Protein AF-0000000068422888 (afdb_homodimer)

Radius of gyration: 30.09 Å; Cα contacts (8 Å, |Δi|>4): 2539; chains: 2; bounding box: 64×89×67 Å

Organism: Pseudonaja textilis (NCBI:txid8673)

Foldseek 3Di:
DAEDAWFAQNDGDADPAKDFFFFQQFRVHTPYIYGADFLVVLVSLQVLQLVCQVVLQPPDLLVLLQLLLLLLVCCQPDCVVVLLVLLCRLFVAFSVRSCVFRRAQLSLLSNVLSVLSVVVQVDADDDDPQKDKGKDWTFFQGAEEQEAEQNGLSRQLNSQSLLSSSRHAYERAYDPSNSRSSSVSVVSSVVSPPRSSRYTDGHHDLVRNLLSLLQDQRAAEYREEEALVSLVVSVVSNVVNVVSHPDNHYYWYFHADAEEEEEAPQFDLLLVQVQLQCQQQAQFLQDSQRHAEYEAAPVCCVVNVVSNVVVLVLAAEHRSVVDVSHRGYAGRDDVLLVLLLVVLVVQVPDPQKDWPDFQDADPPRRGDGRQTEMEGQDCQPVSNEDGSSGRYHYYYYDHNVCSLVVLLCLQPRYQWAFWYEYGHPDPVVVVSSCVSCVQNHLYYYYSHHRDDDHQPGFFGFHDGSRIDSQRSSDSSNSSSRTDMDMDMDGDDDDDDPDDPVND/DAEDAWFAQNDGDADPAKDFFFFQQFRVHTPYIYGADFLVVLVSLQVLQLVCQVVLQPPDLLVLLQLLLLLLVCCQPDCVVVLLVLLCRLFVAFSVRSCVFRRAQLSLLSNVLSVLSVVVQVDADDDDPQKDKGKDWTFFQGAEEQEAEQNGLSRQLNSQSLLSSSRHAYERAYDPSNSRSSSVSVVSSVVSPPRSSRYTDGHHDLVRNLLSLLQDQRAAEYREEEALVSLVVSVVSNVVNVVSHPDNHYYWYFHADAEEEEEAPQFDLVLVQVQLQCQQQAQFLLDSQRHAEYEAAPVCCVVNVVSNVVVLVLAAEHRSVVDSSHRGYAGRDDVLLVLLLVVLVVQVPDPQKDWPDFQDADPPRRGDGRQTEMEGQDCQPVSNADGSSGRYHYYYYDHNVCSLVVLLCLQPRYQWAFWYEYGHPDPVVVVSSCVSCVQNHLYYYYSHHRDDDHQPRFFGFHDGSSIDSQRSSDSSNSSSRTDMDMDMDGDDDDDDPDDPVND

Structure (mmCIF, N/CA/C/O backbone):
data_AF-0000000068422888-model_v1
#
loop_
_entity.id
_entity.type
_entity.pdbx_description
1 polymer 'Multifunctional fusion protein'
#
loop_
_atom_site.group_PDB
_atom_site.id
_atom_site.type_symbol
_atom_site.label_atom_id
_atom_site.label_alt_id
_atom_site.label_comp_id
_atom_site.label_asym_id
_atom_site.label_entity_id
_atom_site.label_seq_id
_atom_site.pdbx_PDB_ins_code
_atom_site.Cartn_x
_atom_site.Cartn_y
_atom_site.Cartn_z
_atom_site.occupancy
_atom_site.B_iso_or_equiv
_atom_site.auth_seq_id
_atom_site.auth_comp_id
_atom_site.auth_asym_id
_atom_site.auth_atom_id
_atom_site.pdbx_PDB_model_num
ATOM 1 N N . THR A 1 1 ? -30.484 -25.766 -12.133 1 96.38 1 THR A N 1
ATOM 2 C CA . THR A 1 1 ? -30.031 -24.406 -12.406 1 96.38 1 THR A CA 1
ATOM 3 C C . THR A 1 1 ? -30.453 -23.453 -11.289 1 96.38 1 THR A C 1
ATOM 5 O O . THR A 1 1 ? -31.641 -23.312 -11.008 1 96.38 1 THR A O 1
ATOM 8 N N . GLU A 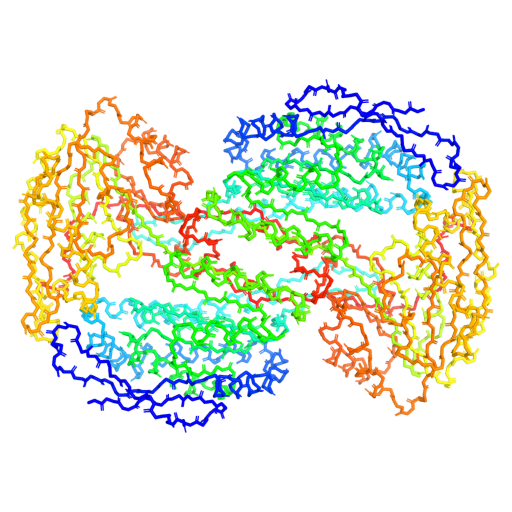1 2 ? -29.484 -22.891 -10.625 1 97.94 2 GLU A N 1
ATOM 9 C CA . GLU A 1 2 ? -29.781 -21.953 -9.539 1 97.94 2 GLU A CA 1
ATOM 10 C C . GLU A 1 2 ? -29.938 -20.531 -10.07 1 97.94 2 GLU A C 1
ATOM 12 O O . GLU A 1 2 ? -29.188 -20.109 -10.945 1 97.94 2 GLU A O 1
ATOM 17 N N . GLU A 1 3 ? -30.938 -19.812 -9.586 1 98.62 3 GLU A N 1
ATOM 18 C CA . GLU A 1 3 ? -31.156 -18.422 -9.969 1 98.62 3 GLU A CA 1
ATOM 19 C C . GLU A 1 3 ? -30.359 -17.469 -9.062 1 98.62 3 GLU A C 1
ATOM 21 O O . GLU A 1 3 ? -30.5 -17.5 -7.844 1 98.62 3 GLU A O 1
ATOM 26 N N . ILE A 1 4 ? -29.578 -16.625 -9.68 1 98.81 4 ILE A N 1
ATOM 27 C CA . ILE A 1 4 ? -28.688 -15.734 -8.938 1 98.81 4 ILE A CA 1
ATOM 28 C C . ILE A 1 4 ? -28.906 -14.289 -9.391 1 98.81 4 ILE A C 1
ATOM 30 O O . ILE A 1 4 ? -28.344 -13.867 -10.406 1 98.81 4 ILE A O 1
ATOM 34 N N . PRO A 1 5 ? -29.641 -13.516 -8.688 1 98.75 5 PRO A N 1
ATOM 35 C CA . PRO A 1 5 ? -29.844 -12.094 -9.008 1 98.75 5 PRO A CA 1
ATOM 36 C C . PRO A 1 5 ? -28.656 -11.227 -8.555 1 98.75 5 PRO A C 1
ATOM 38 O O . PRO A 1 5 ? -27.797 -11.695 -7.809 1 98.75 5 PRO A O 1
ATOM 41 N N . CYS A 1 6 ? -28.625 -10 -9.102 1 98.88 6 CYS A N 1
ATOM 42 C CA . CYS A 1 6 ? -27.859 -8.992 -8.375 1 98.88 6 CYS A CA 1
ATOM 43 C C . CYS A 1 6 ? -28.469 -8.719 -7.004 1 98.88 6 CYS A C 1
ATOM 45 O O . CYS A 1 6 ? -29.672 -8.891 -6.812 1 98.88 6 CYS A O 1
ATOM 47 N N . VAL A 1 7 ? -27.641 -8.398 -6.039 1 98.88 7 VAL A N 1
ATOM 48 C CA . VAL A 1 7 ? -28.156 -8.008 -4.73 1 98.88 7 VAL A CA 1
ATOM 49 C C . VAL A 1 7 ? -27.625 -6.633 -4.352 1 98.88 7 VAL A C 1
ATOM 51 O O . VAL A 1 7 ? -26.422 -6.457 -4.16 1 98.88 7 VAL A O 1
ATOM 54 N N . VAL A 1 8 ? -28.469 -5.641 -4.281 1 98.62 8 VAL A N 1
ATOM 55 C CA . VAL A 1 8 ? -28.156 -4.25 -3.967 1 98.62 8 VAL A CA 1
ATOM 56 C C . VAL A 1 8 ? -28.969 -3.797 -2.76 1 98.62 8 VAL A C 1
ATOM 58 O O . VAL A 1 8 ? -30.203 -3.826 -2.789 1 98.62 8 VAL A O 1
ATOM 61 N N . GLY A 1 9 ? -28.281 -3.449 -1.661 1 96.44 9 GLY A N 1
ATOM 62 C CA . GLY A 1 9 ? -28.953 -3.057 -0.435 1 96.44 9 GLY A CA 1
ATOM 63 C C . GLY A 1 9 ? -29.75 -4.184 0.192 1 96.44 9 GLY A C 1
ATOM 64 O O . GLY A 1 9 ? -30.797 -3.947 0.806 1 96.44 9 GLY A O 1
ATOM 65 N N . GLY A 1 10 ? -29.328 -5.391 -0.122 1 96.56 10 GLY A N 1
ATOM 66 C CA . GLY A 1 10 ? -30.031 -6.547 0.398 1 96.56 10 GLY A CA 1
ATOM 67 C C . GLY A 1 10 ? -31.219 -6.961 -0.463 1 96.56 10 GLY A C 1
ATOM 68 O O . GLY A 1 10 ? -31.844 -7.988 -0.213 1 96.56 10 GLY A O 1
ATOM 69 N N . GLU A 1 11 ? -31.453 -6.211 -1.465 1 98.25 11 GLU A N 1
ATOM 70 C CA . GLU A 1 11 ? -32.594 -6.512 -2.338 1 98.25 11 GLU A CA 1
ATOM 71 C C . GLU A 1 11 ? -32.125 -7.266 -3.586 1 98.25 11 GLU A C 1
ATOM 73 O O . GLU A 1 11 ? -31.172 -6.863 -4.246 1 98.25 11 GLU A O 1
ATOM 78 N N . LYS A 1 12 ? -32.812 -8.344 -3.906 1 98.56 12 LYS A N 1
ATOM 79 C CA . LYS A 1 12 ? -32.594 -9.086 -5.137 1 98.56 12 LYS A CA 1
ATOM 80 C C . LYS A 1 12 ? -33.125 -8.336 -6.352 1 98.56 12 LYS A C 1
ATOM 82 O O . LYS A 1 12 ? -34.25 -7.879 -6.352 1 98.56 12 LYS A O 1
ATOM 87 N N . VAL A 1 13 ? -32.312 -8.117 -7.355 1 98.75 13 VAL A N 1
ATOM 88 C CA . VAL A 1 13 ? -32.688 -7.355 -8.539 1 98.75 13 VAL A CA 1
ATOM 89 C C . VAL A 1 13 ? -32.344 -8.156 -9.797 1 98.75 13 VAL A C 1
ATOM 91 O O . VAL A 1 13 ? -31.188 -8.586 -9.969 1 98.75 13 VAL A O 1
ATOM 94 N N . TRP A 1 14 ? -33.312 -8.398 -10.656 1 98.44 14 TRP A N 1
ATOM 95 C CA . TRP A 1 14 ? -33.062 -9 -11.969 1 98.44 14 TRP A CA 1
ATOM 96 C C . TRP A 1 14 ? -33.062 -7.93 -13.055 1 98.44 14 TRP A C 1
ATOM 98 O O . TRP A 1 14 ? -33.875 -7.008 -13.055 1 98.44 14 TRP A O 1
ATOM 108 N N . THR A 1 15 ? -32.094 -7.902 -13.828 1 98.38 15 THR A N 1
ATOM 109 C CA . THR A 1 15 ? -32.031 -7.066 -15.023 1 98.38 15 THR A CA 1
ATOM 110 C C . THR A 1 15 ? -32.344 -7.887 -16.266 1 98.38 15 THR A C 1
ATOM 112 O O . THR A 1 15 ? -32.531 -9.102 -16.188 1 98.38 15 THR A O 1
ATOM 115 N N . ALA A 1 16 ? -32.406 -7.176 -17.422 1 97.62 16 ALA A N 1
ATOM 116 C CA . ALA A 1 16 ? -32.812 -7.832 -18.672 1 97.62 16 ALA A CA 1
ATOM 117 C C . ALA A 1 16 ? -31.641 -8.641 -19.25 1 97.62 16 ALA A C 1
ATOM 119 O O . ALA A 1 16 ? -31.844 -9.523 -20.078 1 97.62 16 ALA A O 1
ATOM 120 N N . ASP A 1 17 ? -30.438 -8.359 -18.844 1 98.38 17 ASP A N 1
ATOM 121 C CA . ASP A 1 17 ? -29.266 -9.039 -19.375 1 98.38 17 ASP A CA 1
ATOM 122 C C . ASP A 1 17 ? -28.969 -10.328 -18.609 1 98.38 17 ASP A C 1
ATOM 124 O O . ASP A 1 17 ? -28.047 -10.383 -17.797 1 98.38 17 ASP A O 1
ATOM 128 N N . VAL A 1 18 ? -29.656 -11.359 -18.953 1 98.38 18 VAL A N 1
ATOM 129 C CA . VAL A 1 18 ? -29.578 -12.656 -18.297 1 98.38 18 VAL A CA 1
ATOM 130 C C . VAL A 1 18 ? -28.5 -13.508 -18.953 1 98.38 18 VAL A C 1
ATOM 132 O O . VAL A 1 18 ? -28.406 -13.547 -20.188 1 98.38 18 VAL A O 1
ATOM 135 N N . ARG A 1 19 ? -27.688 -14.086 -18.125 1 98.25 19 ARG A N 1
ATOM 136 C CA . ARG A 1 19 ? -26.594 -14.969 -18.547 1 98.25 19 ARG A CA 1
ATOM 137 C C . ARG A 1 19 ? -26.656 -16.297 -17.828 1 98.25 19 ARG A C 1
ATOM 139 O O . ARG A 1 19 ? -27.453 -16.469 -16.891 1 98.25 19 ARG A O 1
ATOM 146 N N . TYR A 1 20 ? -25.859 -17.234 -18.312 1 98.44 20 TYR A N 1
ATOM 147 C CA . TYR A 1 20 ? -25.844 -18.562 -17.688 1 98.44 20 TYR A CA 1
ATOM 148 C C . TYR A 1 20 ? -24.406 -19.016 -17.438 1 98.44 20 TYR A C 1
ATOM 150 O O . TYR A 1 20 ? -23.516 -18.75 -18.234 1 98.44 20 TYR A O 1
ATOM 158 N N . GLN A 1 21 ? -24.188 -19.641 -16.312 1 98.69 21 GLN A N 1
ATOM 159 C CA . GLN A 1 21 ? -22.984 -20.406 -16.078 1 98.69 21 GLN A CA 1
ATOM 160 C C . GLN A 1 21 ? -23.203 -21.891 -16.391 1 98.69 21 GLN A C 1
ATOM 162 O O . GLN A 1 21 ? -24.234 -22.469 -16.031 1 98.69 21 GLN A O 1
ATOM 167 N N . VAL A 1 22 ? -22.281 -22.438 -17.078 1 98.44 22 VAL A N 1
ATOM 168 C CA . VAL A 1 22 ? -22.391 -23.859 -17.391 1 98.44 22 VAL A CA 1
ATOM 169 C C . VAL A 1 22 ? -21.328 -24.641 -16.609 1 98.44 22 VAL A C 1
ATOM 171 O O . VAL A 1 22 ? -20.391 -24.062 -16.078 1 98.44 22 VAL A O 1
ATOM 174 N N . SER A 1 23 ? -21.625 -25.922 -16.453 1 98.62 23 SER A N 1
ATOM 175 C CA . SER A 1 23 ? -20.578 -26.797 -15.906 1 98.62 23 SER A CA 1
ATOM 176 C C . SER A 1 23 ? -19.484 -27.047 -16.938 1 98.62 23 SER A C 1
ATOM 178 O O . SER A 1 23 ? -19.75 -27.531 -18.031 1 98.62 23 SER A O 1
ATOM 180 N N . PRO A 1 24 ? -18.203 -26.797 -16.609 1 98.75 24 PRO A N 1
ATOM 181 C CA . PRO A 1 24 ? -17.141 -26.922 -17.609 1 98.75 24 PRO A CA 1
ATOM 182 C C . PRO A 1 24 ? -16.984 -28.344 -18.141 1 98.75 24 PRO A C 1
ATOM 184 O O . PRO A 1 24 ? -16.562 -28.531 -19.281 1 98.75 24 PRO A O 1
ATOM 187 N N . PHE A 1 25 ? -17.328 -29.406 -17.359 1 98.69 25 PHE A N 1
ATOM 188 C CA . PHE A 1 25 ? -17.125 -30.797 -17.781 1 98.69 25 PHE A CA 1
ATOM 189 C C . PHE A 1 25 ? -18.391 -31.359 -18.391 1 98.69 25 PHE A C 1
ATOM 191 O O . PHE A 1 25 ? -18.406 -32.5 -18.875 1 98.69 25 PHE A O 1
ATOM 198 N N . LYS A 1 26 ? -19.438 -30.609 -18.359 1 98.12 26 LYS A N 1
ATOM 199 C CA . LYS A 1 26 ? -20.719 -30.859 -19.016 1 98.12 26 LYS A CA 1
ATOM 200 C C . LYS A 1 26 ? -21.344 -29.547 -19.5 1 98.12 26 LYS A C 1
ATOM 202 O O . LYS A 1 26 ? -22.359 -29.109 -18.953 1 98.12 26 LYS A O 1
ATOM 207 N N . HIS A 1 27 ? -20.828 -29.031 -20.641 1 96.81 27 HIS A N 1
ATOM 208 C CA . HIS A 1 27 ? -21.047 -27.625 -20.953 1 96.81 27 HIS A CA 1
ATOM 209 C C . HIS A 1 27 ? -22.469 -27.375 -21.422 1 96.81 27 HIS A C 1
ATOM 211 O O . HIS A 1 27 ? -22.906 -26.219 -21.5 1 96.81 27 HIS A O 1
ATOM 217 N N . LEU A 1 28 ? -23.312 -28.359 -21.609 1 97.56 28 LEU A N 1
ATOM 218 C CA . LEU A 1 28 ? -24.734 -28.188 -21.922 1 97.56 28 LEU A CA 1
ATOM 219 C C . LEU A 1 28 ? -25.547 -28.031 -20.641 1 97.56 28 LEU A C 1
ATOM 221 O O . LEU A 1 28 ? -26.719 -27.641 -20.688 1 97.56 28 LEU A O 1
ATOM 225 N N . HIS A 1 29 ? -24.938 -28.328 -19.516 1 97.75 29 HIS A N 1
ATOM 226 C CA . HIS A 1 29 ? -25.609 -28.219 -18.234 1 97.75 29 HIS A CA 1
ATOM 227 C C . HIS A 1 29 ? -25.469 -26.812 -17.656 1 97.75 29 HIS A C 1
ATOM 229 O O . HIS A 1 29 ? -24.391 -26.438 -17.188 1 97.75 29 HIS A O 1
ATOM 235 N N . GLN A 1 30 ? -26.547 -26.047 -17.734 1 98.31 30 GLN A N 1
ATOM 236 C CA . GLN A 1 30 ? -26.594 -24.734 -17.094 1 98.31 30 GLN A CA 1
ATOM 237 C C . GLN A 1 30 ? -26.781 -24.859 -15.578 1 98.31 30 GLN A C 1
ATOM 239 O O . GLN A 1 30 ? -27.812 -25.344 -15.109 1 98.31 30 GLN A O 1
ATOM 244 N N . VAL A 1 31 ? -25.812 -24.406 -14.828 1 98.31 31 VAL A N 1
ATOM 245 C CA . VAL A 1 31 ? -25.844 -24.641 -13.383 1 98.31 31 VAL A CA 1
ATOM 246 C C . VAL A 1 31 ? -26.359 -23.391 -12.672 1 98.31 31 VAL A C 1
ATOM 248 O O . VAL A 1 31 ? -26.906 -23.469 -11.562 1 98.31 31 VAL A O 1
ATOM 251 N N . ALA A 1 32 ? -26.188 -22.219 -13.273 1 98.62 32 ALA A N 1
ATOM 252 C CA . ALA A 1 32 ? -26.703 -20.969 -12.688 1 98.62 32 ALA A CA 1
ATOM 253 C C . ALA A 1 32 ? -27.281 -20.047 -13.758 1 98.62 32 ALA A C 1
ATOM 255 O O . ALA A 1 32 ? -26.766 -19.984 -14.875 1 98.62 32 ALA A O 1
ATOM 256 N N . LYS A 1 33 ? -28.328 -19.5 -13.492 1 98.81 33 LYS A N 1
ATOM 257 C CA . LYS A 1 33 ? -28.922 -18.375 -14.219 1 98.81 33 LYS A CA 1
ATOM 258 C C . LYS A 1 33 ? -28.734 -17.062 -13.461 1 98.81 33 LYS A C 1
ATOM 260 O O . LYS A 1 33 ? -29.141 -16.938 -12.305 1 98.81 33 LYS A O 1
ATOM 265 N N . TYR A 1 34 ? -28.062 -16.094 -14.047 1 98.81 34 TYR A N 1
ATOM 266 C CA . TYR A 1 34 ? -27.781 -14.836 -13.359 1 98.81 34 TYR A CA 1
ATOM 267 C C . TYR A 1 34 ? -28 -13.648 -14.297 1 98.81 34 TYR A C 1
ATOM 269 O O . TYR A 1 34 ? -28.344 -13.828 -15.469 1 98.81 34 TYR A O 1
ATOM 277 N N . CYS A 1 35 ? -27.906 -12.406 -13.82 1 98.75 35 CYS A N 1
ATOM 278 C CA . CYS A 1 35 ? -28.062 -11.227 -14.656 1 98.75 35 CYS A CA 1
ATOM 279 C C . CYS A 1 35 ? -26.922 -10.234 -14.398 1 98.75 35 CYS A C 1
ATOM 281 O O . CYS A 1 35 ? -26.297 -10.266 -13.344 1 98.75 35 CYS A O 1
ATOM 283 N N . TYR A 1 36 ? -26.625 -9.398 -15.391 1 98.81 36 TYR A N 1
ATOM 284 C CA . TYR A 1 36 ? -25.609 -8.359 -15.281 1 98.81 36 TYR A CA 1
ATOM 285 C C . TYR A 1 36 ? -26.203 -7.066 -14.734 1 98.81 36 TYR A C 1
ATOM 287 O O . TYR A 1 36 ? -27.297 -6.66 -15.148 1 98.81 36 TYR A O 1
ATOM 295 N N . ALA A 1 37 ? -25.516 -6.531 -13.766 1 98.88 37 ALA A N 1
ATOM 296 C CA . ALA A 1 37 ? -25.812 -5.152 -13.398 1 98.88 37 ALA A CA 1
ATOM 297 C C . ALA A 1 37 ? -25.406 -4.184 -14.5 1 98.88 37 ALA A C 1
ATOM 299 O O . ALA A 1 37 ? -24.328 -4.332 -15.094 1 98.88 37 ALA A O 1
ATOM 300 N N . ASP A 1 38 ? -26.219 -3.254 -14.852 1 98.5 38 ASP A N 1
ATOM 301 C CA . ASP A 1 38 ? -25.859 -2.156 -15.742 1 98.5 38 ASP A CA 1
ATOM 302 C C . ASP A 1 38 ? -25.328 -0.963 -14.953 1 98.5 38 ASP A C 1
ATOM 304 O O . ASP A 1 38 ? -25.188 -1.036 -13.727 1 98.5 38 ASP A O 1
ATOM 308 N N . LYS A 1 39 ? -24.984 0.105 -15.656 1 98.56 39 LYS A N 1
ATOM 309 C CA . LYS A 1 39 ? -24.375 1.286 -15.039 1 98.56 39 LYS A CA 1
ATOM 310 C C . LYS A 1 39 ? -25.297 1.858 -13.953 1 98.56 39 LYS A C 1
ATOM 312 O O . LYS A 1 39 ? -24.828 2.221 -12.875 1 98.56 39 LYS A O 1
ATOM 317 N N . ASP A 1 40 ? -26.578 1.954 -14.188 1 98.69 40 ASP A N 1
ATOM 318 C CA . ASP A 1 40 ? -27.531 2.523 -13.242 1 98.69 40 ASP A CA 1
ATOM 319 C C . ASP A 1 40 ? -27.594 1.696 -11.961 1 98.69 40 ASP A C 1
ATOM 321 O O . ASP A 1 40 ? -27.578 2.248 -10.852 1 98.69 40 ASP A O 1
ATOM 325 N N . LEU A 1 41 ? -27.703 0.395 -12.133 1 98.88 41 LEU A N 1
ATOM 326 C CA . LEU A 1 41 ? -27.766 -0.478 -10.961 1 98.88 41 LEU A CA 1
ATOM 327 C C . LEU A 1 41 ? -26.469 -0.426 -10.172 1 98.88 41 LEU A C 1
ATOM 329 O O . LEU A 1 41 ? -26.484 -0.49 -8.938 1 98.88 41 LEU A O 1
ATOM 333 N N . LEU A 1 42 ? -25.344 -0.35 -10.852 1 98.94 42 LEU A N 1
ATOM 334 C CA . LEU A 1 42 ? -24.062 -0.215 -10.172 1 98.94 42 LEU A CA 1
ATOM 335 C C . LEU A 1 42 ? -24 1.075 -9.359 1 98.94 42 LEU A C 1
ATOM 337 O O . LEU A 1 42 ? -23.484 1.088 -8.234 1 98.94 42 LEU A O 1
ATOM 341 N N . ASN A 1 43 ? -24.484 2.15 -9.898 1 98.88 43 ASN A N 1
ATOM 342 C CA . ASN A 1 43 ? -24.516 3.404 -9.156 1 98.88 43 ASN A CA 1
ATOM 343 C C . ASN A 1 43 ? -25.422 3.295 -7.93 1 98.88 43 ASN A C 1
ATOM 345 O O . ASN A 1 43 ? -25.109 3.85 -6.871 1 98.88 43 ASN A O 1
ATOM 349 N N . LYS A 1 44 ? -26.547 2.604 -8.094 1 98.88 44 LYS A N 1
ATOM 350 C CA . LYS A 1 44 ? -27.406 2.357 -6.941 1 98.88 44 LYS A CA 1
ATOM 351 C C . LYS A 1 44 ? -26.688 1.543 -5.875 1 98.88 44 LYS A C 1
ATOM 353 O O . LYS A 1 44 ? -26.859 1.775 -4.676 1 98.88 44 LYS A O 1
ATOM 358 N N . ALA A 1 45 ? -25.906 0.541 -6.344 1 98.94 45 ALA A N 1
ATOM 359 C CA . ALA A 1 45 ? -25.109 -0.27 -5.426 1 98.94 45 ALA A CA 1
ATOM 360 C C . ALA A 1 45 ? -24.109 0.59 -4.664 1 98.94 45 ALA A C 1
ATOM 362 O O . ALA A 1 45 ? -23.906 0.401 -3.463 1 98.94 45 ALA A O 1
ATOM 363 N N . ILE A 1 46 ? -23.438 1.541 -5.359 1 98.94 46 ILE A N 1
ATOM 364 C CA . ILE A 1 46 ? -22.484 2.453 -4.73 1 98.94 46 ILE A CA 1
ATOM 365 C C . ILE A 1 46 ? -23.188 3.273 -3.654 1 98.94 46 ILE A C 1
ATOM 367 O O . ILE A 1 46 ? -22.703 3.367 -2.523 1 98.94 46 ILE A O 1
ATOM 371 N N . VAL A 1 47 ? -24.344 3.811 -3.959 1 98.81 47 VAL A N 1
ATOM 372 C CA . VAL A 1 47 ? -25.094 4.645 -3.025 1 98.81 47 VAL A CA 1
ATOM 373 C C . VAL A 1 47 ? -25.5 3.816 -1.808 1 98.81 47 VAL A C 1
ATOM 375 O O . VAL A 1 47 ? -25.391 4.277 -0.67 1 98.81 47 VAL A O 1
ATOM 378 N N . SER A 1 48 ? -25.984 2.619 -2.061 1 98.75 48 SER A N 1
ATOM 379 C CA . SER A 1 48 ? -26.406 1.736 -0.978 1 98.75 48 SER A CA 1
ATOM 380 C C . SER A 1 48 ? -25.234 1.382 -0.068 1 98.75 48 SER A C 1
ATOM 382 O O . SER A 1 48 ? -25.359 1.396 1.157 1 98.75 48 SER A O 1
ATOM 384 N N . ALA A 1 49 ? -24.141 1.013 -0.69 1 98.81 49 ALA A N 1
ATOM 385 C CA . ALA A 1 49 ? -22.922 0.695 0.071 1 98.81 49 ALA A CA 1
ATOM 386 C C . ALA A 1 49 ? -22.5 1.875 0.941 1 98.81 49 ALA A C 1
ATOM 388 O O . ALA A 1 49 ? -22.25 1.713 2.139 1 98.81 49 ALA A O 1
ATOM 389 N N . LEU A 1 50 ? -22.453 3.066 0.383 1 98.75 50 LEU A N 1
ATOM 390 C CA . LEU A 1 50 ? -22.016 4.262 1.102 1 98.75 50 LEU A CA 1
ATOM 391 C C . LEU A 1 50 ? -22.969 4.574 2.252 1 98.75 50 LEU A C 1
ATOM 393 O O . LEU A 1 50 ? -22.547 5.07 3.297 1 98.75 50 LEU A O 1
ATOM 397 N N . GLY A 1 51 ? -24.25 4.266 2.027 1 98.38 51 GLY A N 1
ATOM 398 C CA . GLY A 1 51 ? -25.25 4.484 3.068 1 98.38 51 GLY A CA 1
ATOM 399 C C . GLY A 1 51 ? -25.016 3.641 4.309 1 98.38 51 GLY A C 1
ATOM 400 O O . GLY A 1 51 ? -25.391 4.027 5.41 1 98.38 51 GLY A O 1
ATOM 401 N N . ALA A 1 52 ? -24.297 2.521 4.109 1 98.5 52 ALA A N 1
ATOM 402 C CA . ALA A 1 52 ? -24.062 1.595 5.215 1 98.5 52 ALA A CA 1
ATOM 403 C C . ALA A 1 52 ? -22.688 1.812 5.832 1 98.5 52 ALA A C 1
ATOM 405 O O . ALA A 1 52 ? -22.391 1.312 6.922 1 98.5 52 ALA A O 1
ATOM 406 N N . ARG A 1 53 ? -21.859 2.57 5.23 1 98.31 53 ARG A N 1
ATOM 407 C CA . ARG A 1 53 ? -20.438 2.627 5.527 1 98.31 53 ARG A CA 1
ATOM 408 C C . ARG A 1 53 ? -20.188 3.148 6.941 1 98.31 53 ARG A C 1
ATOM 410 O O . ARG A 1 53 ? -19.453 2.535 7.711 1 98.31 53 ARG A O 1
ATOM 417 N N . LYS A 1 54 ? -20.797 4.281 7.27 1 97.44 54 LYS A N 1
ATOM 418 C CA . LYS A 1 54 ? -20.531 4.93 8.555 1 97.44 54 LYS A CA 1
ATOM 419 C C . LYS A 1 54 ? -20.828 3.986 9.711 1 97.44 54 LYS A C 1
ATOM 421 O O . LYS A 1 54 ? -20 3.793 10.594 1 97.44 54 LYS A O 1
ATOM 426 N N . GLU A 1 55 ? -22 3.404 9.688 1 97.69 55 GLU A N 1
ATOM 427 C CA . GLU A 1 55 ? -22.406 2.506 10.773 1 97.69 55 GLU A CA 1
ATOM 428 C C . GLU A 1 55 ? -21.484 1.281 10.836 1 97.69 55 GLU A C 1
ATOM 430 O O . GLU A 1 55 ? -21.094 0.856 11.914 1 97.69 55 GLU A O 1
ATOM 435 N N . TRP A 1 56 ? -21.188 0.738 9.734 1 98.62 56 TRP A N 1
ATOM 436 C CA . TRP A 1 56 ? -20.359 -0.459 9.688 1 98.62 56 TRP A CA 1
ATOM 437 C C . TRP A 1 56 ? -18.953 -0.163 10.195 1 98.62 56 TRP A C 1
ATOM 439 O O . TRP A 1 56 ? -18.391 -0.934 10.977 1 98.62 56 TRP A O 1
ATOM 449 N N . ASP A 1 57 ? -18.375 0.92 9.781 1 98.19 57 ASP A N 1
ATOM 450 C CA . ASP A 1 57 ? -17.031 1.302 10.172 1 98.19 57 ASP A CA 1
ATOM 451 C C . ASP A 1 57 ? -16.953 1.589 11.672 1 98.19 57 ASP A C 1
ATOM 453 O O . ASP A 1 57 ? -15.922 1.347 12.305 1 98.19 57 ASP A O 1
ATOM 457 N N . LEU A 1 58 ? -18.016 2.098 12.234 1 97.75 58 LEU A N 1
ATOM 458 C CA . LEU A 1 58 ? -18.031 2.457 13.648 1 97.75 58 LEU A CA 1
ATOM 459 C C . LEU A 1 58 ? -18.25 1.222 14.523 1 97.75 58 LEU A C 1
ATOM 461 O O . LEU A 1 58 ? -18.016 1.265 15.734 1 97.75 58 LEU A O 1
ATOM 465 N N . ARG A 1 59 ? -18.781 0.135 13.93 1 97.5 59 ARG A N 1
ATOM 466 C CA . ARG A 1 59 ? -18.922 -1.098 14.695 1 97.5 59 ARG A CA 1
ATOM 467 C C . ARG A 1 59 ? -17.594 -1.581 15.234 1 97.5 59 ARG A C 1
ATOM 469 O O . ARG A 1 59 ? -16.594 -1.633 14.5 1 97.5 59 ARG A O 1
ATOM 476 N N . PRO A 1 60 ? -17.5 -1.963 16.5 1 97.56 60 PRO A N 1
ATOM 477 C CA . PRO A 1 60 ? -16.234 -2.461 17.047 1 97.56 60 PRO A CA 1
ATOM 478 C C . PRO A 1 60 ? -15.656 -3.611 16.219 1 97.56 60 PRO A C 1
ATOM 480 O O . PRO A 1 60 ? -16.406 -4.465 15.734 1 97.56 60 PRO A O 1
ATOM 483 N N . ILE A 1 61 ? -14.391 -3.65 16.094 1 97.94 61 ILE A N 1
ATOM 484 C CA . ILE A 1 61 ? -13.703 -4.66 15.305 1 97.94 61 ILE A CA 1
ATOM 485 C C . ILE A 1 61 ? -14.094 -6.055 15.789 1 97.94 61 ILE A C 1
ATOM 487 O O . ILE A 1 61 ? -14.227 -6.984 14.992 1 97.94 61 ILE A O 1
ATOM 491 N N . GLN A 1 62 ? -14.297 -6.191 17.047 1 98.31 62 GLN A N 1
ATOM 492 C CA . GLN A 1 62 ? -14.695 -7.473 17.625 1 98.31 62 GLN A CA 1
ATOM 493 C C . GLN A 1 62 ? -16.016 -7.953 17.031 1 98.31 62 GLN A C 1
ATOM 495 O O . GLN A 1 62 ? -16.172 -9.141 16.734 1 98.31 62 GLN A O 1
ATOM 500 N N . ASP A 1 63 ? -16.938 -7.047 16.875 1 98.62 63 ASP A N 1
ATOM 501 C CA . ASP A 1 63 ? -18.25 -7.395 16.328 1 98.62 63 ASP A CA 1
ATOM 502 C C . ASP A 1 63 ? -18.156 -7.754 14.852 1 98.62 63 ASP A C 1
ATOM 504 O O . ASP A 1 63 ? -18.812 -8.688 14.383 1 98.62 63 ASP A O 1
ATOM 508 N N . ARG A 1 64 ? -17.359 -7.035 14.133 1 98.69 64 ARG A N 1
ATOM 509 C CA . ARG A 1 64 ? -17.156 -7.363 12.727 1 98.69 64 ARG A CA 1
ATOM 510 C C . ARG A 1 64 ? -16.453 -8.703 12.57 1 98.69 64 ARG A C 1
ATOM 512 O O . ARG A 1 64 ? -16.828 -9.516 11.727 1 98.69 64 ARG A O 1
ATOM 519 N N . ALA A 1 65 ? -15.422 -8.93 13.438 1 98.88 65 ALA A N 1
ATOM 520 C CA . ALA A 1 65 ? -14.68 -10.188 13.422 1 98.88 65 ALA A CA 1
ATOM 521 C C . ALA A 1 65 ? -15.602 -11.375 13.672 1 98.88 65 ALA A C 1
ATOM 523 O O . ALA A 1 65 ? -15.438 -12.438 13.062 1 98.88 65 ALA A O 1
ATOM 524 N N . GLU A 1 66 ? -16.578 -11.188 14.547 1 98.81 66 GLU A N 1
ATOM 525 C CA . GLU A 1 66 ? -17.5 -12.273 14.891 1 98.81 66 GLU A CA 1
ATOM 526 C C . GLU A 1 66 ? -18.297 -12.727 13.672 1 98.81 66 GLU A C 1
ATOM 528 O O . GLU A 1 66 ? -18.609 -13.914 13.531 1 98.81 66 GLU A O 1
ATOM 533 N N . VAL A 1 67 ? -18.672 -11.836 12.797 1 98.88 67 VAL A N 1
ATOM 534 C CA . VAL A 1 67 ? -19.359 -12.18 11.555 1 98.88 67 VAL A CA 1
ATOM 535 C C . VAL A 1 67 ? -18.516 -13.156 10.75 1 98.88 67 VAL A C 1
ATOM 537 O O . VAL A 1 67 ? -19.031 -14.156 10.242 1 98.88 67 VAL A O 1
ATOM 540 N N . PHE A 1 68 ? -17.266 -12.953 10.695 1 98.94 68 PHE A N 1
ATOM 541 C CA . PHE A 1 68 ? -16.391 -13.75 9.844 1 98.94 68 PHE A CA 1
ATOM 542 C C . PHE A 1 68 ? -16 -15.047 10.523 1 98.94 68 PHE A C 1
ATOM 544 O O . PHE A 1 68 ? -15.82 -16.078 9.867 1 98.94 68 PHE A O 1
ATOM 551 N N . PHE A 1 69 ? -15.852 -15.047 11.891 1 98.94 69 PHE A N 1
ATOM 552 C CA . PHE A 1 69 ? -15.695 -16.312 12.609 1 98.94 69 PHE A CA 1
ATOM 553 C C . PHE A 1 69 ? -16.906 -17.203 12.375 1 98.94 69 PHE A C 1
ATOM 555 O O . PHE A 1 69 ? -16.75 -18.406 12.117 1 98.94 69 PHE A O 1
ATOM 562 N N . LYS A 1 70 ? -18.078 -16.625 12.445 1 98.94 70 LYS A N 1
ATOM 563 C CA . LYS A 1 70 ? -19.297 -17.391 12.227 1 98.94 70 LYS A CA 1
ATOM 564 C C . LYS A 1 70 ? -19.375 -17.891 10.789 1 98.94 70 LYS A C 1
ATOM 566 O O . LYS A 1 70 ? -19.797 -19.031 10.539 1 98.94 70 LYS A O 1
ATOM 571 N N . ALA A 1 71 ? -19.031 -17.031 9.852 1 98.94 71 ALA A N 1
ATOM 572 C CA . ALA A 1 71 ? -19.016 -17.453 8.453 1 98.94 71 ALA A CA 1
ATOM 573 C C . ALA A 1 71 ? -18.094 -18.641 8.242 1 98.94 71 ALA A C 1
ATOM 575 O O . ALA A 1 71 ? -18.422 -19.578 7.516 1 98.94 71 ALA A O 1
ATOM 576 N N . ALA A 1 72 ? -16.922 -18.578 8.852 1 98.94 72 ALA A N 1
ATOM 577 C CA . ALA A 1 72 ? -15.977 -19.688 8.773 1 98.94 72 ALA A CA 1
ATOM 578 C C . ALA A 1 72 ? -16.578 -20.953 9.344 1 98.94 72 ALA A C 1
ATOM 580 O O . ALA A 1 72 ? -16.391 -22.047 8.789 1 98.94 72 ALA A O 1
ATOM 581 N N . ASP A 1 73 ? -17.312 -20.828 10.414 1 98.81 73 ASP A N 1
ATOM 582 C CA . ASP A 1 73 ? -17.953 -21.984 11.039 1 98.81 73 ASP A CA 1
ATOM 583 C C . ASP A 1 73 ? -19.031 -22.562 10.133 1 98.81 73 ASP A C 1
ATOM 585 O O . ASP A 1 73 ? -19.172 -23.781 10.016 1 98.81 73 ASP A O 1
ATOM 589 N N . ILE A 1 74 ? -19.797 -21.734 9.516 1 98.81 74 ILE A N 1
ATOM 590 C CA . ILE A 1 74 ? -20.859 -22.172 8.617 1 98.81 74 ILE A CA 1
ATOM 591 C C . ILE A 1 74 ? -20.25 -22.891 7.406 1 98.81 74 ILE A C 1
ATOM 593 O O . ILE A 1 74 ? -20.734 -23.938 6.992 1 98.81 74 ILE A O 1
ATOM 597 N N . LEU A 1 75 ? -19.188 -22.297 6.926 1 98.12 75 LEU A N 1
ATOM 598 C CA . LEU A 1 75 ? -18.516 -22.797 5.742 1 98.12 75 LEU A CA 1
ATOM 599 C C . LEU A 1 75 ? -17.891 -24.172 6.016 1 98.12 75 LEU A C 1
ATOM 601 O O . LEU A 1 75 ? -17.859 -25.031 5.129 1 98.12 75 LEU A O 1
ATOM 605 N N . SER A 1 76 ? -17.375 -24.406 7.195 1 97.44 76 SER A N 1
ATOM 606 C CA . SER A 1 76 ? -16.672 -25.641 7.535 1 97.44 76 SER A CA 1
ATOM 607 C C . SER A 1 76 ? -17.609 -26.625 8.227 1 97.44 76 SER A C 1
ATOM 609 O O . SER A 1 76 ? -17.172 -27.703 8.656 1 97.44 76 SER A O 1
ATOM 611 N N . GLY A 1 77 ? -18.844 -26.312 8.344 1 97.69 77 GLY A N 1
ATOM 612 C CA . GLY A 1 77 ? -19.812 -27.141 9.039 1 97.69 77 GLY A CA 1
ATOM 613 C C . GLY A 1 77 ? -21.094 -27.359 8.25 1 97.69 77 GLY A C 1
ATOM 614 O O . GLY A 1 77 ? -21.109 -28.125 7.281 1 97.69 77 GLY A O 1
ATOM 615 N N . PRO A 1 78 ? -22.156 -26.609 8.586 1 98 78 PRO A N 1
ATOM 616 C CA . PRO A 1 78 ? -23.469 -26.953 8.055 1 98 78 PRO A CA 1
ATOM 617 C C . PRO A 1 78 ? -23.578 -26.75 6.543 1 98 78 PRO A C 1
ATOM 619 O O . PRO A 1 78 ? -24.359 -27.438 5.875 1 98 78 PRO A O 1
ATOM 622 N N . ARG A 1 79 ? -22.797 -25.875 5.961 1 97.69 79 ARG A N 1
ATOM 623 C CA . ARG A 1 79 ? -22.938 -25.609 4.535 1 97.69 79 ARG A CA 1
ATOM 624 C C . ARG A 1 79 ? -21.719 -26.094 3.76 1 97.69 79 ARG A C 1
ATOM 626 O O . ARG A 1 79 ? -21.562 -25.797 2.576 1 97.69 79 ARG A O 1
ATOM 633 N N . ARG A 1 80 ? -20.859 -26.828 4.379 1 98.19 80 ARG A N 1
ATOM 634 C CA . ARG A 1 80 ? -19.625 -27.312 3.779 1 98.19 80 ARG A CA 1
ATOM 635 C C . ARG A 1 80 ? -19.922 -28.125 2.521 1 98.19 80 ARG A C 1
ATOM 637 O O . ARG A 1 80 ? -19.344 -27.875 1.464 1 98.19 80 ARG A O 1
ATOM 644 N N . ALA A 1 81 ? -20.828 -29.094 2.604 1 98 81 ALA A N 1
ATOM 645 C CA . ALA A 1 81 ? -21.156 -29.953 1.467 1 98 81 ALA A CA 1
ATOM 646 C C . ALA A 1 81 ? -21.703 -29.141 0.301 1 98 81 ALA A C 1
ATOM 648 O O . ALA A 1 81 ? -21.406 -29.422 -0.86 1 98 81 ALA A O 1
ATOM 649 N N . GLU A 1 82 ? -22.5 -28.156 0.599 1 98.25 82 GLU A N 1
ATOM 650 C CA . GLU A 1 82 ? -23.109 -27.312 -0.427 1 98.25 82 GLU A CA 1
ATOM 651 C C . GLU A 1 82 ? -22.047 -26.531 -1.189 1 98.25 82 GLU A C 1
ATOM 653 O O . GLU A 1 82 ? -22.047 -26.5 -2.422 1 98.25 82 GLU A O 1
ATOM 658 N N . ILE A 1 83 ? -21.188 -25.875 -0.448 1 98.38 83 ILE A N 1
ATOM 659 C CA . ILE A 1 83 ? -20.203 -25.031 -1.097 1 98.38 83 ILE A CA 1
ATOM 660 C C . ILE A 1 83 ? -19.234 -25.875 -1.912 1 98.38 83 ILE A C 1
ATOM 662 O O . ILE A 1 83 ? -18.75 -25.453 -2.969 1 98.38 83 ILE A O 1
ATOM 666 N N . LEU A 1 84 ? -18.891 -27.094 -1.438 1 98.12 84 LEU A N 1
ATOM 667 C CA . LEU A 1 84 ? -18.047 -28.016 -2.203 1 98.12 84 LEU A CA 1
ATOM 668 C C . LEU A 1 84 ? -18.734 -28.406 -3.51 1 98.12 84 LEU A C 1
ATOM 670 O O . LEU A 1 84 ? -18.109 -28.344 -4.578 1 98.12 84 LEU A O 1
ATOM 674 N N . ALA A 1 85 ? -20 -28.797 -3.379 1 98.25 85 ALA A N 1
ATOM 675 C CA . ALA A 1 85 ? -20.75 -29.25 -4.551 1 98.25 85 ALA A CA 1
ATOM 676 C C . ALA A 1 85 ? -20.844 -28.141 -5.598 1 98.25 85 ALA A C 1
ATOM 678 O O . ALA A 1 85 ? -20.656 -28.391 -6.789 1 98.25 85 ALA A O 1
ATOM 679 N N . LYS A 1 86 ? -21.125 -26.969 -5.145 1 98.62 86 LYS A N 1
ATOM 680 C CA . LYS A 1 86 ? -21.281 -25.828 -6.055 1 98.62 86 LYS A CA 1
ATOM 681 C C . LYS A 1 86 ? -19.953 -25.469 -6.715 1 98.62 86 LYS A C 1
ATOM 683 O O . LYS A 1 86 ? -19.922 -25.078 -7.883 1 98.62 86 LYS A O 1
ATOM 688 N N . THR A 1 87 ? -18.891 -25.578 -5.977 1 98.62 87 THR A N 1
ATOM 689 C CA . THR A 1 87 ? -17.562 -25.328 -6.531 1 98.62 87 THR A CA 1
ATOM 690 C C . THR A 1 87 ? -17.172 -26.422 -7.52 1 98.62 87 THR A C 1
ATOM 692 O O . THR A 1 87 ? -16.594 -26.125 -8.57 1 98.62 87 THR A O 1
ATOM 695 N N . MET A 1 88 ? -17.469 -27.688 -7.188 1 98.19 88 MET A N 1
ATOM 696 C CA . MET A 1 88 ? -17.156 -28.797 -8.086 1 98.19 88 MET A CA 1
ATOM 697 C C . MET A 1 88 ? -17.906 -28.641 -9.414 1 98.19 88 MET A C 1
ATOM 699 O O . MET A 1 88 ? -17.281 -28.656 -10.477 1 98.19 88 MET A O 1
ATOM 703 N N . VAL A 1 89 ? -19.188 -28.375 -9.336 1 98 89 VAL A N 1
ATOM 704 C CA . VAL A 1 89 ? -20.016 -28.375 -10.539 1 98 89 VAL A CA 1
ATOM 705 C C . VAL A 1 89 ? -19.766 -27.094 -11.336 1 98 89 VAL A C 1
ATOM 707 O O . VAL A 1 89 ? -19.766 -27.109 -12.57 1 98 89 VAL A O 1
ATOM 710 N N . GLY A 1 90 ? -19.516 -26.016 -10.617 1 98.31 90 GLY A N 1
ATOM 711 C CA . GLY A 1 90 ? -19.375 -24.734 -11.281 1 98.31 90 GLY A CA 1
ATOM 712 C C . GLY A 1 90 ? -17.969 -24.5 -11.836 1 98.31 90 GLY A C 1
ATOM 713 O O . GLY A 1 90 ? -17.797 -23.781 -12.82 1 98.31 90 GLY A O 1
ATOM 714 N N . GLN A 1 91 ? -16.969 -25.109 -11.219 1 98.62 91 GLN A N 1
ATOM 715 C CA . GLN A 1 91 ? -15.602 -24.781 -11.594 1 98.62 91 GLN A CA 1
ATOM 716 C C . GLN A 1 91 ? -14.828 -26.031 -12.008 1 98.62 91 GLN A C 1
ATOM 718 O O . GLN A 1 91 ? -13.625 -25.953 -12.281 1 98.62 91 GLN A O 1
ATOM 723 N N . ALA A 1 92 ? -15.492 -27.172 -12.047 1 98.44 92 ALA A N 1
ATOM 724 C CA . ALA A 1 92 ? -14.898 -28.422 -12.492 1 98.44 92 ALA A CA 1
ATOM 725 C C . ALA A 1 92 ? -13.766 -28.859 -11.57 1 98.44 92 ALA A C 1
ATOM 727 O O . ALA A 1 92 ? -12.734 -29.359 -12.031 1 98.44 92 ALA A O 1
ATOM 728 N N . LYS A 1 93 ? -13.922 -28.656 -10.281 1 97.81 93 LYS A N 1
ATOM 729 C CA . LYS A 1 93 ? -12.938 -29.109 -9.312 1 97.81 93 LYS A CA 1
ATOM 730 C C . LYS A 1 93 ? -13.273 -30.516 -8.805 1 97.81 93 LYS A C 1
ATOM 732 O O . LYS A 1 93 ? -14.445 -30.875 -8.711 1 97.81 93 LYS A O 1
ATOM 737 N N . THR A 1 94 ? -12.258 -31.25 -8.523 1 96.5 94 THR A N 1
ATOM 738 C CA . THR A 1 94 ? -12.477 -32.5 -7.809 1 96.5 94 THR A CA 1
ATOM 739 C C . THR A 1 94 ? -12.891 -32.25 -6.363 1 96.5 94 THR A C 1
ATOM 741 O O . THR A 1 94 ? -12.805 -31.109 -5.883 1 96.5 94 THR A O 1
ATOM 744 N N . VAL A 1 95 ? -13.328 -33.25 -5.707 1 95 95 VAL A N 1
ATOM 745 C CA . VAL A 1 95 ? -13.836 -33.094 -4.348 1 95 95 VAL A CA 1
ATOM 746 C C . VAL A 1 95 ? -12.719 -32.594 -3.434 1 95 95 VAL A C 1
ATOM 748 O O . VAL A 1 95 ? -12.961 -31.734 -2.568 1 95 95 VAL A O 1
ATOM 751 N N . ILE A 1 96 ? -11.484 -33.062 -3.596 1 94.31 96 ILE A N 1
ATOM 752 C CA . ILE A 1 96 ? -10.383 -32.656 -2.732 1 94.31 96 ILE A CA 1
ATOM 753 C C . ILE A 1 96 ? -9.984 -31.219 -3.043 1 94.31 96 ILE A C 1
ATOM 755 O O . ILE A 1 96 ? -9.656 -30.453 -2.137 1 94.31 96 ILE A O 1
ATOM 759 N N . GLN A 1 97 ? -9.961 -30.891 -4.332 1 95.81 97 GLN A N 1
ATOM 760 C CA . GLN A 1 97 ? -9.641 -29.516 -4.711 1 95.81 97 GLN A CA 1
ATOM 761 C C . GLN A 1 97 ? -10.695 -28.547 -4.191 1 95.81 97 GLN A C 1
ATOM 763 O O . GLN A 1 97 ? -10.367 -27.438 -3.752 1 95.81 97 GLN A O 1
ATOM 768 N N . ALA A 1 98 ? -11.969 -28.906 -4.281 1 97.31 98 ALA A N 1
ATOM 769 C CA . ALA A 1 98 ? -13.047 -28.078 -3.73 1 97.31 98 ALA A CA 1
ATOM 770 C C . ALA A 1 98 ? -12.922 -27.953 -2.215 1 97.31 98 ALA A C 1
ATOM 772 O O . ALA A 1 98 ? -13.148 -26.875 -1.654 1 97.31 98 ALA A O 1
ATOM 773 N N . GLU A 1 99 ? -12.578 -29.109 -1.534 1 96.56 99 GLU A N 1
ATOM 774 C CA . GLU A 1 99 ? -12.383 -29.109 -0.088 1 96.56 99 GLU A CA 1
ATOM 775 C C . GLU A 1 99 ? -11.289 -28.125 0.321 1 96.56 99 GLU A C 1
ATOM 777 O O . GLU A 1 99 ? -11.477 -27.328 1.242 1 96.56 99 GLU A O 1
ATOM 782 N N . ILE A 1 100 ? -10.148 -28.141 -0.354 1 96.12 100 ILE A N 1
ATOM 783 C CA . ILE A 1 100 ? -9.008 -27.281 -0.047 1 96.12 100 ILE A CA 1
ATOM 784 C C . ILE A 1 100 ? -9.375 -25.828 -0.309 1 96.12 100 ILE A C 1
ATOM 786 O O . ILE A 1 100 ? -9.117 -24.953 0.526 1 96.12 100 ILE A O 1
ATOM 790 N N . ASP A 1 101 ? -10.031 -25.562 -1.364 1 97.81 101 ASP A N 1
ATOM 791 C CA . ASP A 1 101 ? -10.352 -24.234 -1.866 1 97.81 101 ASP A CA 1
ATOM 792 C C . ASP A 1 101 ? -11.523 -23.625 -1.101 1 97.81 101 ASP A C 1
ATOM 794 O O . ASP A 1 101 ? -11.336 -22.766 -0.239 1 97.81 101 ASP A O 1
ATOM 798 N N . ALA A 1 102 ? -12.688 -24.188 -1.182 1 98.44 102 ALA A N 1
ATOM 799 C CA . ALA A 1 102 ? -13.953 -23.547 -0.816 1 98.44 102 ALA A CA 1
ATOM 800 C C . ALA A 1 102 ? -14.227 -23.688 0.678 1 98.44 102 ALA A C 1
ATOM 802 O O . ALA A 1 102 ? -14.883 -22.844 1.277 1 98.44 102 ALA A O 1
ATOM 803 N N . ALA A 1 103 ? -13.711 -24.75 1.284 1 97.88 103 ALA A N 1
ATOM 804 C CA . ALA A 1 103 ? -13.969 -24.938 2.711 1 97.88 103 ALA A CA 1
ATOM 805 C C . ALA A 1 103 ? -12.742 -24.547 3.539 1 97.88 103 ALA A C 1
ATOM 807 O O . ALA A 1 103 ? -12.773 -23.562 4.27 1 97.88 103 ALA A O 1
ATOM 808 N N . ALA A 1 104 ? -11.617 -25.25 3.328 1 97.5 104 ALA A N 1
ATOM 809 C CA . ALA A 1 104 ? -10.461 -25.094 4.207 1 97.5 104 ALA A CA 1
ATOM 810 C C . ALA A 1 104 ? -9.836 -23.719 4.043 1 97.5 104 ALA A C 1
ATOM 812 O O . ALA A 1 104 ? -9.711 -22.969 5.012 1 97.5 104 ALA A O 1
ATOM 813 N N . GLU A 1 105 ? -9.461 -23.375 2.838 1 98.19 105 GLU A N 1
ATOM 814 C CA . GLU A 1 105 ? -8.75 -22.125 2.596 1 98.19 105 GLU A CA 1
ATOM 815 C C . GLU A 1 105 ? -9.633 -20.922 2.912 1 98.19 105 GLU A C 1
ATOM 817 O O . GLU A 1 105 ? -9.188 -19.969 3.543 1 98.19 105 GLU A O 1
ATOM 822 N N . LEU A 1 106 ? -10.898 -20.938 2.498 1 98.81 106 LEU A N 1
ATOM 823 C CA . LEU A 1 106 ? -11.773 -19.797 2.736 1 98.81 106 LEU A CA 1
ATOM 824 C C . LEU A 1 106 ? -12.055 -19.625 4.227 1 98.81 106 LEU A C 1
ATOM 826 O O . LEU A 1 106 ? -12.047 -18.5 4.742 1 98.81 106 LEU A O 1
ATOM 830 N N . ALA A 1 107 ? -12.328 -20.734 4.902 1 98.88 107 ALA A N 1
ATOM 831 C CA . ALA A 1 107 ? -12.516 -20.656 6.348 1 98.88 107 ALA A CA 1
ATOM 832 C C . ALA A 1 107 ? -11.281 -20.078 7.031 1 98.88 107 ALA A C 1
ATOM 834 O O . ALA A 1 107 ? -11.391 -19.266 7.953 1 98.88 107 ALA A O 1
ATOM 835 N N . ASP A 1 108 ? -10.133 -20.531 6.594 1 98.69 108 ASP A N 1
ATOM 836 C CA . ASP A 1 108 ? -8.891 -20.031 7.172 1 98.69 108 ASP A CA 1
ATOM 837 C C . ASP A 1 108 ? -8.727 -18.531 6.898 1 98.69 108 ASP A C 1
ATOM 839 O O . ASP A 1 108 ? -8.297 -17.781 7.781 1 98.69 108 ASP A O 1
ATOM 843 N N . PHE A 1 109 ? -9.016 -18.062 5.668 1 98.81 109 PHE A N 1
ATOM 844 C CA . PHE A 1 109 ? -8.969 -16.625 5.395 1 98.81 109 PHE A CA 1
ATOM 845 C C . PHE A 1 109 ? -9.844 -15.859 6.383 1 98.81 109 PHE A C 1
ATOM 847 O O . PHE A 1 109 ? -9.398 -14.883 6.984 1 98.81 109 PHE A O 1
ATOM 854 N N . PHE A 1 110 ? -11.086 -16.328 6.527 1 98.94 110 PHE A N 1
ATOM 855 C CA . PHE A 1 110 ? -12.016 -15.625 7.398 1 98.94 110 PHE A CA 1
ATOM 856 C C . PHE A 1 110 ? -11.523 -15.641 8.844 1 98.94 110 PHE A C 1
ATOM 858 O O . PHE A 1 110 ? -11.531 -14.602 9.508 1 98.94 110 PHE A O 1
ATOM 865 N N . ARG A 1 111 ? -11.023 -16.781 9.32 1 98.81 111 ARG A N 1
ATOM 866 C CA . ARG A 1 111 ? -10.594 -16.922 10.711 1 98.81 111 ARG A CA 1
ATOM 867 C C . ARG A 1 111 ? -9.32 -16.125 10.969 1 98.81 111 ARG A C 1
ATOM 869 O O . ARG A 1 111 ? -9.227 -15.383 11.945 1 98.81 111 ARG A O 1
ATOM 876 N N . PHE A 1 112 ? -8.359 -16.281 10.125 1 98.81 112 PHE A N 1
ATOM 877 C CA . PHE A 1 112 ? -7.066 -15.648 10.367 1 98.81 112 PHE A CA 1
ATOM 878 C C . PHE A 1 112 ? -7.156 -14.148 10.141 1 98.81 112 PHE A C 1
ATOM 880 O O . PHE A 1 112 ? -6.547 -13.367 10.883 1 98.81 112 PHE A O 1
ATOM 887 N N . ASN A 1 113 ? -7.828 -13.703 9.078 1 98.81 113 ASN A N 1
ATOM 888 C CA . ASN A 1 113 ? -8.016 -12.266 8.922 1 98.81 113 ASN A CA 1
ATOM 889 C C . ASN A 1 113 ? -8.664 -11.648 10.164 1 98.81 113 ASN A C 1
ATOM 891 O O . ASN A 1 113 ? -8.242 -10.594 10.633 1 98.81 113 ASN A O 1
ATOM 895 N N . ALA A 1 114 ? -9.734 -12.32 10.633 1 98.88 114 ALA A N 1
ATOM 896 C CA . ALA A 1 114 ? -10.406 -11.836 11.836 1 98.88 114 ALA A CA 1
ATOM 897 C C . ALA A 1 114 ? -9.453 -11.812 13.031 1 98.88 114 ALA A C 1
ATOM 899 O O . ALA A 1 114 ? -9.414 -10.844 13.789 1 98.88 114 ALA A O 1
ATOM 900 N N . LYS A 1 115 ? -8.719 -12.883 13.195 1 98.75 115 LYS A N 1
ATOM 901 C CA . LYS A 1 115 ? -7.73 -12.953 14.266 1 98.75 115 LYS A CA 1
ATOM 902 C C . LYS A 1 115 ? -6.715 -11.812 14.148 1 98.75 115 LYS A C 1
ATOM 904 O O . LYS A 1 115 ? -6.398 -11.156 15.141 1 98.75 115 LYS A O 1
ATOM 909 N N . TYR A 1 116 ? -6.184 -11.617 12.969 1 98.31 116 TYR A N 1
ATOM 910 C CA . TYR A 1 116 ? -5.195 -10.57 12.727 1 98.31 116 TYR A CA 1
ATOM 911 C C . TYR A 1 116 ? -5.785 -9.195 13.008 1 98.31 116 TYR A C 1
ATOM 913 O O . TYR A 1 116 ? -5.086 -8.305 13.5 1 98.31 116 TYR A O 1
ATOM 921 N N . ALA A 1 117 ? -7.031 -8.969 12.656 1 98.44 117 ALA A N 1
ATOM 922 C CA . ALA A 1 117 ? -7.691 -7.695 12.93 1 98.44 117 ALA A CA 1
ATOM 923 C C . ALA A 1 117 ? -7.746 -7.422 14.43 1 98.44 117 ALA A C 1
ATOM 925 O O . ALA A 1 117 ? -7.48 -6.301 14.875 1 98.44 117 ALA A O 1
ATOM 926 N N . LEU A 1 118 ? -8.102 -8.43 15.195 1 98.5 118 LEU A N 1
ATOM 927 C CA . LEU A 1 118 ? -8.172 -8.289 16.641 1 98.5 118 LEU A CA 1
ATOM 928 C C . LEU A 1 118 ? -6.789 -8.039 17.234 1 98.5 118 LEU A C 1
ATOM 930 O O . LEU A 1 118 ? -6.633 -7.219 18.141 1 98.5 118 LEU A O 1
ATOM 934 N N . GLU A 1 119 ? -5.797 -8.742 16.703 1 97.38 119 GLU A N 1
ATOM 935 C CA . GLU A 1 119 ? -4.426 -8.547 17.172 1 97.38 119 GLU A CA 1
ATOM 936 C C . GLU A 1 119 ? -3.928 -7.141 16.828 1 97.38 119 GLU A C 1
ATOM 938 O O . GLU A 1 119 ? -3.217 -6.523 17.625 1 97.38 119 GLU A O 1
ATOM 943 N N . LEU A 1 120 ? -4.238 -6.672 15.688 1 96.12 120 LEU A N 1
ATOM 944 C CA . LEU A 1 120 ? -3.852 -5.336 15.25 1 96.12 120 LEU A CA 1
ATOM 945 C C . LEU A 1 120 ? -4.359 -4.273 16.219 1 96.12 120 LEU A C 1
ATOM 947 O O . LEU A 1 120 ? -3.656 -3.301 16.5 1 96.12 120 LEU A O 1
ATOM 951 N N . GLU A 1 121 ? -5.539 -4.391 16.688 1 94.75 121 GLU A N 1
ATOM 952 C CA . GLU A 1 121 ? -6.133 -3.436 17.609 1 94.75 121 GLU A CA 1
ATOM 953 C C . GLU A 1 121 ? -5.32 -3.336 18.906 1 94.75 121 GLU A C 1
ATOM 955 O O . GLU A 1 121 ? -5.328 -2.299 19.562 1 94.75 121 GLU A O 1
ATOM 960 N N . GLU A 1 122 ? -4.625 -4.387 19.203 1 94.88 122 GLU A N 1
ATOM 961 C CA . GLU A 1 122 ? -3.84 -4.418 20.438 1 94.88 122 GLU A CA 1
ATOM 962 C C . GLU A 1 122 ? -2.508 -3.697 20.266 1 94.88 122 GLU A C 1
ATOM 964 O O . GLU A 1 122 ? -1.845 -3.355 21.25 1 94.88 122 GLU A O 1
ATOM 969 N N . GLU A 1 123 ? -2.09 -3.492 19.062 1 92.62 123 GLU A N 1
ATOM 970 C CA . GLU A 1 123 ? -0.869 -2.744 18.781 1 92.62 123 GLU A CA 1
ATOM 971 C C . GLU A 1 123 ? -1.094 -1.242 18.922 1 92.62 123 GLU A C 1
ATOM 973 O O . GLU A 1 123 ? -1.657 -0.603 18.031 1 92.62 123 GLU A O 1
ATOM 978 N N . GLN A 1 124 ? -0.577 -0.683 20 1 96.38 124 GLN A N 1
ATOM 979 C CA . GLN A 1 124 ? -0.815 0.719 20.328 1 96.38 124 GLN A CA 1
ATOM 980 C C . GLN A 1 124 ? 0.5 1.475 20.5 1 96.38 124 GLN A C 1
ATOM 982 O O . GLN A 1 124 ? 1.524 0.88 20.828 1 96.38 124 GLN A O 1
ATOM 987 N N . PRO A 1 125 ? 0.539 2.76 20.203 1 96.75 125 PRO A N 1
ATOM 988 C CA . PRO A 1 125 ? 1.751 3.568 20.344 1 96.75 125 PRO A CA 1
ATOM 989 C C . PRO A 1 125 ? 2.107 3.834 21.812 1 96.75 125 PRO A C 1
ATOM 991 O O . PRO A 1 125 ? 1.324 3.516 22.703 1 96.75 125 PRO A O 1
ATOM 994 N N . ILE A 1 126 ? 3.305 4.406 22 1 96.62 126 ILE A N 1
ATOM 995 C CA . ILE A 1 126 ? 3.779 4.805 23.328 1 96.62 126 ILE A CA 1
ATOM 996 C C . ILE A 1 126 ? 2.945 5.977 23.844 1 96.62 126 ILE A C 1
ATOM 998 O O . ILE A 1 126 ? 2.629 6.898 23.094 1 96.62 126 ILE A O 1
ATOM 1002 N N . SER A 1 127 ? 2.492 5.871 25.062 1 96.94 127 SER A N 1
ATOM 1003 C CA . SER A 1 127 ? 1.875 6.988 25.781 1 96.94 127 SER A CA 1
ATOM 1004 C C . SER A 1 127 ? 2.805 7.539 26.859 1 96.94 127 SER A C 1
ATOM 1006 O O . SER A 1 127 ? 3.51 6.781 27.516 1 96.94 127 SER A O 1
ATOM 1008 N N . ALA A 1 128 ? 2.863 8.844 26.906 1 94.19 128 ALA A N 1
ATOM 1009 C CA . ALA A 1 128 ? 3.604 9.516 27.969 1 94.19 128 ALA A CA 1
ATOM 1010 C C . ALA A 1 128 ? 2.783 10.656 28.562 1 94.19 128 ALA A C 1
ATOM 1012 O O . ALA A 1 128 ? 2.076 11.367 27.859 1 94.19 128 ALA A O 1
ATOM 1013 N N . PRO A 1 129 ? 2.936 10.781 29.984 1 93.62 129 PRO A N 1
ATOM 1014 C CA . PRO A 1 129 ? 2.25 11.938 30.578 1 93.62 129 PRO A CA 1
ATOM 1015 C C . PRO A 1 129 ? 2.676 13.258 29.938 1 93.62 129 PRO A C 1
ATOM 1017 O O . PRO A 1 129 ? 3.844 13.43 29.578 1 93.62 129 PRO A O 1
ATOM 1020 N N . PRO A 1 130 ? 1.698 14.078 29.766 1 94.56 130 PRO A N 1
ATOM 1021 C CA . PRO A 1 130 ? 0.31 14.07 30.219 1 94.56 130 PRO A CA 1
ATOM 1022 C C . PRO A 1 130 ? -0.667 13.578 29.156 1 94.56 130 PRO A C 1
ATOM 1024 O O . PRO A 1 130 ? -1.855 13.906 29.203 1 94.56 130 PRO A O 1
ATOM 1027 N N . SER A 1 131 ? -0.237 12.82 28.219 1 96.19 131 SER A N 1
ATOM 1028 C CA . SER A 1 131 ? -1.104 12.469 27.094 1 96.19 131 SER A CA 1
ATOM 1029 C C . SER A 1 131 ? -1.222 10.953 26.953 1 96.19 131 SER A C 1
ATOM 1031 O O . SER A 1 131 ? -0.337 10.211 27.375 1 96.19 131 SER A O 1
ATOM 1033 N N . THR A 1 132 ? -2.336 10.531 26.516 1 98.06 132 THR A N 1
ATOM 1034 C CA . THR A 1 132 ? -2.537 9.172 26.016 1 98.06 132 THR A CA 1
ATOM 1035 C C . THR A 1 132 ? -2.621 9.148 24.5 1 98.06 132 THR A C 1
ATOM 1037 O O . THR A 1 132 ? -3.238 10.023 23.891 1 98.06 132 THR A O 1
ATOM 1040 N N . ASN A 1 133 ? -1.93 8.203 23.875 1 98.19 133 ASN A N 1
ATOM 1041 C CA . ASN A 1 133 ? -1.933 8.008 22.422 1 98.19 133 ASN A CA 1
ATOM 1042 C C . ASN A 1 133 ? -2.578 6.68 22.031 1 98.19 133 ASN A C 1
ATOM 1044 O O . ASN A 1 133 ? -2.396 5.672 22.719 1 98.19 133 ASN A O 1
ATOM 1048 N N . SER A 1 134 ? -3.352 6.684 21 1 97.94 134 SER A N 1
ATOM 1049 C CA . SER A 1 134 ? -3.963 5.461 20.484 1 97.94 134 SER A CA 1
ATOM 1050 C C . SER A 1 134 ? -4.035 5.473 18.953 1 97.94 134 SER A C 1
ATOM 1052 O O . SER A 1 134 ? -3.996 6.539 18.344 1 97.94 134 SER A O 1
ATOM 1054 N N . LEU A 1 135 ? -4.062 4.305 18.391 1 97.44 135 LEU A N 1
ATOM 1055 C CA . LEU A 1 135 ? -4.332 4.117 16.969 1 97.44 135 LEU A CA 1
ATOM 1056 C C . LEU A 1 135 ? -5.699 3.471 16.766 1 97.44 135 LEU A C 1
ATOM 1058 O O . LEU A 1 135 ? -6.008 2.447 17.375 1 97.44 135 LEU A O 1
ATOM 1062 N N . VAL A 1 136 ? -6.492 4.121 15.953 1 97.38 136 VAL A N 1
ATOM 1063 C CA . VAL A 1 136 ? -7.785 3.594 15.539 1 97.38 136 VAL A CA 1
ATOM 1064 C C . VAL A 1 136 ? -7.695 3.074 14.102 1 97.38 136 VAL A C 1
ATOM 1066 O O . VAL A 1 136 ? -7.289 3.805 13.195 1 97.38 136 VAL A O 1
ATOM 1069 N N . TYR A 1 137 ? -8.086 1.862 13.891 1 96.81 137 TYR A N 1
ATOM 1070 C CA . TYR A 1 137 ? -7.996 1.251 12.57 1 96.81 137 TYR A CA 1
ATOM 1071 C C . TYR A 1 137 ? -9.344 1.286 11.859 1 96.81 137 TYR A C 1
ATOM 1073 O O . TYR A 1 137 ? -10.18 0.401 12.055 1 96.81 137 TYR A O 1
ATOM 1081 N N . ARG A 1 138 ? -9.516 2.283 11.078 1 97.12 138 ARG A N 1
ATOM 1082 C CA . ARG A 1 138 ? -10.781 2.496 10.383 1 97.12 138 ARG A CA 1
ATOM 1083 C C . ARG A 1 138 ? -10.695 2.041 8.93 1 97.12 138 ARG A C 1
ATOM 1085 O O . ARG A 1 138 ? -9.602 1.807 8.414 1 97.12 138 ARG A O 1
ATOM 1092 N N . GLY A 1 139 ? -11.828 1.785 8.312 1 98 139 GLY A N 1
ATOM 1093 C CA . GLY A 1 139 ? -11.867 1.507 6.883 1 98 139 GLY A CA 1
ATOM 1094 C C . GLY A 1 139 ? -11.516 2.711 6.031 1 98 139 GLY A C 1
ATOM 1095 O O . GLY A 1 139 ? -11.375 3.822 6.547 1 98 139 GLY A O 1
ATOM 1096 N N . LEU A 1 140 ? -11.32 2.504 4.797 1 98.38 140 LEU A N 1
ATOM 1097 C CA . LEU A 1 140 ? -11.086 3.588 3.848 1 98.38 140 LEU A CA 1
ATOM 1098 C C . LEU A 1 140 ? -12.344 4.441 3.684 1 98.38 140 LEU A C 1
ATOM 1100 O O . LEU A 1 140 ? -13.453 3.988 3.975 1 98.38 140 LEU A O 1
ATOM 1104 N N . GLU A 1 141 ? -12.219 5.66 3.346 1 98.19 141 GLU A N 1
ATOM 1105 C CA . GLU A 1 141 ? -13.367 6.543 3.145 1 98.19 141 GLU A CA 1
ATOM 1106 C C . GLU A 1 141 ? -13.93 6.406 1.732 1 98.19 141 GLU A C 1
ATOM 1108 O O . GLU A 1 141 ? -13.453 7.059 0.801 1 98.19 141 GLU A O 1
ATOM 1113 N N . GLY A 1 142 ? -14.922 5.672 1.508 1 98.69 142 GLY A N 1
ATOM 1114 C CA . GLY A 1 142 ? -15.531 5.289 0.245 1 98.69 142 GLY A CA 1
ATOM 1115 C C . GLY A 1 142 ? -15.82 3.801 0.147 1 98.69 142 GLY A C 1
ATOM 1116 O O . GLY A 1 142 ? -16.203 3.17 1.136 1 98.69 142 GLY A O 1
ATOM 1117 N N . PHE A 1 143 ? -15.789 3.27 -1.077 1 98.94 143 PHE A N 1
ATOM 1118 C CA . PHE A 1 143 ? -16.047 1.846 -1.25 1 98.94 143 PHE A CA 1
ATOM 1119 C C . PHE A 1 143 ? -14.867 1.154 -1.914 1 98.94 143 PHE A C 1
ATOM 1121 O O . PHE A 1 143 ? -14.031 1.808 -2.543 1 98.94 143 PHE A O 1
ATOM 1128 N N . VAL A 1 144 ? -14.766 -0.173 -1.695 1 98.94 144 VAL A N 1
ATOM 1129 C CA . VAL A 1 144 ? -13.773 -1.027 -2.332 1 98.94 144 VAL A CA 1
ATOM 1130 C C . VAL A 1 144 ? -14.43 -1.859 -3.432 1 98.94 144 VAL A C 1
ATOM 1132 O O . VAL A 1 144 ? -15.492 -2.453 -3.217 1 98.94 144 VAL A O 1
ATOM 1135 N N . ALA A 1 145 ? -13.883 -1.81 -4.613 1 99 145 ALA A N 1
ATOM 1136 C CA . ALA A 1 145 ? -14.297 -2.713 -5.684 1 99 145 ALA A CA 1
ATOM 1137 C C . ALA A 1 145 ? -13.531 -4.031 -5.613 1 99 145 ALA A C 1
ATOM 1139 O O . ALA A 1 145 ? -12.305 -4.051 -5.742 1 99 145 ALA A O 1
ATOM 1140 N N . ALA A 1 146 ? -14.211 -5.102 -5.355 1 98.94 146 ALA A N 1
ATOM 1141 C CA . ALA A 1 146 ? -13.633 -6.441 -5.355 1 98.94 146 ALA A CA 1
ATOM 1142 C C . ALA A 1 146 ? -13.922 -7.172 -6.66 1 98.94 146 ALA A C 1
ATOM 1144 O O . ALA A 1 146 ? -15.086 -7.434 -6.98 1 98.94 146 ALA A O 1
ATOM 1145 N N . ILE A 1 147 ? -12.922 -7.441 -7.414 1 98.94 147 ILE A N 1
ATOM 1146 C CA . ILE A 1 147 ? -13.023 -8.164 -8.68 1 98.94 147 ILE A CA 1
ATOM 1147 C C . ILE A 1 147 ? -12.32 -9.516 -8.555 1 98.94 147 ILE A C 1
ATOM 1149 O O . ILE A 1 147 ? -11.094 -9.586 -8.516 1 98.94 147 ILE A O 1
ATOM 1153 N N . SER A 1 148 ? -13.102 -10.555 -8.469 1 98.69 148 SER A N 1
ATOM 1154 C CA . SER A 1 148 ? -12.555 -11.852 -8.062 1 98.69 148 SER A CA 1
ATOM 1155 C C . SER A 1 148 ? -12.422 -12.789 -9.258 1 98.69 148 SER A C 1
ATOM 1157 O O . SER A 1 148 ? -13.18 -12.68 -10.227 1 98.69 148 SER A O 1
ATOM 1159 N N . PRO A 1 149 ? -11.516 -13.695 -9.25 1 98.25 149 PRO A N 1
ATOM 1160 C CA . PRO A 1 149 ? -11.25 -14.641 -10.344 1 98.25 149 PRO A CA 1
ATOM 1161 C C . PRO A 1 149 ? -12.18 -15.852 -10.312 1 98.25 149 PRO A C 1
ATOM 1163 O O . PRO A 1 149 ? -12.984 -16 -9.391 1 98.25 149 PRO A O 1
ATOM 1166 N N . PHE A 1 150 ? -12 -16.734 -11.266 1 98.38 150 PHE A N 1
ATOM 1167 C CA . PHE A 1 150 ? -12.875 -17.891 -11.359 1 98.38 150 PHE A CA 1
ATOM 1168 C C . PHE A 1 150 ? -12.305 -19.078 -10.578 1 98.38 150 PHE A C 1
ATOM 1170 O O . PHE A 1 150 ? -13.039 -19.969 -10.156 1 98.38 150 PHE A O 1
ATOM 1177 N N . ASN A 1 151 ? -11 -19.047 -10.406 1 97.62 151 ASN A N 1
ATOM 1178 C CA . ASN A 1 151 ? -10.391 -20.344 -10.164 1 97.62 151 ASN A CA 1
ATOM 1179 C C . ASN A 1 151 ? -10.344 -20.688 -8.68 1 97.62 151 ASN A C 1
ATOM 1181 O O . ASN A 1 151 ? -10.117 -21.828 -8.305 1 97.62 151 ASN A O 1
ATOM 1185 N N . PHE A 1 152 ? -10.672 -19.688 -7.805 1 98.06 152 PHE A N 1
ATOM 1186 C CA . PHE A 1 152 ? -10.734 -20.031 -6.391 1 98.06 152 PHE A CA 1
ATOM 1187 C C . PHE A 1 152 ? -11.914 -19.344 -5.715 1 98.06 152 PHE A C 1
ATOM 1189 O O . PHE A 1 152 ? -11.961 -18.109 -5.641 1 98.06 152 PHE A O 1
ATOM 1196 N N . THR A 1 153 ? -12.805 -20.141 -5.184 1 98.75 153 THR A N 1
ATOM 1197 C CA . THR A 1 153 ? -13.906 -19.656 -4.355 1 98.75 153 THR A CA 1
ATOM 1198 C C . THR A 1 153 ? -13.375 -18.906 -3.139 1 98.75 153 THR A C 1
ATOM 1200 O O . THR A 1 153 ? -13.914 -17.859 -2.768 1 98.75 153 THR A O 1
ATOM 1203 N N . ALA A 1 154 ? -12.289 -19.406 -2.594 1 98.69 154 ALA A N 1
ATOM 1204 C CA . ALA A 1 154 ? -11.688 -18.828 -1.402 1 98.69 154 ALA A CA 1
ATOM 1205 C C . ALA A 1 154 ? -11.203 -17.406 -1.674 1 98.69 154 ALA A C 1
ATOM 1207 O O . ALA A 1 154 ? -11.375 -16.516 -0.84 1 98.69 154 ALA A O 1
ATOM 1208 N N . ILE A 1 155 ? -10.555 -17.203 -2.844 1 98.5 155 ILE A N 1
ATOM 1209 C CA . ILE A 1 155 ? -10.023 -15.891 -3.191 1 98.5 155 ILE A CA 1
ATOM 1210 C C . ILE A 1 155 ? -11.18 -14.914 -3.396 1 98.5 155 ILE A C 1
ATOM 1212 O O . ILE A 1 155 ? -11.102 -13.758 -2.975 1 98.5 155 ILE A O 1
ATOM 1216 N N . GLY A 1 156 ? -12.258 -15.383 -4.012 1 98.62 156 GLY A N 1
ATOM 1217 C CA . GLY A 1 156 ? -13.43 -14.531 -4.152 1 98.62 156 GLY A CA 1
ATOM 1218 C C . GLY A 1 156 ? -13.969 -14.031 -2.824 1 98.62 156 GLY A C 1
ATOM 1219 O O . GLY A 1 156 ? -14.133 -12.82 -2.635 1 98.62 156 GLY A O 1
ATOM 1220 N N . GLY A 1 157 ? -14.203 -14.969 -1.899 1 98.81 157 GLY A N 1
ATOM 1221 C CA . GLY A 1 157 ? -14.664 -14.594 -0.574 1 98.81 157 GLY A CA 1
ATOM 1222 C C . GLY A 1 157 ? -13.719 -13.656 0.151 1 98.81 157 GLY A C 1
ATOM 1223 O O . GLY A 1 157 ? -14.148 -12.719 0.822 1 98.81 157 GLY A O 1
ATOM 1224 N N . ASN A 1 158 ? -12.445 -13.914 -0.001 1 98.88 158 ASN A N 1
ATOM 1225 C CA . ASN A 1 158 ? -11.438 -13.133 0.708 1 98.88 158 ASN A CA 1
ATOM 1226 C C . ASN A 1 158 ? -11.344 -11.711 0.155 1 98.88 158 ASN A C 1
ATOM 1228 O O . ASN A 1 158 ? -11.141 -10.758 0.91 1 98.88 158 ASN A O 1
ATOM 1232 N N . LEU A 1 159 ? -11.438 -11.547 -1.221 1 98.88 159 LEU A N 1
ATOM 1233 C CA . LEU A 1 159 ? -11.328 -10.227 -1.836 1 98.88 159 LEU A CA 1
ATOM 1234 C C . LEU A 1 159 ? -12.453 -9.312 -1.356 1 98.88 159 LEU A C 1
ATOM 1236 O O . LEU A 1 159 ? -12.242 -8.109 -1.184 1 98.88 159 LEU A O 1
ATOM 1240 N N . ALA A 1 160 ? -13.625 -9.875 -1.121 1 98.88 160 ALA A N 1
ATOM 1241 C CA . ALA A 1 160 ? -14.75 -9.094 -0.615 1 98.88 160 ALA A CA 1
ATOM 1242 C C . ALA A 1 160 ? -14.727 -9.023 0.909 1 98.88 160 ALA A C 1
ATOM 1244 O O . ALA A 1 160 ? -14.984 -7.965 1.49 1 98.88 160 ALA A O 1
ATOM 1245 N N . GLY A 1 161 ? -14.375 -10.102 1.542 1 98.88 161 GLY A N 1
ATOM 1246 C CA . GLY A 1 161 ? -14.516 -10.242 2.982 1 98.88 161 GLY A CA 1
ATOM 1247 C C . GLY A 1 161 ? -13.477 -9.453 3.764 1 98.88 161 GLY A C 1
ATOM 1248 O O . GLY A 1 161 ? -13.797 -8.852 4.789 1 98.88 161 GLY A O 1
ATOM 1249 N N . ALA A 1 162 ? -12.211 -9.469 3.287 1 98.88 162 ALA A N 1
ATOM 1250 C CA . ALA A 1 162 ? -11.141 -8.844 4.051 1 98.88 162 ALA A CA 1
ATOM 1251 C C . ALA A 1 162 ? -11.367 -7.34 4.184 1 98.88 162 ALA A C 1
ATOM 1253 O O . ALA A 1 162 ? -11.312 -6.793 5.289 1 98.88 162 ALA A O 1
ATOM 1254 N N . PRO A 1 163 ? -11.688 -6.621 3.055 1 98.88 163 PRO A N 1
ATOM 1255 C CA . PRO A 1 163 ? -12 -5.199 3.223 1 98.88 163 PRO A CA 1
ATOM 1256 C C . PRO A 1 163 ? -13.219 -4.969 4.113 1 98.88 163 PRO A C 1
ATOM 1258 O O . PRO A 1 163 ? -13.234 -4.035 4.918 1 98.88 163 PRO A O 1
ATOM 1261 N N . ALA A 1 164 ? -14.227 -5.809 3.955 1 98.94 164 ALA A N 1
ATOM 1262 C CA . ALA A 1 164 ? -15.422 -5.66 4.781 1 98.94 164 ALA A CA 1
ATOM 1263 C C . ALA A 1 164 ? -15.094 -5.816 6.262 1 98.94 164 ALA A C 1
ATOM 1265 O O . ALA A 1 164 ? -15.562 -5.035 7.094 1 98.94 164 ALA A O 1
ATOM 1266 N N . LEU A 1 165 ? -14.266 -6.77 6.582 1 98.94 165 LEU A N 1
ATOM 1267 C CA . LEU A 1 165 ? -13.836 -7.008 7.957 1 98.94 165 LEU A CA 1
ATOM 1268 C C . LEU A 1 165 ? -13.219 -5.746 8.562 1 98.94 165 LEU A C 1
ATOM 1270 O O . LEU A 1 165 ? -13.438 -5.445 9.734 1 98.94 165 LEU A O 1
ATOM 1274 N N . MET A 1 166 ? -12.5 -4.984 7.738 1 98.75 166 MET A N 1
ATOM 1275 C CA . MET A 1 166 ? -11.758 -3.836 8.258 1 98.75 166 MET A CA 1
ATOM 1276 C C . MET A 1 166 ? -12.586 -2.561 8.148 1 98.75 166 MET A C 1
ATOM 1278 O O . MET A 1 166 ? -12.047 -1.456 8.172 1 98.75 166 MET A O 1
ATOM 1282 N N . GLY A 1 167 ? -13.898 -2.686 7.969 1 98.69 167 GLY A N 1
ATOM 1283 C CA . GLY A 1 167 ? -14.805 -1.559 8.102 1 98.69 167 GLY A CA 1
ATOM 1284 C C . GLY A 1 167 ? -15.172 -0.93 6.77 1 98.69 167 GLY A C 1
ATOM 1285 O O . GLY A 1 167 ? -15.812 0.122 6.73 1 98.69 167 GLY A O 1
ATOM 1286 N N . ASN A 1 168 ? -14.781 -1.544 5.668 1 98.94 168 ASN A N 1
ATOM 1287 C CA . ASN A 1 168 ? -15.117 -1.041 4.34 1 98.94 168 ASN A CA 1
ATOM 1288 C C . ASN A 1 168 ? -16.453 -1.593 3.85 1 98.94 168 ASN A C 1
ATOM 1290 O O . ASN A 1 168 ? -16.938 -2.609 4.359 1 98.94 168 ASN A O 1
ATOM 1294 N N . VAL A 1 169 ? -17.031 -0.871 2.908 1 98.94 169 VAL A N 1
ATOM 1295 C CA . VAL A 1 169 ? -18.125 -1.411 2.117 1 98.94 169 VAL A CA 1
ATOM 1296 C C . VAL A 1 169 ? -17.625 -1.788 0.725 1 98.94 169 VAL A C 1
ATOM 1298 O O . VAL A 1 169 ? -16.641 -1.226 0.24 1 98.94 169 VAL A O 1
ATOM 1301 N N . VAL A 1 170 ? -18.328 -2.814 0.125 1 98.94 170 VAL A N 1
ATOM 1302 C CA . VAL A 1 170 ? -17.688 -3.473 -1.008 1 98.94 170 VAL A CA 1
ATOM 1303 C C . VAL A 1 170 ? -18.703 -3.676 -2.133 1 98.94 170 VAL A C 1
ATOM 1305 O O . VAL A 1 170 ? -19.859 -4.008 -1.879 1 98.94 170 VAL A O 1
ATOM 1308 N N . LEU A 1 171 ? -18.281 -3.391 -3.332 1 99 171 LEU A N 1
ATOM 1309 C CA . LEU A 1 171 ? -18.938 -3.928 -4.52 1 99 171 LEU A CA 1
ATOM 1310 C C . LEU A 1 171 ? -18.188 -5.148 -5.047 1 99 171 LEU A C 1
ATOM 1312 O O . LEU A 1 171 ? -17.047 -5.039 -5.492 1 99 171 LEU A O 1
ATOM 1316 N N . TRP A 1 172 ? -18.828 -6.281 -4.973 1 98.94 172 TRP A N 1
ATOM 1317 C CA . TRP A 1 172 ? -18.203 -7.535 -5.371 1 98.94 172 TRP A CA 1
ATOM 1318 C C . TRP A 1 172 ? -18.656 -7.953 -6.766 1 98.94 172 TRP A C 1
ATOM 1320 O O . TRP A 1 172 ? -19.828 -8.273 -6.973 1 98.94 172 TRP A O 1
ATOM 1330 N N . LYS A 1 173 ? -17.828 -7.855 -7.738 1 98.94 173 LYS A N 1
ATOM 1331 C CA . LYS A 1 173 ? -18.031 -8.406 -9.07 1 98.94 173 LYS A CA 1
ATOM 1332 C C . LYS A 1 173 ? -17.359 -9.773 -9.211 1 98.94 173 LYS A C 1
ATOM 1334 O O . LYS A 1 173 ? -16.156 -9.859 -9.469 1 98.94 173 LYS A O 1
ATOM 1339 N N . PRO A 1 174 ? -18.062 -10.875 -9.156 1 98.75 174 PRO A N 1
ATOM 1340 C CA . PRO A 1 174 ? -17.484 -12.211 -9.328 1 98.75 174 PRO A CA 1
ATOM 1341 C C . PRO A 1 174 ? -17.203 -12.539 -10.797 1 98.75 174 PRO A C 1
ATOM 1343 O O . PRO A 1 174 ? -17.703 -11.859 -11.695 1 98.75 174 PRO A O 1
ATOM 1346 N N . SER A 1 175 ? -16.344 -13.484 -11 1 98.56 175 SER A N 1
ATOM 1347 C CA . SER A 1 175 ? -16.188 -14.023 -12.352 1 98.56 175 SER A CA 1
ATOM 1348 C C . SER A 1 175 ? -17.453 -14.711 -12.82 1 98.56 175 SER A C 1
ATOM 1350 O O . SER A 1 175 ? -18.125 -15.391 -12.047 1 98.56 175 SER A O 1
ATOM 1352 N N . ASP A 1 176 ? -17.719 -14.648 -14.117 1 98.12 176 ASP A N 1
ATOM 1353 C CA . ASP A 1 176 ? -18.875 -15.281 -14.719 1 98.12 176 ASP A CA 1
ATOM 1354 C C . ASP A 1 176 ? -18.812 -16.797 -14.547 1 98.12 176 ASP A C 1
ATOM 1356 O O . ASP A 1 176 ? -19.859 -17.469 -14.461 1 98.12 176 ASP A O 1
ATOM 1360 N N . SER A 1 177 ? -17.641 -17.297 -14.438 1 98.25 177 SER A N 1
ATOM 1361 C CA . SER A 1 177 ? -17.469 -18.75 -14.422 1 98.25 177 SER A CA 1
ATOM 1362 C C . SER A 1 177 ? -17.359 -19.281 -13 1 98.25 177 SER A C 1
ATOM 1364 O O . SER A 1 177 ? -17.078 -20.469 -12.789 1 98.25 177 SER A O 1
ATOM 1366 N N . ALA A 1 178 ? -17.547 -18.422 -12.008 1 98.62 178 ALA A N 1
ATOM 1367 C CA . ALA A 1 178 ? -17.594 -18.812 -10.609 1 98.62 178 ALA A CA 1
ATOM 1368 C C . ALA A 1 178 ? -18.781 -18.172 -9.898 1 98.62 178 ALA A C 1
ATOM 1370 O O . ALA A 1 178 ? -18.703 -17.844 -8.711 1 98.62 178 ALA A O 1
ATOM 1371 N N . MET A 1 179 ? -19.875 -17.953 -10.648 1 98.75 179 MET A N 1
ATOM 1372 C CA . MET A 1 179 ? -21.062 -17.266 -10.125 1 98.75 179 MET A CA 1
ATOM 1373 C C . MET A 1 179 ? -21.734 -18.094 -9.039 1 98.75 179 MET A C 1
ATOM 1375 O O . MET A 1 179 ? -22.078 -17.578 -7.977 1 98.75 179 MET A O 1
ATOM 1379 N N . LEU A 1 180 ? -21.859 -19.359 -9.289 1 98.81 180 LEU A N 1
ATOM 1380 C CA . LEU A 1 180 ? -22.594 -20.281 -8.406 1 98.81 180 LEU A CA 1
ATOM 1381 C C . LEU A 1 180 ? -21.953 -20.312 -7.023 1 98.81 180 LEU A C 1
ATOM 1383 O O . LEU A 1 180 ? -22.625 -20.125 -6.016 1 98.81 180 LEU A O 1
ATOM 1387 N N . SER A 1 181 ? -20.672 -20.547 -6.949 1 98.81 181 SER A N 1
ATOM 1388 C CA . SER A 1 181 ? -19.969 -20.625 -5.672 1 98.81 181 SER A CA 1
ATOM 1389 C C . SER A 1 181 ? -19.859 -19.266 -5.008 1 98.81 181 SER A C 1
ATOM 1391 O O . SER A 1 181 ? -20 -19.141 -3.789 1 98.81 181 SER A O 1
ATOM 1393 N N . SER A 1 182 ? -19.609 -18.172 -5.773 1 98.88 182 SER A N 1
ATOM 1394 C CA . SER A 1 182 ? -19.484 -16.828 -5.219 1 98.88 182 SER A CA 1
ATOM 1395 C C . SER A 1 182 ? -20.781 -16.375 -4.543 1 98.88 182 SER A C 1
ATOM 1397 O O . SER A 1 182 ? -20.734 -15.773 -3.471 1 98.88 182 SER A O 1
ATOM 1399 N N . TYR A 1 183 ? -21.875 -16.688 -5.172 1 98.88 183 TYR A N 1
ATOM 1400 C CA . TYR A 1 183 ? -23.156 -16.328 -4.59 1 98.88 183 TYR A CA 1
ATOM 1401 C C . TYR A 1 183 ? -23.422 -17.109 -3.309 1 98.88 183 TYR A C 1
ATOM 1403 O O . TYR A 1 183 ? -23.969 -16.562 -2.344 1 98.88 183 TYR A O 1
ATOM 1411 N N . ALA A 1 184 ? -23.062 -18.359 -3.322 1 98.81 184 ALA A N 1
ATOM 1412 C CA . ALA A 1 184 ? -23.203 -19.172 -2.107 1 98.81 184 ALA A CA 1
ATOM 1413 C C . ALA A 1 184 ? -22.406 -18.562 -0.958 1 98.81 184 ALA A C 1
ATOM 1415 O O . ALA A 1 184 ? -22.875 -18.5 0.178 1 98.81 184 ALA A O 1
ATOM 1416 N N . VAL A 1 185 ? -21.172 -18.125 -1.233 1 98.88 185 VAL A N 1
ATOM 1417 C CA . VAL A 1 185 ? -20.328 -17.484 -0.223 1 98.88 185 VAL A CA 1
ATOM 1418 C C . VAL A 1 185 ? -21 -16.203 0.264 1 98.88 185 VAL A C 1
ATOM 1420 O O . VAL A 1 185 ? -21.031 -15.93 1.467 1 98.88 185 VAL A O 1
ATOM 1423 N N . TYR A 1 186 ? -21.516 -15.422 -0.645 1 98.81 186 TYR A N 1
ATOM 1424 C CA . TYR A 1 186 ? -22.203 -14.188 -0.295 1 98.81 186 TYR A CA 1
ATOM 1425 C C . TYR A 1 186 ? -23.375 -14.469 0.644 1 98.81 186 TYR A C 1
ATOM 1427 O O . TYR A 1 186 ? -23.547 -13.789 1.656 1 98.81 186 TYR A O 1
ATOM 1435 N N . GLN A 1 187 ? -24.141 -15.523 0.334 1 98.56 187 GLN A N 1
ATOM 1436 C CA . GLN A 1 187 ? -25.266 -15.906 1.169 1 98.56 187 GLN A CA 1
ATOM 1437 C C . GLN A 1 187 ? -24.812 -16.328 2.562 1 98.56 187 GLN A C 1
ATOM 1439 O O . GLN A 1 187 ? -25.484 -16.031 3.557 1 98.56 187 GLN A O 1
ATOM 1444 N N . ILE A 1 188 ? -23.75 -17.016 2.617 1 98.75 188 ILE A N 1
ATOM 1445 C CA . ILE A 1 188 ? -23.203 -17.453 3.893 1 98.75 188 ILE A CA 1
ATOM 1446 C C . ILE A 1 188 ? -22.797 -16.25 4.734 1 98.75 188 ILE A C 1
ATOM 1448 O O . ILE A 1 188 ? -23 -16.234 5.949 1 98.75 188 ILE A O 1
ATOM 1452 N N . LEU A 1 189 ? -22.188 -15.234 4.094 1 98.81 189 LEU A N 1
ATOM 1453 C CA . LEU A 1 189 ? -21.828 -14.016 4.805 1 98.81 189 LEU A CA 1
ATOM 1454 C C . LEU A 1 189 ? -23.062 -13.336 5.383 1 98.81 189 LEU A C 1
ATOM 1456 O O . LEU A 1 189 ? -23.047 -12.875 6.523 1 98.81 189 LEU A O 1
ATOM 1460 N N . LEU A 1 190 ? -24.125 -13.305 4.617 1 98.56 190 LEU A N 1
ATOM 1461 C CA . LEU A 1 190 ? -25.375 -12.75 5.117 1 98.56 190 LEU A CA 1
ATOM 1462 C C . LEU A 1 190 ? -25.906 -13.57 6.289 1 98.56 190 LEU A C 1
ATOM 1464 O O . LEU A 1 190 ? -26.344 -13.008 7.305 1 98.56 190 LEU A O 1
ATOM 1468 N N . GLU A 1 191 ? -25.859 -14.867 6.105 1 98.5 191 GLU A N 1
ATOM 1469 C CA . GLU A 1 191 ? -26.328 -15.773 7.148 1 98.5 191 GLU A CA 1
ATOM 1470 C C . GLU A 1 191 ? -25.531 -15.609 8.43 1 98.5 191 GLU A C 1
ATOM 1472 O O . GLU A 1 191 ? -26.062 -15.758 9.531 1 98.5 191 GLU A O 1
ATOM 1477 N N . ALA A 1 192 ? -24.281 -15.266 8.273 1 98.81 192 ALA A N 1
ATOM 1478 C CA . ALA A 1 192 ? -23.375 -15.109 9.406 1 98.81 192 ALA A CA 1
ATOM 1479 C C . ALA A 1 192 ? -23.594 -13.773 10.109 1 98.81 192 ALA A C 1
ATOM 1481 O O . ALA A 1 192 ? -23.031 -13.523 11.18 1 98.81 192 ALA A O 1
ATOM 1482 N N . GLY A 1 193 ? -24.375 -12.875 9.531 1 98.56 193 GLY A N 1
ATOM 1483 C CA . GLY A 1 193 ? -24.734 -11.641 10.211 1 98.56 193 GLY A CA 1
ATOM 1484 C C . GLY A 1 193 ? -24.172 -10.406 9.539 1 98.56 193 GLY A C 1
ATOM 1485 O O . GLY A 1 193 ? -24.281 -9.297 10.07 1 98.56 193 GLY A O 1
ATOM 1486 N N . LEU A 1 194 ? -23.547 -10.523 8.359 1 98.75 194 LEU A N 1
ATOM 1487 C CA . LEU A 1 194 ? -23.125 -9.344 7.617 1 98.75 194 LEU A CA 1
ATOM 1488 C C . LEU A 1 194 ? -24.312 -8.484 7.227 1 98.75 194 LEU A C 1
ATOM 1490 O O . LEU A 1 194 ? -25.266 -8.969 6.613 1 98.75 194 LEU A O 1
ATOM 1494 N N . PRO A 1 195 ? -24.281 -7.18 7.547 1 98.62 195 PRO A N 1
ATOM 1495 C CA . PRO A 1 195 ? -25.391 -6.336 7.102 1 98.62 195 PRO A CA 1
ATOM 1496 C C . PRO A 1 195 ? -25.531 -6.301 5.578 1 98.62 195 PRO A C 1
ATOM 1498 O O . PRO A 1 195 ? -24.516 -6.262 4.863 1 98.62 195 PRO A O 1
ATOM 1501 N N . PRO A 1 196 ? -26.656 -6.395 5.043 1 97.12 196 PRO A N 1
ATOM 1502 C CA . PRO A 1 196 ? -26.906 -6.621 3.619 1 97.12 196 PRO A CA 1
ATOM 1503 C C . PRO A 1 196 ? -26.25 -5.559 2.732 1 97.12 196 PRO A C 1
ATOM 1505 O O . PRO A 1 196 ? -25.922 -5.832 1.574 1 97.12 196 PRO A O 1
ATOM 1508 N N . SER A 1 197 ? -26.031 -4.344 3.248 1 98.12 197 SER A N 1
ATOM 1509 C CA . SER A 1 197 ? -25.562 -3.279 2.375 1 98.12 197 SER A CA 1
ATOM 1510 C C . SER A 1 197 ? -24.031 -3.148 2.449 1 98.12 197 SER A C 1
ATOM 1512 O O . SER A 1 197 ? -23.453 -2.303 1.771 1 98.12 197 SER A O 1
ATOM 1514 N N . VAL A 1 198 ? -23.344 -3.984 3.24 1 98.88 198 VAL A N 1
ATOM 1515 C CA . VAL A 1 198 ? -21.891 -3.881 3.414 1 98.88 198 VAL A CA 1
ATOM 1516 C C . VAL A 1 198 ? -21.188 -4.445 2.188 1 98.88 198 VAL A C 1
ATOM 1518 O O . VAL A 1 198 ? -20.188 -3.875 1.719 1 98.88 198 VAL A O 1
ATOM 1521 N N . ILE A 1 199 ? -21.672 -5.555 1.653 1 98.94 199 ILE A N 1
ATOM 1522 C CA . ILE A 1 199 ? -21.203 -6.105 0.388 1 98.94 199 ILE A CA 1
ATOM 1523 C C . ILE A 1 199 ? -22.359 -6.172 -0.611 1 98.94 199 ILE A C 1
ATOM 1525 O O . ILE A 1 199 ? -23.375 -6.816 -0.349 1 98.94 199 ILE A O 1
ATOM 1529 N N . GLN A 1 200 ? -22.188 -5.438 -1.721 1 98.94 200 GLN A N 1
ATOM 1530 C CA . GLN A 1 200 ? -23.094 -5.543 -2.859 1 98.94 200 GLN A CA 1
ATOM 1531 C C . GLN A 1 200 ? -22.641 -6.629 -3.828 1 98.94 200 GLN A C 1
ATOM 1533 O O . GLN A 1 200 ? -21.484 -6.645 -4.254 1 98.94 200 GLN A O 1
ATOM 1538 N N . PHE A 1 201 ? -23.516 -7.594 -4.109 1 98.94 201 PHE A N 1
ATOM 1539 C CA . PHE A 1 201 ? -23.188 -8.641 -5.07 1 98.94 201 PHE A CA 1
ATOM 1540 C C . PHE A 1 201 ? -23.641 -8.25 -6.473 1 98.94 201 PHE A C 1
ATOM 1542 O O . PHE A 1 201 ? -24.828 -8.359 -6.793 1 98.94 201 PHE A O 1
ATOM 1549 N N . VAL A 1 202 ? -22.672 -7.883 -7.352 1 98.94 202 VAL A N 1
ATOM 1550 C CA . VAL A 1 202 ? -23.078 -7.219 -8.586 1 98.94 202 VAL A CA 1
ATOM 1551 C C . VAL A 1 202 ? -22.297 -7.793 -9.766 1 98.94 202 VAL A C 1
ATOM 1553 O O . VAL A 1 202 ? -21.438 -7.121 -10.336 1 98.94 202 VAL A O 1
ATOM 1556 N N . PRO A 1 203 ? -22.688 -9 -10.273 1 98.88 203 PRO A N 1
ATOM 1557 C CA . PRO A 1 203 ? -22.156 -9.43 -11.57 1 98.88 203 PRO A CA 1
ATOM 1558 C C . PRO A 1 203 ? -22.375 -8.398 -12.672 1 98.88 203 PRO A C 1
ATOM 1560 O O . PRO A 1 203 ? -23.438 -7.758 -12.719 1 98.88 203 PRO A O 1
ATOM 1563 N N . ALA A 1 204 ? -21.375 -8.188 -13.445 1 98.88 204 ALA A N 1
ATOM 1564 C CA . ALA A 1 204 ? -21.453 -7.18 -14.5 1 98.88 204 ALA A CA 1
ATOM 1565 C C . ALA A 1 204 ? -20.406 -7.445 -15.586 1 98.88 204 ALA A C 1
ATOM 1567 O O . ALA A 1 204 ? -19.453 -8.195 -15.375 1 98.88 204 ALA A O 1
ATOM 1568 N N . GLU A 1 205 ? -20.703 -6.898 -16.75 1 98.31 205 GLU A N 1
ATOM 1569 C CA . GLU A 1 205 ? -19.656 -6.867 -17.766 1 98.31 205 GLU A CA 1
ATOM 1570 C C . GLU A 1 205 ? -18.422 -6.121 -17.266 1 98.31 205 GLU A C 1
ATOM 1572 O O . GLU A 1 205 ? -18.547 -5.078 -16.609 1 98.31 205 GLU A O 1
ATOM 1577 N N . GLY A 1 206 ? -17.234 -6.676 -17.609 1 97.94 206 GLY A N 1
ATOM 1578 C CA . GLY A 1 206 ? -15.992 -6.137 -17.094 1 97.94 206 GLY A CA 1
ATOM 1579 C C . GLY A 1 206 ? -15.836 -4.648 -17.344 1 97.94 206 GLY A C 1
ATOM 1580 O O . GLY A 1 206 ? -15.531 -3.891 -16.422 1 97.94 206 GLY A O 1
ATOM 1581 N N . THR A 1 207 ? -16.031 -4.199 -18.516 1 97.94 207 THR A N 1
ATOM 1582 C CA . THR A 1 207 ? -15.836 -2.803 -18.891 1 97.94 207 THR A CA 1
ATOM 1583 C C . THR A 1 207 ? -16.875 -1.911 -18.203 1 97.94 207 THR A C 1
ATOM 1585 O O . THR A 1 207 ? -16.547 -0.819 -17.734 1 97.94 207 THR A O 1
ATOM 1588 N N . THR A 1 208 ? -18.156 -2.426 -18.172 1 98.62 208 THR A N 1
ATOM 1589 C CA . THR A 1 208 ? -19.219 -1.664 -17.516 1 98.62 208 THR A CA 1
ATOM 1590 C C . THR A 1 208 ? -18.891 -1.477 -16.031 1 98.62 208 THR A C 1
ATOM 1592 O O . THR A 1 208 ? -19.016 -0.372 -15.5 1 98.62 208 THR A O 1
ATOM 1595 N N . PHE A 1 209 ? -18.516 -2.508 -15.414 1 98.81 209 PHE A N 1
ATOM 1596 C CA . PHE A 1 209 ? -18.172 -2.451 -14 1 98.81 209 PHE A CA 1
ATOM 1597 C C . PHE A 1 209 ? -16.984 -1.526 -13.766 1 98.81 209 PHE A C 1
ATOM 1599 O O . PHE A 1 209 ? -17.062 -0.608 -12.945 1 98.81 209 PHE A O 1
ATOM 1606 N N . GLY A 1 210 ? -15.867 -1.793 -14.523 1 98.81 210 GLY A N 1
ATOM 1607 C CA . GLY A 1 210 ? -14.656 -1.003 -14.359 1 98.81 210 GLY A CA 1
ATOM 1608 C C . GLY A 1 210 ? -14.883 0.481 -14.586 1 98.81 210 GLY A C 1
ATOM 1609 O O . GLY A 1 210 ? -14.469 1.305 -13.766 1 98.81 210 GLY A O 1
ATOM 1610 N N . ASP A 1 211 ? -15.531 0.816 -15.648 1 98.75 211 ASP A N 1
ATOM 1611 C CA . ASP A 1 211 ? -15.797 2.213 -15.977 1 98.75 211 ASP A CA 1
ATOM 1612 C C . ASP A 1 211 ? -16.641 2.885 -14.891 1 98.75 211 ASP A C 1
ATOM 1614 O O . ASP A 1 211 ? -16.391 4.039 -14.531 1 98.75 211 ASP A O 1
ATOM 1618 N N . THR A 1 212 ? -17.641 2.135 -14.359 1 98.88 212 THR A N 1
ATOM 1619 C CA . THR A 1 212 ? -18.562 2.721 -13.391 1 98.88 212 THR A CA 1
ATOM 1620 C C . THR A 1 212 ? -17.859 2.961 -12.055 1 98.88 212 THR A C 1
ATOM 1622 O O . THR A 1 212 ? -17.938 4.055 -11.492 1 98.88 212 THR A O 1
ATOM 1625 N N . VAL A 1 213 ? -17.172 1.985 -11.562 1 98.88 213 VAL A N 1
ATOM 1626 C CA . VAL A 1 213 ? -16.578 2.115 -10.242 1 98.88 213 VAL A CA 1
ATOM 1627 C C . VAL A 1 213 ? -15.43 3.131 -10.281 1 98.88 213 VAL A C 1
ATOM 1629 O O . VAL A 1 213 ? -15.25 3.91 -9.344 1 98.88 213 VAL A O 1
ATOM 1632 N N . THR A 1 214 ? -14.594 3.164 -11.352 1 98.88 214 THR A N 1
ATOM 1633 C CA . THR A 1 214 ? -13.477 4.102 -11.414 1 98.88 214 THR A CA 1
ATOM 1634 C C . THR A 1 214 ? -13.977 5.516 -11.703 1 98.88 214 THR A C 1
ATOM 1636 O O . THR A 1 214 ? -13.258 6.492 -11.477 1 98.88 214 THR A O 1
ATOM 1639 N N . GLY A 1 215 ? -15.164 5.641 -12.203 1 98.75 215 GLY A N 1
ATOM 1640 C CA . GLY A 1 215 ? -15.742 6.949 -12.469 1 98.75 215 GLY A CA 1
ATOM 1641 C C . GLY A 1 215 ? -16.375 7.578 -11.25 1 98.75 215 GLY A C 1
ATOM 1642 O O . GLY A 1 215 ? -16.734 8.758 -11.266 1 98.75 215 GLY A O 1
ATOM 1643 N N . SER A 1 216 ? -16.516 6.82 -10.156 1 98.88 216 SER A N 1
ATOM 1644 C CA . SER A 1 216 ? -17.125 7.324 -8.93 1 98.88 216 SER A CA 1
ATOM 1645 C C . SER A 1 216 ? -16.109 8.07 -8.07 1 98.88 216 SER A C 1
ATOM 1647 O O . SER A 1 216 ? -15.016 7.578 -7.828 1 98.88 216 SER A O 1
ATOM 1649 N N . GLU A 1 217 ? -16.469 9.258 -7.535 1 98.5 217 GLU A N 1
ATOM 1650 C CA . GLU A 1 217 ? -15.586 10.055 -6.688 1 98.5 217 GLU A CA 1
ATOM 1651 C C . GLU A 1 217 ? -15.305 9.344 -5.363 1 98.5 217 GLU A C 1
ATOM 1653 O O . GLU A 1 217 ? -14.398 9.727 -4.625 1 98.5 217 GLU A O 1
ATOM 1658 N N . HIS A 1 218 ? -16.094 8.234 -5.074 1 98.75 218 HIS A N 1
ATOM 1659 C CA . HIS A 1 218 ? -16 7.578 -3.775 1 98.75 218 HIS A CA 1
ATOM 1660 C C . HIS A 1 218 ? -15.156 6.312 -3.852 1 98.75 218 HIS A C 1
ATOM 1662 O O . HIS A 1 218 ? -15.039 5.574 -2.869 1 98.75 218 HIS A O 1
ATOM 1668 N N . LEU A 1 219 ? -14.586 5.992 -5.055 1 98.94 219 LEU A N 1
ATOM 1669 C CA . LEU A 1 219 ? -13.711 4.828 -5.113 1 98.94 219 LEU A CA 1
ATOM 1670 C C . LEU A 1 219 ? -12.547 4.973 -4.137 1 98.94 219 LEU A C 1
ATOM 1672 O O . LEU A 1 219 ? -11.781 5.93 -4.223 1 98.94 219 LEU A O 1
ATOM 1676 N N . ALA A 1 220 ? -12.438 4.008 -3.221 1 98.75 220 ALA A N 1
ATOM 1677 C CA . ALA A 1 220 ? -11.383 4.062 -2.209 1 98.75 220 ALA A CA 1
ATOM 1678 C C . ALA A 1 220 ? -10.352 2.959 -2.43 1 98.75 220 ALA A C 1
ATOM 1680 O O . ALA A 1 220 ? -9.25 3.021 -1.891 1 98.75 220 ALA A O 1
ATOM 1681 N N . GLY A 1 221 ? -10.719 1.941 -3.168 1 98.75 221 GLY A N 1
ATOM 1682 C CA . GLY A 1 221 ? -9.758 0.879 -3.422 1 98.75 221 GLY A CA 1
ATOM 1683 C C . GLY A 1 221 ? -10.258 -0.144 -4.426 1 98.75 221 GLY A C 1
ATOM 1684 O O . GLY A 1 221 ? -11.461 -0.262 -4.66 1 98.75 221 GLY A O 1
ATOM 1685 N N . ILE A 1 222 ? -9.375 -0.805 -5.074 1 98.94 222 ILE A N 1
ATOM 1686 C CA . ILE A 1 222 ? -9.625 -1.948 -5.945 1 98.94 222 ILE A CA 1
ATOM 1687 C C . ILE A 1 222 ? -8.867 -3.166 -5.43 1 98.94 222 ILE A C 1
ATOM 1689 O O . ILE A 1 222 ? -7.652 -3.104 -5.219 1 98.94 222 ILE A O 1
ATOM 1693 N N . ASN A 1 223 ? -9.547 -4.188 -5.074 1 98.88 223 ASN A N 1
ATOM 1694 C CA . ASN A 1 223 ? -9.008 -5.496 -4.73 1 98.88 223 ASN A CA 1
ATOM 1695 C C . ASN A 1 223 ? -9.219 -6.504 -5.855 1 98.88 223 ASN A C 1
ATOM 1697 O O . ASN A 1 223 ? -10.336 -6.988 -6.059 1 98.88 223 ASN A O 1
ATOM 1701 N N . PHE A 1 224 ? -8.102 -6.781 -6.59 1 98.88 224 PHE A N 1
ATOM 1702 C CA . PHE A 1 224 ? -8.234 -7.434 -7.887 1 98.88 224 PHE A CA 1
ATOM 1703 C C . PHE A 1 224 ? -7.402 -8.711 -7.938 1 98.88 224 PHE A C 1
ATOM 1705 O O . PHE A 1 224 ? -6.254 -8.727 -7.488 1 98.88 224 PHE A O 1
ATOM 1712 N N . THR A 1 225 ? -7.953 -9.773 -8.367 1 98.75 225 THR A N 1
ATOM 1713 C CA . THR A 1 225 ? -7.219 -10.945 -8.844 1 98.75 225 THR A CA 1
ATOM 1714 C C . THR A 1 225 ? -7.66 -11.32 -10.25 1 98.75 225 THR A C 1
ATOM 1716 O O . THR A 1 225 ? -8.852 -11.508 -10.508 1 98.75 225 THR A O 1
ATOM 1719 N N . GLY A 1 226 ? -6.781 -11.344 -11.203 1 97.94 226 GLY A N 1
ATOM 1720 C CA . GLY A 1 226 ? -7.102 -11.648 -12.586 1 97.94 226 GLY A CA 1
ATOM 1721 C C . GLY A 1 226 ? -5.941 -11.398 -13.531 1 97.94 226 GLY A C 1
ATOM 1722 O O . GLY A 1 226 ? -4.781 -11.57 -13.156 1 97.94 226 GLY A O 1
ATOM 1723 N N . SER A 1 227 ? -6.23 -11.016 -14.789 1 97.12 227 SER A N 1
ATOM 1724 C CA . SER A 1 227 ? -5.195 -10.914 -15.805 1 97.12 227 SER A CA 1
ATOM 1725 C C . SER A 1 227 ? -4.426 -9.602 -15.68 1 97.12 227 SER A C 1
ATOM 1727 O O . SER A 1 227 ? -4.973 -8.594 -15.227 1 97.12 227 SER A O 1
ATOM 1729 N N . VAL A 1 228 ? -3.17 -9.594 -16.141 1 97.44 228 VAL A N 1
ATOM 1730 C CA . VAL A 1 228 ? -2.283 -8.438 -16.078 1 97.44 228 VAL A CA 1
ATOM 1731 C C . VAL A 1 228 ? -2.877 -7.289 -16.906 1 97.44 228 VAL A C 1
ATOM 1733 O O . VAL A 1 228 ? -2.969 -6.16 -16.422 1 97.44 228 VAL A O 1
ATOM 1736 N N . PRO A 1 229 ? -3.4 -7.52 -18.125 1 97.5 229 PRO A N 1
ATOM 1737 C CA . PRO A 1 229 ? -3.928 -6.41 -18.906 1 97.5 229 PRO A CA 1
ATOM 1738 C C . PRO A 1 229 ? -5.121 -5.723 -18.25 1 97.5 229 PRO A C 1
ATOM 1740 O O . PRO A 1 229 ? -5.242 -4.496 -18.297 1 97.5 229 PRO A O 1
ATOM 1743 N N . THR A 1 230 ? -5.988 -6.531 -17.609 1 98.25 230 THR A N 1
ATOM 1744 C CA . THR A 1 230 ? -7.148 -5.945 -16.953 1 98.25 230 THR A CA 1
ATOM 1745 C C . THR A 1 230 ? -6.719 -5.066 -15.781 1 98.25 230 THR A C 1
ATOM 1747 O O . THR A 1 230 ? -7.234 -3.961 -15.602 1 98.25 230 THR A O 1
ATOM 1750 N N . PHE A 1 231 ? -5.785 -5.543 -14.984 1 98.56 231 PHE A N 1
ATOM 1751 C CA . PHE A 1 231 ? -5.324 -4.758 -13.844 1 98.56 231 PHE A CA 1
ATOM 1752 C C . PHE A 1 231 ? -4.676 -3.457 -14.305 1 98.56 231 PHE A C 1
ATOM 1754 O O . PHE A 1 231 ? -4.914 -2.398 -13.719 1 98.56 231 PHE A O 1
ATOM 1761 N N . LYS A 1 232 ? -3.842 -3.547 -15.344 1 98.38 232 LYS A N 1
ATOM 1762 C CA . LYS A 1 232 ? -3.215 -2.352 -15.898 1 98.38 232 LYS A CA 1
ATOM 1763 C C . LYS A 1 232 ? -4.262 -1.367 -16.406 1 98.38 232 LYS A C 1
ATOM 1765 O O . LYS A 1 232 ? -4.117 -0.154 -16.234 1 98.38 232 LYS A O 1
ATOM 1770 N N . ARG A 1 233 ? -5.277 -1.889 -17.016 1 98.44 233 ARG A N 1
ATOM 1771 C CA . ARG A 1 233 ? -6.355 -1.027 -17.5 1 98.44 233 ARG A CA 1
ATOM 1772 C C . ARG A 1 233 ? -7.027 -0.295 -16.344 1 98.44 233 ARG A C 1
ATOM 1774 O O . ARG A 1 233 ? -7.277 0.91 -16.422 1 98.44 233 ARG A O 1
ATOM 1781 N N . LEU A 1 234 ? -7.367 -1.035 -15.281 1 98.81 234 LEU A N 1
ATOM 1782 C CA . LEU A 1 234 ? -7.984 -0.427 -14.109 1 98.81 234 LEU A CA 1
ATOM 1783 C C . LEU A 1 234 ? -7.074 0.639 -13.508 1 98.81 234 LEU A C 1
ATOM 1785 O O . LEU A 1 234 ? -7.539 1.721 -13.133 1 98.81 234 LEU A O 1
ATOM 1789 N N . TRP A 1 235 ? -5.805 0.307 -13.445 1 98.69 235 TRP A N 1
ATOM 1790 C CA . TRP A 1 235 ? -4.828 1.262 -12.938 1 98.69 235 TRP A CA 1
ATOM 1791 C C . TRP A 1 235 ? -4.836 2.545 -13.758 1 98.69 235 TRP A C 1
ATOM 1793 O O . TRP A 1 235 ? -4.84 3.646 -13.203 1 98.69 235 TRP A O 1
ATOM 1803 N N . LYS A 1 236 ? -4.82 2.445 -14.992 1 98.62 236 LYS A N 1
ATOM 1804 C CA . LYS A 1 236 ? -4.824 3.598 -15.891 1 98.62 236 LYS A CA 1
ATOM 1805 C C . LYS A 1 236 ? -6.125 4.387 -15.766 1 98.62 236 LYS A C 1
ATOM 1807 O O . LYS A 1 236 ? -6.113 5.621 -15.766 1 98.62 236 LYS A O 1
ATOM 1812 N N . GLN A 1 237 ? -7.25 3.701 -15.633 1 98.75 237 GLN A N 1
ATOM 1813 C CA . GLN A 1 237 ? -8.531 4.371 -15.453 1 98.75 237 GLN A CA 1
ATOM 1814 C C . GLN A 1 237 ? -8.555 5.168 -14.148 1 98.75 237 GLN A C 1
ATOM 1816 O O . GLN A 1 237 ? -9.055 6.297 -14.117 1 98.75 237 GLN A O 1
ATOM 1821 N N . VAL A 1 238 ? -8.031 4.574 -13.086 1 98.81 238 VAL A N 1
ATOM 1822 C CA . VAL A 1 238 ? -7.969 5.277 -11.812 1 98.81 238 VAL A CA 1
ATOM 1823 C C . VAL A 1 238 ? -7.148 6.555 -11.969 1 98.81 238 VAL A C 1
ATOM 1825 O O . VAL A 1 238 ? -7.543 7.617 -11.477 1 98.81 238 VAL A O 1
ATOM 1828 N N . SER A 1 239 ? -6.02 6.438 -12.633 1 98.5 239 SER A N 1
ATOM 1829 C CA . SER A 1 239 ? -5.168 7.602 -12.844 1 98.5 239 SER A CA 1
ATOM 1830 C C . SER A 1 239 ? -5.895 8.68 -13.633 1 98.5 239 SER A C 1
ATOM 1832 O O . SER A 1 239 ? -5.762 9.875 -13.344 1 98.5 239 SER A O 1
ATOM 1834 N N . GLU A 1 240 ? -6.641 8.281 -14.609 1 98.12 240 GLU A N 1
ATOM 1835 C CA . GLU A 1 240 ? -7.402 9.211 -15.43 1 98.12 240 GLU A CA 1
ATOM 1836 C C . GLU A 1 240 ? -8.445 9.961 -14.602 1 98.12 240 GLU A C 1
ATOM 1838 O O . GLU A 1 240 ? -8.773 11.109 -14.906 1 98.12 240 GLU A O 1
ATOM 1843 N N . ASN A 1 241 ? -8.938 9.297 -13.594 1 98.5 241 ASN A N 1
ATOM 1844 C CA . ASN A 1 241 ? -10 9.867 -12.766 1 98.5 241 ASN A CA 1
ATOM 1845 C C . ASN A 1 241 ? -9.461 10.406 -11.445 1 98.5 241 ASN A C 1
ATOM 1847 O O . ASN A 1 241 ? -10.227 10.734 -10.539 1 98.5 241 ASN A O 1
ATOM 1851 N N . LEU A 1 242 ? -8.227 10.602 -11.344 1 98.12 242 LEU A N 1
ATOM 1852 C CA . LEU A 1 242 ? -7.551 10.898 -10.086 1 98.12 242 LEU A CA 1
ATOM 1853 C C . LEU A 1 242 ? -8.07 12.203 -9.484 1 98.12 242 LEU A C 1
ATOM 1855 O O . LEU A 1 242 ? -8.219 12.312 -8.266 1 98.12 242 LEU A O 1
ATOM 1859 N N . ASP A 1 243 ? -8.398 13.195 -10.266 1 97.56 243 ASP A N 1
ATOM 1860 C CA . ASP A 1 243 ? -8.805 14.516 -9.797 1 97.56 243 ASP A CA 1
ATOM 1861 C C . ASP A 1 243 ? -10.234 14.492 -9.258 1 97.56 243 ASP A C 1
ATOM 1863 O O . ASP A 1 243 ? -10.664 15.438 -8.594 1 97.56 243 ASP A O 1
ATOM 1867 N N . ARG A 1 244 ? -10.922 13.359 -9.477 1 96.62 244 ARG A N 1
ATOM 1868 C CA . ARG A 1 244 ? -12.32 13.258 -9.07 1 96.62 244 ARG A CA 1
ATOM 1869 C C . ARG A 1 244 ? -12.445 12.672 -7.672 1 96.62 244 ARG A C 1
ATOM 1871 O O . ARG A 1 244 ? -13.445 12.891 -6.984 1 96.62 244 ARG A O 1
ATOM 1878 N N . TYR A 1 245 ? -11.523 12.031 -7.258 1 98.19 245 TYR A N 1
ATOM 1879 C CA . TYR A 1 245 ? -11.656 11.18 -6.078 1 98.19 245 TYR A CA 1
ATOM 1880 C C . TYR A 1 245 ? -11.539 12.008 -4.801 1 98.19 245 TYR A C 1
ATOM 1882 O O . TYR A 1 245 ? -10.82 13.008 -4.758 1 98.19 245 TYR A O 1
ATOM 1890 N N . ARG A 1 246 ? -12.148 11.531 -3.775 1 97.38 246 ARG A N 1
ATOM 1891 C CA . ARG A 1 246 ? -12.039 12.102 -2.436 1 97.38 246 ARG A CA 1
ATOM 1892 C C . ARG A 1 246 ? -10.75 11.664 -1.758 1 97.38 246 ARG A C 1
ATOM 1894 O O . ARG A 1 246 ? -10.188 12.398 -0.941 1 97.38 246 ARG A O 1
ATOM 1901 N N . THR A 1 247 ? -10.352 10.492 -2.047 1 98.06 247 THR A N 1
ATOM 1902 C CA . THR A 1 247 ? -9.125 9.914 -1.498 1 98.06 247 THR A CA 1
ATOM 1903 C C . THR A 1 247 ? -8.25 9.352 -2.611 1 98.06 247 THR A C 1
ATOM 1905 O O . THR A 1 247 ? -8.695 9.219 -3.752 1 98.06 247 THR A O 1
ATOM 1908 N N . PHE A 1 248 ? -6.977 9.094 -2.361 1 98.38 248 PHE A N 1
ATOM 1909 C CA . PHE A 1 248 ? -6.152 8.289 -3.252 1 98.38 248 PHE A CA 1
ATOM 1910 C C . PHE A 1 248 ? -6.48 6.805 -3.104 1 98.38 248 PHE A C 1
ATOM 1912 O O . PHE A 1 248 ? -6.273 6.223 -2.037 1 98.38 248 PHE A O 1
ATOM 1919 N N . PR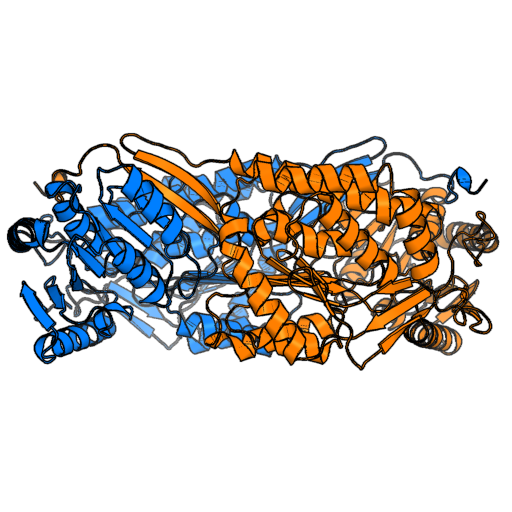O A 1 249 ? -6.992 6.18 -4.141 1 98.56 249 PRO A N 1
ATOM 1920 C CA . PRO A 1 249 ? -7.457 4.797 -4.004 1 98.56 249 PRO A CA 1
ATOM 1921 C C . PRO A 1 249 ? -6.309 3.807 -3.82 1 98.56 249 PRO A C 1
ATOM 1923 O O . PRO A 1 249 ? -5.238 3.977 -4.414 1 98.56 249 PRO A O 1
ATOM 1926 N N . ARG A 1 250 ? -6.562 2.721 -3.018 1 98.06 250 ARG A N 1
ATOM 1927 C CA . ARG A 1 250 ? -5.66 1.578 -2.93 1 98.06 250 ARG A CA 1
ATOM 1928 C C . ARG A 1 250 ? -5.824 0.658 -4.137 1 98.06 250 ARG A C 1
ATOM 1930 O O . ARG A 1 250 ? -6.945 0.345 -4.535 1 98.06 250 ARG A O 1
ATOM 1937 N N . LEU A 1 251 ? -4.715 0.321 -4.746 1 98.62 251 LEU A N 1
ATOM 1938 C CA . LEU A 1 251 ? -4.738 -0.635 -5.848 1 98.62 251 LEU A CA 1
ATOM 1939 C C . LEU A 1 251 ? -3.975 -1.903 -5.484 1 98.62 251 LEU A C 1
ATOM 1941 O O . LEU A 1 251 ? -2.75 -1.878 -5.348 1 98.62 251 LEU A O 1
ATOM 1945 N N . ALA A 1 252 ? -4.664 -2.982 -5.246 1 98.56 252 ALA A N 1
ATOM 1946 C CA . ALA A 1 252 ? -4.074 -4.285 -4.957 1 98.56 252 ALA A CA 1
ATOM 1947 C C . ALA A 1 252 ? -4.418 -5.297 -6.047 1 98.56 252 ALA A C 1
ATOM 1949 O O . ALA A 1 252 ? -5.59 -5.488 -6.383 1 98.56 252 ALA A O 1
ATOM 1950 N N . GLY A 1 253 ? -3.373 -5.855 -6.602 1 98.38 253 GLY A N 1
ATOM 1951 C CA . GLY A 1 253 ? -3.598 -6.805 -7.68 1 98.38 253 GLY A CA 1
ATOM 1952 C C . GLY A 1 253 ? -2.764 -8.062 -7.551 1 98.38 253 GLY A C 1
ATOM 1953 O O . GLY A 1 253 ? -1.568 -8 -7.258 1 98.38 253 GLY A O 1
ATOM 1954 N N . GLU A 1 254 ? -3.387 -9.203 -7.652 1 98 254 GLU A N 1
ATOM 1955 C CA . GLU A 1 254 ? -2.764 -10.5 -7.918 1 98 254 GLU A CA 1
ATOM 1956 C C . GLU A 1 254 ? -3.021 -10.953 -9.352 1 98 254 GLU A C 1
ATOM 1958 O O . GLU A 1 254 ? -4.172 -11.133 -9.75 1 98 254 GLU A O 1
ATOM 1963 N N . CYS A 1 255 ? -1.975 -11.141 -10.07 1 96.81 255 CYS A N 1
ATOM 1964 C CA . CYS A 1 255 ? -2.127 -11.359 -11.508 1 96.81 255 CYS A CA 1
ATOM 1965 C C . CYS A 1 255 ? -1.511 -12.695 -11.914 1 96.81 255 CYS A C 1
ATOM 1967 O O . CYS A 1 255 ? -1.741 -13.719 -11.273 1 96.81 255 CYS A O 1
ATOM 1969 N N . GLY A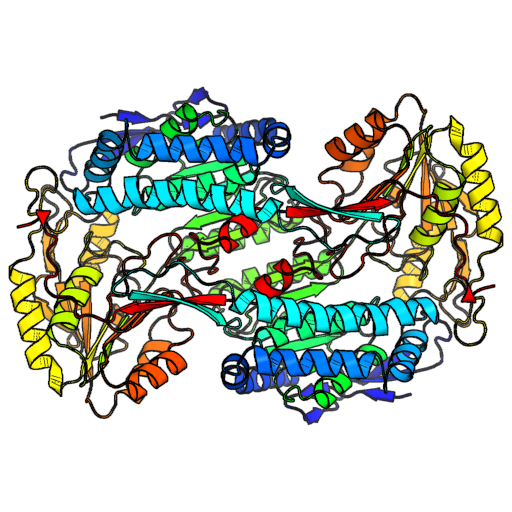 1 256 ? -0.8 -12.727 -13.008 1 93.81 256 GLY A N 1
ATOM 1970 C CA . GLY A 1 256 ? -0.415 -14 -13.602 1 93.81 256 GLY A CA 1
ATOM 1971 C C . GLY A 1 256 ? 0.913 -14.516 -13.086 1 93.81 256 GLY A C 1
ATOM 1972 O O . GLY A 1 256 ? 1.508 -13.93 -12.18 1 93.81 256 GLY A O 1
ATOM 1973 N N . GLY A 1 257 ? 1.265 -15.68 -13.539 1 96.69 257 GLY A N 1
ATOM 1974 C CA . GLY A 1 257 ? 2.518 -16.344 -13.227 1 96.69 257 GLY A CA 1
ATOM 1975 C C . GLY A 1 257 ? 2.998 -17.266 -14.336 1 96.69 257 GLY A C 1
ATOM 1976 O O . GLY A 1 257 ? 2.225 -17.641 -15.219 1 96.69 257 GLY A O 1
ATOM 1977 N N . LYS A 1 258 ? 4.23 -17.422 -14.406 1 98.31 258 LYS A N 1
ATOM 1978 C CA . LYS A 1 258 ? 4.914 -18.422 -15.211 1 98.31 258 LYS A CA 1
ATOM 1979 C C . LYS A 1 258 ? 5.941 -19.188 -14.383 1 98.31 258 LYS A C 1
ATOM 1981 O O . LYS A 1 258 ? 7.148 -19.047 -14.586 1 98.31 258 LYS A O 1
ATOM 1986 N N . ASN A 1 259 ? 5.449 -20.031 -13.555 1 98.69 259 ASN A N 1
ATOM 1987 C CA . ASN A 1 259 ? 6.16 -20.578 -12.398 1 98.69 259 ASN A CA 1
ATOM 1988 C C . ASN A 1 259 ? 7.125 -21.688 -12.805 1 98.69 259 ASN A C 1
ATOM 1990 O O . ASN A 1 259 ? 6.914 -22.359 -13.82 1 98.69 259 ASN A O 1
ATOM 1994 N N . PHE A 1 260 ? 8.211 -21.875 -11.961 1 98.88 260 PHE A N 1
ATOM 1995 C CA . PHE A 1 260 ? 9.281 -22.766 -12.391 1 98.88 260 PHE A CA 1
ATOM 1996 C C . PHE A 1 260 ? 9.617 -23.781 -11.305 1 98.88 260 PHE A C 1
ATOM 1998 O O . PHE A 1 260 ? 9.43 -23.5 -10.117 1 98.88 260 PHE A O 1
ATOM 2005 N N . HIS A 1 261 ? 10.016 -24.953 -11.734 1 98.88 261 HIS A N 1
ATOM 2006 C CA . HIS A 1 261 ? 10.812 -25.906 -10.961 1 98.88 261 HIS A CA 1
ATOM 2007 C C . HIS A 1 261 ? 12.242 -25.984 -11.5 1 98.88 261 HIS A C 1
ATOM 2009 O O . HIS A 1 261 ? 12.445 -26.312 -12.672 1 98.88 261 HIS A O 1
ATOM 2015 N N . PHE A 1 262 ? 13.203 -25.625 -10.695 1 98.94 262 PHE A N 1
ATOM 2016 C CA . PHE A 1 262 ? 14.609 -25.875 -10.977 1 98.94 262 PHE A CA 1
ATOM 2017 C C . PHE A 1 262 ? 15.078 -27.172 -10.297 1 98.94 262 PHE A C 1
ATOM 2019 O O . PHE A 1 262 ? 14.961 -27.312 -9.078 1 98.94 262 PHE A O 1
ATOM 2026 N N . VAL A 1 263 ? 15.617 -28.047 -11.07 1 98.94 263 VAL A N 1
ATOM 2027 C CA . VAL A 1 263 ? 16.078 -29.328 -10.555 1 98.94 263 VAL A CA 1
ATOM 2028 C C . VAL A 1 263 ? 17.594 -29.422 -10.688 1 98.94 263 VAL A C 1
ATOM 2030 O O . VAL A 1 263 ? 18.141 -29.297 -11.789 1 98.94 263 VAL A O 1
ATOM 2033 N N . HIS A 1 264 ? 18.266 -29.609 -9.586 1 98.81 264 HIS A N 1
ATOM 2034 C CA . HIS A 1 264 ? 19.703 -29.844 -9.562 1 98.81 264 HIS A CA 1
ATOM 2035 C C . HIS A 1 264 ? 20.031 -31.344 -9.602 1 98.81 264 HIS A C 1
ATOM 2037 O O . HIS A 1 264 ? 19.172 -32.156 -9.273 1 98.81 264 HIS A O 1
ATOM 2043 N N . ALA A 1 265 ? 21.25 -31.703 -9.945 1 98.5 265 ALA A N 1
ATOM 2044 C CA . ALA A 1 265 ? 21.672 -33.094 -10.07 1 98.5 265 ALA A CA 1
ATOM 2045 C C . ALA A 1 265 ? 21.547 -33.812 -8.734 1 98.5 265 ALA A C 1
ATOM 2047 O O . ALA A 1 265 ? 21.391 -35.031 -8.703 1 98.5 265 ALA A O 1
ATOM 2048 N N . SER A 1 266 ? 21.547 -33.125 -7.633 1 98.31 266 SER A N 1
ATOM 2049 C CA . SER A 1 266 ? 21.484 -33.719 -6.305 1 98.31 266 SER A CA 1
ATOM 2050 C C . SER A 1 266 ? 20.031 -33.969 -5.871 1 98.31 266 SER A C 1
ATOM 2052 O O . SER A 1 266 ? 19.781 -34.469 -4.777 1 98.31 266 SER A O 1
ATOM 2054 N N . ALA A 1 267 ? 19.047 -33.625 -6.699 1 98.25 267 ALA A N 1
ATOM 2055 C CA . ALA A 1 267 ? 17.625 -33.656 -6.324 1 98.25 267 ALA A CA 1
ATOM 2056 C C . ALA A 1 267 ? 17.172 -35.094 -6.117 1 98.25 267 ALA A C 1
ATOM 2058 O O . ALA A 1 267 ? 17.734 -36.031 -6.691 1 98.25 267 ALA A O 1
ATOM 2059 N N . ASP A 1 268 ? 16.219 -35.25 -5.266 1 97.69 268 ASP A N 1
ATOM 2060 C CA . ASP A 1 268 ? 15.5 -36.531 -5.125 1 97.69 268 ASP A CA 1
ATOM 2061 C C . ASP A 1 268 ? 14.492 -36.719 -6.262 1 97.69 268 ASP A C 1
ATOM 2063 O O . ASP A 1 268 ? 13.461 -36.031 -6.301 1 97.69 268 ASP A O 1
ATOM 2067 N N . VAL A 1 269 ? 14.695 -37.688 -7.133 1 97.44 269 VAL A N 1
ATOM 2068 C CA . VAL A 1 269 ? 13.977 -37.812 -8.391 1 97.44 269 VAL A CA 1
ATOM 2069 C C . VAL A 1 269 ? 12.5 -38.094 -8.117 1 97.44 269 VAL A C 1
ATOM 2071 O O . VAL A 1 269 ? 11.617 -37.469 -8.719 1 97.44 269 VAL A O 1
ATOM 2074 N N . PRO A 1 270 ? 12.164 -39 -7.164 1 96.5 270 PRO A N 1
ATOM 2075 C CA . PRO A 1 270 ? 10.75 -39.25 -6.891 1 96.5 270 PRO A CA 1
ATOM 2076 C C . PRO A 1 270 ? 10.008 -37.969 -6.453 1 96.5 270 PRO A C 1
ATOM 2078 O O . PRO A 1 270 ? 8.867 -37.75 -6.859 1 96.5 270 PRO A O 1
ATOM 2081 N N . SER A 1 271 ? 10.688 -37.125 -5.676 1 96.94 271 SER A N 1
ATOM 2082 C CA . SER A 1 271 ? 10.078 -35.875 -5.227 1 96.94 271 SER A CA 1
ATOM 2083 C C . SER A 1 271 ? 9.883 -34.906 -6.387 1 96.94 271 SER A C 1
ATOM 2085 O O . SER A 1 271 ? 8.875 -34.188 -6.441 1 96.94 271 SER A O 1
ATOM 2087 N N . VAL A 1 272 ? 10.844 -34.844 -7.258 1 98.31 272 VAL A N 1
ATOM 2088 C CA . VAL A 1 272 ? 10.734 -34 -8.445 1 98.31 272 VAL A CA 1
ATOM 2089 C C . VAL A 1 272 ? 9.523 -34.438 -9.273 1 98.31 272 VAL A C 1
ATOM 2091 O O . VAL A 1 272 ? 8.711 -33.594 -9.664 1 98.31 272 VAL A O 1
ATOM 2094 N N . VAL A 1 273 ? 9.414 -35.75 -9.516 1 98.31 273 VAL A N 1
ATOM 2095 C CA . VAL A 1 273 ? 8.359 -36.281 -10.375 1 98.31 273 VAL A CA 1
ATOM 2096 C C . VAL A 1 273 ? 6.992 -36.031 -9.758 1 98.31 273 VAL A C 1
ATOM 2098 O O . VAL A 1 273 ? 6.137 -35.375 -10.383 1 98.31 273 VAL A O 1
ATOM 2101 N N . SER A 1 274 ? 6.828 -36.438 -8.477 1 97.06 274 SER A N 1
ATOM 2102 C CA . SER A 1 274 ? 5.539 -36.25 -7.812 1 97.06 274 SER A CA 1
ATOM 2103 C C . SER A 1 274 ? 5.18 -34.781 -7.648 1 97.06 274 SER A C 1
ATOM 2105 O O . SER A 1 274 ? 4.031 -34.406 -7.867 1 97.06 274 SER A O 1
ATOM 2107 N N . GLY A 1 275 ? 6.168 -34 -7.246 1 97.38 275 GLY A N 1
ATOM 2108 C CA . GLY A 1 275 ? 5.934 -32.594 -7.066 1 97.38 275 GLY A CA 1
ATOM 2109 C C . GLY A 1 275 ? 5.559 -31.875 -8.352 1 97.38 275 GLY A C 1
ATOM 2110 O O . GLY A 1 275 ? 4.66 -31.031 -8.359 1 97.38 275 GLY A O 1
ATOM 2111 N N . THR A 1 276 ? 6.203 -32.156 -9.422 1 98.5 276 THR A N 1
ATOM 2112 C CA . THR A 1 276 ? 5.949 -31.516 -10.711 1 98.5 276 THR A CA 1
ATOM 2113 C C . THR A 1 276 ? 4.582 -31.922 -11.25 1 98.5 276 THR A C 1
ATOM 2115 O O . THR A 1 276 ? 3.84 -31.078 -11.758 1 98.5 276 THR A O 1
ATOM 2118 N N . VAL A 1 277 ? 4.246 -33.219 -11.133 1 98.06 277 VAL A N 1
ATOM 2119 C CA . VAL A 1 277 ? 2.951 -33.719 -11.594 1 98.06 277 VAL A CA 1
ATOM 2120 C C . VAL A 1 277 ? 1.832 -32.969 -10.867 1 98.06 277 VAL A C 1
ATOM 2122 O O . VAL A 1 277 ? 0.917 -32.438 -11.492 1 98.06 277 VAL A O 1
ATOM 2125 N N . ARG A 1 278 ? 1.912 -32.844 -9.594 1 96.81 278 ARG A N 1
ATOM 2126 C CA . ARG A 1 278 ? 0.885 -32.188 -8.805 1 96.81 278 ARG A CA 1
ATOM 2127 C C . ARG A 1 278 ? 0.84 -30.688 -9.117 1 96.81 278 ARG A C 1
ATOM 2129 O O . ARG A 1 278 ? -0.239 -30.125 -9.297 1 96.81 278 ARG A O 1
ATOM 2136 N N . SER A 1 279 ? 1.993 -30.125 -9.188 1 97.62 279 SER A N 1
ATOM 2137 C CA . SER A 1 279 ? 2.078 -28.672 -9.375 1 97.62 279 SER A CA 1
ATOM 2138 C C . SER A 1 279 ? 1.573 -28.266 -10.75 1 97.62 279 SER A C 1
ATOM 2140 O O . SER A 1 279 ? 0.912 -27.234 -10.891 1 97.62 279 SER A O 1
ATOM 2142 N N . ALA A 1 280 ? 1.815 -29.016 -11.742 1 98.5 280 ALA A N 1
ATOM 2143 C CA . ALA A 1 280 ? 1.523 -28.641 -13.125 1 98.5 280 ALA A CA 1
ATOM 2144 C C . ALA A 1 280 ? 0.08 -28.984 -13.484 1 98.5 280 ALA A C 1
ATOM 2146 O O . ALA A 1 280 ? -0.556 -28.266 -14.258 1 98.5 280 ALA A O 1
ATOM 2147 N N . PHE A 1 281 ? -0.433 -30.094 -12.883 1 98.25 281 PHE A N 1
ATOM 2148 C CA . PHE A 1 281 ? -1.626 -30.625 -13.531 1 98.25 281 PHE A CA 1
ATOM 2149 C C . PHE A 1 281 ? -2.812 -30.609 -12.578 1 98.25 281 PHE A C 1
ATOM 2151 O O . PHE A 1 281 ? -3.963 -30.75 -13.008 1 98.25 281 PHE A O 1
ATOM 2158 N N . GLU A 1 282 ? -2.584 -30.5 -11.242 1 96.19 282 GLU A N 1
ATOM 2159 C CA . GLU A 1 282 ? -3.74 -30.344 -10.367 1 96.19 282 GLU A CA 1
ATOM 2160 C C . GLU A 1 282 ? -4.629 -29.188 -10.812 1 96.19 282 GLU A C 1
ATOM 2162 O O . GLU A 1 282 ? -4.133 -28.141 -11.227 1 96.19 282 GLU A O 1
ATOM 2167 N N . TYR A 1 283 ? -5.961 -29.484 -10.797 1 97.25 283 TYR A N 1
ATOM 2168 C CA . TYR A 1 283 ? -6.973 -28.531 -11.227 1 97.25 283 TYR A CA 1
ATOM 2169 C C . TYR A 1 283 ? -6.746 -28.109 -12.68 1 97.25 283 TYR A C 1
ATOM 2171 O O . TYR A 1 283 ? -6.996 -26.969 -13.047 1 97.25 283 TYR A O 1
ATOM 2179 N N . GLY A 1 284 ? -6.039 -28.953 -13.43 1 97.75 284 GLY A N 1
ATOM 2180 C CA . GLY A 1 284 ? -5.797 -28.719 -14.844 1 97.75 284 GLY A CA 1
ATOM 2181 C C . GLY A 1 284 ? -4.852 -27.562 -15.102 1 97.75 284 GLY A C 1
ATOM 2182 O O . GLY A 1 284 ? -4.996 -26.844 -16.094 1 97.75 284 GLY A O 1
ATOM 2183 N N . GLY A 1 285 ? -3.986 -27.281 -14.172 1 98.12 285 GLY A N 1
ATOM 2184 C CA . GLY A 1 285 ? -3.041 -26.188 -14.328 1 98.12 285 GLY A CA 1
ATOM 2185 C C . GLY A 1 285 ? -3.688 -24.812 -14.242 1 98.12 285 GLY A C 1
ATOM 2186 O O . GLY A 1 285 ? -3.047 -23.797 -14.523 1 98.12 285 GLY A O 1
ATOM 2187 N N . GLN A 1 286 ? -4.973 -24.734 -13.828 1 98 286 GLN A N 1
ATOM 2188 C CA . GLN A 1 286 ? -5.691 -23.469 -13.742 1 98 286 GLN A CA 1
ATOM 2189 C C . GLN A 1 286 ? -5.48 -22.812 -12.383 1 98 286 GLN A C 1
ATOM 2191 O O . GLN A 1 286 ? -6.441 -22.391 -11.734 1 98 286 GLN A O 1
ATOM 2196 N N . LYS A 1 287 ? -4.262 -22.75 -11.922 1 97.12 287 LYS A N 1
ATOM 2197 C CA . LYS A 1 287 ? -3.773 -22.047 -10.734 1 97.12 287 LYS A CA 1
ATOM 2198 C C . LYS A 1 287 ? -2.709 -21.016 -11.094 1 97.12 287 LYS A C 1
ATOM 2200 O O . LYS A 1 287 ? -1.796 -21.312 -11.867 1 97.12 287 LYS A O 1
ATOM 2205 N N . CYS A 1 288 ? -2.855 -19.859 -10.57 1 96.69 288 CYS A N 1
ATOM 2206 C CA . CYS A 1 288 ? -1.843 -18.859 -10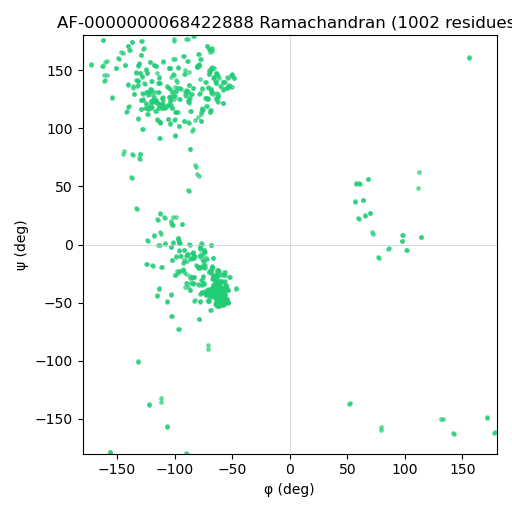.859 1 96.69 288 CYS A CA 1
ATOM 2207 C C . CYS A 1 288 ? -0.455 -19.344 -10.469 1 96.69 288 CYS A C 1
ATOM 2209 O O . CYS A 1 288 ? 0.545 -18.922 -11.047 1 96.69 288 CYS A O 1
ATOM 2211 N N . SER A 1 289 ? -0.409 -20.297 -9.523 1 97.38 289 SER A N 1
ATOM 2212 C CA . SER A 1 289 ? 0.838 -20.797 -8.945 1 97.38 289 SER A CA 1
ATOM 2213 C C . SER A 1 289 ? 1.3 -22.078 -9.641 1 97.38 289 SER A C 1
ATOM 2215 O O . SER A 1 289 ? 2.336 -22.641 -9.281 1 97.38 289 SER A O 1
ATOM 2217 N N . ALA A 1 290 ? 0.659 -22.562 -10.594 1 98.12 290 ALA A N 1
ATOM 2218 C CA . ALA A 1 290 ? 0.956 -23.859 -11.203 1 98.12 290 ALA A CA 1
ATOM 2219 C C . ALA A 1 290 ? 2.334 -23.859 -11.859 1 98.12 290 ALA A C 1
ATOM 2221 O O . ALA A 1 290 ? 2.73 -22.859 -12.477 1 98.12 290 ALA A O 1
ATOM 2222 N N . CYS A 1 291 ? 3.053 -24.953 -11.688 1 98.56 291 CYS A N 1
ATOM 2223 C CA . CYS A 1 291 ? 4.312 -25.125 -12.406 1 98.56 291 CYS A CA 1
ATOM 2224 C C . CYS A 1 291 ? 4.078 -25.203 -13.906 1 98.56 291 CYS A C 1
ATOM 2226 O O . CYS A 1 291 ? 3.256 -25.984 -14.375 1 98.56 291 CYS A O 1
ATOM 2228 N N . SER A 1 292 ? 4.758 -24.359 -14.609 1 98.19 292 SER A N 1
ATOM 2229 C CA . SER A 1 292 ? 4.605 -24.312 -16.062 1 98.19 292 SER A CA 1
ATOM 2230 C C . SER A 1 292 ? 5.949 -24.484 -16.766 1 98.19 292 SER A C 1
ATOM 2232 O O . SER A 1 292 ? 5.996 -24.766 -17.969 1 98.19 292 SER A O 1
ATOM 2234 N N . ARG A 1 293 ? 7.07 -24.297 -16 1 98.5 293 ARG A N 1
ATOM 2235 C CA . ARG A 1 293 ? 8.422 -24.484 -16.516 1 98.5 293 ARG A CA 1
ATOM 2236 C C . ARG A 1 293 ? 9.227 -25.422 -15.609 1 98.5 293 ARG A C 1
ATOM 2238 O O . ARG A 1 293 ? 9.266 -25.234 -14.391 1 98.5 293 ARG A O 1
ATOM 2245 N N . LEU A 1 294 ? 9.82 -26.375 -16.281 1 98.94 294 LEU A N 1
ATOM 2246 C CA . LEU A 1 294 ? 10.719 -27.281 -15.586 1 98.94 294 LEU A CA 1
ATOM 2247 C C . LEU A 1 294 ? 12.117 -27.25 -16.203 1 98.94 294 LEU A C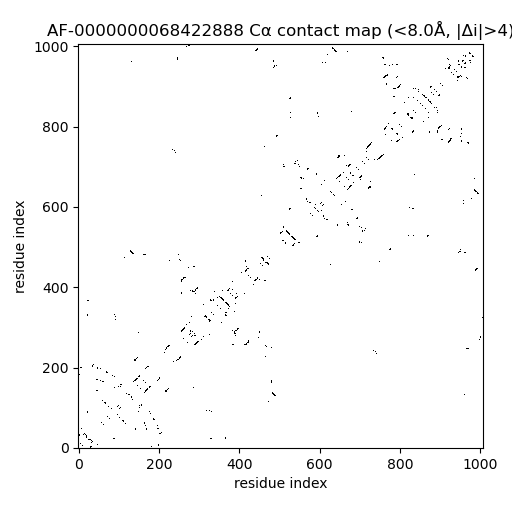 1
ATOM 2249 O O . LEU A 1 294 ? 12.273 -27.453 -17.406 1 98.94 294 LEU A O 1
ATOM 2253 N N . TYR A 1 295 ? 13.102 -26.859 -15.422 1 98.94 295 TYR A N 1
ATOM 2254 C CA . TYR A 1 295 ? 14.508 -26.953 -15.812 1 98.94 295 TYR A CA 1
ATOM 2255 C C . TYR A 1 295 ? 15.188 -28.141 -15.156 1 98.94 295 TYR A C 1
ATOM 2257 O O . TYR A 1 295 ? 15.273 -28.219 -13.93 1 98.94 295 TYR A O 1
ATOM 2265 N N . VAL A 1 296 ? 15.672 -29.094 -15.938 1 98.94 296 VAL A N 1
ATOM 2266 C CA . VAL A 1 296 ? 16.203 -30.344 -15.406 1 98.94 296 VAL A CA 1
ATOM 2267 C C . VAL A 1 296 ? 17.547 -30.641 -16.047 1 98.94 296 VAL A C 1
ATOM 2269 O O . VAL A 1 296 ? 17.734 -30.438 -17.25 1 98.94 296 VAL A O 1
ATOM 2272 N N . PRO A 1 297 ? 18.547 -31.094 -15.227 1 98.81 297 PRO A N 1
ATOM 2273 C CA . PRO A 1 297 ? 19.844 -31.406 -15.82 1 98.81 297 PRO A CA 1
ATOM 2274 C C . PRO A 1 297 ? 19.797 -32.656 -16.703 1 98.81 297 PRO A C 1
ATOM 2276 O O . PRO A 1 297 ? 19.047 -33.594 -16.406 1 98.81 297 PRO A O 1
ATOM 2279 N N . ASP A 1 298 ? 20.656 -32.688 -17.719 1 98.69 298 ASP A N 1
ATOM 2280 C CA . ASP A 1 298 ? 20.703 -33.812 -18.656 1 98.69 298 ASP A CA 1
ATOM 2281 C C . ASP A 1 298 ? 21.016 -35.094 -17.938 1 98.69 298 ASP A C 1
ATOM 2283 O O . ASP A 1 298 ? 20.531 -36.156 -18.328 1 98.69 298 ASP A O 1
ATOM 2287 N N . SER A 1 299 ? 21.766 -35.031 -16.891 1 98.25 299 SER A N 1
ATOM 2288 C CA . SER A 1 299 ? 22.172 -36.219 -16.141 1 98.25 299 SER A CA 1
ATOM 2289 C C . SER A 1 299 ? 20.984 -36.875 -15.461 1 98.25 299 SER A C 1
ATOM 2291 O O . SER A 1 299 ? 20.969 -38.094 -15.281 1 98.25 299 SER A O 1
ATOM 2293 N N . LEU A 1 300 ? 19.922 -36.125 -15.062 1 98.44 300 LEU A N 1
ATOM 2294 C CA . LEU A 1 300 ? 18.781 -36.688 -14.344 1 98.44 300 LEU A CA 1
ATOM 2295 C C . LEU A 1 300 ? 17.594 -36.875 -15.281 1 98.44 300 LEU A C 1
ATOM 2297 O O . LEU A 1 300 ? 16.625 -37.562 -14.938 1 98.44 300 LEU A O 1
ATOM 2301 N N . TRP A 1 301 ? 17.672 -36.281 -16.438 1 98.69 301 TRP A N 1
ATOM 2302 C CA . TRP A 1 301 ? 16.5 -36.188 -17.297 1 98.69 301 TRP A CA 1
ATOM 2303 C C . TRP A 1 301 ? 15.977 -37.562 -17.688 1 98.69 301 TRP A C 1
ATOM 2305 O O . TRP A 1 301 ? 14.766 -37.812 -17.656 1 98.69 301 TRP A O 1
ATOM 2315 N N . PRO A 1 302 ? 16.891 -38.562 -17.984 1 98.75 302 PRO A N 1
ATOM 2316 C CA . PRO A 1 302 ? 16.328 -39.844 -18.344 1 98.75 302 PRO A CA 1
ATOM 2317 C C . PRO A 1 302 ? 15.438 -40.438 -17.234 1 98.75 302 PRO A C 1
ATOM 2319 O O . PRO A 1 302 ? 14.359 -40.969 -17.516 1 98.75 302 PRO A O 1
ATOM 2322 N N . ARG A 1 303 ? 15.828 -40.25 -15.984 1 98.5 303 ARG A N 1
ATOM 2323 C CA . ARG A 1 303 ? 15.062 -40.812 -14.875 1 98.5 303 ARG A CA 1
ATOM 2324 C C . ARG A 1 303 ? 13.82 -39.969 -14.594 1 98.5 303 ARG A C 1
ATOM 2326 O O . ARG A 1 303 ? 12.75 -40.531 -14.32 1 98.5 303 ARG A O 1
ATOM 2333 N N . VAL A 1 304 ? 14.023 -38.688 -14.625 1 98.69 304 VAL A N 1
ATOM 2334 C CA . VAL A 1 304 ? 12.891 -37.812 -14.383 1 98.69 304 VAL A CA 1
ATOM 2335 C C . VAL A 1 304 ? 11.852 -37.969 -15.484 1 98.69 304 VAL A C 1
ATOM 2337 O O . VAL A 1 304 ? 10.648 -38.062 -15.203 1 98.69 304 VAL A O 1
ATOM 2340 N N . LYS A 1 305 ? 12.312 -38 -16.734 1 98.81 305 LYS A N 1
ATOM 2341 C CA . LYS A 1 305 ? 11.422 -38.188 -17.875 1 98.81 305 LYS A CA 1
ATOM 2342 C C . LYS A 1 305 ? 10.633 -39.469 -17.734 1 98.81 305 LYS A C 1
ATOM 2344 O O . LYS A 1 305 ? 9.414 -39.5 -17.922 1 98.81 305 LYS A O 1
ATOM 2349 N N . ALA A 1 306 ? 11.352 -40.594 -17.469 1 98.69 306 ALA A N 1
ATOM 2350 C CA . ALA A 1 306 ? 10.688 -41.875 -17.312 1 98.69 306 ALA A CA 1
ATOM 2351 C C . ALA A 1 306 ? 9.633 -41.812 -16.219 1 98.69 306 ALA A C 1
ATOM 2353 O O . ALA A 1 306 ? 8.523 -42.344 -16.375 1 98.69 306 ALA A O 1
ATOM 2354 N N . GLY A 1 307 ? 10 -41.219 -15.094 1 98.38 307 GLY A N 1
ATOM 2355 C CA . GLY A 1 307 ? 9.062 -41.062 -13.992 1 98.38 307 GLY A CA 1
ATOM 2356 C C . GLY A 1 307 ? 7.844 -40.25 -14.359 1 98.38 307 GLY A C 1
ATOM 2357 O O . GLY A 1 307 ? 6.711 -40.625 -14.047 1 98.38 307 GLY A O 1
ATOM 2358 N N . LEU A 1 308 ? 8.062 -39.062 -15.023 1 98.62 308 LEU A N 1
ATOM 2359 C CA . LEU A 1 308 ? 6.969 -38.188 -15.43 1 98.62 308 LEU A CA 1
ATOM 2360 C C . LEU A 1 308 ? 6.02 -38.906 -16.391 1 98.62 308 LEU A C 1
ATOM 2362 O O . LEU A 1 308 ? 4.801 -38.812 -16.25 1 98.62 308 LEU A O 1
ATOM 2366 N N . LEU A 1 309 ? 6.57 -39.656 -17.375 1 98.62 309 LEU A N 1
ATOM 2367 C CA . LEU A 1 309 ? 5.754 -40.344 -18.359 1 98.62 309 LEU A CA 1
ATOM 2368 C C . LEU A 1 309 ? 4.973 -41.5 -17.734 1 98.62 309 LEU A C 1
ATOM 2370 O O . LEU A 1 309 ? 3.816 -41.719 -18.078 1 98.62 309 LEU A O 1
ATOM 2374 N N . GLU A 1 310 ? 5.633 -42.188 -16.828 1 98.12 310 GLU A N 1
ATOM 2375 C CA . GLU A 1 310 ? 4.953 -43.25 -16.109 1 98.12 310 GLU A CA 1
ATOM 2376 C C . GLU A 1 310 ? 3.771 -42.719 -15.305 1 98.12 310 GLU A C 1
ATOM 2378 O O . GLU A 1 310 ? 2.664 -43.281 -15.398 1 98.12 310 GLU A O 1
ATOM 2383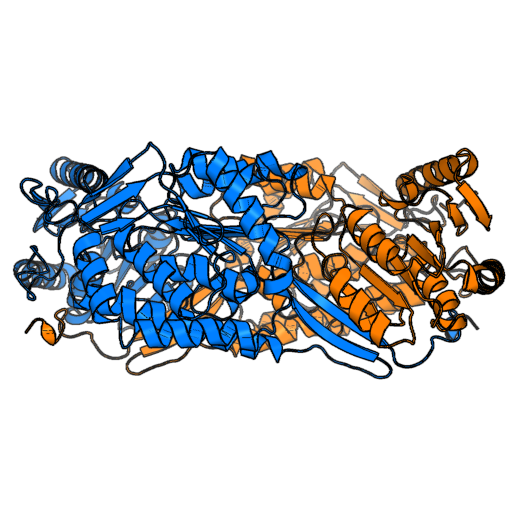 N N . GLU A 1 311 ? 4.008 -41.719 -14.492 1 97.38 311 GLU A N 1
ATOM 2384 C CA . GLU A 1 311 ? 2.943 -41.156 -13.672 1 97.38 311 GLU A CA 1
ATOM 2385 C C . GLU A 1 311 ? 1.866 -40.5 -14.539 1 97.38 311 GLU A C 1
ATOM 2387 O O . GLU A 1 311 ? 0.682 -40.531 -14.195 1 97.38 311 GLU A O 1
ATOM 2392 N N . HIS A 1 312 ? 2.279 -39.875 -15.633 1 97.69 312 HIS A N 1
ATOM 2393 C CA . HIS A 1 312 ? 1.359 -39.25 -16.578 1 97.69 312 HIS A CA 1
ATOM 2394 C C . HIS A 1 312 ? 0.299 -40.25 -17.047 1 97.69 312 HIS A C 1
ATOM 2396 O O . HIS A 1 312 ? -0.878 -39.875 -17.156 1 97.69 312 HIS A O 1
ATOM 2402 N N . GLN A 1 313 ? 0.646 -41.469 -17.266 1 97.44 313 GLN A N 1
ATOM 2403 C CA . GLN A 1 313 ? -0.251 -42.5 -17.781 1 97.44 313 GLN A CA 1
ATOM 2404 C C . GLN A 1 313 ? -1.338 -42.844 -16.766 1 97.44 313 GLN A C 1
ATOM 2406 O O . GLN A 1 313 ? -2.393 -43.344 -17.141 1 97.44 313 GLN A O 1
ATOM 2411 N N . LYS A 1 314 ? -1.059 -42.5 -15.578 1 96.06 314 LYS A N 1
ATOM 2412 C CA . LYS A 1 314 ? -1.979 -42.875 -14.508 1 96.06 314 LYS A CA 1
ATOM 2413 C C . LYS A 1 314 ? -3.006 -41.781 -14.258 1 96.06 314 LYS A C 1
ATOM 2415 O O . LYS A 1 314 ? -4 -42 -13.57 1 96.06 314 LYS A O 1
ATOM 2420 N N . ILE A 1 315 ? -2.777 -40.594 -14.812 1 96.69 315 ILE A N 1
ATOM 2421 C CA . ILE A 1 315 ? -3.629 -39.438 -14.547 1 96.69 315 ILE A CA 1
ATOM 2422 C C . ILE A 1 315 ? -4.988 -39.625 -15.219 1 96.69 315 ILE A C 1
ATOM 2424 O O . ILE A 1 315 ? -5.055 -39.938 -16.406 1 96.69 315 ILE A O 1
ATOM 2428 N N . LYS A 1 316 ? -5.988 -39.531 -14.469 1 96 316 LYS A N 1
ATOM 2429 C CA . LYS A 1 316 ? -7.348 -39.594 -14.992 1 96 316 LYS A CA 1
ATOM 2430 C C . LYS A 1 316 ? -7.973 -38.219 -15.125 1 96 316 LYS A C 1
ATOM 2432 O O . LYS A 1 316 ? -8 -37.438 -14.164 1 96 316 LYS A O 1
ATOM 2437 N N . VAL A 1 317 ? -8.445 -37.906 -16.328 1 97.19 317 VAL A N 1
ATOM 2438 C CA . VAL A 1 317 ? -9.18 -36.688 -16.641 1 97.19 317 VAL A CA 1
ATOM 2439 C C . VAL A 1 317 ? -10.633 -37.031 -16.953 1 97.19 317 VAL A C 1
ATOM 2441 O O . VAL A 1 317 ? -10.906 -37.875 -17.797 1 97.19 317 VAL A O 1
ATOM 2444 N N . GLY A 1 318 ? -11.508 -36.375 -16.25 1 96.75 318 GLY A N 1
ATOM 2445 C CA . GLY A 1 318 ? -12.898 -36.719 -16.5 1 96.75 318 GLY A CA 1
ATOM 2446 C C . GLY A 1 318 ? -13.867 -35.969 -15.602 1 96.75 318 GLY A C 1
ATOM 2447 O O . GLY A 1 318 ? -13.555 -34.875 -15.125 1 96.75 318 GLY A O 1
ATOM 2448 N N . ASP A 1 319 ? -15.039 -36.5 -15.539 1 96.69 319 ASP A N 1
ATOM 2449 C CA . ASP A 1 319 ? -16.094 -35.938 -14.703 1 96.69 319 ASP A CA 1
ATOM 2450 C C . ASP A 1 319 ? -15.773 -36.125 -13.219 1 96.69 319 ASP A C 1
ATOM 2452 O O . ASP A 1 319 ? -15.719 -37.25 -12.727 1 96.69 319 ASP A O 1
ATOM 2456 N N . PRO A 1 320 ? -15.586 -35.062 -12.523 1 95.56 320 PRO A N 1
ATOM 2457 C CA . PRO A 1 320 ? -15.141 -35.188 -11.133 1 95.56 320 PRO A CA 1
ATOM 2458 C C . PRO A 1 320 ? -16.25 -35.625 -10.188 1 95.56 320 PRO A C 1
ATOM 2460 O O . PRO A 1 320 ? -15.992 -36 -9.047 1 95.56 320 PRO A O 1
ATOM 2463 N N . VAL A 1 321 ? -17.469 -35.562 -10.609 1 93.44 321 VAL A N 1
ATOM 2464 C CA . VAL A 1 321 ? -18.625 -35.906 -9.766 1 93.44 321 VAL A CA 1
ATOM 2465 C C . VAL A 1 321 ? -18.938 -37.375 -9.867 1 93.44 321 VAL A C 1
ATOM 2467 O O . VAL A 1 321 ? -19.297 -38.031 -8.875 1 93.44 321 VAL A O 1
ATOM 2470 N N . GLU A 1 322 ? -18.766 -37.906 -11.031 1 93.25 322 GLU A N 1
ATOM 2471 C CA . GLU A 1 322 ? -19.125 -39.312 -11.266 1 93.25 322 GLU A CA 1
ATOM 2472 C C . GLU A 1 322 ? -17.984 -40.25 -10.898 1 93.25 322 GLU A C 1
ATOM 2474 O O . GLU A 1 322 ? -18.203 -41.406 -10.586 1 93.25 322 GLU A O 1
ATOM 2479 N N . ASP A 1 323 ? -16.812 -39.75 -11.008 1 92.44 323 ASP A N 1
ATOM 2480 C CA . ASP A 1 323 ? -15.641 -40.594 -10.742 1 92.44 323 ASP A CA 1
ATOM 2481 C C . ASP A 1 323 ? -14.672 -39.875 -9.805 1 92.44 323 ASP A C 1
ATOM 2483 O O . ASP A 1 323 ? -13.914 -39 -10.234 1 92.44 323 ASP A O 1
ATOM 2487 N N . PHE A 1 324 ? -14.547 -40.281 -8.602 1 91.5 324 PHE A N 1
ATOM 2488 C CA . PHE A 1 324 ? -13.695 -39.625 -7.602 1 91.5 324 PHE A CA 1
ATOM 2489 C C . PHE A 1 324 ? -12.234 -40 -7.828 1 91.5 324 PHE A C 1
ATOM 2491 O O . PHE A 1 324 ? -11.344 -39.469 -7.168 1 91.5 324 PHE A O 1
ATOM 2498 N N . GLY A 1 325 ? -11.945 -40.844 -8.812 1 91.81 325 GLY A N 1
ATOM 2499 C CA . GLY A 1 325 ? -10.578 -41.125 -9.211 1 91.81 325 GLY A CA 1
ATOM 2500 C C . GLY A 1 325 ? -10 -40.125 -10.18 1 91.81 325 GLY A C 1
ATOM 2501 O O . GLY A 1 325 ? -8.805 -40.156 -10.469 1 91.81 325 GLY A O 1
ATOM 2502 N N . THR A 1 326 ? -10.883 -39.25 -10.586 1 94.81 326 THR A N 1
ATOM 2503 C CA . THR A 1 326 ? -10.438 -38.188 -11.469 1 94.81 326 THR A CA 1
ATOM 2504 C C . THR A 1 326 ? -9.406 -37.312 -10.766 1 94.81 326 THR A C 1
ATOM 2506 O O . THR A 1 326 ? -9.633 -36.875 -9.641 1 94.81 326 THR A O 1
ATOM 2509 N N . PHE A 1 327 ? -8.289 -37.062 -11.391 1 96.25 327 PHE A N 1
ATOM 2510 C CA . PHE A 1 327 ? -7.238 -36.219 -10.828 1 96.25 327 PHE A CA 1
ATOM 2511 C C . PHE A 1 327 ? -7.543 -34.75 -11.078 1 96.25 327 PHE A C 1
ATOM 2513 O O . PHE A 1 327 ? -7.348 -33.906 -10.195 1 96.25 327 PHE A O 1
ATOM 2520 N N . PHE A 1 328 ? -7.867 -34.438 -12.289 1 95.31 328 PHE A N 1
ATOM 2521 C CA . PHE A 1 328 ? -8.461 -33.125 -12.594 1 95.31 328 PHE A CA 1
ATOM 2522 C C . PHE A 1 328 ? -9.484 -33.25 -13.711 1 95.31 328 PHE A C 1
ATOM 2524 O O . PHE A 1 328 ? -9.57 -34.281 -14.375 1 95.31 328 PHE A O 1
ATOM 2531 N N . SER A 1 329 ? -10.289 -32.188 -13.836 1 97.88 329 SER A N 1
ATOM 2532 C CA . SER A 1 329 ? -11.43 -32.281 -14.75 1 97.88 329 SER A CA 1
ATOM 2533 C C . SER A 1 329 ? -11.227 -31.344 -15.953 1 97.88 329 SER A C 1
ATOM 2535 O O . SER A 1 329 ? -10.156 -31.344 -16.562 1 97.88 329 SER A O 1
ATOM 2537 N N . ALA A 1 330 ? -12.18 -30.562 -16.312 1 98.69 330 ALA A N 1
ATOM 2538 C CA . ALA A 1 330 ? -12.188 -29.719 -17.5 1 98.69 330 ALA A CA 1
ATOM 2539 C C . ALA A 1 330 ? -11.617 -28.328 -17.203 1 98.69 330 ALA A C 1
ATOM 2541 O O . ALA A 1 330 ? -11.633 -27.875 -16.062 1 98.69 330 ALA A O 1
ATOM 2542 N N . VAL A 1 331 ? -11.023 -27.734 -18.219 1 98.75 331 VAL A N 1
ATOM 2543 C CA . VAL A 1 331 ? -10.688 -26.328 -18.047 1 98.75 331 VAL A CA 1
ATOM 2544 C C . VAL A 1 331 ? -11.969 -25.5 -18.016 1 98.75 331 VAL A C 1
ATOM 2546 O O . VAL A 1 331 ? -13.039 -25.969 -18.391 1 98.75 331 VAL A O 1
ATOM 2549 N N . ILE A 1 332 ? -11.977 -24.312 -17.625 1 98.75 332 ILE A N 1
ATOM 2550 C CA . ILE A 1 332 ? -13.078 -23.578 -17 1 98.75 332 ILE A CA 1
ATOM 2551 C C . ILE A 1 332 ? -14.141 -23.25 -18.031 1 98.75 332 ILE A C 1
ATOM 2553 O O . ILE A 1 332 ? -15.336 -23.25 -17.734 1 98.75 332 ILE A O 1
ATOM 2557 N N . ASP A 1 333 ? -13.688 -22.844 -19.25 1 98.44 333 ASP A N 1
ATOM 2558 C CA . ASP A 1 333 ? -14.664 -22.438 -20.25 1 98.44 333 ASP A CA 1
ATOM 2559 C C . ASP A 1 333 ? -14.094 -22.578 -21.672 1 98.44 333 ASP A C 1
ATOM 2561 O O . ASP A 1 333 ? -12.969 -23.047 -21.844 1 98.44 333 ASP A O 1
ATOM 2565 N N . SER A 1 334 ? -14.93 -22.188 -22.656 1 98.25 334 SER A N 1
ATOM 2566 C CA . SER A 1 334 ? -14.555 -22.344 -24.047 1 98.25 334 SER A CA 1
ATOM 2567 C C . SER A 1 334 ? -13.383 -21.438 -24.422 1 98.25 334 SER A C 1
ATOM 2569 O O . SER A 1 334 ? -12.539 -21.812 -25.25 1 98.25 334 SER A O 1
ATOM 2571 N N . LYS A 1 335 ? -13.312 -20.297 -23.859 1 97.19 335 LYS A N 1
ATOM 2572 C CA . LYS A 1 335 ? -12.211 -19.375 -24.141 1 97.19 335 LYS A CA 1
ATOM 2573 C C . LYS A 1 335 ? -10.875 -19.953 -23.688 1 97.19 335 LYS A C 1
ATOM 2575 O O . LYS A 1 335 ? -9.883 -19.891 -24.406 1 97.19 335 LYS A O 1
ATOM 2580 N N . ALA A 1 336 ? -10.859 -20.438 -22.438 1 98.5 336 ALA A N 1
ATOM 2581 C CA . ALA A 1 336 ? -9.664 -21.109 -21.922 1 98.5 336 ALA A CA 1
ATOM 2582 C C . ALA A 1 336 ? -9.289 -22.312 -22.797 1 98.5 336 ALA A C 1
ATOM 2584 O O . ALA A 1 336 ? -8.117 -22.516 -23.109 1 98.5 336 ALA A O 1
ATOM 2585 N N . PHE A 1 337 ? -10.297 -23.094 -23.203 1 98.75 337 PHE A N 1
ATOM 2586 C CA . PHE A 1 337 ? -10.086 -24.281 -24.031 1 98.75 337 PHE A CA 1
ATOM 2587 C C . PHE A 1 337 ? -9.398 -23.891 -25.344 1 98.75 337 PHE A C 1
ATOM 2589 O O . PHE A 1 337 ? -8.398 -24.5 -25.719 1 98.75 337 PHE A O 1
ATOM 2596 N N . MET A 1 338 ? -9.898 -22.859 -25.953 1 98.62 338 MET A N 1
ATOM 2597 C CA . MET A 1 338 ? -9.367 -22.438 -27.234 1 98.62 338 MET A CA 1
ATOM 2598 C C . MET A 1 338 ? -7.957 -21.859 -27.078 1 98.62 338 MET A C 1
ATOM 2600 O O . MET A 1 338 ? -7.09 -22.109 -27.922 1 98.62 338 MET A O 1
ATOM 2604 N N . ARG A 1 339 ? -7.711 -21.094 -26.062 1 98.19 339 ARG A N 1
ATOM 2605 C CA . ARG A 1 339 ? -6.395 -20.531 -25.797 1 98.19 339 ARG A CA 1
ATOM 2606 C C . ARG A 1 339 ? -5.352 -21.625 -25.609 1 98.19 339 ARG A C 1
ATOM 2608 O O . ARG A 1 339 ? -4.273 -21.578 -26.203 1 98.19 339 ARG A O 1
ATOM 2615 N N . ILE A 1 340 ? -5.664 -22.594 -24.781 1 98.75 340 ILE A N 1
ATOM 2616 C CA . ILE A 1 340 ? -4.719 -23.656 -24.484 1 98.75 340 ILE A CA 1
ATOM 2617 C C . ILE A 1 340 ? -4.508 -24.516 -25.719 1 98.75 340 ILE A C 1
ATOM 2619 O O . ILE A 1 340 ? -3.387 -24.953 -26 1 98.75 340 ILE A O 1
ATOM 2623 N N . LYS A 1 341 ? -5.609 -24.781 -26.438 1 98.62 341 LYS A N 1
ATOM 2624 C CA . LYS A 1 341 ? -5.504 -25.516 -27.688 1 98.62 341 LYS A CA 1
ATOM 2625 C C . LYS A 1 341 ? -4.531 -24.844 -28.656 1 98.62 341 LYS A C 1
ATOM 2627 O O . LYS A 1 341 ? -3.781 -25.531 -29.359 1 98.62 341 LYS A O 1
ATOM 2632 N N . LYS A 1 342 ? -4.566 -23.547 -28.688 1 98.44 342 LYS A N 1
ATOM 2633 C CA . LYS A 1 342 ? -3.631 -22.812 -29.531 1 98.44 342 LYS A CA 1
ATOM 2634 C C . LYS A 1 342 ? -2.188 -23.078 -29.109 1 98.44 342 LYS A C 1
ATOM 2636 O O . LYS A 1 342 ? -1.302 -23.203 -29.969 1 98.44 342 LYS A O 1
ATOM 2641 N N . TRP A 1 343 ? -1.906 -23.156 -27.875 1 98.44 343 TRP A N 1
ATOM 2642 C CA . TRP A 1 343 ? -0.568 -23.484 -27.375 1 98.44 343 TRP A CA 1
ATOM 2643 C C . TRP A 1 343 ? -0.164 -24.891 -27.781 1 98.44 343 TRP A C 1
ATOM 2645 O O . TRP A 1 343 ? 0.996 -25.141 -28.109 1 98.44 343 TRP A O 1
ATOM 2655 N N . LEU A 1 344 ? -1.097 -25.812 -27.672 1 98.56 344 LEU A N 1
ATOM 2656 C CA . LEU A 1 344 ? -0.808 -27.188 -28.047 1 98.56 344 LEU A CA 1
ATOM 2657 C C . LEU A 1 344 ? -0.526 -27.297 -29.531 1 98.56 344 LEU A C 1
ATOM 2659 O O . LEU A 1 344 ? 0.334 -28.078 -29.953 1 98.56 344 LEU A O 1
ATOM 2663 N N . LYS A 1 345 ? -1.253 -26.531 -30.312 1 98.38 345 LYS A N 1
ATOM 2664 C CA . LYS A 1 345 ? -0.954 -26.469 -31.75 1 98.38 345 LYS A CA 1
ATOM 2665 C C . LYS A 1 345 ? 0.447 -25.906 -31.984 1 98.38 345 LYS A C 1
ATOM 2667 O O . LYS A 1 345 ? 1.167 -26.406 -32.875 1 98.38 345 LYS A O 1
ATOM 2672 N N . HIS A 1 346 ? 0.783 -24.906 -31.25 1 98.31 346 HIS A N 1
ATOM 2673 C CA . HIS A 1 346 ? 2.141 -24.375 -31.312 1 98.31 346 HIS A CA 1
ATOM 2674 C C . HIS A 1 346 ? 3.17 -25.438 -30.984 1 98.31 346 HIS A C 1
ATOM 2676 O O . HIS A 1 346 ? 4.18 -25.578 -31.672 1 98.31 346 HIS A O 1
ATOM 2682 N N . ALA A 1 347 ? 2.945 -26.219 -29.969 1 98.19 347 ALA A N 1
ATOM 2683 C CA . ALA A 1 347 ? 3.854 -27.281 -29.547 1 98.19 347 ALA A CA 1
ATOM 2684 C C . ALA A 1 347 ? 3.996 -28.344 -30.641 1 98.19 347 ALA A C 1
ATOM 2686 O O . ALA A 1 347 ? 5.074 -28.906 -30.828 1 98.19 347 ALA A O 1
ATOM 2687 N N . GLU A 1 348 ? 2.949 -28.578 -31.344 1 97.75 348 GLU A N 1
ATOM 2688 C CA . GLU A 1 348 ? 2.939 -29.578 -32.406 1 97.75 348 GLU A CA 1
ATOM 2689 C C . GLU A 1 348 ? 3.695 -29.094 -33.656 1 97.75 348 GLU A C 1
ATOM 2691 O O . GLU A 1 348 ? 4.332 -29.875 -34.344 1 97.75 348 GLU A O 1
ATOM 2696 N N . SER A 1 349 ? 3.602 -27.812 -33.844 1 97.31 349 SER A N 1
ATOM 2697 C CA . SER A 1 349 ? 4.059 -27.297 -35.125 1 97.31 349 SER A CA 1
ATOM 2698 C C . SER A 1 349 ? 5.48 -26.766 -35.031 1 97.31 349 SER A C 1
ATOM 2700 O O . SER A 1 349 ? 6.191 -26.672 -36.031 1 97.31 349 SER A O 1
ATOM 2702 N N . SER A 1 350 ? 5.895 -26.391 -33.906 1 96.69 350 SER A N 1
ATOM 2703 C CA . SER A 1 350 ? 7.211 -25.781 -33.75 1 96.69 350 SER A CA 1
ATOM 2704 C C . SER A 1 350 ? 8.312 -26.828 -33.812 1 96.69 350 SER A C 1
ATOM 2706 O O . SER A 1 350 ? 8.25 -27.844 -33.094 1 96.69 350 SER A O 1
ATOM 2708 N N . PRO A 1 351 ? 9.414 -26.609 -34.562 1 96.88 351 PRO A N 1
ATOM 2709 C CA . PRO A 1 351 ? 10.523 -27.547 -34.625 1 96.88 351 PRO A CA 1
ATOM 2710 C C . PRO A 1 351 ? 11.344 -27.578 -33.344 1 96.88 351 PRO A C 1
ATOM 2712 O O . PRO A 1 351 ? 12.141 -28.484 -33.125 1 96.88 351 PRO A O 1
ATOM 2715 N N . ASN A 1 352 ? 11.117 -26.609 -32.469 1 97.19 352 ASN A N 1
ATOM 2716 C CA . ASN A 1 352 ? 11.852 -26.516 -31.219 1 97.19 352 ASN A CA 1
ATOM 2717 C C . ASN A 1 352 ? 11.156 -27.312 -30.109 1 97.19 352 ASN A C 1
ATOM 2719 O O . ASN A 1 352 ? 11.719 -27.516 -29.031 1 97.19 352 ASN A O 1
ATOM 2723 N N . LEU A 1 353 ? 9.984 -27.781 -30.406 1 98.62 353 LEU A N 1
ATOM 2724 C CA . LEU A 1 353 ? 9.164 -28.406 -29.359 1 98.62 353 LEU A CA 1
ATOM 2725 C C . LEU A 1 353 ? 8.844 -29.844 -29.719 1 98.62 353 LEU A C 1
ATOM 2727 O O . LEU A 1 353 ? 8.648 -30.172 -30.891 1 98.62 353 LEU A O 1
ATOM 2731 N N . THR A 1 354 ? 8.867 -30.703 -28.719 1 98.69 354 THR A N 1
ATOM 2732 C CA . THR A 1 354 ? 8.461 -32.094 -28.844 1 98.69 354 THR A CA 1
ATOM 2733 C C . THR A 1 354 ? 7.457 -32.469 -27.766 1 98.69 354 THR A C 1
ATOM 2735 O O . THR A 1 354 ? 7.762 -32.406 -26.562 1 98.69 354 THR A O 1
ATOM 2738 N N . ILE A 1 355 ? 6.289 -32.812 -28.172 1 98.75 355 ILE A N 1
ATOM 2739 C CA . ILE A 1 355 ? 5.309 -33.312 -27.219 1 98.75 355 ILE A CA 1
ATOM 2740 C C . ILE A 1 355 ? 5.699 -34.719 -26.766 1 98.75 355 ILE A C 1
ATOM 2742 O O . ILE A 1 355 ? 5.758 -35.656 -27.578 1 98.75 355 ILE A O 1
ATOM 2746 N N . LEU A 1 356 ? 5.938 -34.906 -25.516 1 98.75 356 LEU A N 1
ATOM 2747 C CA . LEU A 1 356 ? 6.344 -36.188 -24.953 1 98.75 356 LEU A CA 1
ATOM 2748 C C . LEU A 1 356 ? 5.129 -37 -24.547 1 98.75 356 LEU A C 1
ATOM 2750 O O . LEU A 1 356 ? 5.184 -38.25 -24.562 1 98.75 356 LEU A O 1
ATOM 2754 N N . ALA A 1 357 ? 4.109 -36.344 -24.125 1 98.62 357 ALA A N 1
ATOM 2755 C CA . ALA A 1 357 ? 2.891 -37.031 -23.688 1 98.62 357 ALA A CA 1
ATOM 2756 C C . ALA A 1 357 ? 1.701 -36.062 -23.688 1 98.62 357 ALA A C 1
ATOM 2758 O O . ALA A 1 357 ? 1.856 -34.875 -23.438 1 98.62 357 ALA A O 1
ATOM 2759 N N . GLY A 1 358 ? 0.542 -36.594 -24.016 1 98.31 358 GLY A N 1
ATOM 2760 C CA . GLY A 1 358 ? -0.719 -35.906 -23.828 1 98.31 358 GLY A CA 1
ATOM 2761 C C . GLY A 1 358 ? -0.986 -34.875 -24.922 1 98.31 358 GLY A C 1
ATOM 2762 O O . GLY A 1 358 ? -0.533 -35.031 -26.047 1 98.31 358 GLY A O 1
ATOM 2763 N N . GLY A 1 359 ? -1.903 -33.812 -24.594 1 97.25 359 GLY A N 1
ATOM 2764 C CA . GLY A 1 359 ? -2.193 -32.719 -25.5 1 97.25 359 GLY A CA 1
ATOM 2765 C C . GLY A 1 359 ? -3.512 -32.875 -26.234 1 97.25 359 GLY A C 1
ATOM 2766 O O . GLY A 1 359 ? -3.932 -32 -26.969 1 97.25 359 GLY A O 1
ATOM 2767 N N . GLY A 1 360 ? -4.141 -33.938 -26.047 1 98 360 GLY A N 1
ATOM 2768 C CA . GLY A 1 360 ? -5.441 -34.125 -26.672 1 98 360 GLY A CA 1
ATOM 2769 C C . GLY A 1 360 ? -6.488 -33.156 -26.172 1 98 360 GLY A C 1
ATOM 2770 O O . GLY A 1 360 ? -6.508 -32.844 -24.984 1 98 360 GLY A O 1
ATOM 2771 N N . CYS A 1 361 ? -7.312 -32.688 -27.062 1 98.31 361 CYS A N 1
ATOM 2772 C CA . CYS A 1 361 ? -8.391 -31.766 -26.734 1 98.31 361 CYS A CA 1
ATOM 2773 C C . CYS A 1 361 ? -9.742 -32.312 -27.188 1 98.31 361 CYS A C 1
ATOM 2775 O O . CYS A 1 361 ? -9.867 -32.812 -28.297 1 98.31 361 CYS A O 1
ATOM 2777 N N . ASP A 1 362 ? -10.672 -32.281 -26.312 1 98.56 362 ASP A N 1
ATOM 2778 C CA . ASP A 1 362 ? -12.023 -32.75 -26.625 1 98.56 362 ASP A CA 1
ATOM 2779 C C . ASP A 1 362 ? -13.078 -31.875 -25.953 1 98.56 362 ASP A C 1
ATOM 2781 O O . ASP A 1 362 ? -13.172 -31.844 -24.719 1 98.56 362 ASP A O 1
ATOM 2785 N N . ASP A 1 363 ? -13.883 -31.156 -26.703 1 98.31 363 ASP A N 1
ATOM 2786 C CA . ASP A 1 363 ? -14.898 -30.266 -26.141 1 98.31 363 ASP A CA 1
ATOM 2787 C C . ASP A 1 363 ? -16.297 -30.75 -26.484 1 98.31 363 ASP A C 1
ATOM 2789 O O . ASP A 1 363 ? -17.25 -29.953 -26.531 1 98.31 363 ASP A O 1
ATOM 2793 N N . ALA A 1 364 ? -16.406 -32.031 -26.812 1 98.38 364 ALA A N 1
ATOM 2794 C CA . ALA A 1 364 ? -17.703 -32.562 -27.203 1 98.38 364 ALA A CA 1
ATOM 2795 C C . ALA A 1 364 ? -18.703 -32.469 -26.062 1 98.38 364 ALA A C 1
ATOM 2797 O O . ALA A 1 364 ? -19.859 -32.094 -26.281 1 98.38 364 ALA A O 1
ATOM 2798 N N . VAL A 1 365 ? -18.297 -32.812 -24.875 1 98.06 365 VAL A N 1
ATOM 2799 C CA . VAL A 1 365 ? -19.172 -32.844 -23.703 1 98.06 365 VAL A CA 1
ATOM 2800 C C . VAL A 1 365 ? -18.703 -31.812 -22.688 1 98.06 365 VAL A C 1
ATOM 2802 O O . VAL A 1 365 ? -19.531 -31.125 -22.078 1 98.06 365 VAL A O 1
ATOM 2805 N N . GLY A 1 366 ? -17.484 -31.75 -22.484 1 98.38 366 GLY A N 1
ATOM 2806 C CA . GLY A 1 366 ? -16.797 -30.797 -21.609 1 98.38 366 GLY A CA 1
ATOM 2807 C C . GLY A 1 366 ? -15.5 -30.281 -22.188 1 98.38 366 GLY A C 1
ATOM 2808 O O . GLY A 1 366 ? -15.055 -30.75 -23.25 1 98.38 366 GLY A O 1
ATOM 2809 N N . TYR A 1 367 ? -14.953 -29.25 -21.609 1 98.81 367 TYR A N 1
ATOM 2810 C CA . TYR A 1 367 ? -13.727 -28.656 -22.109 1 98.81 367 TYR A CA 1
ATOM 2811 C C . TYR A 1 367 ? -12.5 -29.422 -21.625 1 98.81 367 TYR A C 1
ATOM 2813 O O . TYR A 1 367 ? -11.703 -28.891 -20.844 1 98.81 367 TYR A O 1
ATOM 2821 N N . PHE A 1 368 ? -12.328 -30.609 -22.094 1 98.81 368 PHE A N 1
ATOM 2822 C CA . PHE A 1 368 ? -11.297 -31.516 -21.594 1 98.81 368 PHE A CA 1
ATOM 2823 C C . PHE A 1 368 ? -10.008 -31.344 -22.391 1 98.81 368 PHE A C 1
ATOM 2825 O O . PHE A 1 368 ? -10.023 -31.328 -23.625 1 98.81 368 PHE A O 1
ATOM 2832 N N . ILE A 1 369 ? -8.93 -31.156 -21.688 1 98.81 369 ILE A N 1
ATOM 2833 C CA . ILE A 1 369 ? -7.586 -31.141 -22.25 1 98.81 369 ILE A CA 1
ATOM 2834 C C . ILE A 1 369 ? -6.691 -32.125 -21.484 1 98.81 369 ILE A C 1
ATOM 2836 O O . ILE A 1 369 ? -6.621 -32.062 -20.25 1 98.81 369 ILE A O 1
ATOM 2840 N N . GLN A 1 370 ? -6.078 -33.031 -22.188 1 98.56 370 GLN A N 1
ATOM 2841 C CA . GLN A 1 370 ? -5.16 -33.969 -21.562 1 98.56 370 GLN A CA 1
ATOM 2842 C C . GLN A 1 370 ? -3.873 -33.281 -21.125 1 98.56 370 GLN A C 1
ATOM 2844 O O . GLN A 1 370 ? -3.355 -32.406 -21.828 1 98.56 370 GLN A O 1
ATOM 2849 N N . PRO A 1 371 ? -3.424 -33.625 -19.875 1 98.69 371 PRO A N 1
ATOM 2850 C CA . PRO A 1 371 ? -2.143 -33.031 -19.453 1 98.69 371 PRO A CA 1
ATOM 2851 C C . PRO A 1 371 ? -1.043 -33.25 -20.5 1 98.69 371 PRO A C 1
ATOM 2853 O O . PRO A 1 371 ? -0.908 -34.344 -21.062 1 98.69 371 PRO A O 1
ATOM 2856 N N . CYS A 1 372 ? -0.313 -32.188 -20.719 1 98.88 372 CYS A N 1
ATOM 2857 C CA . CYS A 1 372 ? 0.67 -32.219 -21.797 1 98.88 372 CYS A CA 1
ATOM 2858 C C . CYS A 1 372 ? 2.066 -31.906 -21.281 1 98.88 372 CYS A C 1
ATOM 2860 O O . CYS A 1 372 ? 2.242 -30.969 -20.5 1 98.88 372 CYS A O 1
ATOM 2862 N N . ILE A 1 373 ? 3.029 -32.719 -21.578 1 98.94 373 ILE A N 1
ATOM 2863 C CA . ILE A 1 373 ? 4.438 -32.469 -21.297 1 98.94 373 ILE A CA 1
ATOM 2864 C C . ILE A 1 373 ? 5.184 -32.188 -22.594 1 98.94 373 ILE A C 1
ATOM 2866 O O . ILE A 1 373 ? 5.191 -33 -23.516 1 98.94 373 ILE A O 1
ATOM 2870 N N . VAL A 1 374 ? 5.758 -31.031 -22.688 1 98.88 374 VAL A N 1
ATOM 2871 C CA . VAL A 1 374 ? 6.449 -30.594 -23.891 1 98.88 374 VAL A CA 1
ATOM 2872 C C . VAL A 1 374 ? 7.926 -30.344 -23.578 1 98.88 374 VAL A C 1
ATOM 2874 O O . VAL A 1 374 ? 8.25 -29.625 -22.625 1 98.88 374 VAL A O 1
ATOM 2877 N N . GLU A 1 375 ? 8.805 -30.953 -24.266 1 98.81 375 GLU A N 1
ATOM 2878 C CA . GLU A 1 375 ? 10.234 -30.656 -24.188 1 98.81 375 GLU A CA 1
ATOM 2879 C C . GLU A 1 375 ? 10.633 -29.578 -25.188 1 98.81 375 GLU A C 1
ATOM 2881 O O . GLU A 1 375 ? 10.242 -29.641 -26.359 1 98.81 375 GLU A O 1
ATOM 2886 N N . THR A 1 376 ? 11.328 -28.609 -24.766 1 98.69 376 THR A N 1
ATOM 2887 C CA . THR A 1 376 ? 11.766 -27.531 -25.641 1 98.69 376 THR A CA 1
ATOM 2888 C C . THR A 1 376 ? 13.281 -27.531 -25.797 1 98.69 376 THR A C 1
ATOM 2890 O O . THR A 1 376 ? 14.008 -27.797 -24.828 1 98.69 376 THR A O 1
ATOM 2893 N N . LYS A 1 377 ? 13.789 -27.203 -26.969 1 97.94 377 LYS A N 1
ATOM 2894 C CA . LYS A 1 377 ? 15.211 -27 -27.219 1 97.94 377 LYS A CA 1
ATOM 2895 C C . LYS A 1 377 ? 15.594 -25.531 -27.047 1 97.94 377 LYS A C 1
ATOM 2897 O O . LYS A 1 377 ? 16.781 -25.203 -26.953 1 97.94 377 LYS A O 1
ATOM 2902 N N . ASP A 1 378 ? 14.602 -24.672 -27.031 1 97.81 378 ASP A N 1
ATOM 2903 C CA . ASP A 1 378 ? 14.789 -23.219 -26.875 1 97.81 378 ASP A CA 1
ATOM 2904 C C . ASP A 1 378 ? 14.227 -22.734 -25.547 1 97.81 378 ASP A C 1
ATOM 2906 O O . ASP A 1 378 ? 13.016 -22.594 -25.391 1 97.81 378 ASP A O 1
ATOM 2910 N N . PRO A 1 379 ? 15.062 -22.422 -24.594 1 96.88 379 PRO A N 1
ATOM 2911 C CA . PRO A 1 379 ? 14.586 -22.016 -23.281 1 96.88 379 PRO A CA 1
ATOM 2912 C C . PRO A 1 379 ? 13.883 -20.656 -23.297 1 96.88 379 PRO A C 1
ATOM 2914 O O . PRO A 1 379 ? 13.359 -20.219 -22.266 1 96.88 379 PRO A O 1
ATOM 2917 N N . LYS A 1 380 ? 13.773 -19.969 -24.438 1 95.44 380 LYS A N 1
ATOM 2918 C CA . LYS A 1 380 ? 13.125 -18.672 -24.547 1 95.44 380 LYS A CA 1
ATOM 2919 C C . LYS A 1 380 ? 11.922 -18.734 -25.484 1 95.44 380 LYS A C 1
ATOM 2921 O O . LYS A 1 380 ? 11.414 -17.688 -25.906 1 95.44 380 LYS A O 1
ATOM 2926 N N . ASP A 1 381 ? 11.609 -20 -25.875 1 97.94 381 ASP A N 1
ATOM 2927 C CA . ASP A 1 381 ? 10.383 -20.172 -26.641 1 97.94 381 ASP A CA 1
ATOM 2928 C C . ASP A 1 381 ? 9.203 -19.5 -25.953 1 97.94 381 ASP A C 1
ATOM 2930 O O . ASP A 1 381 ? 9.125 -19.484 -24.719 1 97.94 381 ASP A O 1
ATOM 2934 N N . PRO A 1 382 ? 8.211 -18.938 -26.688 1 97.81 382 PRO A N 1
ATOM 2935 C CA . PRO A 1 382 ? 7.059 -18.281 -26.062 1 97.81 382 PRO A CA 1
ATOM 2936 C C . PRO A 1 382 ? 6.371 -19.188 -25.031 1 97.81 382 PRO A C 1
ATOM 2938 O O . PRO A 1 382 ? 5.832 -18.703 -24.031 1 97.81 382 PRO A O 1
ATOM 2941 N N . ILE A 1 383 ? 6.445 -20.5 -25.203 1 98.31 383 ILE A N 1
ATOM 2942 C CA . ILE A 1 383 ? 5.809 -21.453 -24.297 1 98.31 383 ILE A CA 1
ATOM 2943 C C . ILE A 1 383 ? 6.496 -21.422 -22.938 1 98.31 383 ILE A C 1
ATOM 2945 O O . ILE A 1 383 ? 5.922 -21.844 -21.938 1 98.31 383 ILE A O 1
ATOM 2949 N N . MET A 1 384 ? 7.805 -20.844 -22.875 1 98.31 384 MET A N 1
ATOM 2950 C CA . MET A 1 384 ? 8.57 -20.734 -21.641 1 98.31 384 MET A CA 1
ATOM 2951 C C . MET A 1 384 ? 8.383 -19.359 -21.016 1 98.31 384 MET A C 1
ATOM 2953 O O . MET A 1 384 ? 8.766 -19.125 -19.859 1 98.31 384 MET A O 1
ATOM 2957 N N . GLN A 1 385 ? 7.758 -18.406 -21.703 1 98.06 385 GLN A N 1
ATOM 2958 C CA . GLN A 1 385 ? 7.746 -17.016 -21.281 1 98.06 385 GLN A CA 1
ATOM 2959 C C . GLN A 1 385 ? 6.34 -16.562 -20.891 1 98.06 385 GLN A C 1
ATOM 2961 O O . GLN A 1 385 ? 6.16 -15.82 -19.938 1 98.06 385 GLN A O 1
ATOM 2966 N N . GLU A 1 386 ? 5.352 -17.016 -21.594 1 97.81 386 GLU A N 1
ATOM 2967 C CA . GLU A 1 386 ? 4 -16.469 -21.5 1 97.81 386 GLU A CA 1
ATOM 2968 C C . GLU A 1 386 ? 3.105 -17.359 -20.641 1 97.81 386 GLU A C 1
ATOM 2970 O O . GLU A 1 386 ? 3.299 -18.578 -20.594 1 97.81 386 GLU A O 1
ATOM 2975 N N . GLU A 1 387 ? 2.205 -16.781 -19.953 1 97.69 387 GLU A N 1
ATOM 2976 C CA . GLU A 1 387 ? 1.255 -17.531 -19.125 1 97.69 387 GLU A CA 1
ATOM 2977 C C . GLU A 1 387 ? 0.292 -18.328 -20 1 97.69 387 GLU A C 1
ATOM 2979 O O . GLU A 1 387 ? -0.314 -17.797 -20.922 1 97.69 387 GLU A O 1
ATOM 2984 N N . ILE A 1 388 ? 0.146 -19.594 -19.703 1 97.81 388 ILE A N 1
ATOM 2985 C CA . ILE A 1 388 ? -0.739 -20.484 -20.438 1 97.81 388 ILE A CA 1
ATOM 2986 C C . ILE A 1 388 ? -2.016 -20.734 -19.641 1 97.81 388 ILE A C 1
ATOM 2988 O O . ILE A 1 388 ? -3.121 -20.656 -20.188 1 97.81 388 ILE A O 1
ATOM 2992 N N . PHE A 1 389 ? -1.885 -20.938 -18.359 1 98.06 389 PHE A N 1
ATOM 2993 C CA . PHE A 1 389 ? -2.986 -21.156 -17.438 1 98.06 389 PHE A CA 1
ATOM 2994 C C . PHE A 1 389 ? -3.781 -22.406 -17.828 1 98.06 389 PHE A C 1
ATOM 2996 O O . PHE A 1 389 ? -5.004 -22.344 -17.969 1 98.06 389 PHE A O 1
ATOM 3003 N N . GLY A 1 390 ? -3.143 -23.516 -18.016 1 98.5 390 GLY A N 1
ATOM 3004 C CA . GLY A 1 390 ? -3.662 -24.812 -18.406 1 98.5 390 GLY A CA 1
ATOM 3005 C C . GLY A 1 390 ? -2.705 -25.953 -18.109 1 98.5 390 GLY A C 1
ATOM 3006 O O . GLY A 1 390 ? -1.618 -25.734 -17.578 1 98.5 390 GLY A O 1
ATOM 3007 N N . PRO A 1 391 ? -3.125 -27.188 -18.359 1 98.75 391 PRO A N 1
ATOM 3008 C CA . PRO A 1 391 ? -2.322 -28.359 -18 1 98.75 391 PRO A CA 1
ATOM 3009 C C . PRO A 1 391 ? -1.194 -28.641 -18.984 1 98.75 391 PRO A C 1
ATOM 3011 O O . PRO A 1 391 ? -1.124 -29.734 -19.547 1 98.75 391 PRO A O 1
ATOM 3014 N N . VAL A 1 392 ? -0.304 -27.656 -19.141 1 98.88 392 VAL A N 1
ATOM 3015 C CA . VAL A 1 392 ? 0.829 -27.766 -20.062 1 98.88 392 VAL A CA 1
ATOM 3016 C C . VAL A 1 392 ? 2.129 -27.5 -19.297 1 98.88 392 VAL A C 1
ATOM 3018 O O . VAL A 1 392 ? 2.322 -26.422 -18.734 1 98.88 392 VAL A O 1
ATOM 3021 N N . LEU A 1 393 ? 2.996 -28.469 -19.234 1 98.81 393 LEU A N 1
ATOM 3022 C CA . LEU A 1 393 ? 4.328 -28.375 -18.641 1 98.81 393 LEU A CA 1
ATOM 3023 C C . LEU A 1 393 ? 5.398 -28.297 -19.719 1 98.81 393 LEU A C 1
ATOM 3025 O O . LEU A 1 393 ? 5.465 -29.172 -20.594 1 98.81 393 LEU A O 1
ATOM 3029 N N . SER A 1 394 ? 6.18 -27.297 -19.703 1 98.88 394 SER A N 1
ATOM 3030 C CA . SER A 1 394 ? 7.312 -27.156 -20.609 1 98.88 394 SER A CA 1
ATOM 3031 C C . SER A 1 394 ? 8.625 -27.484 -19.922 1 98.88 394 SER A C 1
ATOM 3033 O O . SER A 1 394 ? 8.898 -26.984 -18.828 1 98.88 394 SER A O 1
ATOM 3035 N N . VAL A 1 395 ? 9.422 -28.328 -20.547 1 98.88 395 VAL A N 1
ATOM 3036 C CA . VAL A 1 395 ? 10.648 -28.812 -19.922 1 98.88 395 VAL A CA 1
ATOM 3037 C C . VAL A 1 395 ? 11.852 -28.375 -20.75 1 98.88 395 VAL A C 1
ATOM 3039 O O . VAL A 1 395 ? 11.883 -28.578 -21.969 1 98.88 395 VAL A O 1
ATOM 3042 N N . TYR A 1 396 ? 12.766 -27.766 -20.188 1 98.88 396 TYR A N 1
ATOM 3043 C CA . TYR A 1 396 ? 14.07 -27.484 -20.781 1 98.88 396 TYR A CA 1
ATOM 3044 C C . TYR A 1 396 ? 15.172 -28.281 -20.094 1 98.88 396 TYR A C 1
ATOM 3046 O O . TYR A 1 396 ? 15.383 -28.172 -18.891 1 98.88 396 TYR A O 1
ATOM 3054 N N . VAL A 1 397 ? 15.836 -29.172 -20.859 1 98.88 397 VAL A N 1
ATOM 3055 C CA . VAL A 1 397 ? 16.953 -29.969 -20.375 1 98.88 397 VAL A CA 1
ATOM 3056 C C . VAL A 1 397 ? 18.266 -29.203 -20.562 1 98.88 397 VAL A C 1
ATOM 3058 O O . VAL A 1 397 ? 18.578 -28.781 -21.656 1 98.88 397 VAL A O 1
ATOM 3061 N N . TYR A 1 398 ? 19 -29.016 -19.469 1 98.75 398 TYR A N 1
ATOM 3062 C CA . TYR A 1 398 ? 20.219 -28.219 -19.547 1 98.75 398 TYR A CA 1
ATOM 3063 C C . TYR A 1 398 ? 21.438 -29.047 -19.188 1 98.75 398 TYR A C 1
ATOM 3065 O O . TYR A 1 398 ? 21.344 -30.047 -18.469 1 98.75 398 TYR A O 1
ATOM 3073 N N . PRO A 1 399 ? 22.703 -28.688 -19.688 1 98.31 399 PRO A N 1
ATOM 3074 C CA . PRO A 1 399 ? 23.922 -29.375 -19.234 1 98.31 399 PRO A CA 1
ATOM 3075 C C . PRO A 1 399 ? 24.172 -29.172 -17.734 1 98.31 399 PRO A C 1
ATOM 3077 O O . PRO A 1 399 ? 24.25 -28.031 -17.281 1 98.31 399 PRO A O 1
ATOM 3080 N N . GLU A 1 400 ? 24.281 -30.266 -17.016 1 97.19 400 GLU A N 1
ATOM 3081 C CA . GLU A 1 400 ? 24.406 -30.25 -15.562 1 97.19 400 GLU A CA 1
ATOM 3082 C C . GLU A 1 400 ? 25.438 -29.234 -15.094 1 97.19 400 GLU A C 1
ATOM 3084 O O . GLU A 1 400 ? 25.219 -28.531 -14.102 1 97.19 400 GLU A O 1
ATOM 3089 N N . LYS A 1 401 ? 26.5 -29.062 -15.75 1 96.94 401 LYS A N 1
ATOM 3090 C CA . LYS A 1 401 ? 27.609 -28.188 -15.336 1 96.94 401 LYS A CA 1
ATOM 3091 C C . LYS A 1 401 ? 27.25 -26.719 -15.508 1 96.94 401 LYS A C 1
ATOM 3093 O O . LYS A 1 401 ? 27.938 -25.844 -14.977 1 96.94 401 LYS A O 1
ATOM 3098 N N . GLN A 1 402 ? 26.125 -26.438 -16.094 1 97.94 402 GLN A N 1
ATOM 3099 C CA . GLN A 1 402 ? 25.734 -25.047 -16.375 1 97.94 402 GLN A CA 1
ATOM 3100 C C . GLN A 1 402 ? 24.609 -24.594 -15.469 1 97.94 402 GLN A C 1
ATOM 3102 O O . GLN A 1 402 ? 23.844 -23.688 -15.82 1 97.94 402 GLN A O 1
ATOM 3107 N N . TYR A 1 403 ? 24.438 -25.234 -14.305 1 98.12 403 TYR A N 1
ATOM 3108 C CA . TYR A 1 403 ? 23.266 -24.938 -13.484 1 98.12 403 TYR A CA 1
ATOM 3109 C C . TYR A 1 403 ? 23.25 -23.469 -13.062 1 98.12 403 TYR A C 1
ATOM 3111 O O . TYR A 1 403 ? 22.188 -22.875 -12.906 1 98.12 403 TYR A O 1
ATOM 3119 N N . LYS A 1 404 ? 24.375 -22.844 -12.844 1 97.56 404 LYS A N 1
ATOM 3120 C CA . LYS A 1 404 ? 24.422 -21.438 -12.43 1 97.56 404 LYS A CA 1
ATOM 3121 C C . LYS A 1 404 ? 23.859 -20.531 -13.523 1 97.56 404 LYS A C 1
ATOM 3123 O O . LYS A 1 404 ? 23.125 -19.578 -13.227 1 97.56 404 LYS A O 1
ATOM 3128 N N . ASP A 1 405 ? 24.219 -20.797 -14.766 1 98.31 405 ASP A N 1
ATOM 3129 C CA . ASP A 1 405 ? 23.688 -20.047 -15.898 1 98.31 405 ASP A CA 1
ATOM 3130 C C . ASP A 1 405 ? 22.172 -20.219 -15.992 1 98.31 405 ASP A C 1
ATOM 3132 O O . ASP A 1 405 ? 21.469 -19.281 -16.375 1 98.31 405 ASP A O 1
ATOM 3136 N N . ILE A 1 406 ? 21.719 -21.391 -15.672 1 98.62 406 ILE A N 1
ATOM 3137 C CA . ILE A 1 406 ? 20.297 -21.703 -15.734 1 98.62 406 ILE A CA 1
ATOM 3138 C C . ILE A 1 406 ? 19.547 -20.891 -14.68 1 98.62 406 ILE A C 1
ATOM 3140 O O . ILE A 1 406 ? 18.422 -20.422 -14.922 1 98.62 406 ILE A O 1
ATOM 3144 N N . LEU A 1 407 ? 20.125 -20.734 -13.484 1 98.69 407 LEU A N 1
ATOM 3145 C CA . LEU A 1 407 ? 19.516 -19.906 -12.461 1 98.69 407 LEU A CA 1
ATOM 3146 C C . LEU A 1 407 ? 19.297 -18.484 -12.977 1 98.69 407 LEU A C 1
ATOM 3148 O O . LEU A 1 407 ? 18.234 -17.891 -12.773 1 98.69 407 LEU A O 1
ATOM 3152 N N . HIS A 1 408 ? 20.281 -17.922 -13.695 1 98.31 408 HIS A N 1
ATOM 3153 C CA . HIS A 1 408 ? 20.141 -16.609 -14.297 1 98.31 408 HIS A CA 1
ATOM 3154 C C . HIS A 1 408 ? 19.078 -16.609 -15.398 1 98.31 408 HIS A C 1
ATOM 3156 O O . HIS A 1 408 ? 18.328 -15.641 -15.531 1 98.31 408 HIS A O 1
ATOM 3162 N N . LEU A 1 409 ? 19.078 -17.672 -16.172 1 98.62 409 LEU A N 1
ATOM 3163 C CA . LEU A 1 409 ? 18.094 -17.812 -17.234 1 98.62 409 LEU A CA 1
ATOM 3164 C C . LEU A 1 409 ? 16.672 -17.812 -16.672 1 98.62 409 LEU A C 1
ATOM 3166 O O . LEU A 1 409 ? 15.781 -17.156 -17.203 1 98.62 409 LEU A O 1
ATOM 3170 N N . ILE A 1 410 ? 16.453 -18.531 -15.586 1 98.69 410 ILE A N 1
ATOM 3171 C CA . ILE A 1 410 ? 15.148 -18.625 -14.945 1 98.69 410 ILE A CA 1
ATOM 3172 C C . ILE A 1 410 ? 14.672 -17.25 -14.523 1 98.69 410 ILE A C 1
ATOM 3174 O O . ILE A 1 410 ? 13.516 -16.875 -14.773 1 98.69 410 ILE A O 1
ATOM 3178 N N . ASP A 1 411 ? 15.508 -16.469 -13.977 1 98.06 411 ASP A N 1
ATOM 3179 C CA . ASP A 1 411 ? 15.172 -15.148 -13.453 1 98.06 411 ASP A CA 1
ATOM 3180 C C . ASP A 1 411 ? 14.781 -14.195 -14.586 1 98.06 411 ASP A C 1
ATOM 3182 O O . ASP A 1 411 ? 13.961 -13.297 -14.398 1 98.06 411 ASP A O 1
ATOM 3186 N N . SER A 1 412 ? 15.297 -14.383 -15.773 1 97.12 412 SER A N 1
ATOM 3187 C CA . SER A 1 412 ? 15.156 -13.391 -16.828 1 97.12 412 SER A CA 1
ATOM 3188 C C . SER A 1 412 ? 14.195 -13.867 -17.922 1 97.12 412 SER A C 1
ATOM 3190 O O . SER A 1 412 ? 13.945 -13.148 -18.891 1 97.12 412 SER A O 1
ATOM 3192 N N . THR A 1 413 ? 13.617 -15.07 -17.781 1 97.88 413 THR A N 1
ATOM 3193 C CA . THR A 1 413 ? 12.836 -15.664 -18.859 1 97.88 413 THR A CA 1
ATOM 3194 C C . THR A 1 413 ? 11.453 -15.031 -18.938 1 97.88 413 THR A C 1
ATOM 3196 O O . THR A 1 413 ? 11.023 -14.602 -20 1 97.88 413 THR A O 1
ATOM 3199 N N . SER A 1 414 ? 10.781 -14.914 -17.891 1 97.12 414 SER A N 1
ATOM 3200 C CA . SER A 1 414 ? 9.398 -14.438 -17.875 1 97.12 414 SER A CA 1
ATOM 3201 C C . SER A 1 414 ? 9.281 -13.133 -17.109 1 97.12 414 SER A C 1
ATOM 3203 O O . SER A 1 414 ? 10.102 -12.836 -16.234 1 97.12 414 SER A O 1
ATOM 3205 N N . PRO A 1 415 ? 8.273 -12.297 -17.438 1 97.5 415 PRO A N 1
ATOM 3206 C CA . PRO A 1 415 ? 8.094 -11.047 -16.703 1 97.5 415 PRO A CA 1
ATOM 3207 C C . PRO A 1 415 ? 7.461 -11.258 -15.328 1 97.5 415 PRO A C 1
ATOM 3209 O O . PRO A 1 415 ? 7.27 -10.305 -14.57 1 97.5 415 PRO A O 1
ATOM 3212 N N . TYR A 1 416 ? 7.168 -12.477 -14.961 1 98.12 416 TYR A N 1
ATOM 3213 C CA . TYR A 1 416 ? 6.43 -12.781 -13.742 1 98.12 416 TYR A CA 1
ATOM 3214 C C . TYR A 1 416 ? 7.379 -13.148 -12.609 1 98.12 416 TYR A C 1
ATOM 3216 O O . TYR A 1 416 ? 8.516 -13.555 -12.844 1 98.12 416 TYR A O 1
ATOM 3224 N N . GLY A 1 417 ? 7.031 -12.922 -11.375 1 98.31 417 GLY A N 1
ATOM 3225 C CA . GLY A 1 417 ? 7.727 -13.312 -10.156 1 98.31 417 GLY A CA 1
ATOM 3226 C C . GLY A 1 417 ? 6.797 -13.844 -9.086 1 98.31 417 GLY A C 1
ATOM 3227 O O . GLY A 1 417 ? 6.824 -13.375 -7.941 1 98.31 417 GLY A O 1
ATOM 3228 N N . LEU A 1 418 ? 6 -14.922 -9.398 1 98.5 418 LEU A N 1
ATOM 3229 C CA . LEU A 1 418 ? 4.957 -15.383 -8.492 1 98.5 418 LEU A CA 1
ATOM 3230 C C . LEU A 1 418 ? 5.461 -16.531 -7.629 1 98.5 418 LEU A C 1
ATOM 3232 O O . LEU A 1 418 ? 5.758 -16.344 -6.445 1 98.5 418 LEU A O 1
ATOM 3236 N N . THR A 1 419 ? 5.641 -17.797 -8.242 1 98.56 419 THR A N 1
ATOM 3237 C CA . THR A 1 419 ? 6.129 -18.922 -7.449 1 98.56 419 THR A CA 1
ATOM 3238 C C . THR A 1 419 ? 7.281 -19.625 -8.164 1 98.56 419 THR A C 1
ATOM 3240 O O . THR A 1 419 ? 7.457 -19.469 -9.367 1 98.56 419 THR A O 1
ATOM 3243 N N . GLY A 1 420 ? 8.078 -20.266 -7.43 1 98.69 420 GLY A N 1
ATOM 3244 C CA . GLY A 1 420 ? 9.188 -21.062 -7.938 1 98.69 420 GLY A CA 1
ATOM 3245 C C . GLY A 1 420 ? 9.719 -22.062 -6.922 1 98.69 420 GLY A C 1
ATOM 3246 O O . GLY A 1 420 ? 9.609 -21.844 -5.711 1 98.69 420 GLY A O 1
ATOM 3247 N N . ALA A 1 421 ? 10.289 -23.109 -7.418 1 98.75 421 ALA A N 1
ATOM 3248 C CA . ALA A 1 421 ? 10.797 -24.172 -6.543 1 98.75 421 ALA A CA 1
ATOM 3249 C C . ALA A 1 421 ? 12.203 -24.594 -6.961 1 98.75 421 ALA A C 1
ATOM 3251 O O . ALA A 1 421 ? 12.539 -24.547 -8.148 1 98.75 421 ALA A O 1
ATOM 3252 N N . VAL A 1 422 ? 12.93 -24.969 -5.98 1 98.81 422 VAL A N 1
ATOM 3253 C CA . VAL A 1 422 ? 14.258 -25.562 -6.148 1 98.81 422 VAL A CA 1
ATOM 3254 C C . VAL A 1 422 ? 14.273 -26.969 -5.559 1 98.81 422 VAL A C 1
ATOM 3256 O O . VAL A 1 422 ? 13.914 -27.172 -4.395 1 98.81 422 VAL A O 1
ATOM 3259 N N . PHE A 1 423 ? 14.609 -27.922 -6.367 1 98.75 423 PHE A N 1
ATOM 3260 C CA . PHE A 1 423 ? 14.852 -29.297 -5.91 1 98.75 423 PHE A CA 1
ATOM 3261 C C . PHE A 1 423 ? 16.344 -29.609 -5.898 1 98.75 423 PHE A C 1
ATOM 3263 O O . PHE A 1 423 ? 16.969 -29.703 -6.953 1 98.75 423 PHE A O 1
ATOM 3270 N N . ALA A 1 424 ? 16.906 -29.703 -4.758 1 98.62 424 ALA A N 1
ATOM 3271 C CA . ALA A 1 424 ? 18.328 -29.984 -4.559 1 98.62 424 ALA A CA 1
ATOM 3272 C C . ALA A 1 424 ? 18.594 -30.484 -3.145 1 98.62 424 ALA A C 1
ATOM 3274 O O . ALA A 1 424 ? 17.984 -30.016 -2.182 1 98.62 424 ALA A O 1
ATOM 3275 N N . GLN A 1 425 ? 19.5 -31.469 -3.025 1 97.56 425 GLN A N 1
ATOM 3276 C CA . GLN A 1 425 ? 19.953 -31.922 -1.716 1 97.56 425 GLN A CA 1
ATOM 3277 C C . GLN A 1 425 ? 21.25 -31.219 -1.304 1 97.56 425 GLN A C 1
ATOM 3279 O O . GLN A 1 425 ? 21.562 -31.156 -0.117 1 97.56 425 GLN A O 1
ATOM 3284 N N . ASP A 1 426 ? 22 -30.719 -2.264 1 98 426 ASP A N 1
ATOM 3285 C CA . ASP A 1 426 ? 23.234 -29.969 -2.012 1 98 426 ASP A CA 1
ATOM 3286 C C . ASP A 1 426 ? 22.922 -28.609 -1.385 1 98 426 ASP A C 1
ATOM 3288 O O . ASP A 1 426 ? 22.422 -27.703 -2.057 1 98 426 ASP A O 1
ATOM 3292 N N . LYS A 1 427 ? 23.344 -28.453 -0.178 1 97.88 427 LYS A N 1
ATOM 3293 C CA . LYS A 1 427 ? 23.016 -27.25 0.59 1 97.88 427 LYS A CA 1
ATOM 3294 C C . LYS A 1 427 ? 23.641 -26 -0.038 1 97.88 427 LYS A C 1
ATOM 3296 O O . LYS A 1 427 ? 23.062 -24.922 0.019 1 97.88 427 LYS A O 1
ATOM 3301 N N . ALA A 1 428 ? 24.812 -26.156 -0.565 1 98.25 428 ALA A N 1
ATOM 3302 C CA . ALA A 1 428 ? 25.469 -25.031 -1.202 1 98.25 428 ALA A CA 1
ATOM 3303 C C . ALA A 1 428 ? 24.672 -24.531 -2.408 1 98.25 428 ALA A C 1
ATOM 3305 O O . ALA A 1 428 ? 24.578 -23.328 -2.646 1 98.25 428 ALA A O 1
ATOM 3306 N N . VAL A 1 429 ? 24.109 -25.5 -3.182 1 98.38 429 VAL A N 1
ATOM 3307 C CA . VAL A 1 429 ? 23.328 -25.156 -4.355 1 98.38 429 VAL A CA 1
ATOM 3308 C C . VAL A 1 429 ? 22.016 -24.484 -3.922 1 98.38 429 VAL A C 1
ATOM 3310 O O . VAL A 1 429 ? 21.562 -23.531 -4.547 1 98.38 429 VAL A O 1
ATOM 3313 N N . ILE A 1 430 ? 21.391 -25 -2.887 1 98.56 430 ILE A N 1
ATOM 3314 C CA . ILE A 1 430 ? 20.156 -24.406 -2.359 1 98.56 430 ILE A CA 1
ATOM 3315 C C . ILE A 1 430 ? 20.422 -22.953 -1.966 1 98.56 430 ILE A C 1
ATOM 3317 O O . ILE A 1 430 ? 19.641 -22.078 -2.305 1 98.56 430 ILE A O 1
ATOM 3321 N N . ASP A 1 431 ? 21.516 -22.719 -1.297 1 98.19 431 ASP A N 1
ATOM 3322 C CA . ASP A 1 431 ? 21.875 -21.359 -0.866 1 98.19 431 ASP A CA 1
ATOM 3323 C C . ASP A 1 431 ? 22.094 -20.453 -2.066 1 98.19 431 ASP A C 1
ATOM 3325 O O . ASP A 1 431 ? 21.609 -19.312 -2.074 1 98.19 431 ASP A O 1
ATOM 3329 N N . GLU A 1 432 ? 22.781 -20.953 -3.055 1 98.06 432 GLU A N 1
ATOM 3330 C CA . GLU A 1 432 ? 23.062 -20.172 -4.254 1 98.06 432 GLU A CA 1
ATOM 3331 C C . GLU A 1 432 ? 21.781 -19.844 -5.012 1 98.06 432 GLU A C 1
ATOM 3333 O O . GLU A 1 432 ? 21.578 -18.703 -5.438 1 98.06 432 GLU A O 1
ATOM 3338 N N . ALA A 1 433 ? 20.922 -20.844 -5.176 1 98.69 433 ALA A N 1
ATOM 3339 C CA . ALA A 1 433 ? 19.672 -20.656 -5.891 1 98.69 433 ALA A CA 1
ATOM 3340 C C . ALA A 1 433 ? 18.766 -19.672 -5.16 1 98.69 433 ALA A C 1
ATOM 3342 O O . ALA A 1 433 ? 18.094 -18.844 -5.789 1 98.69 433 ALA A O 1
ATOM 3343 N N . THR A 1 434 ? 18.719 -19.797 -3.859 1 98.19 434 THR A N 1
ATOM 3344 C CA . THR A 1 434 ? 17.891 -18.906 -3.039 1 98.19 434 THR A CA 1
ATOM 3345 C C . THR A 1 434 ? 18.312 -17.453 -3.221 1 98.19 434 THR A C 1
ATOM 3347 O O . THR A 1 434 ? 17.469 -16.562 -3.334 1 98.19 434 THR A O 1
ATOM 3350 N N . LYS A 1 435 ? 19.625 -17.203 -3.299 1 97.38 435 LYS A N 1
ATOM 3351 C CA . LYS A 1 435 ? 20.141 -15.852 -3.479 1 97.38 435 LYS A CA 1
ATOM 3352 C C . LYS A 1 435 ? 19.875 -15.344 -4.891 1 97.38 435 LYS A C 1
ATOM 3354 O O . LYS A 1 435 ? 19.406 -14.219 -5.074 1 97.38 435 LYS A O 1
ATOM 3359 N N . LEU A 1 436 ? 20.078 -16.172 -5.898 1 97.75 436 LEU A N 1
ATOM 3360 C CA . LEU A 1 436 ? 20 -15.742 -7.293 1 97.75 436 LEU A CA 1
ATOM 3361 C C . LEU A 1 436 ? 18.547 -15.578 -7.734 1 97.75 436 LEU A C 1
ATOM 3363 O O . LEU A 1 436 ? 18.234 -14.719 -8.555 1 97.75 436 LEU A O 1
ATOM 3367 N N . LEU A 1 437 ? 17.609 -16.391 -7.148 1 98.44 437 LEU A N 1
ATOM 3368 C CA . LEU A 1 437 ? 16.219 -16.375 -7.566 1 98.44 437 LEU A CA 1
ATOM 3369 C C . LEU A 1 437 ? 15.352 -15.617 -6.57 1 98.44 437 LEU A C 1
ATOM 3371 O O . LEU A 1 437 ? 14.125 -15.766 -6.562 1 98.44 437 LEU A O 1
ATOM 3375 N N . ARG A 1 438 ? 15.992 -14.812 -5.801 1 97.56 438 ARG A N 1
ATOM 3376 C CA . ARG A 1 438 ? 15.375 -14.078 -4.699 1 97.56 438 ARG A CA 1
ATOM 3377 C C . ARG A 1 438 ? 14.188 -13.258 -5.188 1 97.56 438 ARG A C 1
ATOM 3379 O O . ARG A 1 438 ? 13.172 -13.164 -4.496 1 97.56 438 ARG A O 1
ATOM 3386 N N . ASN A 1 439 ? 14.211 -12.664 -6.375 1 97.56 439 ASN A N 1
ATOM 3387 C CA . ASN A 1 439 ? 13.156 -11.797 -6.875 1 97.56 439 ASN A CA 1
ATOM 3388 C C . ASN A 1 439 ? 12.281 -12.508 -7.902 1 97.56 439 ASN A C 1
ATOM 3390 O O . ASN A 1 439 ? 11.289 -11.945 -8.367 1 97.56 439 ASN A O 1
ATOM 3394 N N . ALA A 1 440 ? 12.609 -13.773 -8.234 1 98.12 440 ALA A N 1
ATOM 3395 C CA . ALA A 1 440 ? 11.914 -14.5 -9.297 1 98.12 440 ALA A CA 1
ATOM 3396 C C . ALA A 1 440 ? 10.633 -15.148 -8.773 1 98.12 440 ALA A C 1
ATOM 3398 O O . ALA A 1 440 ? 9.82 -15.641 -9.555 1 98.12 440 ALA A O 1
ATOM 3399 N N . ALA A 1 441 ? 10.445 -15.086 -7.465 1 98.38 441 ALA A N 1
ATOM 3400 C CA . ALA A 1 441 ? 9.273 -15.727 -6.863 1 98.38 441 ALA A CA 1
ATOM 3401 C C . ALA A 1 441 ? 8.891 -15.055 -5.551 1 98.38 441 ALA A C 1
ATOM 3403 O O . ALA A 1 441 ? 9.734 -14.898 -4.66 1 98.38 441 ALA A O 1
ATOM 3404 N N . GLY A 1 442 ? 7.637 -14.656 -5.457 1 98.38 442 GLY A N 1
ATOM 3405 C CA . GLY A 1 442 ? 7.133 -14.172 -4.18 1 98.38 442 GLY A CA 1
ATOM 3406 C C . GLY A 1 442 ? 6.867 -15.281 -3.182 1 98.38 442 GLY A C 1
ATOM 3407 O O . GLY A 1 442 ? 6.891 -15.055 -1.97 1 98.38 442 GLY A O 1
ATOM 3408 N N . ASN A 1 443 ? 6.582 -16.453 -3.643 1 98.69 443 ASN A N 1
ATOM 3409 C CA . ASN A 1 443 ? 6.543 -17.703 -2.906 1 98.69 443 ASN A CA 1
ATOM 3410 C C . ASN A 1 443 ? 7.586 -18.688 -3.43 1 98.69 443 ASN A C 1
ATOM 3412 O O . ASN A 1 443 ? 7.496 -19.156 -4.574 1 98.69 443 ASN A O 1
ATOM 3416 N N . PHE A 1 444 ? 8.523 -19 -2.609 1 98.69 444 PHE A N 1
ATOM 3417 C CA . PHE A 1 444 ? 9.688 -19.797 -2.963 1 98.69 444 PHE A CA 1
ATOM 3418 C C . PHE A 1 444 ? 9.68 -21.125 -2.209 1 98.69 444 PHE A C 1
ATOM 3420 O O . PHE A 1 444 ? 9.5 -21.156 -0.99 1 98.69 444 PHE A O 1
ATOM 3427 N N . TYR A 1 445 ? 9.883 -22.25 -2.93 1 98.56 445 TYR A N 1
ATOM 3428 C CA . TYR A 1 445 ? 9.789 -23.578 -2.35 1 98.56 445 TYR A CA 1
ATOM 3429 C C . TYR A 1 445 ? 11.102 -24.328 -2.506 1 98.56 445 TYR A C 1
ATOM 3431 O O . TYR A 1 445 ? 11.711 -24.312 -3.576 1 98.56 445 TYR A O 1
ATOM 3439 N N . ILE A 1 446 ? 11.531 -24.938 -1.469 1 98.5 446 ILE A N 1
ATOM 3440 C CA . ILE A 1 446 ? 12.734 -25.766 -1.475 1 98.5 446 ILE A CA 1
ATOM 3441 C C . ILE A 1 446 ? 12.359 -27.234 -1.221 1 98.5 446 ILE A C 1
ATOM 3443 O O . ILE A 1 446 ? 11.836 -27.562 -0.155 1 98.5 446 ILE A O 1
ATOM 3447 N N . ASN A 1 447 ? 12.633 -28.094 -2.191 1 98.06 447 ASN A N 1
ATOM 3448 C CA . ASN A 1 447 ? 12.32 -29.516 -2.17 1 98.06 447 ASN A CA 1
ATOM 3449 C C . ASN A 1 447 ? 10.828 -29.75 -1.941 1 98.06 447 ASN A C 1
ATOM 3451 O O . ASN A 1 447 ? 10.453 -30.656 -1.188 1 98.06 447 ASN A O 1
ATOM 3455 N N . ASP A 1 448 ? 10.047 -28.875 -2.541 1 96.69 448 ASP A N 1
ATOM 3456 C CA . ASP A 1 448 ? 8.586 -28.938 -2.559 1 96.69 448 ASP A CA 1
ATOM 3457 C C . ASP A 1 448 ? 8.031 -28.328 -3.85 1 96.69 448 ASP A C 1
ATOM 3459 O O . ASP A 1 448 ? 8.742 -27.625 -4.566 1 96.69 448 ASP A O 1
ATOM 3463 N N . LYS A 1 449 ? 6.809 -28.672 -4.164 1 96.06 449 LYS A N 1
ATOM 3464 C CA . LYS A 1 449 ? 6.152 -28.141 -5.359 1 96.06 449 LYS A CA 1
ATOM 3465 C C . LYS A 1 449 ? 5.836 -26.656 -5.199 1 96.06 449 LYS A C 1
ATOM 3467 O O . LYS A 1 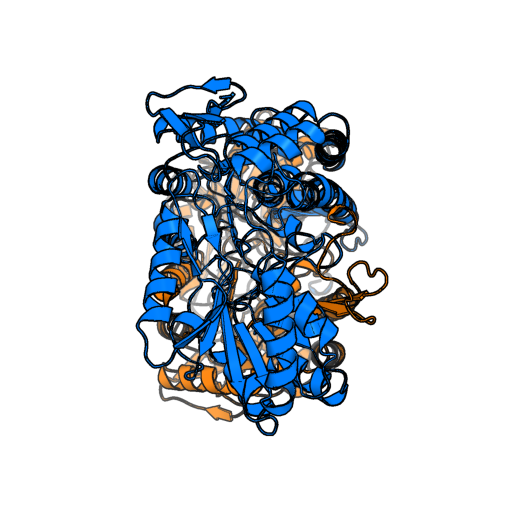449 ? 5.492 -26.203 -4.105 1 96.06 449 LYS A O 1
ATOM 3472 N N . SER A 1 450 ? 5.84 -25.859 -6.254 1 94.94 450 SER A N 1
ATOM 3473 C CA . SER A 1 450 ? 5.645 -24.406 -6.223 1 94.94 450 SER A CA 1
ATOM 3474 C C . SER A 1 450 ? 4.184 -24.062 -5.977 1 94.94 450 SER A C 1
ATOM 3476 O O . SER A 1 450 ? 3.854 -22.891 -5.742 1 94.94 450 SER A O 1
ATOM 3478 N N . THR A 1 451 ? 3.311 -24.906 -6.086 1 89.38 451 THR A N 1
ATOM 3479 C CA . THR A 1 451 ? 1.88 -24.656 -5.941 1 89.38 451 THR A CA 1
ATOM 3480 C C . THR A 1 451 ? 1.379 -25.141 -4.586 1 89.38 451 THR A C 1
ATOM 3482 O O . THR A 1 451 ? 1.889 -26.125 -4.051 1 89.38 451 THR A O 1
ATOM 3485 N N . GLY A 1 452 ? 0.446 -24.422 -4.008 1 84.12 452 GLY A N 1
ATOM 3486 C CA . GLY A 1 452 ? -0.191 -24.891 -2.781 1 84.12 452 GLY A CA 1
ATOM 3487 C C . GLY A 1 452 ? 0.149 -24.031 -1.575 1 84.12 452 GLY A C 1
ATOM 3488 O O . GLY A 1 452 ? 0.541 -24.562 -0.529 1 84.12 452 GLY A O 1
ATOM 3489 N N . ALA A 1 453 ? -0.214 -22.781 -1.577 1 92.19 453 ALA A N 1
ATOM 3490 C CA . ALA A 1 453 ? -0.034 -21.906 -0.415 1 92.19 453 ALA A CA 1
ATOM 3491 C C . ALA A 1 453 ? -1.115 -22.172 0.631 1 92.19 453 ALA A C 1
ATOM 3493 O O . ALA A 1 453 ? -2.242 -22.531 0.292 1 92.19 453 ALA A O 1
ATOM 3494 N N . VAL A 1 454 ? -0.729 -22.109 1.867 1 96 454 VAL A N 1
ATOM 3495 C CA . VAL A 1 454 ? -1.63 -22.297 3 1 96 454 VAL A CA 1
ATOM 3496 C C . VAL A 1 454 ? -1.689 -21.016 3.834 1 96 454 VAL A C 1
ATOM 3498 O O . VAL A 1 454 ? -0.653 -20.469 4.219 1 96 454 VAL A O 1
ATOM 3501 N N . VAL A 1 455 ? -2.906 -20.578 4.148 1 97.38 455 VAL A N 1
ATOM 3502 C CA . VAL A 1 455 ? -3.131 -19.359 4.926 1 97.38 455 VAL A CA 1
ATOM 3503 C C . VAL A 1 455 ? -2.371 -19.453 6.25 1 97.38 455 VAL A C 1
ATOM 3505 O O . VAL A 1 455 ? -2.357 -20.5 6.898 1 97.38 455 VAL A O 1
ATOM 3508 N N . ALA A 1 456 ? -1.671 -18.375 6.641 1 97 456 ALA A N 1
ATOM 3509 C CA . ALA A 1 456 ? -0.941 -18.219 7.895 1 97 456 ALA A CA 1
ATOM 3510 C C . ALA A 1 456 ? 0.383 -18.969 7.859 1 97 456 ALA A C 1
ATOM 3512 O O . ALA A 1 456 ? 1.243 -18.781 8.719 1 97 456 ALA A O 1
ATOM 3513 N N . GLN A 1 457 ? 0.607 -19.828 6.848 1 97.38 457 GLN A N 1
ATOM 3514 C CA . GLN A 1 457 ? 1.872 -20.547 6.691 1 97.38 457 GLN A CA 1
ATOM 3515 C C . GLN A 1 457 ? 2.686 -19.969 5.535 1 97.38 457 GLN A C 1
ATOM 3517 O O . GLN A 1 457 ? 3.877 -19.688 5.684 1 97.38 457 GLN A O 1
ATOM 3522 N N . GLN A 1 458 ? 1.992 -19.828 4.418 1 97.62 458 GLN A N 1
ATOM 3523 C CA . GLN A 1 458 ? 2.604 -19.234 3.229 1 97.62 458 GLN A CA 1
ATOM 3524 C C . GLN A 1 458 ? 1.731 -18.125 2.65 1 97.62 458 GLN A C 1
ATOM 3526 O O . GLN A 1 458 ? 1.075 -18.312 1.624 1 97.62 458 GLN A O 1
ATOM 3531 N N . PRO A 1 459 ? 1.76 -16.906 3.287 1 97.5 459 PRO A N 1
ATOM 3532 C CA . PRO A 1 459 ? 1.038 -15.82 2.615 1 97.5 459 PRO A CA 1
ATOM 3533 C C . PRO A 1 459 ? 1.414 -15.688 1.142 1 97.5 459 PRO A C 1
ATOM 3535 O O . PRO A 1 459 ? 2.57 -15.906 0.773 1 97.5 459 PRO A O 1
ATOM 3538 N N . PHE A 1 460 ? 0.455 -15.336 0.354 1 98.06 460 PHE A N 1
ATOM 3539 C CA . PHE A 1 460 ? 0.606 -15.586 -1.074 1 98.06 460 PHE A CA 1
ATOM 3540 C C . PHE A 1 460 ? 0.691 -14.273 -1.846 1 98.06 460 PHE A C 1
ATOM 3542 O O . PHE A 1 460 ? -0.022 -13.312 -1.534 1 98.06 460 PHE A O 1
ATOM 3549 N N . GLY A 1 461 ? 1.554 -14.203 -2.807 1 97.19 461 GLY A N 1
ATOM 3550 C CA . GLY A 1 461 ? 1.663 -13.094 -3.738 1 97.19 461 GLY A CA 1
ATOM 3551 C C . GLY A 1 461 ? 3.043 -12.969 -4.355 1 97.19 461 GLY A C 1
ATOM 3552 O O . GLY A 1 461 ? 4 -13.578 -3.883 1 97.19 461 GLY A O 1
ATOM 3553 N N . GLY A 1 462 ? 3.094 -12.312 -5.391 1 97.38 462 GLY A N 1
ATOM 3554 C CA . GLY A 1 462 ? 4.344 -12.031 -6.078 1 97.38 462 GLY A CA 1
ATOM 3555 C C . GLY A 1 462 ? 4.422 -10.625 -6.633 1 97.38 462 GLY A C 1
ATOM 3556 O O . GLY A 1 462 ? 3.441 -9.875 -6.59 1 97.38 462 GLY A O 1
ATOM 3557 N N . SER A 1 463 ? 5.641 -10.305 -7.086 1 97.62 463 SER A N 1
ATOM 3558 C CA . SER A 1 463 ? 5.91 -8.984 -7.641 1 97.62 463 SER A CA 1
ATOM 3559 C C . SER A 1 463 ? 6.059 -9.039 -9.156 1 97.62 463 SER A C 1
ATOM 3561 O O . SER A 1 463 ? 5.41 -9.852 -9.82 1 97.62 463 SER A O 1
ATOM 3563 N N . ARG A 1 464 ? 6.754 -8.086 -9.703 1 98.25 464 ARG A N 1
ATOM 3564 C CA . ARG A 1 464 ? 6.824 -7.938 -11.156 1 98.25 464 ARG A CA 1
ATOM 3565 C C . ARG A 1 464 ? 5.426 -7.914 -11.773 1 98.25 464 ARG A C 1
ATOM 3567 O O . ARG A 1 464 ? 4.535 -7.23 -11.266 1 98.25 464 ARG A O 1
ATOM 3574 N N . SER A 1 465 ? 5.203 -8.633 -12.938 1 98 465 SER A N 1
ATOM 3575 C CA . SER A 1 465 ? 3.891 -8.648 -13.578 1 98 465 SER A CA 1
ATOM 3576 C C . SER A 1 465 ? 2.908 -9.516 -12.797 1 98 465 SER A C 1
ATOM 3578 O O . SER A 1 465 ? 1.71 -9.516 -13.086 1 98 465 SER A O 1
ATOM 3580 N N . SER A 1 466 ? 3.377 -10.195 -11.742 1 98.44 466 SER A N 1
ATOM 3581 C CA . SER A 1 466 ? 2.51 -11.07 -10.953 1 98.44 466 SER A CA 1
ATOM 3582 C C . SER A 1 466 ? 1.639 -10.258 -10 1 98.44 466 SER A C 1
ATOM 3584 O O . SER A 1 466 ? 0.658 -10.773 -9.461 1 98.44 466 SER A O 1
ATOM 3586 N N . GLY A 1 467 ? 2.008 -8.992 -9.68 1 98.31 467 GLY A N 1
ATOM 3587 C CA . GLY A 1 467 ? 1.079 -8.188 -8.906 1 98.31 467 GLY A CA 1
ATOM 3588 C C . GLY A 1 467 ? 1.767 -7.289 -7.895 1 98.31 467 GLY A C 1
ATOM 3589 O O . GLY A 1 467 ? 2.961 -7.012 -8.016 1 98.31 467 GLY A O 1
ATOM 3590 N N . THR A 1 468 ? 1.01 -6.793 -6.922 1 98.31 468 THR A N 1
ATOM 3591 C CA . THR A 1 468 ? 1.485 -5.801 -5.965 1 98.31 468 THR A CA 1
ATOM 3592 C C . THR A 1 468 ? 2.045 -6.48 -4.719 1 98.31 468 THR A C 1
ATOM 3594 O O . THR A 1 468 ? 2.578 -5.816 -3.826 1 98.31 468 THR A O 1
ATOM 3597 N N . ASN A 1 469 ? 1.97 -7.797 -4.574 1 98.19 469 ASN A N 1
ATOM 3598 C CA . ASN A 1 469 ? 2.562 -8.609 -3.52 1 98.19 469 ASN A CA 1
ATOM 3599 C C . ASN A 1 469 ? 2.088 -8.172 -2.137 1 98.19 469 ASN A C 1
ATOM 3601 O O . ASN A 1 469 ? 2.9 -7.953 -1.238 1 98.19 469 ASN A O 1
ATOM 3605 N N . ASP A 1 470 ? 0.768 -8.078 -1.96 1 97.44 470 ASP A N 1
ATOM 3606 C CA . ASP A 1 470 ? 0.184 -7.645 -0.695 1 97.44 470 ASP A CA 1
ATOM 3607 C C . ASP A 1 470 ? 0.069 -8.812 0.286 1 97.44 470 ASP A C 1
ATOM 3609 O O . ASP A 1 470 ? -0.308 -8.617 1.444 1 97.44 470 ASP A O 1
ATOM 3613 N N . LYS A 1 471 ? 0.249 -10.039 -0.074 1 97.69 471 LYS A N 1
ATOM 3614 C CA . LYS A 1 471 ? 0.422 -11.234 0.739 1 97.69 471 LYS A CA 1
ATOM 3615 C C . LYS A 1 471 ? -0.863 -11.586 1.485 1 97.69 471 LYS A C 1
ATOM 3617 O O . LYS A 1 471 ? -0.853 -11.742 2.709 1 97.69 471 LYS A O 1
ATOM 3622 N N . PRO A 1 472 ? -2.006 -11.781 0.7 1 97.94 472 PRO A N 1
ATOM 3623 C CA . PRO A 1 472 ? -3.15 -12.375 1.392 1 97.94 472 PRO A CA 1
ATOM 3624 C C . PRO A 1 472 ? -2.77 -13.617 2.201 1 97.94 472 PRO A C 1
ATOM 3626 O O . PRO A 1 472 ? -1.94 -14.414 1.763 1 97.94 472 PRO A O 1
ATOM 3629 N N . GLY A 1 473 ? -3.365 -13.805 3.316 1 97.25 473 GLY A N 1
ATOM 3630 C CA . GLY A 1 473 ? -3.055 -14.914 4.211 1 97.25 473 GLY A CA 1
ATOM 3631 C C . GLY A 1 473 ? -2.107 -14.523 5.332 1 97.25 473 GLY A C 1
ATOM 3632 O O . GLY A 1 473 ? -1.704 -15.375 6.129 1 97.25 473 GLY A O 1
ATOM 3633 N N . SER A 1 474 ? -1.713 -13.25 5.426 1 96.31 474 SER A N 1
ATOM 3634 C CA . SER A 1 474 ? -0.929 -12.703 6.527 1 96.31 474 SER A CA 1
ATOM 3635 C C . SER A 1 474 ? -1.575 -11.445 7.098 1 96.31 474 SER A C 1
ATOM 3637 O O . SER A 1 474 ? -2.527 -10.914 6.52 1 96.31 474 SER A O 1
ATOM 3639 N N . ALA A 1 475 ? -0.997 -10.898 8.195 1 94.62 475 ALA A N 1
ATOM 3640 C CA . ALA A 1 475 ? -1.483 -9.68 8.836 1 94.62 475 ALA A CA 1
ATOM 3641 C C . ALA A 1 475 ? -1.248 -8.461 7.945 1 94.62 475 ALA A C 1
ATOM 3643 O O . ALA A 1 475 ? -1.933 -7.445 8.086 1 94.62 475 ALA A O 1
ATOM 3644 N N . HIS A 1 476 ? -0.302 -8.555 7.031 1 95.06 476 HIS A N 1
ATOM 3645 C CA . HIS A 1 476 ? -0.008 -7.449 6.129 1 95.06 476 HIS A CA 1
ATOM 3646 C C . HIS A 1 476 ? -1.196 -7.148 5.223 1 95.06 476 HIS A C 1
ATOM 3648 O O . HIS A 1 476 ? -1.421 -5.992 4.852 1 95.06 476 HIS A O 1
ATOM 3654 N N . TYR A 1 477 ? -1.923 -8.18 4.945 1 98 477 TYR A N 1
ATOM 3655 C CA . TYR A 1 477 ? -2.988 -8.07 3.955 1 98 477 TYR A CA 1
ATOM 3656 C C . TYR A 1 477 ? -4.125 -7.195 4.473 1 98 477 TYR A C 1
ATOM 3658 O O . TYR A 1 477 ? -4.613 -6.32 3.754 1 98 477 TYR A O 1
ATOM 3666 N N . ILE A 1 478 ? -4.586 -7.355 5.699 1 97.44 478 ILE A N 1
ATOM 3667 C CA . ILE A 1 478 ? -5.727 -6.605 6.207 1 97.44 478 ILE A CA 1
ATOM 3668 C C . ILE A 1 478 ? -5.34 -5.141 6.395 1 97.44 478 ILE A C 1
ATOM 3670 O O . ILE A 1 478 ? -6.191 -4.254 6.301 1 97.44 478 ILE A O 1
ATOM 3674 N N . LEU A 1 479 ? -4.02 -4.859 6.566 1 96.69 479 LEU A N 1
ATOM 3675 C CA . LEU A 1 479 ? -3.539 -3.488 6.719 1 96.69 479 LEU A CA 1
ATOM 3676 C C . LEU A 1 479 ? -3.754 -2.691 5.434 1 96.69 479 LEU A C 1
ATOM 3678 O O . LEU A 1 479 ? -3.938 -1.473 5.48 1 96.69 479 LEU A O 1
ATOM 3682 N N . ARG A 1 480 ? -3.781 -3.4 4.305 1 96.94 480 ARG A N 1
ATOM 3683 C CA . ARG A 1 480 ? -3.988 -2.746 3.016 1 96.94 480 ARG A CA 1
ATOM 3684 C C . ARG A 1 480 ? -5.355 -2.076 2.955 1 96.94 480 ARG A C 1
ATOM 3686 O O . ARG A 1 480 ? -5.551 -1.117 2.203 1 96.94 480 ARG A O 1
ATOM 3693 N N . TRP A 1 481 ? -6.285 -2.512 3.791 1 98.31 481 TRP A N 1
ATOM 3694 C CA . TRP A 1 481 ? -7.66 -2.037 3.717 1 98.31 481 TRP A CA 1
ATOM 3695 C C . TRP A 1 481 ? -8.023 -1.215 4.949 1 98.31 481 TRP A C 1
ATOM 3697 O O . TRP A 1 481 ? -9.18 -1.179 5.363 1 98.31 481 TRP A O 1
ATOM 3707 N N . THR A 1 482 ? -6.984 -0.619 5.523 1 97.38 482 THR A N 1
ATOM 3708 C CA . THR A 1 482 ? -7.137 0.184 6.73 1 97.38 482 THR A CA 1
ATOM 3709 C C . THR A 1 482 ? -6.543 1.575 6.535 1 97.38 482 THR A C 1
ATOM 3711 O O . THR A 1 482 ? -5.508 1.728 5.883 1 97.38 482 THR A O 1
ATOM 3714 N N . SER A 1 483 ? -7.203 2.59 7.023 1 97.94 483 SER A N 1
ATOM 3715 C CA . SER A 1 483 ? -6.688 3.947 7.156 1 97.94 483 SER A CA 1
ATOM 3716 C C . SER A 1 483 ? -6.535 4.34 8.617 1 97.94 483 SER A C 1
ATOM 3718 O O . SER A 1 483 ? -7.445 4.938 9.203 1 97.94 483 SER A O 1
ATOM 3720 N N . PRO A 1 484 ? -5.402 4.133 9.227 1 97.75 484 PRO A N 1
ATOM 3721 C CA . PRO A 1 484 ? -5.254 4.367 10.664 1 97.75 484 PRO A CA 1
ATOM 3722 C C . PRO A 1 484 ? -5.395 5.844 11.039 1 97.75 484 PRO A C 1
ATOM 3724 O O . PRO A 1 484 ? -4.988 6.719 10.273 1 97.75 484 PRO A O 1
ATOM 3727 N N . GLN A 1 485 ? -5.957 6.047 12.133 1 98.25 485 GLN A N 1
ATOM 3728 C CA . GLN A 1 485 ? -6.023 7.367 12.75 1 98.25 485 GLN A CA 1
ATOM 3729 C C . GLN A 1 485 ? -5.277 7.395 14.078 1 98.25 485 GLN A C 1
ATOM 3731 O O . GLN A 1 485 ? -5.52 6.559 14.953 1 98.25 485 GLN A O 1
ATOM 3736 N N . ALA A 1 486 ? -4.316 8.273 14.188 1 98.44 486 ALA A N 1
ATOM 3737 C CA . ALA A 1 486 ? -3.646 8.5 15.469 1 98.44 486 ALA A CA 1
ATOM 3738 C C . ALA A 1 486 ? -4.414 9.508 16.312 1 98.44 486 ALA A C 1
ATOM 3740 O O . ALA A 1 486 ? -4.746 10.594 15.852 1 98.44 486 ALA A O 1
ATOM 3741 N N . VAL A 1 487 ? -4.688 9.172 17.562 1 98.44 487 VAL A N 1
ATOM 3742 C CA . VAL A 1 487 ? -5.41 10.047 18.484 1 98.44 487 VAL A CA 1
ATOM 3743 C C . VAL A 1 487 ? -4.539 10.359 19.703 1 98.44 487 VAL A C 1
ATOM 3745 O O . VAL A 1 487 ? -4.02 9.445 20.344 1 98.44 487 VAL A O 1
ATOM 3748 N N . LYS A 1 488 ? -4.316 11.539 19.953 1 98.44 488 LYS A N 1
ATOM 3749 C CA . LYS A 1 488 ? -3.648 12.008 21.172 1 98.44 488 LYS A CA 1
ATOM 3750 C C . LYS A 1 488 ? -4.621 12.75 22.078 1 98.44 488 LYS A C 1
ATOM 3752 O O . LYS A 1 488 ? -5.234 13.734 21.656 1 98.44 488 LYS A O 1
ATOM 3757 N N . GLU A 1 489 ? -4.805 12.352 23.25 1 98.12 489 GLU A N 1
ATOM 3758 C CA . GLU A 1 489 ? -5.605 13.039 24.25 1 98.12 489 GLU A CA 1
ATOM 3759 C C . GLU A 1 489 ? -4.734 13.555 25.406 1 98.12 489 GLU A C 1
ATOM 3761 O O . GLU A 1 489 ? -4.004 12.781 26.016 1 98.12 489 GLU A O 1
ATOM 3766 N N . THR A 1 490 ? -4.773 14.836 25.594 1 97.56 490 THR A N 1
ATOM 3767 C CA . THR A 1 490 ? -4.008 15.445 26.672 1 97.56 490 THR A CA 1
ATOM 3768 C C . THR A 1 490 ? -4.895 15.703 27.891 1 97.56 490 THR A C 1
ATOM 3770 O O . THR A 1 490 ? -6.012 16.203 27.75 1 97.56 490 THR A O 1
ATOM 3773 N N . HIS A 1 491 ? -4.406 15.5 29.141 1 96.06 491 HIS A N 1
ATOM 3774 C CA . HIS A 1 491 ? -5.227 15.453 30.344 1 96.06 491 HIS A CA 1
ATOM 3775 C C . HIS A 1 491 ? -4.914 16.625 31.266 1 96.06 491 HIS A C 1
ATOM 3777 O O . HIS A 1 491 ? -5.43 16.703 32.375 1 96.06 491 HIS A O 1
ATOM 3783 N N . GLU A 1 492 ? -4.02 17.438 30.875 1 93.5 492 GLU A N 1
ATOM 3784 C CA . GLU A 1 492 ? -3.686 18.672 31.594 1 93.5 492 GLU A CA 1
ATOM 3785 C C . GLU A 1 492 ? -3.723 19.875 30.656 1 93.5 492 GLU A C 1
ATOM 3787 O O . GLU A 1 492 ? -3.363 19.781 29.484 1 93.5 492 GLU A O 1
ATOM 3792 N N . PRO A 1 493 ? -4.141 20.969 31.172 1 88.81 493 PRO A N 1
ATOM 3793 C CA . PRO A 1 493 ? -4.168 22.172 30.328 1 88.81 493 PRO A CA 1
ATOM 3794 C C . PRO A 1 493 ? -2.781 22.578 29.844 1 88.81 493 PRO A C 1
ATOM 3796 O O . PRO A 1 493 ? -1.79 22.359 30.547 1 88.81 493 PRO A O 1
ATOM 3799 N N . LEU A 1 494 ? -2.809 23.094 28.625 1 82.94 494 LEU A N 1
ATOM 3800 C CA . LEU A 1 494 ? -1.589 23.734 28.141 1 82.94 494 LEU A CA 1
ATOM 3801 C C . LEU A 1 494 ? -1.487 25.172 28.672 1 82.94 494 LEU A C 1
ATOM 3803 O O . LEU A 1 494 ? -2.287 26.031 28.297 1 82.94 494 LEU A O 1
ATOM 3807 N N . GLY A 1 495 ? -0.648 25.438 29.562 1 81.69 495 GLY A N 1
ATOM 3808 C CA . GLY A 1 495 ? -0.495 26.75 30.156 1 81.69 495 GLY A CA 1
ATOM 3809 C C . GLY A 1 495 ? 0.121 27.766 29.203 1 81.69 495 GLY A C 1
ATOM 3810 O O . GLY A 1 495 ? -0.536 28.234 28.266 1 81.69 495 GLY A O 1
ATOM 3811 N N . ASP A 1 496 ? 1.371 27.875 29.094 1 86.25 496 ASP A N 1
ATOM 3812 C CA . ASP A 1 496 ? 2.092 28.891 28.328 1 86.25 496 ASP A CA 1
ATOM 3813 C C . ASP A 1 496 ? 2.541 28.328 26.984 1 86.25 496 ASP A C 1
ATOM 3815 O O . ASP A 1 496 ? 2.943 27.172 26.875 1 86.25 496 ASP A O 1
ATOM 3819 N N . TRP A 1 497 ? 2.322 29.141 25.953 1 88.38 497 TRP A N 1
ATOM 3820 C CA . TRP A 1 497 ? 2.768 28.734 24.625 1 88.38 497 TRP A CA 1
ATOM 3821 C C . TRP A 1 497 ? 4.281 28.891 24.484 1 88.38 497 TRP A C 1
ATOM 3823 O O . TRP A 1 497 ? 4.891 28.281 23.609 1 88.38 497 TRP A O 1
ATOM 3833 N N . LYS A 1 498 ? 4.926 29.703 25.344 1 87.5 498 LYS A N 1
ATOM 3834 C CA . LYS A 1 498 ? 6.371 29.906 25.281 1 87.5 498 LYS A CA 1
ATOM 3835 C C . LYS A 1 498 ? 7.113 28.672 25.812 1 87.5 498 LYS A C 1
ATOM 3837 O O . LYS A 1 498 ? 6.668 28.047 26.766 1 87.5 498 LYS A O 1
ATOM 3842 N N . TYR A 1 499 ? 8.156 28.344 25.172 1 81.44 499 TYR A N 1
ATOM 3843 C CA . TYR A 1 499 ? 9.062 27.328 25.688 1 81.44 499 TYR A CA 1
ATOM 3844 C C . TYR A 1 499 ? 9.969 27.906 26.781 1 81.44 499 TYR A C 1
ATOM 3846 O O . TYR A 1 499 ? 10.227 29.109 26.797 1 81.44 499 TYR A O 1
ATOM 3854 N N . PRO A 1 500 ? 10.461 26.969 27.672 1 70.19 500 PRO A N 1
ATOM 3855 C CA . PRO A 1 500 ? 11.273 27.469 28.781 1 70.19 500 PRO A CA 1
ATOM 3856 C C . PRO A 1 500 ? 12.492 28.266 28.297 1 70.19 500 PRO A C 1
ATOM 3858 O O . PRO A 1 500 ? 12.852 29.281 28.906 1 70.19 500 PRO A O 1
ATOM 3861 N N . TYR A 1 501 ? 13.078 27.969 27.203 1 70.19 501 TYR A N 1
ATOM 3862 C CA . TYR A 1 501 ? 14.297 28.625 26.734 1 70.19 501 TYR A CA 1
ATOM 3863 C C . TYR A 1 501 ? 14.008 30.031 26.219 1 70.19 501 TYR A C 1
ATOM 3865 O O . TYR A 1 501 ? 14.914 30.844 26.094 1 70.19 501 TYR A O 1
ATOM 3873 N N . MET A 1 502 ? 12.766 30.312 25.938 1 70.88 502 MET A N 1
ATOM 3874 C CA . MET A 1 502 ? 12.391 31.609 25.391 1 70.88 502 MET A CA 1
ATOM 3875 C C . MET A 1 502 ? 12.234 32.656 26.484 1 70.88 502 MET A C 1
ATOM 3877 O O . MET A 1 502 ? 12.031 33.812 26.219 1 70.88 502 MET A O 1
ATOM 3881 N N . GLN A 1 503 ? 12.227 32.125 27.797 1 65.62 503 GLN A N 1
ATOM 3882 C CA . GLN A 1 503 ? 12.078 33.031 28.953 1 65.62 503 GLN A CA 1
ATOM 3883 C C . GLN A 1 503 ? 13.422 33.625 29.359 1 65.62 503 GLN A C 1
ATOM 3885 O O . GLN A 1 503 ? 14.453 32.938 29.297 1 65.62 503 GLN A O 1
ATOM 3890 N N . THR B 1 1 ? 29.188 30.031 2.531 1 96.38 1 THR B N 1
ATOM 3891 C CA . THR B 1 1 ? 28.484 29.281 1.504 1 96.38 1 THR B CA 1
ATOM 3892 C C . THR B 1 1 ? 29.078 27.891 1.327 1 96.38 1 THR B C 1
ATOM 3894 O O . THR B 1 1 ? 30.266 27.766 1.037 1 96.38 1 THR B O 1
ATOM 3897 N N . GLU B 1 2 ? 28.281 26.906 1.605 1 97.88 2 GLU B N 1
ATOM 3898 C CA . GLU B 1 2 ? 28.766 25.531 1.463 1 97.88 2 GLU B CA 1
ATOM 3899 C C . GLU B 1 2 ? 28.547 25.016 0.04 1 97.88 2 GLU B C 1
ATOM 3901 O O . GLU B 1 2 ? 27.516 25.266 -0.571 1 97.88 2 GLU B O 1
ATOM 3906 N N . GLU B 1 3 ? 29.531 24.328 -0.516 1 98.62 3 GLU B N 1
ATOM 3907 C CA . GLU B 1 3 ? 29.422 23.719 -1.841 1 98.62 3 GLU B CA 1
ATOM 3908 C C . GLU B 1 3 ? 28.812 22.328 -1.762 1 98.62 3 GLU B C 1
ATOM 3910 O O . GLU B 1 3 ? 29.328 21.453 -1.059 1 98.62 3 GLU B O 1
ATOM 3915 N N . ILE B 1 4 ? 27.766 22.109 -2.523 1 98.81 4 ILE B N 1
ATOM 3916 C CA . ILE B 1 4 ? 27.031 20.844 -2.475 1 98.81 4 ILE B CA 1
ATOM 3917 C C . ILE B 1 4 ? 26.891 20.281 -3.883 1 98.81 4 ILE B C 1
ATOM 3919 O O . ILE B 1 4 ? 25.984 20.672 -4.633 1 98.81 4 ILE B O 1
ATOM 3923 N N . PRO B 1 5 ? 27.688 19.359 -4.27 1 98.75 5 PRO B N 1
ATOM 3924 C CA . PRO B 1 5 ? 27.562 18.688 -5.57 1 98.75 5 PRO B CA 1
ATOM 3925 C C . PRO B 1 5 ? 26.469 17.625 -5.594 1 98.75 5 PRO B C 1
ATOM 3927 O O . PRO B 1 5 ? 25.953 17.25 -4.543 1 98.75 5 PRO B O 1
ATOM 3930 N N . CYS B 1 6 ? 26.078 17.219 -6.824 1 98.88 6 CYS B N 1
ATOM 3931 C CA . CYS B 1 6 ? 25.438 15.906 -6.91 1 98.88 6 CYS B CA 1
ATOM 3932 C C . CYS B 1 6 ? 26.391 14.797 -6.484 1 98.88 6 CYS B C 1
ATOM 3934 O O . CYS B 1 6 ? 27.609 14.93 -6.613 1 98.88 6 CYS B O 1
ATOM 3936 N N . VAL B 1 7 ? 25.859 13.766 -5.887 1 98.88 7 VAL B N 1
ATOM 3937 C CA . VAL B 1 7 ? 26.688 12.609 -5.555 1 98.88 7 VAL B CA 1
ATOM 3938 C C . VAL B 1 7 ? 26.109 11.352 -6.199 1 98.88 7 VAL B C 1
ATOM 3940 O O . VAL B 1 7 ? 25 10.93 -5.855 1 98.88 7 VAL B O 1
ATOM 3943 N N . VAL B 1 8 ? 26.766 10.773 -7.152 1 98.62 8 VAL B N 1
ATOM 3944 C CA . VAL B 1 8 ? 26.375 9.586 -7.906 1 98.62 8 VAL B CA 1
ATOM 3945 C C . VAL B 1 8 ? 27.453 8.508 -7.777 1 98.62 8 VAL B C 1
ATOM 3947 O O . VAL B 1 8 ? 28.609 8.734 -8.148 1 98.62 8 VAL B O 1
ATOM 3950 N N . GLY B 1 9 ? 27.094 7.367 -7.176 1 96.38 9 GLY B N 1
ATOM 3951 C CA . GLY B 1 9 ? 28.047 6.297 -6.949 1 96.38 9 GLY B CA 1
ATOM 3952 C C . GLY B 1 9 ? 29.156 6.68 -5.98 1 96.38 9 GLY B C 1
ATOM 3953 O O . GLY B 1 9 ? 30.281 6.219 -6.113 1 96.38 9 GLY B O 1
ATOM 3954 N N . GLY B 1 10 ? 28.812 7.625 -5.137 1 96.5 10 GLY B N 1
ATOM 3955 C CA . GLY B 1 10 ? 29.812 8.094 -4.184 1 96.5 10 GLY B CA 1
ATOM 3956 C C . GLY B 1 10 ? 30.719 9.172 -4.742 1 96.5 10 GLY B C 1
ATOM 3957 O O . GLY B 1 10 ? 31.531 9.75 -4.016 1 96.5 10 GLY B O 1
ATOM 3958 N N . GLU B 1 11 ? 30.531 9.461 -5.961 1 98.25 11 GLU B N 1
ATOM 3959 C CA . GLU B 1 11 ? 31.375 10.469 -6.602 1 98.25 11 GLU B CA 1
ATOM 3960 C C . GLU B 1 11 ? 30.672 11.82 -6.645 1 98.25 11 GLU B C 1
ATOM 3962 O O . GLU B 1 11 ? 29.5 11.914 -7.035 1 98.25 11 GLU B O 1
ATOM 3967 N N . LYS B 1 12 ? 31.391 12.867 -6.246 1 98.56 12 LYS B N 1
ATOM 3968 C CA . LYS B 1 12 ? 30.891 14.234 -6.348 1 98.56 12 LYS B CA 1
ATOM 3969 C C . LYS B 1 12 ? 30.906 14.727 -7.793 1 98.56 12 LYS B C 1
ATOM 3971 O O . LYS B 1 12 ? 31.922 14.594 -8.477 1 98.56 12 LYS B O 1
ATOM 3976 N N . VAL B 1 13 ? 29.812 15.203 -8.297 1 98.75 13 VAL B N 1
ATOM 3977 C CA . VAL B 1 13 ? 29.688 15.641 -9.688 1 98.75 13 VAL B CA 1
ATOM 3978 C C . VAL B 1 13 ? 29.094 17.047 -9.734 1 98.75 13 VAL B C 1
ATOM 3980 O O . VAL B 1 13 ? 28.031 17.297 -9.172 1 98.75 13 VAL B O 1
ATOM 3983 N N . TRP B 1 14 ? 29.797 17.984 -10.375 1 98.38 14 TRP B N 1
ATOM 3984 C CA . TRP B 1 14 ? 29.266 19.312 -10.641 1 98.38 14 TRP B CA 1
ATOM 3985 C C . TRP B 1 14 ? 28.75 19.422 -12.07 1 98.38 14 TRP B C 1
ATOM 3987 O O . TRP B 1 14 ? 29.375 18.922 -13.008 1 98.38 14 TRP B O 1
ATOM 3997 N N . THR B 1 15 ? 27.609 19.844 -12.258 1 98.38 15 THR B N 1
ATOM 3998 C CA . THR B 1 15 ? 27.078 20.188 -13.578 1 98.38 15 THR B CA 1
ATOM 3999 C C . THR B 1 15 ? 27.109 21.688 -13.812 1 98.38 15 THR B C 1
ATOM 4001 O O . THR B 1 15 ? 27.484 22.453 -12.922 1 98.38 15 THR B O 1
ATOM 4004 N N . ALA B 1 16 ? 26.703 22.094 -15.047 1 97.5 16 ALA B N 1
ATOM 4005 C CA . ALA B 1 16 ? 26.797 23.5 -15.422 1 97.5 16 ALA B CA 1
ATOM 4006 C C . ALA B 1 16 ? 25.641 24.297 -14.805 1 97.5 16 ALA B C 1
ATOM 4008 O O . ALA B 1 16 ? 25.719 25.531 -14.711 1 97.5 16 ALA B O 1
ATOM 4009 N N . ASP B 1 17 ? 24.578 23.641 -14.406 1 98.38 17 ASP B N 1
ATOM 4010 C CA . ASP B 1 17 ? 23.422 24.328 -13.859 1 98.38 17 ASP B CA 1
ATOM 4011 C C . ASP B 1 17 ? 23.562 24.562 -12.352 1 98.38 17 ASP B C 1
ATOM 4013 O O . ASP B 1 17 ? 22.953 23.859 -11.547 1 98.38 17 ASP B O 1
ATOM 4017 N N . VAL B 1 18 ? 24.266 25.594 -12 1 98.38 18 VAL B N 1
ATOM 4018 C CA . VAL B 1 18 ? 24.562 25.922 -10.609 1 98.38 18 VAL B CA 1
ATOM 4019 C C . VAL B 1 18 ? 23.484 26.828 -10.047 1 98.38 18 VAL B C 1
ATOM 4021 O O . VAL B 1 18 ? 23.016 27.75 -10.719 1 98.38 18 VAL B O 1
ATOM 4024 N N . ARG B 1 19 ? 23.047 26.469 -8.875 1 98.25 19 ARG B N 1
ATOM 4025 C CA . ARG B 1 19 ? 22.031 27.203 -8.141 1 98.25 19 ARG B CA 1
ATOM 4026 C C . ARG B 1 19 ? 22.5 27.547 -6.727 1 98.25 19 ARG B C 1
ATOM 4028 O O . ARG B 1 19 ? 23.547 27.062 -6.289 1 98.25 19 ARG B O 1
ATOM 4035 N N . TYR B 1 20 ? 21.734 28.406 -6.086 1 98.44 20 TYR B N 1
ATOM 4036 C CA . TYR B 1 20 ? 22.094 28.797 -4.73 1 98.44 20 TYR B CA 1
ATOM 4037 C C . TYR B 1 20 ? 20.891 28.703 -3.801 1 98.44 20 TYR B C 1
ATOM 4039 O O . TYR B 1 20 ? 19.75 29 -4.203 1 98.44 20 TYR B O 1
ATOM 4047 N N . GLN B 1 21 ? 21.109 28.25 -2.6 1 98.69 21 GLN B N 1
ATOM 4048 C CA . GLN B 1 21 ? 20.156 28.406 -1.511 1 98.69 21 GLN B CA 1
ATOM 4049 C C . GLN B 1 21 ? 20.469 29.641 -0.675 1 98.69 21 GLN B C 1
ATOM 4051 O O . GLN B 1 21 ? 21.625 29.906 -0.348 1 98.69 21 GLN B O 1
ATOM 4056 N N . VAL B 1 22 ? 19.484 30.391 -0.386 1 98.44 22 VAL B N 1
ATOM 4057 C CA . VAL B 1 22 ? 19.688 31.562 0.452 1 98.44 22 VAL B CA 1
ATOM 4058 C C . VAL B 1 22 ? 19.031 31.344 1.815 1 98.44 22 VAL B C 1
ATOM 4060 O O . VAL B 1 22 ? 18.219 30.438 1.982 1 98.44 22 VAL B O 1
ATOM 4063 N N . SER B 1 23 ? 19.531 32.094 2.777 1 98.62 23 SER B N 1
ATOM 4064 C CA . SER B 1 23 ? 18.844 32.125 4.062 1 98.62 23 SER B CA 1
ATOM 4065 C C . SER B 1 23 ? 17.531 32.906 3.973 1 98.62 23 SER B C 1
ATOM 4067 O O . SER B 1 23 ? 17.531 34.062 3.594 1 98.62 23 SER B O 1
ATOM 4069 N N . PRO B 1 24 ? 16.391 32.312 4.371 1 98.75 24 PRO B N 1
ATOM 4070 C CA . PRO B 1 24 ? 15.102 33 4.188 1 98.75 24 PRO B CA 1
ATOM 4071 C C . PRO B 1 24 ? 15 34.281 4.973 1 98.75 24 PRO B C 1
ATOM 4073 O O . PRO B 1 24 ? 14.289 35.219 4.559 1 98.75 24 PRO B O 1
ATOM 4076 N N . PHE B 1 25 ? 15.719 34.469 6.133 1 98.69 25 PHE B N 1
ATOM 4077 C CA . PHE B 1 25 ? 15.586 35.656 6.973 1 98.69 25 PHE B CA 1
ATOM 4078 C C . PHE B 1 25 ? 16.672 36.656 6.641 1 98.69 25 PHE B C 1
ATOM 4080 O O . PHE B 1 25 ? 16.688 37.75 7.195 1 98.69 25 PHE B O 1
ATOM 4087 N N . LYS B 1 26 ? 17.562 36.281 5.801 1 98.12 26 LYS B N 1
ATOM 4088 C CA . LYS B 1 26 ? 18.609 37.125 5.195 1 98.12 26 LYS B CA 1
ATOM 4089 C C . LYS B 1 26 ? 18.859 36.688 3.748 1 98.12 26 LYS B C 1
ATOM 4091 O O . LYS B 1 26 ? 19.922 36.156 3.436 1 98.12 26 LYS B O 1
ATOM 4096 N N . HIS B 1 27 ? 17.969 37.156 2.83 1 96.81 27 HIS B N 1
ATOM 4097 C CA . HIS B 1 27 ? 17.875 36.469 1.536 1 96.81 27 HIS B CA 1
ATOM 4098 C C . HIS B 1 27 ? 19.031 36.875 0.632 1 96.81 27 HIS B C 1
ATOM 4100 O O . HIS B 1 27 ? 19.266 36.219 -0.398 1 96.81 27 HIS B O 1
ATOM 4106 N N . LEU B 1 28 ? 19.922 37.781 1 1 97.56 28 LEU B N 1
ATOM 4107 C CA . LEU B 1 28 ? 21.125 38.094 0.254 1 97.56 28 LEU B CA 1
ATOM 4108 C C . LEU B 1 28 ? 22.266 37.156 0.661 1 97.56 28 LEU B C 1
ATOM 4110 O O . LEU B 1 28 ? 23.297 37.062 -0.019 1 97.56 28 LEU B O 1
ATOM 4114 N N . HIS B 1 29 ? 22.078 36.406 1.734 1 97.75 29 HIS B N 1
ATOM 4115 C CA . HIS B 1 29 ? 23.094 35.469 2.211 1 97.75 29 HIS B CA 1
ATOM 4116 C C . HIS B 1 29 ? 22.922 34.125 1.549 1 97.75 29 HIS B C 1
ATOM 4118 O O . HIS B 1 29 ? 22 33.375 1.876 1 97.75 29 HIS B O 1
ATOM 4124 N N . GLN B 1 30 ? 23.812 33.812 0.599 1 98.31 30 GLN B N 1
ATOM 4125 C CA . GLN B 1 30 ? 23.859 32.5 -0.005 1 98.31 30 GLN B CA 1
ATOM 4126 C C . GLN B 1 30 ? 24.5 31.484 0.936 1 98.31 30 GLN B C 1
ATOM 4128 O O . GLN B 1 30 ? 25.688 31.594 1.25 1 98.31 30 GLN B O 1
ATOM 4133 N N . VAL B 1 31 ? 23.766 30.484 1.342 1 98.31 31 VAL B N 1
ATOM 4134 C CA . VAL B 1 31 ? 24.266 29.578 2.363 1 98.31 31 VAL B CA 1
ATOM 4135 C C . VAL B 1 31 ? 24.797 28.297 1.704 1 98.31 31 VAL B C 1
ATOM 4137 O O . VAL B 1 31 ? 25.656 27.609 2.264 1 98.31 31 VAL B O 1
ATOM 4140 N N . ALA B 1 32 ? 24.281 27.953 0.52 1 98.62 32 ALA B N 1
ATOM 4141 C CA . ALA B 1 32 ? 24.766 26.781 -0.205 1 98.62 32 ALA B CA 1
ATOM 4142 C C . ALA B 1 32 ? 24.844 27.062 -1.703 1 98.62 32 ALA B C 1
ATOM 4144 O O . ALA B 1 32 ? 24.016 27.766 -2.26 1 98.62 32 ALA B O 1
ATOM 4145 N N . LYS B 1 33 ? 25.844 26.641 -2.287 1 98.75 33 LYS B N 1
ATOM 4146 C CA . LYS B 1 33 ? 26.016 26.531 -3.732 1 98.75 33 LYS B CA 1
ATOM 4147 C C . LYS B 1 33 ? 25.875 25.094 -4.195 1 98.75 33 LYS B C 1
ATOM 4149 O O . LYS B 1 33 ? 26.594 24.203 -3.713 1 98.75 33 LYS B O 1
ATOM 4154 N N . TYR B 1 34 ? 24.938 24.797 -5.062 1 98.81 34 TYR B N 1
ATOM 4155 C CA . TYR B 1 34 ? 24.688 23.422 -5.508 1 98.81 34 TYR B CA 1
ATOM 4156 C C . TYR B 1 34 ? 24.453 23.375 -7.008 1 98.81 34 TYR B C 1
ATOM 4158 O O . TYR B 1 34 ? 24.453 24.406 -7.68 1 98.81 34 TYR B O 1
ATOM 4166 N N . CYS B 1 35 ? 24.328 22.203 -7.621 1 98.75 35 CYS B N 1
ATOM 4167 C CA . CYS B 1 35 ? 24.047 22.062 -9.047 1 98.75 35 CYS B CA 1
ATOM 4168 C C . CYS B 1 35 ? 22.906 21.062 -9.289 1 98.75 35 CYS B C 1
ATOM 4170 O O . CYS B 1 35 ? 22.641 20.219 -8.445 1 98.75 35 CYS B O 1
ATOM 4172 N N . TYR B 1 36 ? 22.203 21.219 -10.406 1 98.81 36 TYR B N 1
ATOM 4173 C CA . TYR B 1 36 ? 21.125 20.328 -10.805 1 98.81 36 TYR B CA 1
ATOM 4174 C C . TYR B 1 36 ? 21.672 19.156 -11.633 1 98.81 36 TYR B C 1
ATOM 4176 O O . TYR B 1 36 ? 22.5 19.359 -12.516 1 98.81 36 TYR B O 1
ATOM 4184 N N . ALA B 1 37 ? 21.25 17.984 -11.219 1 98.88 37 ALA B N 1
ATOM 4185 C CA . ALA B 1 37 ? 21.453 16.859 -12.125 1 98.88 37 ALA B CA 1
ATOM 4186 C C . ALA B 1 37 ? 20.578 16.984 -13.367 1 98.88 37 ALA B C 1
ATOM 4188 O O . ALA B 1 37 ? 19.406 17.359 -13.281 1 98.88 37 ALA B O 1
ATOM 4189 N N . ASP B 1 38 ? 21.109 16.766 -14.531 1 98.5 38 ASP B N 1
ATOM 4190 C CA . ASP B 1 38 ? 20.344 16.656 -15.758 1 98.5 38 ASP B CA 1
ATOM 4191 C C . ASP B 1 38 ? 19.906 15.219 -16.016 1 98.5 38 ASP B C 1
ATOM 4193 O O . ASP B 1 38 ? 20.172 14.336 -15.195 1 98.5 38 ASP B O 1
ATOM 4197 N N . LYS B 1 39 ? 19.203 15 -17.109 1 98.56 39 LYS B N 1
ATOM 4198 C CA . LYS B 1 39 ? 18.672 13.68 -17.453 1 98.56 39 LYS B CA 1
ATOM 4199 C C . LYS B 1 39 ? 19.766 12.633 -17.516 1 98.56 39 LYS B C 1
ATOM 4201 O O . LYS B 1 39 ? 19.609 11.523 -17 1 98.56 39 LYS B O 1
ATOM 4206 N N . ASP B 1 40 ? 20.906 12.93 -18.109 1 98.69 40 ASP B N 1
ATOM 4207 C CA . ASP B 1 40 ? 22.016 11.992 -18.266 1 98.69 40 ASP B CA 1
ATOM 4208 C C . ASP B 1 40 ? 22.578 11.578 -16.906 1 98.69 40 ASP B C 1
ATOM 4210 O O . ASP B 1 40 ? 22.828 10.398 -16.656 1 98.69 40 ASP B O 1
ATOM 4214 N N . LEU B 1 41 ? 22.797 12.57 -16.078 1 98.88 41 LEU B N 1
ATOM 4215 C CA . LEU B 1 41 ? 23.344 12.281 -14.75 1 98.88 41 LEU B CA 1
ATOM 4216 C C . LEU B 1 41 ? 22.359 11.469 -13.922 1 98.88 41 LEU B C 1
ATOM 4218 O O . LEU B 1 41 ? 22.766 10.594 -13.148 1 98.88 41 LEU B O 1
ATOM 4222 N N . LEU B 1 42 ? 21.078 11.766 -14.039 1 98.94 42 LEU B N 1
ATOM 4223 C CA . LEU B 1 42 ? 20.062 10.992 -13.344 1 98.94 42 LEU B CA 1
ATOM 4224 C C . LEU B 1 42 ? 20.078 9.539 -13.805 1 98.94 42 LEU B C 1
ATOM 4226 O O . LEU B 1 42 ? 19.922 8.625 -12.992 1 98.94 42 LEU B O 1
ATOM 4230 N N . ASN B 1 43 ? 20.188 9.312 -15.07 1 98.88 43 ASN B N 1
ATOM 4231 C CA . ASN B 1 43 ? 20.281 7.941 -15.57 1 98.88 43 ASN B CA 1
ATOM 4232 C C . ASN B 1 43 ? 21.516 7.23 -15.039 1 98.88 43 ASN B C 1
ATOM 4234 O O . ASN B 1 43 ? 21.469 6.039 -14.727 1 98.88 43 ASN B O 1
ATOM 4238 N N . LYS B 1 44 ? 22.641 7.961 -14.961 1 98.88 44 LYS B N 1
ATOM 4239 C CA . LYS B 1 44 ? 23.828 7.387 -14.352 1 98.88 44 LYS B CA 1
ATOM 4240 C C . LYS B 1 44 ? 23.594 7.023 -12.891 1 98.88 44 LYS B C 1
ATOM 4242 O O . LYS B 1 44 ? 24.094 6.004 -12.414 1 98.88 44 LYS B O 1
ATOM 4247 N N . ALA B 1 45 ? 22.859 7.922 -12.188 1 98.94 45 ALA B N 1
ATOM 4248 C CA . ALA B 1 45 ? 22.5 7.652 -10.797 1 98.94 45 ALA B CA 1
ATOM 4249 C C . ALA B 1 45 ? 21.672 6.383 -10.68 1 98.94 45 ALA B C 1
ATOM 4251 O O . ALA B 1 45 ? 21.859 5.586 -9.766 1 98.94 45 ALA B O 1
ATOM 4252 N N . ILE B 1 46 ? 20.672 6.184 -11.594 1 98.94 46 ILE B N 1
ATOM 4253 C CA . ILE B 1 46 ? 19.844 4.988 -11.609 1 98.94 46 ILE B CA 1
ATOM 4254 C C . ILE B 1 46 ? 20.719 3.75 -11.797 1 98.94 46 ILE B C 1
ATOM 4256 O O . ILE B 1 46 ? 20.594 2.779 -11.047 1 98.94 46 ILE B O 1
ATOM 4260 N N . VAL B 1 47 ? 21.641 3.793 -12.727 1 98.81 47 VAL B N 1
ATOM 4261 C CA . VAL B 1 47 ? 22.516 2.664 -13.023 1 98.81 47 VAL B CA 1
ATOM 4262 C C . VAL B 1 47 ? 23.391 2.354 -11.805 1 98.81 47 VAL B C 1
ATOM 4264 O O . VAL B 1 47 ? 23.562 1.189 -11.438 1 98.81 47 VAL B O 1
ATOM 4267 N N . SER B 1 48 ? 23.938 3.396 -11.211 1 98.75 48 SER B N 1
ATOM 4268 C CA . SER B 1 48 ? 24.781 3.227 -10.039 1 98.75 48 SER B CA 1
ATOM 4269 C C . SER B 1 48 ? 24.016 2.615 -8.875 1 98.75 48 SER B C 1
ATOM 4271 O O . SER B 1 48 ? 24.5 1.709 -8.203 1 98.75 48 SER B O 1
ATOM 4273 N N . ALA B 1 49 ? 22.844 3.154 -8.648 1 98.88 49 ALA B N 1
ATOM 4274 C CA . ALA B 1 49 ? 21.984 2.623 -7.59 1 98.88 49 ALA B CA 1
ATOM 4275 C C . ALA B 1 49 ? 21.672 1.146 -7.82 1 98.88 49 ALA B C 1
ATOM 4277 O O . ALA B 1 49 ? 21.828 0.325 -6.914 1 98.88 49 ALA B O 1
ATOM 4278 N N . LEU B 1 50 ? 21.281 0.78 -9.016 1 98.75 50 LEU B N 1
ATOM 4279 C CA . LEU B 1 50 ? 20.938 -0.596 -9.344 1 98.75 50 LEU B CA 1
ATOM 4280 C C . LEU B 1 50 ? 22.141 -1.521 -9.188 1 98.75 50 LEU B C 1
ATOM 4282 O O . LEU B 1 50 ? 21.984 -2.682 -8.797 1 98.75 50 LEU B O 1
ATOM 4286 N N . GLY B 1 51 ? 23.328 -0.974 -9.484 1 98.44 51 GLY B N 1
ATOM 4287 C CA . GLY B 1 51 ? 24.547 -1.753 -9.328 1 98.44 51 GLY B CA 1
ATOM 4288 C C . GLY B 1 51 ? 24.812 -2.158 -7.895 1 98.44 51 GLY B C 1
ATOM 4289 O O . GLY B 1 51 ? 25.453 -3.182 -7.641 1 98.44 51 GLY B O 1
ATOM 4290 N N . ALA B 1 52 ? 24.234 -1.378 -6.957 1 98.5 52 ALA B N 1
ATOM 4291 C CA . ALA B 1 52 ? 24.484 -1.628 -5.543 1 98.5 52 ALA B CA 1
ATOM 4292 C C . ALA B 1 52 ? 23.344 -2.424 -4.918 1 98.5 52 ALA B C 1
ATOM 4294 O O . ALA B 1 52 ? 23.469 -2.943 -3.807 1 98.5 52 ALA B O 1
ATOM 4295 N N . ARG B 1 53 ? 22.281 -2.592 -5.59 1 98.38 53 ARG B N 1
ATOM 4296 C CA . ARG B 1 53 ? 21.016 -3.055 -5.02 1 98.38 53 ARG B CA 1
ATOM 4297 C C . ARG B 1 53 ? 21.141 -4.48 -4.492 1 98.38 53 ARG B C 1
ATOM 4299 O O . ARG B 1 53 ? 20.766 -4.762 -3.354 1 98.38 53 ARG B O 1
ATOM 4306 N N . LYS B 1 54 ? 21.656 -5.371 -5.324 1 97.5 54 LYS B N 1
ATOM 4307 C CA . LYS B 1 54 ? 21.703 -6.785 -4.961 1 97.5 54 LYS B CA 1
ATOM 4308 C C . LYS B 1 54 ? 22.469 -6.992 -3.658 1 97.5 54 LYS B C 1
ATOM 4310 O O . LYS B 1 54 ? 21.969 -7.641 -2.734 1 97.5 54 LYS B O 1
ATOM 4315 N N . GLU B 1 55 ? 23.656 -6.434 -3.6 1 97.75 55 GLU B N 1
ATOM 4316 C CA . GLU B 1 55 ? 24.484 -6.59 -2.41 1 97.75 55 GLU B CA 1
ATOM 4317 C C . GLU B 1 55 ? 23.812 -5.965 -1.186 1 97.75 55 GLU B C 1
ATOM 4319 O O . GLU B 1 55 ? 23.828 -6.551 -0.101 1 97.75 55 GLU B O 1
ATOM 4324 N N . TRP B 1 56 ? 23.281 -4.832 -1.341 1 98.62 56 TRP B N 1
ATOM 4325 C CA . TRP B 1 56 ? 22.656 -4.133 -0.227 1 98.62 56 TRP B CA 1
ATOM 4326 C C . TRP B 1 56 ? 21.438 -4.902 0.284 1 98.62 56 TRP B C 1
ATOM 4328 O O . TRP B 1 56 ? 21.266 -5.062 1.494 1 98.62 56 TRP B O 1
ATOM 4338 N N . ASP B 1 57 ? 20.609 -5.383 -0.596 1 98.25 57 ASP B N 1
ATOM 4339 C CA . ASP B 1 57 ? 19.406 -6.113 -0.232 1 98.25 57 ASP B CA 1
ATOM 4340 C C . ASP B 1 57 ? 19.75 -7.43 0.468 1 98.25 57 ASP B C 1
ATOM 4342 O O . ASP B 1 57 ? 19 -7.887 1.339 1 98.25 57 ASP B O 1
ATOM 4346 N N . LEU B 1 58 ? 20.844 -8.031 0.098 1 97.81 58 LEU B N 1
ATOM 4347 C CA . LEU B 1 58 ? 21.234 -9.312 0.665 1 97.81 58 LEU B CA 1
ATOM 4348 C C . LEU B 1 58 ? 21.875 -9.133 2.039 1 97.81 58 LEU B C 1
ATOM 4350 O O . LEU B 1 58 ? 22.016 -10.094 2.797 1 97.81 58 LEU B O 1
ATOM 4354 N N . ARG B 1 59 ? 22.359 -7.914 2.34 1 97.56 59 ARG B N 1
ATOM 4355 C CA . ARG B 1 59 ? 22.906 -7.66 3.668 1 97.56 59 ARG B CA 1
ATOM 4356 C C . ARG B 1 59 ? 21.875 -7.934 4.754 1 97.56 59 ARG B C 1
ATOM 4358 O O . ARG B 1 59 ? 20.719 -7.492 4.648 1 97.56 59 ARG B O 1
ATOM 4365 N N . PRO B 1 60 ? 22.234 -8.633 5.812 1 97.62 60 PRO B N 1
ATOM 4366 C CA . PRO B 1 60 ? 21.266 -8.891 6.887 1 97.62 60 PRO B CA 1
ATOM 4367 C C . PRO B 1 60 ? 20.641 -7.609 7.43 1 97.62 60 PRO B C 1
ATOM 4369 O O . PRO B 1 60 ? 21.328 -6.586 7.551 1 97.62 60 PRO B O 1
ATOM 4372 N N . ILE B 1 61 ? 19.406 -7.664 7.781 1 98 61 ILE B N 1
ATOM 4373 C CA . ILE B 1 61 ? 18.672 -6.504 8.273 1 98 61 ILE B CA 1
ATOM 4374 C C . ILE B 1 61 ? 19.391 -5.906 9.477 1 98 61 ILE B C 1
ATOM 4376 O O . ILE B 1 61 ? 19.422 -4.684 9.648 1 98 61 ILE B O 1
ATOM 4380 N N . GLN B 1 62 ? 19.984 -6.734 10.258 1 98.38 62 GLN B N 1
ATOM 4381 C CA . GLN B 1 62 ? 20.719 -6.27 11.43 1 98.38 62 GLN B CA 1
ATOM 4382 C C . GLN B 1 62 ? 21.844 -5.328 11.031 1 98.38 62 GLN B C 1
ATOM 4384 O O . GLN B 1 62 ? 22.078 -4.305 11.688 1 98.38 62 GLN B O 1
ATOM 4389 N N . ASP B 1 63 ? 22.547 -5.68 9.984 1 98.62 63 ASP B N 1
ATOM 4390 C CA . ASP B 1 63 ? 23.656 -4.867 9.523 1 98.62 63 ASP B CA 1
ATOM 4391 C C . ASP B 1 63 ? 23.172 -3.541 8.938 1 98.62 63 ASP B C 1
ATOM 4393 O O . ASP B 1 63 ? 23.797 -2.496 9.164 1 98.62 63 ASP B O 1
ATOM 4397 N N . ARG B 1 64 ? 22.109 -3.588 8.227 1 98.75 64 ARG B N 1
ATOM 4398 C CA . ARG B 1 64 ? 21.531 -2.352 7.695 1 98.75 64 ARG B CA 1
ATOM 4399 C C . ARG B 1 64 ? 21.016 -1.461 8.82 1 98.75 64 ARG B C 1
ATOM 4401 O O . ARG B 1 64 ? 21.234 -0.247 8.805 1 98.75 64 ARG B O 1
ATOM 4408 N N . ALA B 1 65 ? 20.344 -2.104 9.812 1 98.88 65 ALA B N 1
ATOM 4409 C CA . ALA B 1 65 ? 19.812 -1.379 10.969 1 98.88 65 ALA B CA 1
ATOM 4410 C C . ALA B 1 65 ? 20.938 -0.659 11.719 1 98.88 65 ALA B C 1
ATOM 4412 O O . ALA B 1 65 ? 20.75 0.462 12.203 1 98.88 65 ALA B O 1
ATOM 4413 N N . GLU B 1 66 ? 22.094 -1.281 11.797 1 98.88 66 GLU B N 1
ATOM 4414 C CA . GLU B 1 66 ? 23.219 -0.705 12.523 1 98.88 66 GLU B CA 1
ATOM 4415 C C . GLU B 1 66 ? 23.672 0.614 11.898 1 98.88 66 GLU B C 1
ATOM 4417 O O . GLU B 1 66 ? 24.094 1.531 12.609 1 98.88 66 GLU B O 1
ATOM 4422 N N . VAL B 1 67 ? 23.609 0.726 10.602 1 98.88 67 VAL B N 1
ATOM 4423 C CA . VAL B 1 67 ? 23.938 1.97 9.906 1 98.88 67 VAL B CA 1
ATOM 4424 C C . VAL B 1 67 ? 23.031 3.094 10.414 1 98.88 67 VAL B C 1
ATOM 4426 O O . VAL B 1 67 ? 23.516 4.195 10.703 1 98.88 67 VAL B O 1
ATOM 4429 N N . PHE B 1 68 ? 21.812 2.816 10.617 1 98.94 68 PHE B N 1
ATOM 4430 C CA . PHE B 1 68 ? 20.844 3.852 10.961 1 98.94 68 PHE B CA 1
ATOM 4431 C C . PHE B 1 68 ? 20.875 4.137 12.453 1 98.94 68 PHE B C 1
ATOM 4433 O O . PHE B 1 68 ? 20.641 5.27 12.883 1 98.94 68 PHE B O 1
ATOM 4440 N N . PHE B 1 69 ? 21.141 3.102 13.312 1 98.94 69 PHE B N 1
ATOM 4441 C CA . PHE B 1 69 ? 21.391 3.367 14.719 1 98.94 69 PHE B CA 1
ATOM 4442 C C . PHE B 1 69 ? 22.594 4.301 14.891 1 98.94 69 PHE B C 1
ATOM 4444 O O . PHE B 1 69 ? 22.531 5.254 15.672 1 98.94 69 PHE B O 1
ATOM 4451 N N . LYS B 1 70 ? 23.625 4.031 14.141 1 98.94 70 LYS B N 1
ATOM 4452 C CA . LYS B 1 70 ? 24.828 4.867 14.211 1 98.94 70 LYS B CA 1
ATOM 4453 C C . LYS B 1 70 ? 24.547 6.277 13.703 1 98.94 70 LYS B C 1
ATOM 4455 O O . LYS B 1 70 ? 25.016 7.262 14.273 1 98.94 70 LYS B O 1
ATOM 4460 N N . ALA B 1 71 ? 23.812 6.363 12.609 1 98.94 71 ALA B N 1
ATOM 4461 C CA . ALA B 1 71 ? 23.422 7.676 12.094 1 98.94 71 ALA B CA 1
ATOM 4462 C C . ALA B 1 71 ? 22.656 8.477 13.141 1 98.94 71 ALA B C 1
ATOM 4464 O O . ALA B 1 71 ? 22.891 9.68 13.297 1 98.94 71 ALA B O 1
ATOM 4465 N N . ALA B 1 72 ? 21.734 7.816 13.805 1 98.94 72 ALA B N 1
ATOM 4466 C CA . ALA B 1 72 ? 20.969 8.469 14.867 1 98.94 72 ALA B CA 1
ATOM 4467 C C . ALA B 1 72 ? 21.906 8.961 15.977 1 98.94 72 ALA B C 1
ATOM 4469 O O . ALA B 1 72 ? 21.703 10.055 16.516 1 98.94 72 ALA B O 1
ATOM 4470 N N . ASP B 1 73 ? 22.891 8.18 16.297 1 98.81 73 ASP B N 1
ATOM 4471 C CA . ASP B 1 73 ? 23.859 8.562 17.328 1 98.81 73 ASP B CA 1
ATOM 4472 C C . ASP B 1 73 ? 24.688 9.766 16.891 1 98.81 73 ASP B C 1
ATOM 4474 O O . ASP B 1 73 ? 24.938 10.672 17.703 1 98.81 73 ASP B O 1
ATOM 4478 N N . ILE B 1 74 ? 25.094 9.797 15.68 1 98.81 74 ILE B N 1
ATOM 4479 C CA . ILE B 1 74 ? 25.875 10.906 15.148 1 98.81 74 ILE B CA 1
ATOM 4480 C C . ILE B 1 74 ? 25.047 12.18 15.141 1 98.81 74 ILE B C 1
ATOM 4482 O O . ILE B 1 74 ? 25.516 13.25 15.531 1 98.81 74 ILE B O 1
ATOM 4486 N N . LEU B 1 75 ? 23.812 11.992 14.742 1 98.19 75 LEU B N 1
ATOM 4487 C CA . LEU B 1 75 ? 22.875 13.102 14.625 1 98.19 75 LEU B CA 1
ATOM 4488 C C . LEU B 1 75 ? 22.578 13.711 15.992 1 98.19 75 LEU B C 1
ATOM 4490 O O . LEU B 1 75 ? 22.391 14.922 16.109 1 98.19 75 LEU B O 1
ATOM 4494 N N . SER B 1 76 ? 22.5 12.914 17.031 1 97.5 76 SER B N 1
ATOM 4495 C CA . SER B 1 76 ? 22.109 13.367 18.359 1 97.5 76 SER B CA 1
ATOM 4496 C C . SER B 1 76 ? 23.344 13.633 19.219 1 97.5 76 SER B C 1
ATOM 4498 O O . SER B 1 76 ? 23.219 13.961 20.406 1 97.5 76 SER B O 1
ATOM 4500 N N . GLY B 1 77 ? 24.5 13.508 18.672 1 97.69 77 GLY B N 1
ATOM 4501 C CA . GLY B 1 77 ? 25.734 13.656 19.406 1 97.69 77 GLY B CA 1
ATOM 4502 C C . GLY B 1 77 ? 26.734 14.578 18.703 1 97.69 77 GLY B C 1
ATOM 4503 O O . GLY B 1 77 ? 26.562 15.797 18.719 1 97.69 77 GLY B O 1
ATOM 4504 N N . PRO B 1 78 ? 27.719 13.992 18.031 1 98 78 PRO B N 1
ATOM 4505 C CA . PRO B 1 78 ? 28.859 14.805 17.578 1 98 78 PRO B CA 1
ATOM 4506 C C . PRO B 1 78 ? 28.469 15.812 16.5 1 98 78 PRO B C 1
ATOM 4508 O O . PRO B 1 78 ? 29.094 16.859 16.375 1 98 78 PRO B O 1
ATOM 4511 N N . ARG B 1 79 ? 27.438 15.57 15.742 1 97.69 79 ARG B N 1
ATOM 4512 C CA . ARG B 1 79 ? 27.094 16.469 14.648 1 97.69 79 ARG B CA 1
ATOM 4513 C C . ARG B 1 79 ? 25.781 17.203 14.922 1 97.69 79 ARG B C 1
ATOM 4515 O O . ARG B 1 79 ? 25.234 17.859 14.031 1 97.69 79 ARG B O 1
ATOM 4522 N N . ARG B 1 80 ? 25.25 17.094 16.094 1 98.19 80 ARG B N 1
ATOM 4523 C CA . ARG B 1 80 ? 23.984 17.688 16.484 1 98.19 80 ARG B CA 1
ATOM 4524 C C . ARG B 1 80 ? 23.984 19.188 16.25 1 98.19 80 ARG B C 1
ATOM 4526 O O . ARG B 1 80 ? 23.078 19.734 15.602 1 98.19 80 ARG B O 1
ATOM 4533 N N . ALA B 1 81 ? 25.016 19.891 16.734 1 98 81 ALA B N 1
ATOM 4534 C CA . ALA B 1 81 ? 25.094 21.344 16.594 1 98 81 ALA B CA 1
ATOM 4535 C C . ALA B 1 81 ? 25.141 21.75 15.125 1 98 81 ALA B C 1
ATOM 4537 O O . ALA B 1 81 ? 24.547 22.75 14.727 1 98 81 ALA B O 1
ATOM 4538 N N . GLU B 1 82 ? 25.844 21 14.336 1 98.25 82 GLU B N 1
ATOM 4539 C CA . GLU B 1 82 ? 25.984 21.297 12.914 1 98.25 82 GLU B CA 1
ATOM 4540 C C . GLU B 1 82 ? 24.641 21.203 12.188 1 98.25 82 GLU B C 1
ATOM 4542 O O . GLU B 1 82 ? 24.266 22.109 11.438 1 98.25 82 GLU B O 1
ATOM 4547 N N . ILE B 1 83 ? 23.969 20.094 12.406 1 98.44 83 ILE B N 1
ATOM 4548 C CA . ILE B 1 83 ? 22.719 19.891 11.688 1 98.44 83 ILE B CA 1
ATOM 4549 C C . ILE B 1 83 ? 21.688 20.922 12.133 1 98.44 83 ILE B C 1
ATOM 4551 O O . ILE B 1 83 ? 20.859 21.359 11.328 1 98.44 83 ILE B O 1
ATOM 4555 N N . LEU B 1 84 ? 21.672 21.312 13.422 1 98.19 84 LEU B N 1
ATOM 4556 C CA . LEU B 1 84 ? 20.781 22.359 13.898 1 98.19 84 LEU B CA 1
ATOM 4557 C C . LEU B 1 84 ? 21.078 23.688 13.211 1 98.19 84 LEU B C 1
ATOM 4559 O O . LEU B 1 84 ? 20.172 24.344 12.711 1 98.19 84 LEU B O 1
ATOM 4563 N N . ALA B 1 85 ? 22.375 24.031 13.203 1 98.31 85 ALA B N 1
ATOM 4564 C CA . ALA B 1 85 ? 22.781 25.297 12.617 1 98.31 85 ALA B CA 1
ATOM 4565 C C . ALA B 1 85 ? 22.406 25.359 11.141 1 98.31 85 ALA B C 1
ATOM 4567 O O . ALA B 1 85 ? 21.906 26.391 10.672 1 98.31 85 ALA B O 1
ATOM 4568 N N . LYS B 1 86 ? 22.641 24.297 10.445 1 98.62 86 LYS B N 1
ATOM 4569 C CA . LYS B 1 86 ? 22.344 24.25 9.016 1 98.62 86 LYS B CA 1
ATOM 4570 C C . LYS B 1 86 ? 20.844 24.328 8.75 1 98.62 86 LYS B C 1
ATOM 4572 O O . LYS B 1 86 ? 20.406 24.938 7.773 1 98.62 86 LYS B O 1
ATOM 4577 N N . THR B 1 87 ? 20.078 23.703 9.594 1 98.62 87 THR B N 1
ATOM 4578 C CA . THR B 1 87 ? 18.625 23.75 9.477 1 98.62 87 THR B CA 1
ATOM 4579 C C . THR B 1 87 ? 18.109 25.156 9.82 1 98.62 87 THR B C 1
ATOM 4581 O O . THR B 1 87 ? 17.203 25.656 9.164 1 98.62 87 THR B O 1
ATOM 4584 N N . MET B 1 88 ? 18.688 25.781 10.867 1 98.25 88 MET B N 1
ATOM 4585 C CA . MET B 1 88 ? 18.281 27.125 11.25 1 98.25 88 MET B CA 1
ATOM 4586 C C . MET B 1 88 ? 18.562 28.109 10.125 1 98.25 88 MET B C 1
ATOM 4588 O O . MET B 1 88 ? 17.656 28.828 9.68 1 98.25 88 MET B O 1
ATOM 4592 N N . VAL B 1 89 ? 19.75 28.062 9.578 1 98.06 89 VAL B N 1
ATOM 4593 C CA . VAL B 1 89 ? 20.172 29.078 8.602 1 98.06 89 VAL B CA 1
ATOM 4594 C C . VAL B 1 89 ? 19.5 28.797 7.258 1 98.06 89 VAL B C 1
ATOM 4596 O O . VAL B 1 89 ? 19.141 29.719 6.535 1 98.06 89 VAL B O 1
ATOM 4599 N N . GLY B 1 90 ? 19.328 27.516 6.953 1 98.38 90 GLY B N 1
ATOM 4600 C CA . GLY B 1 90 ? 18.812 27.156 5.648 1 98.38 90 GLY B CA 1
ATOM 4601 C C . GLY B 1 90 ? 17.297 27.219 5.57 1 98.38 90 GLY B C 1
ATOM 4602 O O . GLY B 1 90 ? 16.734 27.469 4.504 1 98.38 90 GLY B O 1
ATOM 4603 N N . GLN B 1 91 ? 16.625 27.016 6.691 1 98.62 91 GLN B N 1
ATOM 4604 C CA . GLN B 1 91 ? 15.164 26.891 6.637 1 98.62 91 GLN B CA 1
ATOM 4605 C C . GLN B 1 91 ? 14.492 27.922 7.551 1 98.62 91 GLN B C 1
ATOM 4607 O O . GLN B 1 91 ? 13.273 27.922 7.695 1 98.62 91 GLN B O 1
ATOM 4612 N N . ALA B 1 92 ? 15.273 28.781 8.18 1 98.44 92 ALA B N 1
ATOM 4613 C CA . ALA B 1 92 ? 14.773 29.844 9.039 1 98.44 92 ALA B CA 1
ATOM 4614 C C . ALA B 1 92 ? 14.047 29.281 10.258 1 98.44 92 ALA B C 1
ATOM 4616 O O . ALA B 1 92 ? 13.023 29.828 10.688 1 98.44 92 ALA B O 1
ATOM 4617 N N . LYS B 1 93 ? 14.547 28.203 10.812 1 97.88 93 LYS B N 1
ATOM 4618 C CA . LYS B 1 93 ? 13.969 27.641 12.031 1 97.88 93 LYS B CA 1
ATOM 4619 C C . LYS B 1 93 ? 14.633 28.219 13.273 1 97.88 93 LYS B C 1
ATOM 4621 O O . LYS B 1 93 ? 15.82 28.562 13.25 1 97.88 93 LYS B O 1
ATOM 4626 N N . THR B 1 94 ? 13.875 28.359 14.297 1 96.69 94 THR B N 1
ATOM 4627 C CA . THR B 1 94 ? 14.469 28.688 15.594 1 96.69 94 THR B CA 1
ATOM 4628 C C . THR B 1 94 ? 15.258 27.5 16.141 1 96.69 94 THR B C 1
ATOM 4630 O O . THR B 1 94 ? 15.156 26.391 15.609 1 96.69 94 THR B O 1
ATOM 4633 N N . VAL B 1 95 ? 16 27.734 17.141 1 95.25 95 VAL B N 1
ATOM 4634 C CA . VAL B 1 95 ? 16.875 26.688 17.688 1 95.25 95 VAL B CA 1
ATOM 4635 C C . VAL B 1 95 ? 16.031 25.516 18.188 1 95.25 95 VAL B C 1
ATOM 4637 O O . VAL B 1 95 ? 16.406 24.359 18.016 1 95.25 95 VAL B O 1
ATOM 4640 N N . ILE B 1 96 ? 14.898 25.781 18.828 1 94.5 96 ILE B N 1
ATOM 4641 C CA . ILE B 1 96 ? 14.07 24.719 19.391 1 94.5 96 ILE B CA 1
ATOM 4642 C C . ILE B 1 96 ? 13.391 23.953 18.25 1 94.5 96 ILE B C 1
ATOM 4644 O O . ILE B 1 96 ? 13.25 22.734 18.328 1 94.5 96 ILE B O 1
ATOM 4648 N N . GLN B 1 97 ? 12.922 24.688 17.234 1 96 97 GLN B N 1
ATOM 4649 C CA . GLN B 1 97 ? 12.305 24.016 16.094 1 96 97 GLN B CA 1
ATOM 4650 C C . GLN B 1 97 ? 13.32 23.156 15.352 1 96 97 GLN B C 1
ATOM 4652 O O . GLN B 1 97 ? 12.984 22.062 14.883 1 96 97 GLN B O 1
ATOM 4657 N N . ALA B 1 98 ? 14.539 23.641 15.18 1 97.5 98 ALA B N 1
ATOM 4658 C CA . ALA B 1 98 ? 15.602 22.844 14.562 1 97.5 98 ALA B CA 1
ATOM 4659 C C . ALA B 1 98 ? 15.93 21.609 15.406 1 97.5 98 ALA B C 1
ATOM 4661 O O . ALA B 1 98 ? 16.172 20.531 14.875 1 97.5 98 ALA B O 1
ATOM 4662 N N . GLU B 1 99 ? 15.977 21.812 16.781 1 96.69 99 GLU B N 1
ATOM 4663 C CA . GLU B 1 99 ? 16.234 20.703 17.688 1 96.69 99 GLU B CA 1
ATOM 4664 C C . GLU B 1 99 ? 15.188 19.609 17.547 1 96.69 99 GLU B C 1
ATOM 4666 O O . GLU B 1 99 ? 15.531 18.422 17.438 1 96.69 99 GLU B O 1
ATOM 4671 N N . ILE B 1 100 ? 13.922 19.953 17.516 1 96.31 100 ILE B N 1
ATOM 4672 C CA . ILE B 1 100 ? 12.812 19 17.406 1 96.31 100 ILE B CA 1
ATOM 4673 C C . ILE B 1 100 ? 12.867 18.297 16.062 1 96.31 100 ILE B C 1
ATOM 4675 O O . ILE B 1 100 ? 12.742 17.062 15.984 1 96.31 100 ILE B O 1
ATOM 4679 N N . ASP B 1 101 ? 13.133 19 15.031 1 97.88 101 ASP B N 1
ATOM 4680 C CA . ASP B 1 101 ? 13.094 18.547 13.648 1 97.88 101 ASP B CA 1
ATOM 4681 C C . ASP B 1 101 ? 14.344 17.75 13.289 1 97.88 101 ASP B C 1
ATOM 4683 O O . ASP B 1 101 ? 14.312 16.516 13.234 1 97.88 101 ASP B O 1
ATOM 4687 N N . ALA B 1 102 ? 15.492 18.359 13.305 1 98.44 102 ALA B N 1
ATOM 4688 C CA . ALA B 1 102 ? 16.703 17.844 12.656 1 98.44 102 ALA B CA 1
ATOM 4689 C C . ALA B 1 102 ? 17.438 16.859 13.562 1 98.44 102 ALA B C 1
ATOM 4691 O O . ALA B 1 102 ? 18.125 15.953 13.086 1 98.44 102 ALA B O 1
ATOM 4692 N N . ALA B 1 103 ? 17.297 17.031 14.875 1 97.88 103 ALA B N 1
ATOM 4693 C CA . ALA B 1 103 ? 18 16.125 15.781 1 97.88 103 ALA B CA 1
ATOM 4694 C C . ALA B 1 103 ? 17.047 15.078 16.359 1 97.88 103 ALA B C 1
ATOM 4696 O O . ALA B 1 103 ? 17.156 13.891 16.047 1 97.88 103 ALA B O 1
ATOM 4697 N N . ALA B 1 104 ? 16.016 15.539 17.094 1 97.62 104 ALA B N 1
ATOM 4698 C CA . ALA B 1 104 ? 15.172 14.617 17.859 1 97.62 104 ALA B CA 1
ATOM 4699 C C . ALA B 1 104 ? 14.328 13.75 16.922 1 97.62 104 ALA B C 1
ATOM 4701 O O . ALA B 1 104 ? 14.398 12.523 16.969 1 97.62 104 ALA B O 1
ATOM 4702 N N . GLU B 1 105 ? 13.555 14.375 16.062 1 98.25 105 GLU B N 1
ATOM 4703 C CA . GLU B 1 105 ? 12.633 13.633 15.203 1 98.25 105 GLU B CA 1
ATOM 4704 C C . GLU B 1 105 ? 13.391 12.742 14.227 1 98.25 105 GLU B C 1
ATOM 4706 O O . GLU B 1 105 ? 13.023 11.578 14.031 1 98.25 105 GLU B O 1
ATOM 4711 N N . LEU B 1 106 ? 14.461 13.234 13.602 1 98.88 106 LEU B N 1
ATOM 4712 C CA . LEU B 1 106 ? 15.203 12.438 12.633 1 98.88 106 LEU B CA 1
ATOM 4713 C C . LEU B 1 106 ? 15.891 11.258 13.305 1 98.88 106 LEU B C 1
ATOM 4715 O O . LEU B 1 106 ? 15.883 10.141 12.781 1 98.88 106 LEU B O 1
ATOM 4719 N N . ALA B 1 107 ? 16.516 11.523 14.453 1 98.88 107 ALA B N 1
ATOM 4720 C CA . ALA B 1 107 ? 17.125 10.422 15.195 1 98.88 107 ALA B CA 1
ATOM 4721 C C . ALA B 1 107 ? 16.078 9.367 15.555 1 98.88 107 ALA B C 1
ATOM 4723 O O . ALA B 1 107 ? 16.344 8.164 15.469 1 98.88 107 ALA B O 1
ATOM 4724 N N . ASP B 1 108 ? 14.93 9.812 15.977 1 98.69 108 ASP B N 1
ATOM 4725 C CA . ASP B 1 108 ? 13.867 8.883 16.328 1 98.69 108 ASP B CA 1
ATOM 4726 C C . ASP B 1 108 ? 13.414 8.086 15.109 1 98.69 108 ASP B C 1
ATOM 4728 O O . ASP B 1 108 ? 13.172 6.875 15.203 1 98.69 108 ASP B O 1
ATOM 4732 N N . PHE B 1 109 ? 13.242 8.727 13.93 1 98.88 109 PHE B N 1
ATOM 4733 C CA . PHE B 1 109 ? 12.914 7.988 12.719 1 98.88 109 PHE B CA 1
ATOM 4734 C C . PHE B 1 109 ? 13.922 6.879 12.469 1 98.88 109 PHE B C 1
ATOM 4736 O O . PHE B 1 109 ? 13.547 5.727 12.234 1 98.88 109 PHE B O 1
ATOM 4743 N N . PHE B 1 110 ? 15.203 7.262 12.523 1 98.94 110 PHE B N 1
ATOM 4744 C CA . PHE B 1 110 ? 16.25 6.281 12.234 1 98.94 110 PHE B CA 1
ATOM 4745 C C . PHE B 1 110 ? 16.219 5.148 13.25 1 98.94 110 PHE B C 1
ATOM 4747 O O . PHE B 1 110 ? 16.281 3.973 12.883 1 98.94 110 PHE B O 1
ATOM 4754 N N . ARG B 1 111 ? 16.062 5.469 14.547 1 98.81 111 ARG B N 1
ATOM 4755 C CA . ARG B 1 111 ? 16.109 4.461 15.602 1 98.81 111 ARG B CA 1
ATOM 4756 C C . ARG B 1 111 ? 14.867 3.572 15.555 1 98.81 111 ARG B C 1
ATOM 4758 O O . ARG B 1 111 ? 14.977 2.346 15.609 1 98.81 111 ARG B O 1
ATOM 4765 N N . PHE B 1 112 ? 13.727 4.176 15.461 1 98.81 112 PHE B N 1
ATOM 4766 C CA . PHE B 1 112 ? 12.5 3.396 15.523 1 98.81 112 PHE B CA 1
ATOM 4767 C C . PHE B 1 112 ? 12.297 2.592 14.25 1 98.81 112 PHE B C 1
ATOM 4769 O O . PHE B 1 112 ? 11.844 1.448 14.289 1 98.81 112 PHE B O 1
ATOM 4776 N N . ASN B 1 113 ? 12.539 3.188 13.078 1 98.81 113 ASN B N 1
ATOM 4777 C CA . ASN B 1 113 ? 12.469 2.391 11.859 1 98.81 113 ASN B CA 1
ATOM 4778 C C . ASN B 1 113 ? 13.367 1.159 11.938 1 98.81 113 ASN B C 1
ATOM 4780 O O . ASN B 1 113 ? 12.961 0.061 11.562 1 98.81 113 ASN B O 1
ATOM 4784 N N . ALA B 1 114 ? 14.617 1.395 12.398 1 98.88 114 ALA B N 1
ATOM 4785 C CA . ALA B 1 114 ? 15.547 0.279 12.547 1 98.88 114 ALA B CA 1
ATOM 4786 C C . ALA B 1 114 ? 15.008 -0.755 13.531 1 98.88 114 ALA B C 1
ATOM 4788 O O . ALA B 1 114 ? 15.07 -1.959 13.273 1 98.88 114 ALA B O 1
ATOM 4789 N N . LYS B 1 115 ? 14.531 -0.289 14.656 1 98.75 115 LYS B N 1
ATOM 4790 C CA . LYS B 1 115 ? 13.922 -1.18 15.641 1 98.75 115 LYS B CA 1
ATOM 4791 C C . LYS B 1 115 ? 12.773 -1.977 15.031 1 98.75 115 LYS B C 1
ATOM 4793 O O . LYS B 1 115 ? 12.68 -3.189 15.227 1 98.75 115 LYS B O 1
ATOM 4798 N N . TYR B 1 116 ? 11.883 -1.304 14.336 1 98.31 116 TYR B N 1
ATOM 4799 C CA . TYR B 1 116 ? 10.727 -1.949 13.719 1 98.31 116 TYR B CA 1
ATOM 4800 C C . TYR B 1 116 ? 11.172 -2.973 12.68 1 98.31 116 TYR B C 1
ATOM 4802 O O . TYR B 1 116 ? 10.539 -4.023 12.523 1 98.31 116 TYR B O 1
ATOM 4810 N N . ALA B 1 117 ? 12.203 -2.68 11.922 1 98.5 117 ALA B N 1
ATOM 4811 C CA . ALA B 1 117 ? 12.727 -3.623 10.938 1 98.5 117 ALA B CA 1
ATOM 4812 C C . ALA B 1 117 ? 13.195 -4.914 11.609 1 98.5 117 ALA B C 1
ATOM 4814 O O . ALA B 1 117 ? 12.922 -6.012 11.117 1 98.5 117 ALA B O 1
ATOM 4815 N N . LEU B 1 118 ? 13.914 -4.77 12.711 1 98.5 118 LEU B N 1
ATOM 4816 C CA . LEU B 1 118 ? 14.406 -5.934 13.445 1 98.5 118 LEU B CA 1
ATOM 4817 C C . LEU B 1 118 ? 13.25 -6.73 14.039 1 98.5 118 LEU B C 1
ATOM 4819 O O . LEU B 1 118 ? 13.258 -7.961 14.008 1 98.5 118 LEU B O 1
ATOM 4823 N N . GLU B 1 119 ? 12.25 -6.02 14.547 1 97.44 119 GLU B N 1
ATOM 4824 C CA . GLU B 1 119 ? 11.07 -6.684 15.094 1 97.44 119 GLU B CA 1
ATOM 4825 C C . GLU B 1 119 ? 10.297 -7.418 14 1 97.44 119 GLU B C 1
ATOM 4827 O O . GLU B 1 119 ? 9.781 -8.516 14.227 1 97.44 119 GLU B O 1
ATOM 4832 N N . LEU B 1 120 ? 10.18 -6.836 12.883 1 96.19 120 LEU B N 1
ATOM 4833 C CA . LEU B 1 120 ? 9.484 -7.434 11.75 1 96.19 120 LEU B CA 1
ATOM 4834 C C . LEU B 1 120 ? 10.109 -8.781 11.375 1 96.19 120 LEU B C 1
ATOM 4836 O O . LEU B 1 120 ? 9.391 -9.727 11.039 1 96.19 120 LEU B O 1
ATOM 4840 N N . GLU B 1 121 ? 11.383 -8.867 11.367 1 94.81 121 GLU B N 1
ATOM 4841 C CA . GLU B 1 121 ? 12.086 -10.102 11.023 1 94.81 121 GLU B CA 1
ATOM 4842 C C . GLU B 1 121 ? 11.703 -11.242 11.961 1 94.81 121 GLU B C 1
ATOM 4844 O O . GLU B 1 121 ? 11.766 -12.414 11.578 1 94.81 121 GLU B O 1
ATOM 4849 N N . GLU B 1 122 ? 11.297 -10.891 13.148 1 94.94 122 GLU B N 1
ATOM 4850 C CA . GLU B 1 122 ? 10.938 -11.898 14.141 1 94.94 122 GLU B CA 1
ATOM 4851 C C . GLU B 1 122 ? 9.523 -12.43 13.906 1 94.94 122 GLU B C 1
ATOM 4853 O O . GLU B 1 122 ? 9.156 -13.477 14.43 1 94.94 122 GLU B O 1
ATOM 4858 N N . GLU B 1 123 ? 8.742 -11.727 13.172 1 92.62 123 GLU B N 1
ATOM 4859 C CA . GLU B 1 123 ? 7.398 -12.18 12.82 1 92.62 123 GLU B CA 1
ATOM 4860 C C . GLU B 1 123 ? 7.441 -13.234 11.719 1 92.62 123 GLU B C 1
ATOM 4862 O O . GLU B 1 123 ? 7.605 -12.898 10.547 1 92.62 123 GLU B O 1
ATOM 4867 N N . GLN B 1 124 ? 7.195 -14.469 12.094 1 96.31 124 GLN B N 1
ATOM 4868 C CA . GLN B 1 124 ? 7.316 -15.586 11.164 1 96.31 124 GLN B CA 1
ATOM 4869 C C . GLN B 1 124 ? 6.02 -16.391 11.102 1 96.31 124 GLN B C 1
ATOM 4871 O O . GLN B 1 124 ? 5.242 -16.406 12.062 1 96.31 124 GLN B O 1
ATOM 4876 N N . PRO B 1 125 ? 5.715 -17.016 9.984 1 96.69 125 PRO B N 1
ATOM 4877 C CA . PRO B 1 125 ? 4.504 -17.812 9.836 1 96.69 125 PRO B CA 1
ATOM 4878 C C . PRO B 1 125 ? 4.574 -19.125 10.617 1 96.69 125 PRO B C 1
ATOM 4880 O O . PRO B 1 125 ? 5.629 -19.484 11.148 1 96.69 125 PRO B O 1
ATOM 4883 N N . ILE B 1 126 ? 3.42 -19.812 10.68 1 96.5 126 ILE B N 1
ATOM 4884 C CA . ILE B 1 126 ? 3.316 -21.125 11.312 1 96.5 126 ILE B CA 1
ATOM 4885 C C . ILE B 1 126 ? 4.09 -22.156 10.5 1 96.5 126 ILE B C 1
ATOM 4887 O O . ILE B 1 126 ? 4.023 -22.156 9.266 1 96.5 126 ILE B O 1
ATOM 4891 N N . SER B 1 127 ? 4.91 -22.938 11.164 1 96.75 127 SER B N 1
ATOM 4892 C CA . SER B 1 127 ? 5.551 -24.109 10.562 1 96.75 127 SER B CA 1
ATOM 4893 C C . SER B 1 127 ? 4.922 -25.406 11.07 1 96.75 127 SER B C 1
ATOM 4895 O O . SER B 1 127 ? 4.559 -25.5 12.242 1 96.75 127 SER B O 1
ATOM 4897 N N . ALA B 1 128 ? 4.703 -26.297 10.141 1 94 128 ALA B N 1
ATOM 4898 C CA . ALA B 1 128 ? 4.234 -27.625 10.484 1 94 128 ALA B CA 1
ATOM 4899 C C . ALA B 1 128 ? 5.039 -28.703 9.758 1 94 128 ALA B C 1
ATOM 4901 O O . ALA B 1 128 ? 5.398 -28.531 8.594 1 94 128 ALA B O 1
ATOM 4902 N N . PRO B 1 129 ? 5.309 -29.859 10.555 1 93.44 129 PRO B N 1
ATOM 4903 C CA . PRO B 1 129 ? 5.98 -30.938 9.844 1 93.44 129 PRO B CA 1
ATOM 4904 C C . PRO B 1 129 ? 5.215 -31.406 8.609 1 93.44 129 PRO B C 1
ATOM 4906 O O . PRO B 1 129 ? 3.98 -31.422 8.617 1 93.44 129 PRO B O 1
ATOM 4909 N N . PRO B 1 130 ? 5.973 -31.656 7.598 1 94.31 130 PRO B N 1
ATOM 4910 C CA . PRO B 1 130 ? 7.426 -31.797 7.473 1 94.31 130 PRO B CA 1
ATOM 4911 C C . PRO B 1 130 ? 8.094 -30.547 6.906 1 94.31 130 PRO B C 1
ATOM 4913 O O . PRO B 1 130 ? 9.18 -30.625 6.336 1 94.31 130 PRO B O 1
ATOM 4916 N N . SER B 1 131 ? 7.496 -29.422 7.039 1 95.88 131 SER B N 1
ATOM 4917 C CA . SER B 1 131 ? 8.023 -28.234 6.375 1 95.88 131 SER B CA 1
ATOM 4918 C C . SER B 1 131 ? 8.289 -27.109 7.371 1 95.88 131 SER B C 1
ATOM 4920 O O . SER B 1 131 ? 7.688 -27.062 8.445 1 95.88 131 SER B O 1
ATOM 4922 N N . THR B 1 132 ? 9.273 -26.344 7.098 1 98 132 THR B N 1
ATOM 4923 C CA . THR B 1 132 ? 9.5 -25.062 7.758 1 98 132 THR B CA 1
ATOM 4924 C C . THR B 1 132 ? 9.109 -23.906 6.84 1 98 132 THR B C 1
ATOM 4926 O O . THR B 1 132 ? 9.391 -23.938 5.637 1 98 132 THR B O 1
ATOM 4929 N N . ASN B 1 133 ? 8.383 -22.938 7.371 1 98.12 133 ASN B N 1
ATOM 4930 C CA . ASN B 1 133 ? 7.973 -21.734 6.656 1 98.12 133 ASN B CA 1
ATOM 4931 C C . ASN B 1 133 ? 8.648 -20.484 7.215 1 98.12 133 ASN B C 1
ATOM 4933 O O . ASN B 1 133 ? 8.828 -20.359 8.43 1 98.12 133 ASN B O 1
ATOM 4937 N N . SER B 1 134 ? 9.07 -19.609 6.352 1 97.88 134 SER B N 1
ATOM 4938 C CA . SER B 1 134 ? 9.664 -18.344 6.77 1 97.88 134 SER B CA 1
ATOM 4939 C C . SER B 1 134 ? 9.258 -17.203 5.832 1 97.88 134 SER B C 1
ATOM 4941 O O . SER B 1 134 ? 8.875 -17.438 4.688 1 97.88 134 SER B O 1
ATOM 4943 N N . LEU B 1 135 ? 9.281 -16.016 6.359 1 97.44 135 LEU B N 1
ATOM 4944 C CA . LEU B 1 135 ? 9.125 -14.805 5.566 1 97.44 135 LEU B CA 1
ATOM 4945 C C . LEU B 1 135 ? 10.438 -14.023 5.508 1 97.44 135 LEU B C 1
ATOM 4947 O O . LEU B 1 135 ? 11.055 -13.766 6.539 1 97.44 135 LEU B O 1
ATOM 4951 N N . VAL B 1 136 ? 10.852 -13.742 4.305 1 97.44 136 VAL B N 1
ATOM 4952 C CA . VAL B 1 136 ? 12.023 -12.906 4.051 1 97.44 136 VAL B CA 1
ATOM 4953 C C . VAL B 1 136 ? 11.57 -11.508 3.615 1 97.44 136 VAL B C 1
ATOM 4955 O O . VAL B 1 136 ? 10.805 -11.367 2.66 1 97.44 136 VAL B O 1
ATOM 4958 N N . TYR B 1 137 ? 12.047 -10.508 4.27 1 96.88 137 TYR B N 1
ATOM 4959 C CA . TYR B 1 137 ? 11.648 -9.141 3.975 1 96.88 137 TYR B CA 1
ATOM 4960 C C . TYR B 1 137 ? 12.688 -8.438 3.111 1 96.88 137 TYR B C 1
ATOM 4962 O O . TYR B 1 137 ? 13.641 -7.855 3.631 1 96.88 137 TYR B O 1
ATOM 4970 N N . ARG B 1 138 ? 12.484 -8.5 1.852 1 97.12 138 ARG B N 1
ATOM 4971 C CA . ARG B 1 138 ? 13.43 -7.941 0.894 1 97.12 138 ARG B CA 1
ATOM 4972 C C . ARG B 1 138 ? 12.969 -6.574 0.399 1 97.12 138 ARG B C 1
ATOM 4974 O O . ARG B 1 138 ? 11.812 -6.195 0.6 1 97.12 138 ARG B O 1
ATOM 4981 N N . GLY B 1 139 ? 13.883 -5.793 -0.119 1 98.06 139 GLY B N 1
ATOM 4982 C CA . GLY B 1 139 ? 13.523 -4.543 -0.769 1 98.06 139 GLY B CA 1
ATOM 4983 C C . GLY B 1 139 ? 12.773 -4.742 -2.068 1 98.06 139 GLY B C 1
ATOM 4984 O O . GLY B 1 139 ? 12.648 -5.867 -2.557 1 98.06 139 GLY B O 1
ATOM 4985 N N . LEU B 1 140 ? 12.219 -3.717 -2.59 1 98.44 140 LEU B N 1
ATOM 4986 C CA . LEU B 1 140 ? 11.562 -3.746 -3.891 1 98.44 140 LEU B CA 1
ATOM 4987 C C . LEU B 1 140 ? 12.57 -4 -5.004 1 98.44 140 LEU B C 1
ATOM 4989 O O . LEU B 1 140 ? 13.766 -3.736 -4.836 1 98.44 140 LEU B O 1
ATOM 4993 N N . GLU B 1 141 ? 12.18 -4.574 -6.07 1 98.25 141 GLU B N 1
ATOM 4994 C CA . GLU B 1 141 ? 13.07 -4.832 -7.195 1 98.25 141 GLU B CA 1
ATOM 4995 C C . GLU B 1 141 ? 13.188 -3.607 -8.102 1 98.25 141 GLU B C 1
ATOM 4997 O O . GLU B 1 141 ? 12.344 -3.391 -8.969 1 98.25 141 GLU B O 1
ATOM 5002 N N . GLY B 1 142 ? 14.172 -2.836 -8.008 1 98.69 142 GLY B N 1
ATOM 5003 C CA . GLY B 1 142 ? 14.414 -1.558 -8.656 1 98.69 142 GLY B CA 1
ATOM 5004 C C . GLY B 1 142 ? 14.867 -0.476 -7.695 1 98.69 142 GLY B C 1
ATOM 5005 O O . GLY B 1 142 ? 15.617 -0.748 -6.754 1 98.69 142 GLY B O 1
ATOM 5006 N N . PHE B 1 143 ? 14.539 0.784 -8.008 1 98.94 143 PHE B N 1
ATOM 5007 C CA . PHE B 1 143 ? 14.938 1.878 -7.133 1 98.94 143 PHE B CA 1
ATOM 5008 C C . PHE B 1 143 ? 13.719 2.658 -6.652 1 98.94 143 PHE B C 1
ATOM 5010 O O . PHE B 1 143 ? 12.648 2.584 -7.262 1 98.94 143 PHE B O 1
ATOM 5017 N N . VAL B 1 144 ? 13.875 3.346 -5.512 1 98.94 144 VAL B N 1
ATOM 5018 C CA . VAL B 1 144 ? 12.867 4.238 -4.953 1 98.94 144 VAL B CA 1
ATOM 5019 C C . VAL B 1 144 ? 13.266 5.691 -5.188 1 98.94 144 VAL B C 1
ATOM 5021 O O . VAL B 1 144 ? 14.414 6.07 -4.945 1 98.94 144 VAL B O 1
ATOM 5024 N N . ALA B 1 145 ? 12.391 6.465 -5.758 1 99 145 ALA B N 1
ATOM 5025 C CA . ALA B 1 145 ? 12.578 7.91 -5.852 1 99 145 ALA B CA 1
ATOM 5026 C C . ALA B 1 145 ? 12.07 8.609 -4.594 1 99 145 ALA B C 1
ATOM 5028 O O . ALA B 1 145 ? 10.875 8.547 -4.281 1 99 145 ALA B O 1
ATOM 5029 N N . ALA B 1 146 ? 12.938 9.219 -3.854 1 98.94 146 ALA B N 1
ATOM 5030 C CA . ALA B 1 146 ? 12.586 10.008 -2.678 1 98.94 146 ALA B CA 1
ATOM 5031 C C . ALA B 1 146 ? 12.57 11.5 -3.002 1 98.94 146 ALA B C 1
ATOM 5033 O O . ALA B 1 146 ? 13.602 12.07 -3.355 1 98.94 146 ALA B O 1
ATOM 5034 N N . ILE B 1 147 ? 11.438 12.094 -2.941 1 98.94 147 ILE B N 1
ATOM 5035 C CA . ILE B 1 147 ? 11.25 13.516 -3.184 1 98.94 147 ILE B CA 1
ATOM 5036 C C . ILE B 1 147 ? 10.828 14.211 -1.891 1 98.94 147 ILE B C 1
ATOM 5038 O O . ILE B 1 147 ? 9.688 14.047 -1.44 1 98.94 147 ILE B O 1
ATOM 5042 N N . SER B 1 148 ? 11.727 14.93 -1.309 1 98.69 148 SER B N 1
ATOM 5043 C CA . SER B 1 148 ? 11.523 15.391 0.059 1 98.69 148 SER B CA 1
ATOM 5044 C C . SER B 1 148 ? 11.172 16.875 0.091 1 98.69 148 SER B C 1
ATOM 5046 O O . SER B 1 148 ? 11.57 17.641 -0.799 1 98.69 148 SER B O 1
ATOM 5048 N N . PRO B 1 149 ? 10.453 17.344 1.05 1 98.25 149 PRO B N 1
ATOM 5049 C CA . PRO B 1 149 ? 10.008 18.734 1.181 1 98.25 149 PRO B CA 1
ATOM 5050 C C . PRO B 1 149 ? 11.062 19.625 1.823 1 98.25 149 PRO B C 1
ATOM 5052 O O . PRO B 1 149 ? 12.117 19.156 2.238 1 98.25 149 PRO B O 1
ATOM 5055 N N . PHE B 1 150 ? 10.742 20.891 1.961 1 98.38 150 PHE B N 1
ATOM 5056 C CA . PHE B 1 150 ? 11.703 21.844 2.504 1 98.38 150 PHE B CA 1
ATOM 5057 C C . PHE B 1 150 ? 11.57 21.938 4.02 1 98.38 150 PHE B C 1
ATOM 5059 O O . PHE B 1 150 ? 12.531 22.297 4.711 1 98.38 150 PHE B O 1
ATOM 5066 N N . ASN B 1 151 ? 10.383 21.625 4.496 1 97.69 151 ASN B N 1
ATOM 5067 C CA . ASN B 1 151 ? 10.07 22.203 5.797 1 97.69 151 ASN B CA 1
ATOM 5068 C C . ASN B 1 151 ? 10.523 21.312 6.941 1 97.69 151 ASN B C 1
ATOM 5070 O O . ASN B 1 151 ? 10.594 21.75 8.094 1 97.69 151 ASN B O 1
ATOM 5074 N N . PHE B 1 152 ? 10.953 20.062 6.621 1 98.12 152 PHE B N 1
ATOM 5075 C CA . PHE B 1 152 ? 11.484 19.234 7.699 1 98.12 152 PHE B CA 1
ATOM 5076 C C . PHE B 1 152 ? 12.703 18.438 7.227 1 98.12 152 PHE B C 1
ATOM 5078 O O . PHE B 1 152 ? 12.594 17.594 6.348 1 98.12 152 PHE B O 1
ATOM 5085 N N . THR B 1 153 ? 13.812 18.703 7.871 1 98.75 153 THR B N 1
ATOM 5086 C CA . THR B 1 153 ? 15.031 17.922 7.672 1 98.75 153 THR B CA 1
ATOM 5087 C C . THR B 1 153 ? 14.805 16.453 7.996 1 98.75 153 THR B C 1
ATOM 5089 O O . THR B 1 153 ? 15.273 15.57 7.277 1 98.75 153 THR B O 1
ATOM 5092 N N . ALA B 1 154 ? 14.016 16.219 9.023 1 98.75 154 ALA B N 1
ATOM 5093 C CA . ALA B 1 154 ? 13.719 14.867 9.484 1 98.75 154 ALA B CA 1
ATOM 5094 C C . ALA B 1 154 ? 12.977 14.078 8.414 1 98.75 154 ALA B C 1
ATOM 5096 O O . ALA B 1 154 ? 13.266 12.898 8.195 1 98.75 154 ALA B O 1
ATOM 5097 N N . ILE B 1 155 ? 11.992 14.719 7.762 1 98.5 155 ILE B N 1
ATOM 5098 C CA . ILE B 1 155 ? 11.203 14.047 6.738 1 98.5 155 ILE B CA 1
ATOM 5099 C C . ILE B 1 155 ? 12.086 13.719 5.535 1 98.5 155 ILE B C 1
ATOM 5101 O O . ILE B 1 155 ? 11.977 12.633 4.953 1 98.5 155 ILE B O 1
ATOM 5105 N N . GLY B 1 156 ? 12.984 14.641 5.191 1 98.56 156 GLY B N 1
ATOM 5106 C CA . GLY B 1 156 ? 13.922 14.352 4.117 1 98.56 156 GLY B CA 1
ATOM 5107 C C . GLY B 1 156 ? 14.758 13.117 4.375 1 98.56 156 GLY B C 1
ATOM 5108 O O . GLY B 1 156 ? 14.805 12.211 3.539 1 98.56 156 GLY B O 1
ATOM 5109 N N . GLY B 1 157 ? 15.391 13.07 5.559 1 98.81 157 GLY B N 1
ATOM 5110 C CA . GLY B 1 157 ? 16.188 11.906 5.93 1 98.81 157 GLY B CA 1
ATOM 5111 C C . GLY B 1 157 ? 15.375 10.625 5.953 1 98.81 157 GLY B C 1
ATOM 5112 O O . GLY B 1 157 ? 15.852 9.578 5.523 1 98.81 157 GLY B O 1
ATOM 5113 N N . ASN B 1 158 ? 14.164 10.734 6.441 1 98.88 158 ASN B N 1
ATOM 5114 C CA . ASN B 1 158 ? 13.32 9.555 6.582 1 98.88 158 ASN B CA 1
ATOM 5115 C C . ASN B 1 158 ? 12.867 9.023 5.223 1 98.88 158 ASN B C 1
ATOM 5117 O O . ASN B 1 158 ? 12.766 7.812 5.027 1 98.88 158 ASN B O 1
ATOM 5121 N N . LEU B 1 159 ? 12.5 9.953 4.25 1 98.88 159 LEU B N 1
ATOM 5122 C CA . LEU B 1 159 ? 12.031 9.531 2.936 1 98.88 159 LEU B CA 1
ATOM 5123 C C . LEU B 1 159 ? 13.102 8.734 2.199 1 98.88 159 LEU B C 1
ATOM 5125 O O . LEU B 1 159 ? 12.781 7.793 1.472 1 98.88 159 LEU B O 1
ATOM 5129 N N . ALA B 1 160 ? 14.359 9.094 2.395 1 98.88 160 ALA B N 1
ATOM 5130 C CA . ALA B 1 160 ? 15.461 8.367 1.773 1 98.88 160 ALA B CA 1
ATOM 5131 C C . ALA B 1 160 ? 15.891 7.184 2.633 1 98.88 160 ALA B C 1
ATOM 5133 O O . ALA B 1 160 ? 16.156 6.094 2.115 1 98.88 160 ALA B O 1
ATOM 5134 N N . GLY B 1 161 ? 15.914 7.367 3.928 1 98.88 161 GLY B N 1
ATOM 5135 C CA . GLY B 1 161 ? 16.5 6.41 4.848 1 98.88 161 GLY B CA 1
ATOM 5136 C C . GLY B 1 161 ? 15.648 5.168 5.039 1 98.88 161 GLY B C 1
ATOM 5137 O O . GLY B 1 161 ? 16.172 4.055 5.098 1 98.88 161 GLY B O 1
ATOM 5138 N N . ALA B 1 162 ? 14.312 5.355 5.156 1 98.88 162 ALA B N 1
ATOM 5139 C CA . ALA B 1 162 ? 13.445 4.223 5.473 1 98.88 162 ALA B CA 1
ATOM 5140 C C . ALA B 1 162 ? 13.484 3.176 4.363 1 98.88 162 ALA B C 1
ATOM 5142 O O . ALA B 1 162 ? 13.688 1.989 4.633 1 98.88 162 ALA B O 1
ATOM 5143 N N . PRO B 1 163 ? 13.336 3.594 3.055 1 98.88 163 PRO B N 1
ATOM 5144 C CA . PRO B 1 163 ? 13.484 2.586 2.002 1 98.88 163 PRO B CA 1
ATOM 5145 C C . PRO B 1 163 ? 14.867 1.943 1.99 1 98.88 163 PRO B C 1
ATOM 5147 O O . PRO B 1 163 ? 14.984 0.735 1.771 1 98.88 163 PRO B O 1
ATOM 5150 N N . ALA B 1 164 ? 15.891 2.748 2.209 1 98.94 164 ALA B N 1
ATOM 5151 C CA . ALA B 1 164 ? 17.25 2.203 2.225 1 98.94 164 ALA B CA 1
ATOM 5152 C C . ALA B 1 164 ? 17.406 1.155 3.32 1 98.94 164 ALA B C 1
ATOM 5154 O O . ALA B 1 164 ? 17.984 0.092 3.094 1 98.94 164 ALA B O 1
ATOM 5155 N N . LEU B 1 165 ? 16.859 1.427 4.477 1 98.94 165 LEU B N 1
ATOM 5156 C CA . LEU B 1 165 ? 16.906 0.497 5.602 1 98.94 165 LEU B CA 1
ATOM 5157 C C . LEU B 1 165 ? 16.328 -0.86 5.207 1 98.94 165 LEU B C 1
ATOM 5159 O O . LEU B 1 165 ? 16.859 -1.9 5.617 1 98.94 165 LEU B O 1
ATOM 5163 N N . MET B 1 166 ? 15.297 -0.855 4.371 1 98.75 166 MET B N 1
ATOM 5164 C CA . MET B 1 166 ? 14.594 -2.096 4.055 1 98.75 166 MET B CA 1
ATOM 5165 C C . MET B 1 166 ? 15.164 -2.732 2.789 1 98.75 166 MET B C 1
ATOM 5167 O O . MET B 1 166 ? 14.5 -3.545 2.145 1 98.75 166 MET B O 1
ATOM 5171 N N . GLY B 1 167 ? 16.359 -2.326 2.379 1 98.69 167 GLY B N 1
ATOM 5172 C CA . GLY B 1 167 ? 17.094 -3.031 1.342 1 98.69 167 GLY B CA 1
ATOM 5173 C C . GLY B 1 167 ? 16.938 -2.4 -0.03 1 98.69 167 GLY B C 1
ATOM 5174 O O . GLY B 1 167 ? 17.375 -2.973 -1.032 1 98.69 167 GLY B O 1
ATOM 5175 N N . ASN B 1 168 ? 16.328 -1.231 -0.111 1 98.94 168 ASN B N 1
ATOM 5176 C CA . ASN B 1 168 ? 16.156 -0.524 -1.377 1 98.94 168 ASN B CA 1
ATOM 5177 C C . ASN B 1 168 ? 17.344 0.386 -1.667 1 98.94 168 ASN B C 1
ATOM 5179 O O . ASN B 1 168 ? 18.109 0.739 -0.758 1 98.94 168 ASN B O 1
ATOM 5183 N N . VAL B 1 169 ? 17.5 0.691 -2.938 1 98.94 169 VAL B N 1
ATOM 5184 C CA . VAL B 1 169 ? 18.375 1.788 -3.342 1 98.94 169 VAL B CA 1
ATOM 5185 C C . VAL B 1 169 ? 17.531 3 -3.736 1 98.94 169 VAL B C 1
ATOM 5187 O O . VAL B 1 169 ? 16.375 2.855 -4.145 1 98.94 169 VAL B O 1
ATOM 5190 N N . VAL B 1 170 ? 18.156 4.219 -3.541 1 98.94 170 VAL B N 1
ATOM 5191 C CA . VAL B 1 170 ? 17.297 5.398 -3.529 1 98.94 170 VAL B CA 1
ATOM 5192 C C . VAL B 1 170 ? 17.938 6.512 -4.355 1 98.94 170 VAL B C 1
ATOM 5194 O O . VAL B 1 170 ? 19.156 6.699 -4.312 1 98.94 170 VAL B O 1
ATOM 5197 N N . LEU B 1 171 ? 17.156 7.156 -5.18 1 99 171 LEU B N 1
ATOM 5198 C CA . LEU B 1 171 ? 17.5 8.484 -5.684 1 99 171 LEU B CA 1
ATOM 5199 C C . LEU B 1 171 ? 16.812 9.57 -4.863 1 99 171 LEU B C 1
ATOM 5201 O O . LEU B 1 171 ? 15.578 9.672 -4.867 1 99 171 LEU B O 1
ATOM 5205 N N . TRP B 1 172 ? 17.578 10.352 -4.156 1 98.94 172 TRP B N 1
ATOM 5206 C CA . TRP B 1 172 ? 17.047 11.383 -3.266 1 98.94 172 TRP B CA 1
ATOM 5207 C C . TRP B 1 172 ? 17.109 12.758 -3.924 1 98.94 172 TRP B C 1
ATOM 5209 O O . TRP B 1 172 ? 18.203 13.289 -4.164 1 98.94 172 TRP B O 1
ATOM 5219 N N . LYS B 1 173 ? 16.016 13.297 -4.312 1 98.94 173 LYS B N 1
ATOM 5220 C CA . LYS B 1 173 ? 15.883 14.68 -4.762 1 98.94 173 LYS B CA 1
ATOM 5221 C C . LYS B 1 173 ? 15.406 15.578 -3.625 1 98.94 173 LYS B C 1
ATOM 5223 O O . LYS B 1 173 ? 14.211 15.664 -3.359 1 98.94 173 LYS B O 1
ATOM 5228 N N . PRO B 1 174 ? 16.25 16.359 -2.984 1 98.75 174 PRO B N 1
ATOM 5229 C CA . PRO B 1 174 ? 15.836 17.266 -1.921 1 98.75 174 PRO B CA 1
ATOM 5230 C C . PRO B 1 174 ? 15.172 18.531 -2.459 1 98.75 174 PRO B C 1
ATOM 5232 O O . PRO B 1 174 ? 15.273 18.828 -3.65 1 98.75 174 PRO B O 1
ATOM 5235 N N . SER B 1 175 ? 14.422 19.188 -1.632 1 98.56 175 SER B N 1
ATOM 5236 C CA . SER B 1 175 ? 13.945 20.531 -1.982 1 98.56 175 SER B CA 1
ATOM 5237 C C . SER B 1 175 ? 15.102 21.5 -2.135 1 98.56 175 SER B C 1
ATOM 5239 O O . SER B 1 175 ? 16.062 21.469 -1.369 1 98.56 175 SER B O 1
ATOM 5241 N N . ASP B 1 176 ? 14.953 22.453 -3.029 1 98.12 176 ASP B N 1
ATOM 5242 C CA . ASP B 1 176 ? 15.969 23.484 -3.264 1 98.12 176 ASP B CA 1
ATOM 5243 C C . ASP B 1 176 ? 16.172 24.344 -2.016 1 98.12 176 ASP B C 1
ATOM 5245 O O . ASP B 1 176 ? 17.281 24.844 -1.787 1 98.12 176 ASP B O 1
ATOM 5249 N N . SER B 1 177 ? 15.172 24.422 -1.226 1 98.25 177 SER B N 1
ATOM 5250 C CA . SER B 1 177 ? 15.211 25.328 -0.083 1 98.25 177 SER B CA 1
ATOM 5251 C C . SER B 1 177 ? 15.617 24.594 1.19 1 98.25 177 SER B C 1
ATOM 5253 O O . SER B 1 177 ? 15.602 25.172 2.279 1 98.25 177 SER B O 1
ATOM 5255 N N . ALA B 1 178 ? 15.969 23.328 1.081 1 98.62 178 ALA B N 1
ATOM 5256 C CA . ALA B 1 178 ? 16.5 22.547 2.199 1 98.62 178 ALA B CA 1
ATOM 5257 C C . ALA B 1 178 ? 17.75 21.766 1.782 1 98.62 178 ALA B C 1
ATOM 5259 O O . ALA B 1 178 ? 17.969 20.656 2.26 1 98.62 178 ALA B O 1
ATOM 5260 N N . MET B 1 179 ? 18.516 22.328 0.833 1 98.75 179 MET B N 1
ATOM 5261 C CA . MET B 1 179 ? 19.688 21.672 0.275 1 98.75 179 MET B CA 1
ATOM 5262 C C . MET B 1 179 ? 20.766 21.484 1.338 1 98.75 179 MET B C 1
ATOM 5264 O O . MET B 1 179 ? 21.344 20.406 1.468 1 98.75 179 MET B O 1
ATOM 5268 N N . LEU B 1 180 ? 21 22.531 2.098 1 98.81 180 LEU B N 1
ATOM 5269 C CA . LEU B 1 180 ? 22.078 22.562 3.078 1 98.81 180 LEU B CA 1
ATOM 5270 C C . LEU B 1 180 ? 21.906 21.469 4.129 1 98.81 180 LEU B C 1
ATOM 5272 O O . LEU B 1 180 ? 22.812 20.688 4.379 1 98.81 180 LEU B O 1
ATOM 5276 N N . SER B 1 181 ? 20.75 21.391 4.727 1 98.81 181 SER B N 1
ATOM 5277 C CA . SER B 1 181 ? 20.484 20.391 5.766 1 98.81 181 SER B CA 1
ATOM 5278 C C . SER B 1 181 ? 20.391 18.984 5.18 1 98.81 181 SER B C 1
ATOM 5280 O O . SER B 1 181 ? 20.875 18.031 5.777 1 98.81 181 SER B O 1
ATOM 5282 N N . SER B 1 182 ? 19.781 18.812 3.982 1 98.88 182 SER B N 1
ATOM 5283 C CA . SER B 1 182 ? 19.625 17.5 3.355 1 98.88 182 SER B CA 1
ATOM 5284 C C . SER B 1 182 ? 20.984 16.891 3.033 1 98.88 182 SER B C 1
ATOM 5286 O O . SER B 1 182 ? 21.188 15.688 3.229 1 98.88 182 SER B O 1
ATOM 5288 N N . TYR B 1 183 ? 21.875 17.719 2.551 1 98.88 183 TYR B N 1
ATOM 5289 C CA . TYR B 1 183 ? 23.203 17.219 2.232 1 98.88 183 TYR B CA 1
ATOM 5290 C C . TYR B 1 183 ? 23.953 16.812 3.496 1 98.88 183 TYR B C 1
ATOM 5292 O O . TYR B 1 183 ? 24.688 15.82 3.5 1 98.88 183 TYR B O 1
ATOM 5300 N N . ALA B 1 184 ? 23.797 17.609 4.543 1 98.81 184 ALA B N 1
ATOM 5301 C CA . ALA B 1 184 ? 24.406 17.234 5.82 1 98.81 184 ALA B CA 1
ATOM 5302 C C . ALA B 1 184 ? 23.922 15.875 6.293 1 98.81 184 ALA B C 1
ATOM 5304 O O . ALA B 1 184 ? 24.703 15.062 6.789 1 98.81 184 ALA B O 1
ATOM 5305 N N . VAL B 1 185 ? 22.609 15.625 6.176 1 98.88 185 VAL B N 1
ATOM 5306 C CA . VAL B 1 185 ? 22.047 14.336 6.559 1 98.88 185 VAL B CA 1
ATOM 5307 C C . VAL B 1 185 ? 22.625 13.227 5.691 1 98.88 185 VAL B C 1
ATOM 5309 O O . VAL B 1 185 ? 23 12.164 6.199 1 98.88 185 VAL B O 1
ATOM 5312 N N . TYR B 1 186 ? 22.719 13.461 4.414 1 98.81 186 TYR B N 1
ATOM 5313 C CA . TYR B 1 186 ? 23.312 12.492 3.494 1 98.81 186 TYR B CA 1
ATOM 5314 C C . TYR B 1 186 ? 24.734 12.148 3.908 1 98.81 186 TYR B C 1
ATOM 5316 O O . TYR B 1 186 ? 25.109 10.969 3.951 1 98.81 186 TYR B O 1
ATOM 5324 N N . GLN B 1 187 ? 25.516 13.172 4.27 1 98.56 187 GLN B N 1
ATOM 5325 C CA . GLN B 1 187 ? 26.891 12.961 4.707 1 98.56 187 GLN B CA 1
ATOM 5326 C C . GLN B 1 187 ? 26.938 12.133 5.988 1 98.56 187 GLN B C 1
ATOM 5328 O O . GLN B 1 187 ? 27.828 11.289 6.156 1 98.56 187 GLN B O 1
ATOM 5333 N N . ILE B 1 188 ? 26.047 12.391 6.859 1 98.69 188 ILE B N 1
ATOM 5334 C CA . ILE B 1 188 ? 25.984 11.656 8.117 1 98.69 188 ILE B CA 1
ATOM 5335 C C . ILE B 1 188 ? 25.688 10.188 7.844 1 98.69 188 ILE B C 1
ATOM 5337 O O . ILE B 1 188 ? 26.25 9.305 8.492 1 98.69 188 ILE B O 1
ATOM 5341 N N . LEU B 1 189 ? 24.781 9.914 6.891 1 98.81 189 LEU B N 1
ATOM 5342 C CA . LEU B 1 189 ? 24.484 8.539 6.52 1 98.81 189 LEU B CA 1
ATOM 5343 C C . LEU B 1 189 ? 25.719 7.84 5.977 1 98.81 189 LEU B C 1
ATOM 5345 O O . LEU B 1 189 ? 25.984 6.684 6.316 1 98.81 189 LEU B O 1
ATOM 5349 N N . LEU B 1 190 ? 26.5 8.547 5.176 1 98.5 190 LEU B N 1
ATOM 5350 C CA . LEU B 1 190 ? 27.75 7.984 4.676 1 98.5 190 LEU B CA 1
ATOM 5351 C C . LEU B 1 190 ? 28.719 7.723 5.82 1 98.5 190 LEU B C 1
ATOM 5353 O O . LEU B 1 190 ? 29.344 6.664 5.879 1 98.5 190 LEU B O 1
ATOM 5357 N N . GLU B 1 191 ? 28.812 8.695 6.691 1 98.44 191 GLU B N 1
ATOM 5358 C CA . GLU B 1 191 ? 29.688 8.578 7.848 1 98.44 191 GLU B CA 1
ATOM 5359 C C . GLU B 1 191 ? 29.297 7.402 8.727 1 98.44 191 GLU B C 1
ATOM 5361 O O . GLU B 1 191 ? 30.156 6.754 9.336 1 98.44 191 GLU B O 1
ATOM 5366 N N . ALA B 1 192 ? 28.016 7.125 8.766 1 98.81 192 ALA B N 1
ATOM 5367 C CA . ALA B 1 192 ? 27.484 6.051 9.594 1 98.81 192 ALA B CA 1
ATOM 5368 C C . ALA B 1 192 ? 27.719 4.688 8.953 1 98.81 192 ALA B C 1
ATOM 5370 O O . ALA B 1 192 ? 27.469 3.65 9.57 1 98.81 192 ALA B O 1
ATOM 5371 N N . GLY B 1 193 ? 28.156 4.641 7.707 1 98.56 193 GLY B N 1
ATOM 5372 C CA . GLY B 1 193 ? 28.516 3.377 7.086 1 98.56 193 GLY B CA 1
ATOM 5373 C C . GLY B 1 193 ? 27.609 2.994 5.934 1 98.56 193 GLY B C 1
ATOM 5374 O O . GLY B 1 193 ? 27.719 1.893 5.395 1 98.56 193 GLY B O 1
ATOM 5375 N N . LEU B 1 194 ? 26.688 3.854 5.508 1 98.75 194 LEU B N 1
ATOM 5376 C CA . LEU B 1 194 ? 25.891 3.578 4.32 1 98.75 194 LEU B CA 1
ATOM 5377 C C . LEU B 1 194 ? 26.766 3.471 3.084 1 98.75 194 LEU B C 1
ATOM 5379 O O . LEU B 1 194 ? 27.547 4.379 2.793 1 98.75 194 LEU B O 1
ATOM 5383 N N . PRO B 1 195 ? 26.656 2.387 2.316 1 98.62 195 PRO B N 1
ATOM 5384 C CA . PRO B 1 195 ? 27.438 2.322 1.083 1 98.62 195 PRO B CA 1
ATOM 5385 C C . PRO B 1 195 ? 27.109 3.451 0.11 1 98.62 195 PRO B C 1
ATOM 5387 O O . PRO B 1 195 ? 25.938 3.822 -0.035 1 98.62 195 PRO B O 1
ATOM 5390 N N . PRO B 1 196 ? 28.031 4.066 -0.489 1 97.06 196 PRO B N 1
ATOM 5391 C CA . PRO B 1 196 ? 27.859 5.309 -1.246 1 97.06 196 PRO B CA 1
ATOM 5392 C C . PRO B 1 196 ? 26.828 5.184 -2.363 1 97.06 196 PRO B C 1
ATOM 5394 O O . PRO B 1 196 ? 26.203 6.18 -2.756 1 97.06 196 PRO B O 1
ATOM 5397 N N . SER B 1 197 ? 26.594 3.982 -2.896 1 98.12 197 SER B N 1
ATOM 5398 C CA . SER B 1 197 ? 25.719 3.873 -4.062 1 98.12 197 SER B CA 1
ATOM 5399 C C . SER B 1 197 ? 24.297 3.512 -3.652 1 98.12 197 SER B C 1
ATOM 5401 O O . SER B 1 197 ? 23.422 3.377 -4.504 1 98.12 197 SER B O 1
ATOM 5403 N N . VAL B 1 198 ? 24 3.371 -2.346 1 98.88 198 VAL B N 1
ATOM 5404 C CA . VAL B 1 198 ? 22.672 2.967 -1.877 1 98.88 198 VAL B CA 1
ATOM 5405 C C . VAL B 1 198 ? 21.703 4.148 -1.971 1 98.88 198 VAL B C 1
ATOM 5407 O O . VAL B 1 198 ? 20.547 3.98 -2.369 1 98.88 198 VAL B O 1
ATOM 5410 N N . ILE B 1 199 ? 22.172 5.34 -1.614 1 98.94 199 ILE B N 1
ATOM 5411 C CA . ILE B 1 199 ? 21.422 6.574 -1.813 1 98.94 199 ILE B CA 1
ATOM 5412 C C . ILE B 1 199 ? 22.203 7.523 -2.709 1 98.94 199 ILE B C 1
ATOM 5414 O O . ILE B 1 199 ? 23.344 7.891 -2.389 1 98.94 199 ILE B O 1
ATOM 5418 N N . GLN B 1 200 ? 21.609 7.848 -3.867 1 98.94 200 GLN B N 1
ATOM 5419 C CA . GLN B 1 200 ? 22.141 8.891 -4.742 1 98.94 200 GLN B CA 1
ATOM 5420 C C . GLN B 1 200 ? 21.578 10.258 -4.371 1 98.94 200 GLN B C 1
ATOM 5422 O O . GLN B 1 200 ? 20.359 10.422 -4.266 1 98.94 200 GLN B O 1
ATOM 5427 N N . PHE B 1 201 ? 22.453 11.219 -4.082 1 98.94 201 PHE B N 1
ATOM 5428 C CA . PHE B 1 201 ? 22 12.57 -3.773 1 98.94 201 PHE B CA 1
ATOM 5429 C C . PHE B 1 201 ? 21.953 13.422 -5.031 1 98.94 201 PHE B C 1
ATOM 5431 O O . PHE B 1 201 ? 22.984 13.898 -5.508 1 98.94 201 PHE B O 1
ATOM 5438 N N . VAL B 1 202 ? 20.703 13.703 -5.531 1 98.94 202 VAL B N 1
ATOM 5439 C CA . VAL B 1 202 ? 20.625 14.242 -6.887 1 98.94 202 VAL B CA 1
ATOM 5440 C C . VAL B 1 202 ? 19.625 15.391 -6.926 1 98.94 202 VAL B C 1
ATOM 5442 O O . VAL B 1 202 ? 18.547 15.25 -7.512 1 98.94 202 VAL B O 1
ATOM 5445 N N . PRO B 1 203 ? 20 16.594 -6.438 1 98.88 203 PRO B N 1
ATOM 5446 C CA . PRO B 1 203 ? 19.172 17.766 -6.73 1 98.88 203 PRO B CA 1
ATOM 5447 C C . PRO B 1 203 ? 18.891 17.938 -8.219 1 98.88 203 PRO B C 1
ATOM 5449 O O . PRO B 1 203 ? 19.781 17.703 -9.047 1 98.88 203 PRO B O 1
ATOM 5452 N N . ALA B 1 204 ? 17.688 18.266 -8.539 1 98.88 204 ALA B N 1
ATOM 5453 C CA . ALA B 1 204 ? 17.297 18.391 -9.938 1 98.88 204 ALA B CA 1
ATOM 5454 C C . ALA B 1 204 ? 16.016 19.234 -10.07 1 98.88 204 ALA B C 1
ATOM 5456 O O . ALA B 1 204 ? 15.297 19.422 -9.094 1 98.88 204 ALA B O 1
ATOM 5457 N N . GLU B 1 205 ? 15.859 19.781 -11.258 1 98.31 205 GLU B N 1
ATOM 5458 C CA . GLU B 1 205 ? 14.562 20.359 -11.57 1 98.31 205 GLU B CA 1
ATOM 5459 C C . GLU B 1 205 ? 13.445 19.328 -11.453 1 98.31 205 GLU B C 1
ATOM 5461 O O . GLU B 1 205 ? 13.609 18.188 -11.883 1 98.31 205 GLU B O 1
ATOM 5466 N N . GLY B 1 206 ? 12.297 19.781 -10.891 1 97.94 206 GLY B N 1
ATOM 5467 C CA . GLY B 1 206 ? 11.211 18.875 -10.602 1 97.94 206 GLY B CA 1
ATOM 5468 C C . GLY B 1 206 ? 10.773 18.062 -11.812 1 97.94 206 GLY B C 1
ATOM 5469 O O . GLY B 1 206 ? 10.648 16.844 -11.734 1 97.94 206 GLY B O 1
ATOM 5470 N N . THR B 1 207 ? 10.539 18.672 -12.898 1 97.94 207 THR B N 1
ATOM 5471 C CA . THR B 1 207 ? 10.039 18.016 -14.094 1 97.94 207 THR B CA 1
ATOM 5472 C C . THR B 1 207 ? 11.094 17.078 -14.672 1 97.94 207 THR B C 1
ATOM 5474 O O . THR B 1 207 ? 10.773 15.961 -15.102 1 97.94 207 THR B O 1
ATOM 5477 N N . THR B 1 208 ? 12.391 17.562 -14.664 1 98.62 208 THR B N 1
ATOM 5478 C CA . THR B 1 208 ? 13.477 16.719 -15.156 1 98.62 208 THR B CA 1
ATOM 5479 C C . THR B 1 208 ? 13.594 15.453 -14.32 1 98.62 208 THR B C 1
ATOM 5481 O O . THR B 1 208 ? 13.719 14.352 -14.867 1 98.62 208 THR B O 1
ATOM 5484 N N . PHE B 1 209 ? 13.578 15.609 -13.07 1 98.81 209 PHE B N 1
ATOM 5485 C CA . PHE B 1 209 ? 13.68 14.469 -12.164 1 98.81 209 PHE B CA 1
ATOM 5486 C C . PHE B 1 209 ? 12.5 13.523 -12.352 1 98.81 209 PHE B C 1
ATOM 5488 O O . PHE B 1 209 ? 12.688 12.328 -12.578 1 98.81 209 PHE B O 1
ATOM 5495 N N . GLY B 1 210 ? 11.258 14.109 -12.266 1 98.81 210 GLY B N 1
ATOM 5496 C CA . GLY B 1 210 ? 10.047 13.305 -12.383 1 98.81 210 GLY B CA 1
ATOM 5497 C C . GLY B 1 210 ? 9.977 12.531 -13.688 1 98.81 210 GLY B C 1
ATOM 5498 O O . GLY B 1 210 ? 9.719 11.32 -13.688 1 98.81 210 GLY B O 1
ATOM 5499 N N . ASP B 1 211 ? 10.211 13.203 -14.773 1 98.75 211 ASP B N 1
ATOM 5500 C CA . ASP B 1 211 ? 10.164 12.57 -16.094 1 98.75 211 ASP B CA 1
ATOM 5501 C C . ASP B 1 211 ? 11.188 11.445 -16.203 1 98.75 211 ASP B C 1
ATOM 5503 O O . ASP B 1 211 ? 10.891 10.391 -16.766 1 98.75 211 ASP B O 1
ATOM 5507 N N . THR B 1 212 ? 12.406 11.68 -15.641 1 98.88 212 THR B N 1
ATOM 5508 C CA . THR B 1 212 ? 13.484 10.703 -15.773 1 98.88 212 THR B CA 1
ATOM 5509 C C . THR B 1 212 ? 13.188 9.461 -14.945 1 98.88 212 THR B C 1
ATOM 5511 O O . THR B 1 212 ? 13.281 8.336 -15.445 1 98.88 212 THR B O 1
ATOM 5514 N N . VAL B 1 213 ? 12.828 9.625 -13.719 1 98.88 213 VAL B N 1
ATOM 5515 C CA . VAL B 1 213 ? 12.656 8.469 -12.844 1 98.88 213 VAL B CA 1
ATOM 5516 C C . VAL B 1 213 ? 11.422 7.68 -13.273 1 98.88 213 VAL B C 1
ATOM 5518 O O . VAL B 1 213 ? 11.43 6.445 -13.242 1 98.88 213 VAL B O 1
ATOM 5521 N N . THR B 1 214 ? 10.297 8.336 -13.68 1 98.88 214 THR B N 1
ATOM 5522 C CA . THR B 1 214 ? 9.094 7.613 -14.07 1 98.88 214 THR B CA 1
ATOM 5523 C C . THR B 1 214 ? 9.273 6.977 -15.445 1 98.88 214 THR B C 1
ATOM 5525 O O . THR B 1 214 ? 8.523 6.066 -15.812 1 98.88 214 THR B O 1
ATOM 5528 N N . GLY B 1 215 ? 10.219 7.445 -16.203 1 98.75 215 GLY B N 1
ATOM 5529 C CA . GLY B 1 215 ? 10.492 6.871 -17.516 1 98.75 215 GLY B CA 1
ATOM 5530 C C . GLY B 1 215 ? 11.375 5.637 -17.453 1 98.75 215 GLY B C 1
ATOM 5531 O O . GLY B 1 215 ? 11.531 4.926 -18.438 1 98.75 215 GLY B O 1
ATOM 5532 N N . SER B 1 216 ? 11.953 5.336 -16.281 1 98.88 216 SER B N 1
ATOM 5533 C CA . SER B 1 216 ? 12.836 4.184 -16.109 1 98.88 216 SER B CA 1
ATOM 5534 C C . SER B 1 216 ? 12.031 2.91 -15.852 1 98.88 216 SER B C 1
ATOM 5536 O O . SER B 1 216 ? 11.133 2.896 -15.008 1 98.88 216 SER B O 1
ATOM 5538 N N . GLU B 1 217 ? 12.359 1.79 -16.516 1 98.56 217 GLU B N 1
ATOM 5539 C CA . GLU B 1 217 ? 11.68 0.513 -16.344 1 98.56 217 GLU B CA 1
ATOM 5540 C C . GLU B 1 217 ? 11.914 -0.049 -14.945 1 98.56 217 GLU B C 1
ATOM 5542 O O . GLU B 1 217 ? 11.227 -0.982 -14.516 1 98.56 217 GLU B O 1
ATOM 5547 N N . HIS B 1 218 ? 12.898 0.568 -14.18 1 98.75 218 HIS B N 1
ATOM 5548 C CA . HIS B 1 218 ? 13.305 0.016 -12.891 1 98.75 218 HIS B CA 1
ATOM 5549 C C . HIS B 1 218 ? 12.664 0.779 -11.734 1 98.75 218 HIS B C 1
ATOM 5551 O O . HIS B 1 218 ? 12.961 0.512 -10.57 1 98.75 218 HIS B O 1
ATOM 5557 N N . LEU B 1 219 ? 11.812 1.808 -12.047 1 98.94 219 LEU B N 1
ATOM 5558 C CA . LEU B 1 219 ? 11.133 2.488 -10.945 1 98.94 219 LEU B CA 1
ATOM 5559 C C . LEU B 1 219 ? 10.312 1.504 -10.117 1 98.94 219 LEU B C 1
ATOM 5561 O O . LEU B 1 219 ? 9.43 0.831 -10.648 1 98.94 219 LEU B O 1
ATOM 5565 N N . ALA B 1 220 ? 10.633 1.436 -8.82 1 98.75 220 ALA B N 1
ATOM 5566 C CA . ALA B 1 220 ? 9.938 0.498 -7.938 1 98.75 220 ALA B CA 1
ATOM 5567 C C . ALA B 1 220 ? 9.055 1.237 -6.934 1 98.75 220 ALA B C 1
ATOM 5569 O O . ALA B 1 220 ? 8.164 0.642 -6.324 1 98.75 220 ALA B O 1
ATOM 5570 N N . GLY B 1 221 ? 9.32 2.5 -6.73 1 98.75 221 GLY B N 1
ATOM 5571 C CA . GLY B 1 221 ? 8.492 3.246 -5.797 1 98.75 221 GLY B CA 1
ATOM 5572 C C . GLY B 1 221 ? 8.797 4.73 -5.785 1 98.75 221 GLY B C 1
ATOM 5573 O O . GLY B 1 221 ? 9.875 5.152 -6.207 1 98.75 221 GLY B O 1
ATOM 5574 N N . ILE B 1 222 ? 7.867 5.523 -5.414 1 98.94 222 ILE B N 1
ATOM 5575 C CA . ILE B 1 222 ? 8 6.953 -5.16 1 98.94 222 ILE B CA 1
ATOM 5576 C C . ILE B 1 222 ? 7.613 7.258 -3.715 1 98.94 222 ILE B C 1
ATOM 5578 O O . ILE B 1 222 ? 6.527 6.891 -3.268 1 98.94 222 ILE B O 1
ATOM 5582 N N . ASN B 1 223 ? 8.508 7.75 -2.953 1 98.88 223 ASN B N 1
ATOM 5583 C CA . ASN B 1 223 ? 8.2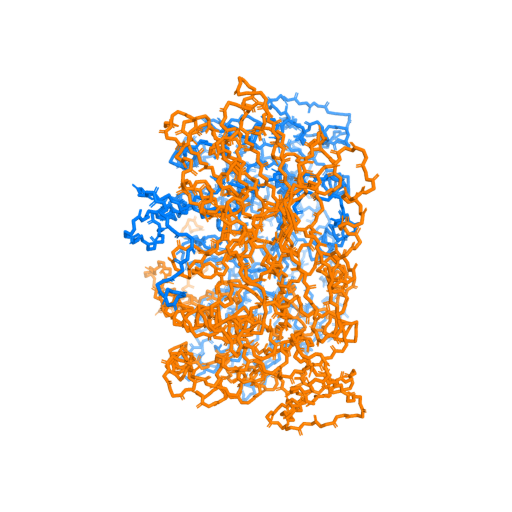81 8.273 -1.608 1 98.88 223 ASN B CA 1
ATOM 5584 C C . ASN B 1 223 ? 8.289 9.797 -1.591 1 98.88 223 ASN B C 1
ATOM 5586 O O . ASN B 1 223 ? 9.352 10.422 -1.687 1 98.88 223 ASN B O 1
ATOM 5590 N N . PHE B 1 224 ? 7.051 10.359 -1.478 1 98.88 224 PHE B N 1
ATOM 5591 C CA . PHE B 1 224 ? 6.875 11.773 -1.805 1 98.88 224 PHE B CA 1
ATOM 5592 C C . PHE B 1 224 ? 6.254 12.523 -0.635 1 98.88 224 PHE B C 1
ATOM 5594 O O . PHE B 1 224 ? 5.309 12.047 -0.01 1 98.88 224 PHE B O 1
ATOM 5601 N N . THR B 1 225 ? 6.793 13.617 -0.261 1 98.75 225 THR B N 1
ATOM 5602 C CA . THR B 1 225 ? 6.121 14.633 0.543 1 98.75 225 THR B CA 1
ATOM 5603 C C . THR B 1 225 ? 6.16 15.992 -0.154 1 98.75 225 THR B C 1
ATOM 5605 O O . THR B 1 225 ? 7.234 16.469 -0.527 1 98.75 225 THR B O 1
ATOM 5608 N N . GLY B 1 226 ? 5.055 16.594 -0.436 1 97.94 226 GLY B N 1
ATOM 5609 C CA . GLY B 1 226 ? 4.977 17.859 -1.139 1 97.94 226 GLY B CA 1
ATOM 5610 C C . GLY B 1 226 ? 3.562 18.25 -1.537 1 97.94 226 GLY B C 1
ATOM 5611 O O . GLY B 1 226 ? 2.604 17.906 -0.836 1 97.94 226 GLY B O 1
ATOM 5612 N N . SER B 1 227 ? 3.396 18.969 -2.646 1 97.12 227 SER B N 1
ATOM 5613 C CA . SER B 1 227 ? 2.094 19.516 -3.02 1 97.12 227 SER B CA 1
ATOM 5614 C C . SER B 1 227 ? 1.22 18.453 -3.678 1 97.12 227 SER B C 1
ATOM 5616 O O . SER B 1 227 ? 1.729 17.531 -4.32 1 97.12 227 SER B O 1
ATOM 5618 N N . VAL B 1 228 ? -0.099 18.625 -3.58 1 97.44 228 VAL B N 1
ATOM 5619 C CA . VAL B 1 228 ? -1.084 17.703 -4.133 1 97.44 228 VAL B CA 1
ATOM 5620 C C . VAL B 1 228 ? -0.941 17.641 -5.652 1 97.44 228 VAL B C 1
ATOM 5622 O O . VAL B 1 228 ? -0.869 16.547 -6.234 1 97.44 228 VAL B O 1
ATOM 5625 N N . PRO B 1 229 ? -0.787 18.766 -6.363 1 97.5 229 PRO B N 1
ATOM 5626 C CA . PRO B 1 229 ? -0.689 18.703 -7.824 1 97.5 229 PRO B CA 1
ATOM 5627 C C . PRO B 1 229 ? 0.538 17.922 -8.297 1 97.5 229 PRO B C 1
ATOM 5629 O O . PRO B 1 229 ? 0.462 17.172 -9.281 1 97.5 229 PRO B O 1
ATOM 5632 N N . THR B 1 230 ? 1.67 18.109 -7.586 1 98.25 230 THR B N 1
ATOM 5633 C CA . THR B 1 230 ? 2.881 17.391 -7.984 1 98.25 230 THR B CA 1
ATOM 5634 C C . THR B 1 230 ? 2.707 15.891 -7.805 1 98.25 230 THR B C 1
ATOM 5636 O O . THR B 1 230 ? 3.09 15.109 -8.68 1 98.25 230 THR B O 1
ATOM 5639 N N . PHE B 1 231 ? 2.137 15.469 -6.699 1 98.56 231 PHE B N 1
ATOM 5640 C CA . PHE B 1 231 ? 1.938 14.047 -6.461 1 98.56 231 PHE B CA 1
ATOM 5641 C C . PHE B 1 231 ? 1.003 13.445 -7.504 1 98.56 231 PHE B C 1
ATOM 5643 O O . PHE B 1 231 ? 1.252 12.352 -8.016 1 98.56 231 PHE B O 1
ATOM 5650 N N . LYS B 1 232 ? -0.084 14.156 -7.805 1 98.38 232 LYS B N 1
ATOM 5651 C CA . LYS B 1 232 ? -1.015 13.703 -8.828 1 98.38 232 LYS B CA 1
ATOM 5652 C C . LYS B 1 232 ? -0.325 13.586 -10.188 1 98.38 232 LYS B C 1
ATOM 5654 O O . LYS B 1 232 ? -0.582 12.648 -10.945 1 98.38 232 LYS B O 1
ATOM 5659 N N . ARG B 1 233 ? 0.512 14.531 -10.469 1 98.44 233 ARG B N 1
ATOM 5660 C CA . ARG B 1 233 ? 1.256 14.477 -11.719 1 98.44 233 ARG B CA 1
ATOM 5661 C C . ARG B 1 233 ? 2.137 13.234 -11.781 1 98.44 233 ARG B C 1
ATOM 5663 O O . ARG B 1 233 ? 2.174 12.539 -12.797 1 98.44 233 ARG B O 1
ATOM 5670 N N . LEU B 1 234 ? 2.891 12.977 -10.703 1 98.81 234 LEU B N 1
ATOM 5671 C CA . LEU B 1 234 ? 3.742 11.789 -10.641 1 98.81 234 LEU B CA 1
ATOM 5672 C C . LEU B 1 234 ? 2.916 10.516 -10.797 1 98.81 234 LEU B C 1
ATOM 5674 O O . LEU B 1 234 ? 3.311 9.602 -11.523 1 98.81 234 LEU B O 1
ATOM 5678 N N . TRP B 1 235 ? 1.787 10.5 -10.133 1 98.69 235 TRP B N 1
ATOM 5679 C CA . TRP B 1 235 ? 0.886 9.359 -10.242 1 98.69 235 TRP B CA 1
ATOM 5680 C C . TRP B 1 235 ? 0.46 9.133 -11.688 1 98.69 235 TRP B C 1
ATOM 5682 O O . TRP B 1 235 ? 0.476 8.008 -12.18 1 98.69 235 TRP B O 1
ATOM 5692 N N . LYS B 1 236 ? 0.083 10.125 -12.352 1 98.62 236 LYS B N 1
ATOM 5693 C CA . LYS B 1 236 ? -0.347 10.047 -13.742 1 98.62 236 LYS B CA 1
ATOM 5694 C C . LYS B 1 236 ? 0.804 9.617 -14.648 1 98.62 236 LYS B C 1
ATOM 5696 O O . LYS B 1 236 ? 0.615 8.812 -15.562 1 98.62 236 LYS B O 1
ATOM 5701 N N . GLN B 1 237 ? 1.997 10.133 -14.398 1 98.75 237 GLN B N 1
ATOM 5702 C CA . GLN B 1 237 ? 3.166 9.742 -15.18 1 98.75 237 GLN B CA 1
ATOM 5703 C C . GLN B 1 237 ? 3.469 8.258 -15.008 1 98.75 237 GLN B C 1
ATOM 5705 O O . GLN B 1 237 ? 3.789 7.566 -15.977 1 98.75 237 GLN B O 1
ATOM 5710 N N . VAL B 1 238 ? 3.385 7.773 -13.781 1 98.81 238 VAL B N 1
ATOM 5711 C CA . VAL B 1 238 ? 3.613 6.355 -13.523 1 98.81 238 VAL B CA 1
ATOM 5712 C C . VAL B 1 238 ? 2.611 5.52 -14.312 1 98.81 238 VAL B C 1
ATOM 5714 O O . VAL B 1 238 ? 2.98 4.516 -14.93 1 98.81 238 VAL B O 1
ATOM 5717 N N . SER B 1 239 ? 1.359 5.938 -14.273 1 98.44 239 SER B N 1
ATOM 5718 C CA . SER B 1 239 ? 0.326 5.215 -15.008 1 98.44 239 SER B CA 1
ATOM 5719 C C . SER B 1 239 ? 0.62 5.203 -16.5 1 98.44 239 SER B C 1
ATOM 5721 O O . SER B 1 239 ? 0.417 4.188 -17.172 1 98.44 239 SER B O 1
ATOM 5723 N N . GLU B 1 240 ? 1.079 6.297 -17.016 1 98.12 240 GLU B N 1
ATOM 5724 C CA . GLU B 1 240 ? 1.412 6.406 -18.422 1 98.12 240 GLU B CA 1
ATOM 5725 C C . GLU B 1 240 ? 2.539 5.449 -18.797 1 98.12 240 GLU B C 1
ATOM 5727 O O . GLU B 1 240 ? 2.596 4.965 -19.938 1 98.12 240 GLU B O 1
ATOM 5732 N N . ASN B 1 241 ? 3.42 5.203 -17.859 1 98.5 241 ASN B N 1
ATOM 5733 C CA . ASN B 1 241 ? 4.59 4.367 -18.125 1 98.5 241 ASN B CA 1
ATOM 5734 C C . ASN B 1 241 ? 4.402 2.957 -17.578 1 98.5 241 ASN B C 1
ATOM 5736 O O . ASN B 1 241 ? 5.355 2.18 -17.5 1 98.5 241 ASN B O 1
ATOM 5740 N N . LEU B 1 242 ? 3.238 2.572 -17.281 1 98.12 242 LEU B N 1
ATOM 5741 C CA . LEU B 1 242 ? 2.943 1.346 -16.547 1 98.12 242 LEU B CA 1
ATOM 5742 C C . LEU B 1 242 ? 3.432 0.123 -17.328 1 98.12 242 LEU B C 1
ATOM 5744 O O . LEU B 1 242 ? 3.922 -0.837 -16.719 1 98.12 242 LEU B O 1
ATOM 5748 N N . ASP B 1 243 ? 3.379 0.115 -18.625 1 97.5 243 ASP B N 1
ATOM 5749 C CA . ASP B 1 243 ? 3.715 -1.037 -19.453 1 97.5 243 ASP B CA 1
ATOM 5750 C C . ASP B 1 243 ? 5.227 -1.222 -19.562 1 97.5 243 ASP B C 1
ATOM 5752 O O . ASP B 1 243 ? 5.703 -2.271 -20 1 97.5 243 ASP B O 1
ATOM 5756 N N . ARG B 1 244 ? 5.957 -0.227 -19.047 1 96.56 244 ARG B N 1
ATOM 5757 C CA . ARG B 1 244 ? 7.414 -0.26 -19.156 1 96.56 244 ARG B CA 1
ATOM 5758 C C . ARG B 1 244 ? 8.039 -0.909 -17.922 1 96.56 244 ARG B C 1
ATOM 5760 O O . ARG B 1 244 ? 9.156 -1.421 -17.984 1 96.56 244 ARG B O 1
ATOM 5767 N N . TYR B 1 245 ? 7.391 -0.927 -16.922 1 98.19 245 TYR B N 1
ATOM 5768 C CA . TYR B 1 245 ? 7.992 -1.233 -15.625 1 98.19 245 TYR B CA 1
ATOM 5769 C C . TYR B 1 245 ? 8.156 -2.738 -15.438 1 98.19 245 TYR B C 1
ATOM 5771 O O . TYR B 1 245 ? 7.348 -3.521 -15.945 1 98.19 245 TYR B O 1
ATOM 5779 N N . ARG B 1 246 ? 9.109 -3.109 -14.664 1 97.31 246 ARG B N 1
ATOM 5780 C CA . ARG B 1 246 ? 9.336 -4.492 -14.25 1 97.31 246 ARG B CA 1
ATOM 5781 C C . ARG B 1 246 ? 8.383 -4.891 -13.133 1 97.31 246 ARG B C 1
ATOM 5783 O O . ARG B 1 246 ? 7.996 -6.059 -13.023 1 97.31 246 ARG B O 1
ATOM 5790 N N . THR B 1 247 ? 8.086 -3.971 -12.312 1 98 247 THR B N 1
ATOM 5791 C CA . THR B 1 247 ? 7.184 -4.176 -11.188 1 98 247 THR B CA 1
ATOM 5792 C C . THR B 1 247 ? 6.102 -3.1 -11.164 1 98 247 THR B C 1
ATOM 5794 O O . THR B 1 247 ? 6.199 -2.098 -11.875 1 98 247 THR B O 1
ATOM 5797 N N . PHE B 1 248 ? 5.012 -3.299 -10.445 1 98.38 248 PHE B N 1
ATOM 5798 C CA . PHE B 1 248 ? 4.078 -2.223 -10.125 1 98.38 248 PHE B CA 1
ATOM 5799 C C . PHE B 1 248 ? 4.648 -1.322 -9.031 1 98.38 248 PHE B C 1
ATOM 5801 O O . PHE B 1 248 ? 4.859 -1.764 -7.902 1 98.38 248 PHE B O 1
ATOM 5808 N N . PRO B 1 249 ? 4.906 -0.067 -9.336 1 98.56 249 PRO B N 1
ATOM 5809 C CA . PRO B 1 249 ? 5.582 0.798 -8.367 1 98.56 249 PRO B CA 1
ATOM 5810 C C . PRO B 1 249 ? 4.695 1.146 -7.172 1 98.56 249 PRO B C 1
ATOM 5812 O O . PRO B 1 249 ? 3.486 1.33 -7.328 1 98.56 249 PRO B O 1
ATOM 5815 N N . ARG B 1 250 ? 5.332 1.297 -5.969 1 98.06 250 ARG B N 1
ATOM 5816 C CA . ARG B 1 250 ? 4.668 1.847 -4.789 1 98.06 250 ARG B CA 1
ATOM 5817 C C . ARG B 1 250 ? 4.59 3.367 -4.867 1 98.06 250 ARG B C 1
ATOM 5819 O O . ARG B 1 250 ? 5.57 4.031 -5.215 1 98.06 250 ARG B O 1
ATOM 5826 N N . LEU B 1 251 ? 3.41 3.879 -4.648 1 98.62 251 LEU B N 1
ATOM 5827 C CA . LEU B 1 251 ? 3.234 5.328 -4.594 1 98.62 251 LEU B CA 1
ATOM 5828 C C . LEU B 1 251 ? 2.805 5.773 -3.201 1 98.62 251 LEU B C 1
ATOM 5830 O O . LEU B 1 251 ? 1.691 5.477 -2.766 1 98.62 251 LEU B O 1
ATOM 5834 N N . ALA B 1 252 ? 3.678 6.402 -2.465 1 98.56 252 ALA B N 1
ATOM 5835 C CA . ALA B 1 252 ? 3.393 6.953 -1.143 1 98.56 252 ALA B CA 1
ATOM 5836 C C . ALA B 1 252 ? 3.527 8.469 -1.139 1 98.56 252 ALA B C 1
ATOM 5838 O O . ALA B 1 252 ? 4.559 9.008 -1.549 1 98.56 252 ALA B O 1
ATOM 5839 N N . GLY B 1 253 ? 2.455 9.109 -0.729 1 98.38 253 GLY B N 1
ATOM 5840 C CA . GLY B 1 253 ? 2.473 10.562 -0.734 1 98.38 253 GLY B CA 1
ATOM 5841 C C . GLY B 1 253 ? 1.909 11.172 0.537 1 98.38 253 GLY B C 1
ATOM 5842 O O . GLY B 1 253 ? 0.863 10.734 1.027 1 98.38 253 GLY B O 1
ATOM 5843 N N . GLU B 1 254 ? 2.627 12.07 1.131 1 98.06 254 GLU B N 1
ATOM 5844 C CA . GLU B 1 254 ? 2.145 13.023 2.125 1 98.06 254 GLU B CA 1
ATOM 5845 C C . GLU B 1 254 ? 2.018 14.422 1.53 1 98.06 254 GLU B C 1
ATOM 5847 O O . GLU B 1 254 ? 3.006 15.008 1.081 1 98.06 254 GLU B O 1
ATOM 5852 N N . CYS B 1 255 ? 0.838 14.93 1.559 1 96.94 255 CYS B N 1
ATOM 5853 C CA . CYS B 1 255 ? 0.578 16.172 0.824 1 96.94 255 CYS B CA 1
ATOM 5854 C C . CYS B 1 255 ? 0.058 17.25 1.754 1 96.94 255 CYS B C 1
ATOM 5856 O O . CYS B 1 255 ? 0.606 17.469 2.838 1 96.94 255 CYS B O 1
ATOM 5858 N N . GLY B 1 256 ? -0.925 18 1.329 1 93.81 256 GLY B N 1
ATOM 5859 C CA . GLY B 1 256 ? -1.289 19.219 2.037 1 93.81 256 GLY B CA 1
ATOM 5860 C C . GLY B 1 256 ? -2.305 18.984 3.141 1 93.81 256 GLY B C 1
ATOM 5861 O O . GLY B 1 256 ? -2.678 17.844 3.416 1 93.81 256 GLY B O 1
ATOM 5862 N N . GLY B 1 257 ? -2.611 20.016 3.842 1 96.75 257 GLY B N 1
ATOM 5863 C CA . GLY B 1 257 ? -3.598 20.047 4.91 1 96.75 257 GLY B CA 1
ATOM 5864 C C . GLY B 1 257 ? -4.262 21.406 5.074 1 96.75 257 GLY B C 1
ATOM 5865 O O . GLY B 1 257 ? -3.752 22.422 4.59 1 96.75 257 GLY B O 1
ATOM 5866 N N . LYS B 1 258 ? -5.418 21.391 5.535 1 98.31 258 LYS B N 1
ATOM 5867 C CA . LYS B 1 258 ? -6.164 22.547 6.012 1 98.31 258 LYS B CA 1
ATOM 5868 C C . LYS B 1 258 ? -6.766 22.281 7.391 1 98.31 258 LYS B C 1
ATOM 5870 O O . LYS B 1 258 ? -7.988 22.172 7.527 1 98.31 258 LYS B O 1
ATOM 5875 N N . ASN B 1 259 ? -5.941 22.297 8.359 1 98.69 259 ASN B N 1
ATOM 5876 C CA . ASN B 1 259 ? -6.18 21.688 9.664 1 98.69 259 ASN B CA 1
ATOM 5877 C C . ASN B 1 259 ? -7.055 22.578 10.547 1 98.69 259 ASN B C 1
ATOM 5879 O O . ASN B 1 259 ? -7.066 23.797 10.383 1 98.69 259 ASN B O 1
ATOM 5883 N N . PHE B 1 260 ? -7.785 21.922 11.523 1 98.88 260 PHE B N 1
ATOM 5884 C CA . PHE B 1 260 ? -8.797 22.672 12.258 1 98.88 260 PHE B CA 1
ATOM 5885 C C . PHE B 1 260 ? -8.633 22.469 13.758 1 98.88 260 PHE B C 1
ATOM 5887 O O . PHE B 1 260 ? -8.133 21.438 14.203 1 98.88 260 PHE B O 1
ATOM 5894 N N . HIS B 1 261 ? -8.969 23.516 14.508 1 98.94 261 HIS B N 1
ATOM 5895 C CA . HIS B 1 261 ? -9.359 23.438 15.914 1 98.94 261 HIS B CA 1
ATOM 5896 C C . HIS B 1 261 ? -10.852 23.688 16.094 1 98.94 261 HIS B C 1
ATOM 5898 O O . HIS B 1 261 ? -11.359 24.75 15.695 1 98.94 261 HIS B O 1
ATOM 5904 N N . PHE B 1 262 ? -11.555 22.734 16.594 1 98.94 262 PHE B N 1
ATOM 5905 C CA . PHE B 1 262 ? -12.93 22.906 17.031 1 98.94 262 PHE B CA 1
ATOM 5906 C C . PHE B 1 262 ? -12.984 23.172 18.531 1 98.94 262 PHE B C 1
ATOM 5908 O O . PHE B 1 262 ? -12.484 22.375 19.328 1 98.94 262 PHE B O 1
ATOM 5915 N N . VAL B 1 263 ? -13.602 24.25 18.891 1 98.94 263 VAL B N 1
ATOM 5916 C CA . VAL B 1 263 ? -13.695 24.641 20.297 1 98.94 263 VAL B CA 1
ATOM 5917 C C . VAL B 1 263 ? -15.156 24.578 20.75 1 98.94 263 VAL B C 1
ATOM 5919 O O . VAL B 1 263 ? -16.016 25.234 20.172 1 98.94 263 VAL B O 1
ATOM 5922 N N . HIS B 1 264 ? -15.422 23.797 21.75 1 98.81 264 HIS B N 1
ATOM 5923 C CA . HIS B 1 264 ? -16.734 23.734 22.375 1 98.81 264 HIS B CA 1
ATOM 5924 C C . HIS B 1 264 ? -16.828 24.688 23.562 1 98.81 264 HIS B C 1
ATOM 5926 O O . HIS B 1 264 ? -15.812 25.094 24.125 1 98.81 264 HIS B O 1
ATOM 5932 N N . ALA B 1 265 ? -18.047 25 24 1 98.5 265 ALA B N 1
ATOM 5933 C CA . ALA B 1 265 ? -18.281 25.938 25.094 1 98.5 265 ALA B CA 1
ATOM 5934 C C . ALA B 1 265 ? -17.656 25.438 26.391 1 98.5 265 ALA B C 1
ATOM 5936 O O . ALA B 1 265 ? -17.328 26.234 27.281 1 98.5 265 ALA B O 1
ATOM 5937 N N . SER B 1 266 ? -17.406 24.172 26.516 1 98.31 266 SER B N 1
ATOM 5938 C CA . SER B 1 266 ? -16.859 23.578 27.734 1 98.31 266 SER B CA 1
ATOM 5939 C C . SER B 1 266 ? -15.336 23.609 27.734 1 98.31 266 SER B C 1
ATOM 5941 O O . SER B 1 266 ? -14.695 23.172 28.688 1 98.31 266 SER B O 1
ATOM 5943 N N . ALA B 1 267 ? -14.711 24.156 26.688 1 98.31 267 ALA B N 1
ATOM 5944 C CA . ALA B 1 267 ? -13.258 24.094 26.516 1 98.31 267 ALA B CA 1
ATOM 5945 C C . ALA B 1 267 ? -12.555 24.953 27.578 1 98.31 267 ALA B C 1
ATOM 5947 O O . ALA B 1 267 ? -13.133 25.906 28.109 1 98.31 267 ALA B O 1
ATOM 5948 N N . ASP B 1 268 ? -11.367 24.562 27.906 1 97.75 268 ASP B N 1
ATOM 5949 C CA . ASP B 1 268 ? -10.461 25.375 28.719 1 97.75 268 ASP B CA 1
ATOM 5950 C C . ASP B 1 268 ? -9.836 26.484 27.875 1 97.75 268 ASP B C 1
ATOM 5952 O O . ASP B 1 268 ? -8.977 26.219 27.031 1 97.75 268 ASP B O 1
ATOM 5956 N N . VAL B 1 269 ? -10.156 27.75 28.125 1 97.5 269 VAL B N 1
ATOM 5957 C CA . VAL B 1 269 ? -9.844 28.875 27.25 1 97.5 269 VAL B CA 1
ATOM 5958 C C . VAL B 1 269 ? -8.328 29.062 27.188 1 97.5 269 VAL B C 1
ATOM 5960 O O . VAL B 1 269 ? -7.77 29.234 26.094 1 97.5 269 VAL B O 1
ATOM 5963 N N . PRO B 1 270 ? -7.594 29 28.328 1 96.62 270 PRO B N 1
ATOM 5964 C CA . PRO B 1 270 ? -6.137 29.156 28.234 1 96.62 270 PRO B CA 1
ATOM 5965 C C . PRO B 1 270 ? -5.488 28.109 27.328 1 96.62 270 PRO B C 1
ATOM 5967 O O . PRO B 1 270 ? -4.566 28.422 26.578 1 96.62 270 PRO B O 1
ATOM 5970 N N . SER B 1 271 ? -6.008 26.891 27.375 1 97.12 271 SER B N 1
ATOM 5971 C CA . SER B 1 271 ? -5.473 25.812 26.531 1 97.12 271 SER B CA 1
ATOM 5972 C C . SER B 1 271 ? -5.781 26.078 25.062 1 97.12 271 SER B C 1
ATOM 5974 O O . SER B 1 271 ? -4.957 25.781 24.188 1 97.12 271 SER B O 1
ATOM 5976 N N . VAL B 1 272 ? -6.969 26.547 24.797 1 98.38 272 VAL B N 1
ATOM 5977 C CA . VAL B 1 272 ? -7.348 26.875 23.422 1 98.38 272 VAL B CA 1
ATOM 5978 C C . VAL B 1 272 ? -6.402 27.938 22.875 1 98.38 272 VAL B C 1
ATOM 5980 O O . VAL B 1 272 ? -5.871 27.797 21.766 1 98.38 272 VAL B O 1
ATOM 5983 N N . VAL B 1 273 ? -6.18 29.016 23.672 1 98.38 273 VAL B N 1
ATOM 5984 C CA . VAL B 1 273 ? -5.375 30.156 23.234 1 98.38 273 VAL B CA 1
ATOM 5985 C C . VAL B 1 273 ? -3.938 29.703 22.984 1 98.38 273 VAL B C 1
ATOM 5987 O O . VAL B 1 273 ? -3.41 29.875 21.875 1 98.38 273 VAL B O 1
ATOM 5990 N N . SER B 1 274 ? -3.334 29.047 24 1 97.31 274 SER B N 1
ATOM 5991 C CA . SER B 1 274 ? -1.939 28.625 23.891 1 97.31 274 SER B CA 1
ATOM 5992 C C . SER B 1 274 ? -1.758 27.594 22.781 1 97.31 274 SER B C 1
ATOM 5994 O O . SER B 1 274 ? -0.798 27.656 22.016 1 97.31 274 SER B O 1
ATOM 5996 N N . GLY B 1 275 ? -2.676 26.641 22.75 1 97.62 275 GLY B N 1
ATOM 5997 C CA . GLY B 1 275 ? -2.604 25.609 21.719 1 97.62 275 GLY B CA 1
ATOM 5998 C C . GLY B 1 275 ? -2.746 26.141 20.312 1 97.62 275 GLY B C 1
ATOM 5999 O O . GLY B 1 275 ? -2.027 25.734 19.406 1 97.62 275 GLY B O 1
ATOM 6000 N N . THR B 1 276 ? -3.648 27.047 20.078 1 98.56 276 THR B N 1
ATOM 6001 C CA . THR B 1 276 ? -3.893 27.609 18.766 1 98.56 276 THR B CA 1
ATOM 6002 C C . THR B 1 276 ? -2.713 28.469 18.312 1 98.56 276 THR B C 1
ATOM 6004 O O . THR B 1 276 ? -2.293 28.406 17.156 1 98.56 276 THR B O 1
ATOM 6007 N N . VAL B 1 277 ? -2.164 29.281 19.25 1 98.19 277 VAL B N 1
ATOM 6008 C CA . VAL B 1 277 ? -1.018 30.125 18.938 1 98.19 277 VAL B CA 1
ATOM 6009 C C . VAL B 1 277 ? 0.152 29.25 18.484 1 98.19 277 VAL B C 1
ATOM 6011 O O . VAL B 1 277 ? 0.74 29.5 17.422 1 98.19 277 VAL B O 1
ATOM 6014 N N . ARG B 1 278 ? 0.452 28.219 19.188 1 97.06 278 ARG B N 1
ATOM 6015 C CA . ARG B 1 278 ? 1.561 27.344 18.828 1 97.06 278 ARG B CA 1
ATOM 6016 C C . ARG B 1 278 ? 1.289 26.609 17.516 1 97.06 278 ARG B C 1
ATOM 6018 O O . ARG B 1 278 ? 2.168 26.516 16.656 1 97.06 278 ARG B O 1
ATOM 6025 N N . SER B 1 279 ? 0.09 26.125 17.406 1 97.81 279 SER B N 1
ATOM 6026 C CA . SER B 1 279 ? -0.257 25.312 16.25 1 97.81 279 SER B CA 1
ATOM 6027 C C . SER B 1 279 ? -0.262 26.141 14.969 1 97.81 279 SER B C 1
ATOM 6029 O O . SER B 1 279 ? 0.162 25.656 13.914 1 97.81 279 SER B O 1
ATOM 6031 N N . ALA B 1 280 ? -0.69 27.328 15.016 1 98.56 280 ALA B N 1
ATOM 6032 C CA . ALA B 1 280 ? -0.888 28.156 13.828 1 98.56 280 ALA B CA 1
ATOM 6033 C C . ALA B 1 280 ? 0.41 28.844 13.414 1 98.56 280 ALA B C 1
ATOM 6035 O O . ALA B 1 280 ? 0.668 29.047 12.227 1 98.56 280 ALA B O 1
ATOM 6036 N N . PHE B 1 281 ? 1.241 29.188 14.445 1 98.31 281 PHE B N 1
ATOM 6037 C CA . PHE B 1 281 ? 2.248 30.188 14.086 1 98.31 281 PHE B CA 1
ATOM 6038 C C . PHE B 1 281 ? 3.652 29.625 14.281 1 98.31 281 PHE B C 1
ATOM 6040 O O . PHE B 1 281 ? 4.625 30.188 13.766 1 98.31 281 PHE B O 1
ATOM 6047 N N . GLU B 1 282 ? 3.836 28.531 15.055 1 96.38 282 GLU B N 1
ATOM 6048 C CA . GLU B 1 282 ? 5.168 27.938 15.125 1 96.38 282 GLU B CA 1
ATOM 6049 C C . GLU B 1 282 ? 5.707 27.641 13.727 1 96.38 282 GLU B C 1
ATOM 6051 O O . GLU B 1 282 ? 4.965 27.188 12.852 1 96.38 282 GLU B O 1
ATOM 6056 N N . TYR B 1 283 ? 7.012 28.016 13.547 1 97.44 283 TYR B N 1
ATOM 6057 C CA . TYR B 1 283 ? 7.695 27.844 12.273 1 97.44 283 TYR B CA 1
ATOM 6058 C C . TYR B 1 283 ? 6.984 28.625 11.172 1 97.44 283 TYR B C 1
ATOM 6060 O O . TYR B 1 283 ? 6.949 28.203 10.016 1 97.44 283 TYR B O 1
ATOM 6068 N N . GLY B 1 284 ? 6.203 29.641 11.562 1 97.88 284 GLY B N 1
ATOM 6069 C CA . GLY B 1 284 ? 5.508 30.516 10.625 1 97.88 284 GLY B CA 1
ATOM 6070 C C . GLY B 1 284 ? 4.375 29.812 9.898 1 97.88 284 GLY B C 1
ATOM 6071 O O . GLY B 1 284 ? 4.109 30.094 8.727 1 97.88 284 GLY B O 1
ATOM 6072 N N . GLY B 1 285 ? 3.797 28.812 10.5 1 98.19 285 GLY B N 1
ATOM 6073 C CA . GLY B 1 285 ? 2.699 28.094 9.883 1 98.19 285 GLY B CA 1
ATOM 6074 C C . GLY B 1 285 ? 3.139 27.219 8.719 1 98.19 285 GLY B C 1
ATOM 6075 O O . GLY B 1 285 ? 2.305 26.672 7.988 1 98.19 285 GLY B O 1
ATOM 6076 N N . GLN B 1 286 ? 4.465 27.047 8.508 1 98.06 286 GLN B N 1
ATOM 6077 C CA . GLN B 1 286 ? 4.988 26.25 7.402 1 98.06 286 GLN B CA 1
ATOM 6078 C C . GLN B 1 286 ? 5.109 24.781 7.785 1 98.06 286 GLN B C 1
ATOM 6080 O O . GLN B 1 286 ? 6.145 24.156 7.555 1 98.06 286 GLN B O 1
ATOM 6085 N N . LYS B 1 287 ? 4.094 24.219 8.398 1 97.25 287 LYS B N 1
ATOM 6086 C CA . LYS B 1 287 ? 3.895 22.812 8.734 1 97.25 287 LYS B CA 1
ATOM 6087 C C . LYS B 1 287 ? 2.633 22.266 8.07 1 97.25 287 LYS B C 1
ATOM 6089 O O . LYS B 1 287 ? 1.578 22.906 8.109 1 97.25 287 LYS B O 1
ATOM 6094 N N . CYS B 1 288 ? 2.777 21.141 7.492 1 96.88 288 CYS B N 1
ATOM 6095 C CA . CYS B 1 288 ? 1.591 20.562 6.875 1 96.88 288 CYS B CA 1
ATOM 6096 C C . CYS B 1 288 ? 0.472 20.391 7.895 1 96.88 288 CYS B C 1
ATOM 6098 O O . CYS B 1 288 ? -0.707 20.406 7.539 1 96.88 288 CYS B O 1
ATOM 6100 N N . SER B 1 289 ? 0.847 20.297 9.18 1 97.56 289 SER B N 1
ATOM 6101 C CA . SER B 1 289 ? -0.083 20.016 10.273 1 97.56 289 SER B CA 1
ATOM 6102 C C . SER B 1 289 ? -0.55 21.312 10.945 1 97.56 289 SER B C 1
ATOM 6104 O O . SER B 1 289 ? -1.343 21.266 11.891 1 97.56 289 SER B O 1
ATOM 6106 N N . ALA B 1 290 ? -0.167 22.438 10.555 1 98.25 290 ALA B N 1
ATOM 6107 C CA . ALA B 1 290 ? -0.447 23.688 11.242 1 98.25 290 ALA B CA 1
ATOM 6108 C C . ALA B 1 290 ? -1.944 23.984 11.273 1 98.25 290 ALA B C 1
ATOM 6110 O O . ALA B 1 290 ? -2.646 23.75 10.281 1 98.25 290 ALA B O 1
ATOM 6111 N N . CYS B 1 291 ? -2.414 24.469 12.406 1 98.62 291 CYS B N 1
ATOM 6112 C CA . CYS B 1 291 ? -3.793 24.938 12.492 1 98.62 291 CYS B CA 1
ATOM 6113 C C . CYS B 1 291 ? -4.02 26.141 11.578 1 98.62 291 CYS B C 1
ATOM 6115 O O . CYS B 1 291 ? -3.275 27.125 11.633 1 98.62 291 CYS B O 1
ATOM 6117 N N . SER B 1 292 ? -4.992 26.016 10.734 1 98.25 292 SER B N 1
ATOM 6118 C CA . SER B 1 292 ? -5.297 27.078 9.797 1 98.25 292 SER B CA 1
ATOM 6119 C C . SER B 1 292 ? -6.75 27.531 9.914 1 98.25 292 SER B C 1
ATOM 6121 O O . SER B 1 292 ? -7.121 28.594 9.43 1 98.25 292 SER B O 1
ATOM 6123 N N . ARG B 1 293 ? -7.598 26.672 10.57 1 98.5 293 ARG B N 1
ATOM 6124 C CA . ARG B 1 293 ? -9 26.984 10.812 1 98.5 293 ARG B CA 1
ATOM 6125 C C . ARG B 1 293 ? -9.352 26.812 12.289 1 98.5 293 ARG B C 1
ATOM 6127 O O . ARG B 1 293 ? -9.047 25.781 12.891 1 98.5 293 ARG B O 1
ATOM 6134 N N . LEU B 1 294 ? -9.969 27.859 12.789 1 98.94 294 LEU B N 1
ATOM 6135 C CA . LEU B 1 294 ? -10.477 27.797 14.156 1 98.94 294 LEU B CA 1
ATOM 6136 C C . LEU B 1 294 ? -11.984 28.031 14.18 1 98.94 294 LEU B C 1
ATOM 6138 O O . LEU B 1 294 ? -12.461 29.047 13.672 1 98.94 294 LEU B O 1
ATOM 6142 N N . TYR B 1 295 ? -12.727 27.078 14.664 1 98.94 295 TYR B N 1
ATOM 6143 C CA . TYR B 1 295 ? -14.156 27.219 14.922 1 98.94 295 TYR B CA 1
ATOM 6144 C C . TYR B 1 295 ? -14.43 27.422 16.406 1 98.94 295 TYR B C 1
ATOM 6146 O O . TYR B 1 295 ? -14.133 26.531 17.219 1 98.94 295 TYR B O 1
ATOM 6154 N N . VAL B 1 296 ? -14.992 28.547 16.797 1 98.94 296 VAL B N 1
ATOM 6155 C CA . VAL B 1 296 ? -15.148 28.891 18.203 1 98.94 296 VAL B CA 1
ATOM 6156 C C . VAL B 1 296 ? -16.578 29.375 18.453 1 98.94 296 VAL B C 1
ATOM 6158 O O . VAL B 1 296 ? -17.141 30.109 17.641 1 98.94 296 VAL B O 1
ATOM 6161 N N . PRO B 1 297 ? -17.203 28.906 19.578 1 98.81 297 PRO B N 1
ATOM 6162 C CA . PRO B 1 297 ? -18.562 29.375 19.859 1 98.81 297 PRO B CA 1
ATOM 6163 C C . PRO B 1 297 ? -18.609 30.859 20.25 1 98.81 297 PRO B C 1
ATOM 6165 O O . PRO B 1 297 ? -17.672 31.359 20.891 1 98.81 297 PRO B O 1
ATOM 6168 N N . ASP B 1 298 ? -19.703 31.5 19.922 1 98.69 298 ASP B N 1
ATOM 6169 C CA . ASP B 1 298 ? -19.891 32.938 20.203 1 98.69 298 ASP B CA 1
ATOM 6170 C C . ASP B 1 298 ? -19.781 33.219 21.703 1 98.69 298 ASP B C 1
ATOM 6172 O O . ASP B 1 298 ? -19.281 34.25 22.109 1 98.69 298 ASP B O 1
ATOM 6176 N N . SER B 1 299 ? -20.172 32.281 22.5 1 98.25 299 SER B N 1
ATOM 6177 C CA . SER B 1 299 ? -20.156 32.438 23.953 1 98.25 299 SER B CA 1
ATOM 6178 C C . SER B 1 299 ? -18.734 32.531 24.5 1 98.25 299 SER B C 1
ATOM 6180 O O . SER B 1 299 ? -18.484 33.188 25.5 1 98.25 299 SER B O 1
ATOM 6182 N N . LEU B 1 300 ? -17.719 31.891 23.859 1 98.5 300 LEU B N 1
ATOM 6183 C CA . LEU B 1 300 ? -16.344 31.891 24.344 1 98.5 300 LEU B CA 1
ATOM 6184 C C . LEU B 1 300 ? -15.484 32.875 23.562 1 98.5 300 LEU B C 1
ATOM 6186 O O . LEU B 1 300 ? -14.375 33.219 24 1 98.5 300 LEU B O 1
ATOM 6190 N N . TRP B 1 301 ? -15.992 33.344 22.469 1 98.69 301 TRP B N 1
ATOM 6191 C CA . TRP B 1 301 ? -15.164 34.094 21.516 1 98.69 301 TRP B CA 1
ATOM 6192 C C . TRP B 1 301 ? -14.602 35.344 22.156 1 98.69 301 TRP B C 1
ATOM 6194 O O . TRP B 1 301 ? -13.414 35.656 21.984 1 98.69 301 TRP B O 1
ATOM 6204 N N . PRO B 1 302 ? -15.406 36.062 22.984 1 98.75 302 PRO B N 1
ATOM 6205 C CA . PRO B 1 302 ? -14.805 37.281 23.562 1 98.75 302 PRO B CA 1
ATOM 6206 C C . PRO B 1 302 ? -13.555 36.969 24.391 1 98.75 302 PRO B C 1
ATOM 6208 O O . PRO B 1 302 ? -12.547 37.688 24.281 1 98.75 302 PRO B O 1
ATOM 6211 N N . ARG B 1 303 ? -13.562 35.875 25.141 1 98.5 303 ARG B N 1
ATOM 6212 C CA . ARG B 1 303 ? -12.43 35.531 25.984 1 98.5 303 ARG B CA 1
ATOM 6213 C C . ARG B 1 303 ? -11.289 34.938 25.156 1 98.5 303 ARG B C 1
ATOM 6215 O O . ARG B 1 303 ? -10.117 35.25 25.391 1 98.5 303 ARG B O 1
ATOM 6222 N N . VAL B 1 304 ? -11.672 34.094 24.234 1 98.69 304 VAL B N 1
ATOM 6223 C CA . VAL B 1 304 ? -10.656 33.469 23.375 1 98.69 304 VAL B CA 1
ATOM 6224 C C . VAL B 1 304 ? -9.992 34.562 22.516 1 98.69 304 VAL B C 1
ATOM 6226 O O . VAL B 1 304 ? -8.766 34.562 22.375 1 98.69 304 VAL B O 1
ATOM 6229 N N . LYS B 1 305 ? -10.797 35.438 21.922 1 98.81 305 LYS B N 1
ATOM 6230 C CA . LYS B 1 305 ? -10.273 36.531 21.109 1 98.81 305 LYS B CA 1
ATOM 6231 C C . LYS B 1 305 ? -9.305 37.406 21.906 1 98.81 305 LYS B C 1
ATOM 6233 O O . LYS B 1 305 ? -8.211 37.688 21.453 1 98.81 305 LYS B O 1
ATOM 6238 N N . ALA B 1 306 ? -9.75 37.812 23.109 1 98.75 306 ALA B N 1
ATOM 6239 C CA . ALA B 1 306 ? -8.891 38.625 23.953 1 98.75 306 ALA B CA 1
ATOM 6240 C C . ALA B 1 306 ? -7.57 37.938 24.25 1 98.75 306 ALA B C 1
ATOM 6242 O O . ALA B 1 306 ? -6.504 38.562 24.203 1 98.75 306 ALA B O 1
ATOM 6243 N N . GLY B 1 307 ? -7.66 36.656 24.594 1 98.38 307 GLY B N 1
ATOM 6244 C CA . GLY B 1 307 ? -6.461 35.875 24.844 1 98.38 307 GLY B CA 1
ATOM 6245 C C . GLY B 1 307 ? -5.547 35.75 23.641 1 98.38 307 GLY B C 1
ATOM 6246 O O . GLY B 1 307 ? -4.332 35.938 23.766 1 98.38 307 GLY B O 1
ATOM 6247 N N . LEU B 1 308 ? -6.117 35.469 22.453 1 98.62 308 LEU B N 1
ATOM 6248 C CA . LEU B 1 308 ? -5.34 35.344 21.219 1 98.62 308 LEU B CA 1
ATOM 6249 C C . LEU B 1 308 ? -4.637 36.656 20.906 1 98.62 308 LEU B C 1
ATOM 6251 O O . LEU B 1 308 ? -3.459 36.656 20.531 1 98.62 308 LEU B O 1
ATOM 6255 N N . LEU B 1 309 ? -5.348 37.812 21.031 1 98.62 309 LEU B N 1
ATOM 6256 C CA . LEU B 1 309 ? -4.785 39.094 20.688 1 98.62 309 LEU B CA 1
ATOM 6257 C C . LEU B 1 309 ? -3.693 39.5 21.688 1 98.62 309 LEU B C 1
ATOM 6259 O O . LEU B 1 309 ? -2.678 40.062 21.297 1 98.62 309 LEU B O 1
ATOM 6263 N N . GLU B 1 310 ? -3.939 39.188 22.938 1 98.12 310 GLU B N 1
ATOM 6264 C CA . GLU B 1 310 ? -2.93 39.438 23.953 1 98.12 310 GLU B CA 1
ATOM 6265 C C . GLU B 1 310 ? -1.644 38.688 23.688 1 98.12 310 GLU B C 1
ATOM 6267 O O . GLU B 1 310 ? -0.553 39.25 23.688 1 98.12 310 GLU B O 1
ATOM 6272 N N . GLU B 1 311 ? -1.758 37.375 23.484 1 97.56 311 GLU B N 1
ATOM 6273 C CA . GLU B 1 311 ? -0.584 36.531 23.234 1 97.56 311 GLU B CA 1
ATOM 6274 C C . GLU B 1 311 ? 0.07 36.906 21.906 1 97.56 311 GLU B C 1
ATOM 6276 O O . GLU B 1 311 ? 1.295 36.875 21.766 1 97.56 311 GLU B O 1
ATOM 6281 N N . HIS B 1 312 ? -0.747 37.25 20.922 1 97.75 312 HIS B N 1
ATOM 6282 C CA . HIS B 1 312 ? -0.26 37.688 19.609 1 97.75 312 HIS B CA 1
ATOM 6283 C C . HIS B 1 312 ? 0.735 38.844 19.734 1 97.75 312 HIS B C 1
ATOM 6285 O O . HIS B 1 312 ? 1.762 38.844 19.047 1 97.75 312 HIS B O 1
ATOM 6291 N N . GLN B 1 313 ? 0.516 39.75 20.609 1 97.56 313 GLN B N 1
ATOM 6292 C CA . GLN B 1 313 ? 1.349 40.938 20.797 1 97.56 313 GLN B CA 1
ATOM 6293 C C . GLN B 1 313 ? 2.73 40.562 21.328 1 97.56 313 GLN B C 1
ATOM 6295 O O . GLN B 1 313 ? 3.688 41.312 21.172 1 97.56 313 GLN B O 1
ATOM 6300 N N . LYS B 1 314 ? 2.785 39.438 21.891 1 96.31 314 LYS B N 1
ATOM 6301 C CA . LYS B 1 314 ? 4.035 39 22.516 1 96.31 314 LYS B CA 1
ATOM 6302 C C . LYS B 1 314 ? 4.918 38.25 21.531 1 96.31 314 LYS B C 1
ATOM 6304 O O . LYS B 1 314 ? 6.102 38.031 21.797 1 96.31 314 LYS B O 1
ATOM 6309 N N . ILE B 1 315 ? 4.363 37.844 20.391 1 96.94 315 ILE B N 1
ATOM 6310 C CA . ILE B 1 315 ? 5.082 37 19.438 1 96.94 315 ILE B CA 1
ATOM 6311 C C . ILE B 1 315 ? 6.184 37.812 18.766 1 96.94 315 ILE B C 1
ATOM 6313 O O . ILE B 1 315 ? 5.934 38.938 18.266 1 96.94 315 ILE B O 1
ATOM 6317 N N . LYS B 1 316 ? 7.344 37.312 18.828 1 96.31 316 LYS B N 1
ATOM 6318 C CA . LYS B 1 316 ? 8.477 37.969 18.156 1 96.31 316 LYS B CA 1
ATOM 6319 C C . LYS B 1 316 ? 8.828 37.219 16.859 1 96.31 316 LYS B C 1
ATOM 6321 O O . LYS B 1 316 ? 9.039 36.031 16.859 1 96.31 316 LYS B O 1
ATOM 6326 N N . VAL B 1 317 ? 8.844 37.969 15.75 1 97.44 317 VAL B N 1
ATOM 6327 C CA . VAL B 1 317 ? 9.273 37.5 14.445 1 97.44 317 VAL B CA 1
ATOM 6328 C C . VAL B 1 317 ? 10.594 38.156 14.055 1 97.44 317 VAL B C 1
ATOM 6330 O O . VAL B 1 317 ? 10.719 39.375 14.117 1 97.44 317 VAL B O 1
ATOM 6333 N N . GLY B 1 318 ? 11.547 37.375 13.758 1 96.94 318 GLY B N 1
ATOM 6334 C CA . GLY B 1 318 ? 12.828 37.969 13.422 1 96.94 318 GLY B CA 1
ATOM 6335 C C . GLY B 1 318 ? 13.906 36.938 13.117 1 96.94 318 GLY B C 1
ATOM 6336 O O . GLY B 1 318 ? 13.609 35.812 12.695 1 96.94 318 GLY B O 1
ATOM 6337 N N . ASP B 1 319 ? 15.102 37.406 13.195 1 96.81 319 ASP B N 1
ATOM 6338 C CA . ASP B 1 319 ? 16.281 36.562 12.969 1 96.81 319 ASP B CA 1
ATOM 6339 C C . ASP B 1 319 ? 16.438 35.531 14.078 1 96.81 319 ASP B C 1
ATOM 6341 O O . ASP B 1 319 ? 16.703 35.906 15.227 1 96.81 319 ASP B O 1
ATOM 6345 N N . PRO B 1 320 ? 16.328 34.312 13.75 1 95.69 320 PRO B N 1
ATOM 6346 C CA . PRO B 1 320 ? 16.344 33.281 14.797 1 95.69 320 PRO B CA 1
ATOM 6347 C C . PRO B 1 320 ? 17.75 33 15.344 1 95.69 320 PRO B C 1
ATOM 6349 O O . PRO B 1 320 ? 17.891 32.344 16.375 1 95.69 320 PRO B O 1
ATOM 6352 N N . VAL B 1 321 ? 18.766 33.469 14.711 1 93.75 321 VAL B N 1
ATOM 6353 C CA . VAL B 1 321 ? 20.141 33.219 15.094 1 93.75 321 VAL B CA 1
ATOM 6354 C C . VAL B 1 321 ? 20.625 34.312 16.047 1 93.75 321 VAL B C 1
ATOM 6356 O O . VAL B 1 321 ? 21.344 34.031 17.016 1 93.75 321 VAL B O 1
ATOM 6359 N N . GLU B 1 322 ? 20.188 35.5 15.797 1 93.56 322 GLU B N 1
ATOM 6360 C CA . GLU B 1 322 ? 20.672 36.625 16.578 1 93.56 322 GLU B CA 1
ATOM 6361 C C . GLU B 1 322 ? 19.844 36.812 17.844 1 93.56 322 GLU B C 1
ATOM 6363 O O . GLU B 1 322 ? 20.312 37.375 18.828 1 93.56 322 GLU B O 1
ATOM 6368 N N . ASP B 1 323 ? 18.641 36.406 17.781 1 92.88 323 ASP B N 1
ATOM 6369 C CA . ASP B 1 323 ? 17.719 36.594 18.906 1 92.88 323 ASP B CA 1
ATOM 6370 C C . ASP B 1 323 ? 16.984 35.281 19.234 1 92.88 323 ASP B C 1
ATOM 6372 O O . ASP B 1 323 ? 16.016 34.938 18.562 1 92.88 323 ASP B O 1
ATOM 6376 N N . PHE B 1 324 ? 17.281 34.625 20.297 1 91.94 324 PHE B N 1
ATOM 6377 C CA . PHE B 1 324 ? 16.688 33.344 20.672 1 91.94 324 PHE B CA 1
ATOM 6378 C C . PHE B 1 324 ? 15.289 33.562 21.25 1 91.94 324 PHE B C 1
ATOM 6380 O O . PHE B 1 324 ? 14.57 32.594 21.516 1 91.94 324 PHE B O 1
ATOM 6387 N N . GLY B 1 325 ? 14.844 34.812 21.375 1 92.44 325 GLY B N 1
ATOM 6388 C CA . GLY B 1 325 ? 13.484 35.125 21.781 1 92.44 325 GLY B CA 1
ATOM 6389 C C . GLY B 1 325 ? 12.5 35.094 20.625 1 92.44 325 GLY B C 1
ATOM 6390 O O . GLY B 1 325 ? 11.281 35.156 20.828 1 92.44 325 GLY B O 1
ATOM 6391 N N . THR B 1 326 ? 13.086 34.938 19.453 1 95.19 326 THR B N 1
ATOM 6392 C CA . THR B 1 326 ? 12.242 34.844 18.266 1 95.19 326 THR B CA 1
ATOM 6393 C C . THR B 1 326 ? 11.367 33.594 18.344 1 95.19 326 THR B C 1
ATOM 6395 O O . THR B 1 326 ? 11.859 32.5 18.609 1 95.19 326 THR B O 1
ATOM 6398 N N . PHE B 1 327 ? 10.086 33.75 18.125 1 96.56 327 PHE B N 1
ATOM 6399 C CA . PHE B 1 327 ? 9.148 32.625 18.141 1 96.56 327 PHE B CA 1
ATOM 6400 C C . PHE B 1 327 ? 9.156 31.891 16.812 1 96.56 327 PHE B C 1
ATOM 6402 O O . PHE B 1 327 ? 9.117 30.656 16.781 1 96.56 327 PHE B O 1
ATOM 6409 N N . PHE B 1 328 ? 9.07 32.625 15.742 1 96.38 328 PHE B N 1
ATOM 6410 C CA . PHE B 1 328 ? 9.352 32.062 14.422 1 96.38 328 PHE B CA 1
ATOM 6411 C C . PHE B 1 328 ? 9.992 33.125 13.523 1 96.38 328 PHE B C 1
ATOM 6413 O O . PHE B 1 328 ? 10.023 34.312 13.867 1 96.38 328 PHE B O 1
ATOM 6420 N N . SER B 1 329 ? 10.555 32.656 12.438 1 98 329 SER B N 1
ATOM 6421 C CA . SER B 1 329 ? 11.359 33.531 11.594 1 98 329 SER B CA 1
ATOM 6422 C C . SER B 1 329 ? 10.672 33.781 10.25 1 98 329 SER B C 1
ATOM 6424 O O . SER B 1 329 ? 9.469 34.031 10.203 1 98 329 SER B O 1
ATOM 6426 N N . ALA B 1 330 ? 11.352 33.719 9.164 1 98.75 330 ALA B N 1
ATOM 6427 C CA . ALA B 1 330 ? 10.883 34.031 7.82 1 98.75 330 ALA B CA 1
ATOM 6428 C C . ALA B 1 330 ? 10.242 32.844 7.145 1 98.75 330 ALA B C 1
ATOM 6430 O O . ALA B 1 330 ? 10.555 31.688 7.477 1 98.75 330 ALA B O 1
ATOM 6431 N N . VAL B 1 331 ? 9.273 33.125 6.289 1 98.75 331 VAL B N 1
ATOM 6432 C CA . VAL B 1 331 ? 8.812 32.031 5.445 1 98.75 331 VAL B CA 1
ATOM 6433 C C . VAL B 1 331 ? 9.914 31.625 4.457 1 98.75 331 VAL B C 1
ATOM 6435 O O . VAL B 1 331 ? 10.867 32.375 4.254 1 98.75 331 VAL B O 1
ATOM 6438 N N . ILE B 1 332 ? 9.859 30.562 3.809 1 98.75 332 ILE B N 1
ATOM 6439 C CA . ILE B 1 332 ? 10.984 29.781 3.307 1 98.75 332 ILE B CA 1
ATOM 6440 C C . ILE B 1 332 ? 11.617 30.484 2.111 1 98.75 332 ILE B C 1
ATOM 6442 O O . ILE B 1 332 ? 12.836 30.438 1.924 1 98.75 332 ILE B O 1
ATOM 6446 N N . ASP B 1 333 ? 10.766 31.062 1.23 1 98.5 333 ASP B N 1
ATOM 6447 C CA . ASP B 1 333 ? 11.32 31.688 0.029 1 98.5 333 ASP B CA 1
ATOM 6448 C C . ASP B 1 333 ? 10.375 32.75 -0.535 1 98.5 333 ASP B C 1
ATOM 6450 O O . ASP B 1 333 ? 9.328 33.031 0.056 1 98.5 333 ASP B O 1
ATOM 6454 N N . SER B 1 334 ? 10.805 33.344 -1.665 1 98.25 334 SER B N 1
ATOM 6455 C CA . SER B 1 334 ? 10.047 34.438 -2.262 1 98.25 334 SER B CA 1
ATOM 6456 C C . SER B 1 334 ? 8.703 33.969 -2.795 1 98.25 334 SER B C 1
ATOM 6458 O O . SER B 1 334 ? 7.715 34.688 -2.748 1 98.25 334 SER B O 1
ATOM 6460 N N . LYS B 1 335 ? 8.641 32.781 -3.305 1 97.25 335 LYS B N 1
ATOM 6461 C CA . LYS B 1 335 ? 7.387 32.219 -3.818 1 97.25 335 LYS B CA 1
ATOM 6462 C C . LYS B 1 335 ? 6.355 32.062 -2.701 1 97.25 335 LYS B C 1
ATOM 6464 O O . LYS B 1 335 ? 5.188 32.438 -2.875 1 97.25 335 LYS B O 1
ATOM 6469 N N . ALA B 1 336 ? 6.789 31.469 -1.585 1 98.5 336 ALA B N 1
ATOM 6470 C CA . ALA B 1 336 ? 5.918 31.344 -0.42 1 98.5 336 ALA B CA 1
ATOM 6471 C C . ALA B 1 336 ? 5.469 32.719 0.067 1 98.5 336 ALA B C 1
ATOM 6473 O O . ALA B 1 336 ? 4.297 32.938 0.391 1 98.5 336 ALA B O 1
ATOM 6474 N N . PHE B 1 337 ? 6.414 33.688 0.114 1 98.75 337 PHE B N 1
ATOM 6475 C CA . PHE B 1 337 ? 6.129 35.062 0.551 1 98.75 337 PHE B CA 1
ATOM 6476 C C . PHE B 1 337 ? 5.031 35.688 -0.301 1 98.75 337 PHE B C 1
ATOM 6478 O O . PHE B 1 337 ? 4.055 36.219 0.23 1 98.75 337 PHE B O 1
ATOM 6485 N N . MET B 1 338 ? 5.164 35.5 -1.595 1 98.62 338 MET B N 1
ATOM 6486 C CA . MET B 1 338 ? 4.207 36.125 -2.516 1 98.62 338 MET B CA 1
ATOM 6487 C C . MET B 1 338 ? 2.848 35.438 -2.42 1 98.62 338 MET B C 1
ATOM 6489 O O . MET B 1 338 ? 1.809 36.094 -2.475 1 98.62 338 MET B O 1
ATOM 6493 N N . ARG B 1 339 ? 2.824 34.125 -2.289 1 98.19 339 ARG B N 1
ATOM 6494 C CA . ARG B 1 339 ? 1.585 33.375 -2.152 1 98.19 339 ARG B CA 1
ATOM 6495 C C . ARG B 1 339 ? 0.816 33.812 -0.908 1 98.19 339 ARG B C 1
ATOM 6497 O O . ARG B 1 339 ? -0.387 34.062 -0.973 1 98.19 339 ARG B O 1
ATOM 6504 N N . ILE B 1 340 ? 1.494 33.875 0.201 1 98.75 340 ILE B N 1
ATOM 6505 C CA . ILE B 1 340 ? 0.849 34.219 1.463 1 98.75 340 ILE B CA 1
ATOM 6506 C C . ILE B 1 340 ? 0.393 35.688 1.426 1 98.75 340 ILE B C 1
ATOM 6508 O O . ILE B 1 340 ? -0.684 36 1.927 1 98.75 340 ILE B O 1
ATOM 6512 N N . LYS B 1 341 ? 1.255 36.531 0.852 1 98.62 341 LYS B N 1
ATOM 6513 C CA . LYS B 1 341 ? 0.883 37.938 0.698 1 98.62 341 LYS B CA 1
ATOM 6514 C C . LYS B 1 341 ? -0.42 38.062 -0.083 1 98.62 341 LYS B C 1
ATOM 6516 O O . LYS B 1 341 ? -1.245 38.938 0.226 1 98.62 341 LYS B O 1
ATOM 6521 N N . LYS B 1 342 ? -0.58 37.25 -1.075 1 98.44 342 LYS B N 1
ATOM 6522 C CA . LYS B 1 342 ? -1.82 37.281 -1.845 1 98.44 342 LYS B CA 1
ATOM 6523 C C . LYS B 1 342 ? -3.018 36.938 -0.962 1 98.44 342 LYS B C 1
ATOM 6525 O O . LYS B 1 342 ? -4.094 37.5 -1.111 1 98.44 342 LYS B O 1
ATOM 6530 N N . TRP B 1 343 ? -2.902 36 -0.082 1 98.44 343 TRP B N 1
ATOM 6531 C CA . TRP B 1 343 ? -3.971 35.656 0.848 1 98.44 343 TRP B CA 1
ATOM 6532 C C . TRP B 1 343 ? -4.273 36.812 1.791 1 98.44 343 TRP B C 1
ATOM 6534 O O . TRP B 1 343 ? -5.434 37.062 2.129 1 98.44 343 TRP B O 1
ATOM 6544 N N . LEU B 1 344 ? -3.229 37.469 2.258 1 98.56 344 LEU B N 1
ATOM 6545 C CA . LEU B 1 344 ? -3.42 38.625 3.152 1 98.56 344 LEU B CA 1
ATOM 6546 C C . LEU B 1 344 ? -4.121 39.75 2.432 1 98.56 344 LEU B C 1
ATOM 6548 O O . LEU B 1 344 ? -4.945 40.469 3.025 1 98.56 344 LEU B O 1
ATOM 6552 N N . LYS B 1 345 ? -3.781 39.938 1.17 1 98.38 345 LYS B N 1
ATOM 6553 C CA . LYS B 1 345 ? -4.504 40.906 0.368 1 98.38 345 LYS B CA 1
ATOM 6554 C C . LYS B 1 345 ? -5.977 40.531 0.235 1 98.38 345 LYS B C 1
ATOM 6556 O O . LYS B 1 345 ? -6.852 41.406 0.265 1 98.38 345 LYS B O 1
ATOM 6561 N N . HIS B 1 346 ? -6.219 39.281 0.025 1 98.31 346 HIS B N 1
ATOM 6562 C CA . HIS B 1 346 ? -7.59 38.781 0.004 1 98.31 346 HIS B CA 1
ATOM 6563 C C . HIS B 1 346 ? -8.305 39.094 1.316 1 98.31 346 HIS B C 1
ATOM 6565 O O . HIS B 1 346 ? -9.445 39.562 1.312 1 98.31 346 HIS B O 1
ATOM 6571 N N . ALA B 1 347 ? -7.676 38.875 2.43 1 98.19 347 ALA B N 1
ATOM 6572 C CA . ALA B 1 347 ? -8.25 39.156 3.748 1 98.19 347 ALA B CA 1
ATOM 6573 C C . ALA B 1 347 ? -8.57 40.625 3.928 1 98.19 347 ALA B C 1
ATOM 6575 O O . ALA B 1 347 ? -9.562 40.969 4.57 1 98.19 347 ALA B O 1
ATOM 6576 N N . GLU B 1 348 ? -7.754 41.469 3.355 1 97.75 348 GLU B N 1
ATOM 6577 C CA . GLU B 1 348 ? -7.926 42.906 3.467 1 97.75 348 GLU B CA 1
ATOM 6578 C C . GLU B 1 348 ? -9.086 43.375 2.6 1 97.75 348 GLU B C 1
ATOM 6580 O O . GLU B 1 348 ? -9.789 44.344 2.967 1 97.75 348 GLU B O 1
ATOM 6585 N N . SER B 1 349 ? -9.25 42.719 1.501 1 97.31 349 SER B N 1
ATOM 6586 C CA . SER B 1 349 ? -10.148 43.281 0.49 1 97.31 349 SER B CA 1
ATOM 6587 C C . SER B 1 349 ? -11.531 42.625 0.577 1 97.31 349 SER B C 1
ATOM 6589 O O . SER B 1 349 ? -12.516 43.25 0.138 1 97.31 349 SER B O 1
ATOM 6591 N N . SER B 1 350 ? -11.633 41.5 1.094 1 96.62 350 SER B N 1
ATOM 6592 C CA . SER B 1 350 ? -12.914 40.781 1.146 1 96.62 350 SER B CA 1
ATOM 6593 C C . SER B 1 350 ? -13.812 41.375 2.232 1 96.62 350 SER B C 1
ATOM 6595 O O . SER B 1 350 ? -13.391 41.531 3.379 1 96.62 350 SER B O 1
ATOM 6597 N N . PRO B 1 351 ? -15.117 41.625 1.934 1 96.88 351 PRO B N 1
ATOM 6598 C CA . PRO B 1 351 ? -16.047 42.156 2.951 1 96.88 351 PRO B CA 1
ATOM 6599 C C . PRO B 1 351 ? -16.422 41.094 3.982 1 96.88 351 PRO B C 1
ATOM 6601 O O . PRO B 1 351 ? -16.984 41.406 5.035 1 96.88 351 PRO B O 1
ATOM 6604 N N . ASN B 1 352 ? -16.078 39.844 3.711 1 97.19 352 ASN B N 1
ATOM 6605 C CA . ASN B 1 352 ? -16.406 38.75 4.629 1 97.19 352 ASN B CA 1
ATOM 6606 C C . ASN B 1 352 ? -15.305 38.562 5.664 1 97.19 352 ASN B C 1
ATOM 6608 O O . ASN B 1 352 ? -15.477 37.812 6.629 1 97.19 352 ASN B O 1
ATOM 6612 N N . LEU B 1 353 ? -14.219 39.25 5.477 1 98.62 353 LEU B N 1
ATOM 6613 C CA . LEU B 1 353 ? -13.047 39 6.309 1 98.62 353 LEU B CA 1
ATOM 6614 C C . LEU B 1 353 ? -12.648 40.25 7.074 1 98.62 353 LEU B C 1
ATOM 6616 O O . LEU B 1 353 ? -12.766 41.344 6.555 1 98.62 353 LEU B O 1
ATOM 6620 N N . THR B 1 354 ? -12.242 40.062 8.312 1 98.69 354 THR B N 1
ATOM 6621 C CA . THR B 1 354 ? -11.703 41.125 9.148 1 98.69 354 THR B CA 1
ATOM 6622 C C . THR B 1 354 ? -10.367 40.719 9.766 1 98.69 354 THR B C 1
ATOM 6624 O O . THR B 1 354 ? -10.305 39.719 10.508 1 98.69 354 THR B O 1
ATOM 6627 N N . ILE B 1 355 ? -9.344 41.406 9.43 1 98.75 355 ILE B N 1
ATOM 6628 C CA . ILE B 1 355 ? -8.055 41.156 10.07 1 98.75 355 ILE B CA 1
ATOM 6629 C C . ILE B 1 355 ? -8.086 41.688 11.5 1 98.75 355 ILE B C 1
ATOM 6631 O O . ILE B 1 355 ? -8.258 42.875 11.719 1 98.75 355 ILE B O 1
ATOM 6635 N N . LEU B 1 356 ? -7.902 40.844 12.438 1 98.75 356 LEU B N 1
ATOM 6636 C CA . LEU B 1 356 ? -7.938 41.219 13.852 1 98.75 356 LEU B CA 1
ATOM 6637 C C . LEU B 1 356 ? -6.551 41.625 14.336 1 98.75 356 LEU B C 1
ATOM 6639 O O . LEU B 1 356 ? -6.43 42.438 15.266 1 98.75 356 LEU B O 1
ATOM 6643 N N . ALA B 1 357 ? -5.551 41 13.797 1 98.62 357 ALA B N 1
ATOM 6644 C CA . ALA B 1 357 ? -4.172 41.281 14.188 1 98.62 357 ALA B CA 1
ATOM 6645 C C . ALA B 1 357 ? -3.191 40.844 13.109 1 98.62 357 ALA B C 1
ATOM 6647 O O . ALA B 1 357 ? -3.43 39.844 12.422 1 98.62 357 ALA B O 1
ATOM 6648 N N . GLY B 1 358 ? -2.121 41.594 12.969 1 98.31 358 GLY B N 1
ATOM 6649 C CA . GLY B 1 358 ? -0.98 41.156 12.164 1 98.31 358 GLY B CA 1
ATOM 6650 C C . GLY B 1 358 ? -1.203 41.344 10.68 1 98.31 358 GLY B C 1
ATOM 6651 O O . GLY B 1 358 ? -1.947 42.219 10.258 1 98.31 358 GLY B O 1
ATOM 6652 N N . GLY B 1 359 ? -0.393 40.562 9.812 1 97.25 359 GLY B N 1
ATOM 6653 C CA . GLY B 1 359 ? -0.55 40.562 8.367 1 97.25 359 GLY B CA 1
ATOM 6654 C C . GLY B 1 359 ? 0.497 41.406 7.652 1 97.25 359 GLY B C 1
ATOM 6655 O O . GLY B 1 359 ? 0.545 41.406 6.422 1 97.25 359 GLY B O 1
ATOM 6656 N N . GLY B 1 360 ? 1.294 42.062 8.359 1 98 360 GLY B N 1
ATOM 6657 C CA . GLY B 1 360 ? 2.359 42.812 7.727 1 98 360 GLY B CA 1
ATOM 6658 C C . GLY B 1 360 ? 3.361 41.938 6.992 1 98 360 GLY B C 1
ATOM 6659 O O . GLY B 1 360 ? 3.691 40.844 7.449 1 98 360 GLY B O 1
ATOM 6660 N N . CYS B 1 361 ? 3.793 42.406 5.855 1 98.31 361 CYS B N 1
ATOM 6661 C CA . CYS B 1 361 ? 4.773 41.688 5.031 1 98.31 361 CYS B CA 1
ATOM 6662 C C . CYS B 1 361 ? 5.984 42.594 4.758 1 98.31 361 CYS B C 1
ATOM 6664 O O . CYS B 1 361 ? 5.84 43.75 4.438 1 98.31 361 CYS B O 1
ATOM 6666 N N . ASP B 1 362 ? 7.133 42.062 4.98 1 98.5 362 ASP B N 1
ATOM 6667 C CA . ASP B 1 362 ? 8.375 42.781 4.73 1 98.5 362 ASP B CA 1
ATOM 6668 C C . ASP B 1 362 ? 9.445 41.844 4.156 1 98.5 362 ASP B C 1
ATOM 6670 O O . ASP B 1 362 ? 9.906 40.938 4.84 1 98.5 362 ASP B O 1
ATOM 6674 N N . ASP B 1 363 ? 9.867 42.062 2.924 1 98.31 363 ASP B N 1
ATOM 6675 C CA . ASP B 1 363 ? 10.875 41.188 2.299 1 98.31 363 ASP B CA 1
ATOM 6676 C C . ASP B 1 363 ? 12.156 41.969 2.018 1 98.31 363 ASP B C 1
ATOM 6678 O O . ASP B 1 363 ? 12.914 41.625 1.109 1 98.31 363 ASP B O 1
ATOM 6682 N N . ALA B 1 364 ? 12.336 43.062 2.732 1 98.38 364 ALA B N 1
ATOM 6683 C CA . ALA B 1 364 ? 13.516 43.875 2.49 1 98.38 364 ALA B CA 1
ATOM 6684 C C . ALA B 1 364 ? 14.797 43.125 2.797 1 98.38 364 ALA B C 1
ATOM 6686 O O . ALA B 1 364 ? 15.766 43.188 2.035 1 98.38 364 ALA B O 1
ATOM 6687 N N . VAL B 1 365 ? 14.828 42.406 3.9 1 98.06 365 VAL B N 1
ATOM 6688 C CA . VAL B 1 365 ? 16.016 41.688 4.344 1 98.06 365 VAL B CA 1
ATOM 6689 C C . VAL B 1 365 ? 15.734 40.188 4.32 1 98.06 365 VAL B C 1
ATOM 6691 O O . VAL B 1 365 ? 16.594 39.375 3.92 1 98.06 365 VAL B O 1
ATOM 6694 N N . GLY B 1 366 ? 14.633 39.812 4.777 1 98.44 366 GLY B N 1
ATOM 6695 C CA . GLY B 1 366 ? 14.117 38.438 4.805 1 98.44 366 GLY B CA 1
ATOM 6696 C C . GLY B 1 366 ? 12.641 38.344 4.465 1 98.44 366 GLY B C 1
ATOM 6697 O O . GLY B 1 366 ? 11.969 39.375 4.332 1 98.44 366 GLY B O 1
ATOM 6698 N N . TYR B 1 367 ? 12.164 37.188 4.215 1 98.81 367 TYR B N 1
ATOM 6699 C CA . TYR B 1 367 ? 10.766 36.969 3.84 1 98.81 367 TYR B CA 1
ATOM 6700 C C . TYR B 1 367 ? 9.867 36.938 5.07 1 98.81 367 TYR B C 1
ATOM 6702 O O . TYR B 1 367 ? 9.273 35.906 5.387 1 98.81 367 TYR B O 1
ATOM 6710 N N . PHE B 1 368 ? 9.734 38.031 5.738 1 98.81 368 PHE B N 1
ATOM 6711 C CA . PHE B 1 368 ? 9.039 38.125 7.02 1 98.81 368 PHE B CA 1
ATOM 6712 C C . PHE B 1 368 ? 7.559 38.438 6.812 1 98.81 368 PHE B C 1
ATOM 6714 O O . PHE B 1 368 ? 7.203 39.344 6.055 1 98.81 368 PHE B O 1
ATOM 6721 N N . ILE B 1 369 ? 6.734 37.625 7.418 1 98.81 369 ILE B N 1
ATOM 6722 C CA . ILE B 1 369 ? 5.293 37.844 7.477 1 98.81 369 ILE B CA 1
ATOM 6723 C C . ILE B 1 369 ? 4.82 37.781 8.93 1 98.81 369 ILE B C 1
ATOM 6725 O O . ILE B 1 369 ? 5.113 36.812 9.648 1 98.81 369 ILE B O 1
ATOM 6729 N N . GLN B 1 370 ? 4.172 38.812 9.383 1 98.56 370 GLN B N 1
ATOM 6730 C CA . GLN B 1 370 ? 3.631 38.844 10.742 1 98.56 370 GLN B CA 1
ATOM 6731 C C . GLN B 1 370 ? 2.447 37.906 10.883 1 98.56 370 GLN B C 1
ATOM 6733 O O . GLN B 1 370 ? 1.622 37.781 9.969 1 98.56 370 GLN B O 1
ATOM 6738 N N . PRO B 1 371 ? 2.443 37.125 12.008 1 98.75 371 PRO B N 1
ATOM 6739 C CA . PRO B 1 371 ? 1.281 36.25 12.211 1 98.75 371 PRO B CA 1
ATOM 6740 C C . PRO B 1 371 ? -0.043 37 12.078 1 98.75 371 PRO B C 1
ATOM 6742 O O . PRO B 1 371 ? -0.186 38.094 12.602 1 98.75 371 PRO B O 1
ATOM 6745 N N . CYS B 1 372 ? -0.951 36.375 11.375 1 98.88 372 CYS B N 1
ATOM 6746 C CA . CYS B 1 372 ? -2.199 37.062 11.062 1 98.88 372 CYS B CA 1
ATOM 6747 C C . CYS B 1 372 ? -3.398 36.281 11.57 1 98.88 372 CYS B C 1
ATOM 6749 O O . CYS B 1 372 ? -3.459 35.062 11.398 1 98.88 372 CYS B O 1
ATOM 6751 N N . ILE B 1 373 ? -4.285 36.906 12.289 1 98.94 373 ILE B N 1
ATOM 6752 C CA . ILE B 1 373 ? -5.562 36.312 12.703 1 98.94 373 ILE B CA 1
ATOM 6753 C C . ILE B 1 373 ? -6.703 37 11.945 1 98.94 373 ILE B C 1
ATOM 6755 O O . ILE B 1 373 ? -6.871 38.219 12.023 1 98.94 373 ILE B O 1
ATOM 6759 N N . VAL B 1 374 ? -7.426 36.25 11.203 1 98.88 374 VAL B N 1
ATOM 6760 C CA . VAL B 1 374 ? -8.508 36.75 10.367 1 98.88 374 VAL B CA 1
ATOM 6761 C C . VAL B 1 374 ? -9.836 36.156 10.82 1 98.88 374 VAL B C 1
ATOM 6763 O O . VAL B 1 374 ? -9.961 34.906 10.953 1 98.88 374 VAL B O 1
ATOM 6766 N N . GLU B 1 375 ? -10.789 36.938 11.133 1 98.81 375 GLU B N 1
ATOM 6767 C CA . GLU B 1 375 ? -12.156 36.469 11.398 1 98.81 375 GLU B CA 1
ATOM 6768 C C . GLU B 1 375 ? -12.992 36.469 10.125 1 98.81 375 GLU B C 1
ATOM 6770 O O . GLU B 1 375 ? -12.969 37.406 9.352 1 98.81 375 GLU B O 1
ATOM 6775 N N . THR B 1 376 ? -13.656 35.406 9.859 1 98.69 376 THR B N 1
ATOM 6776 C CA . THR B 1 376 ? -14.484 35.281 8.664 1 98.69 376 THR B CA 1
ATOM 6777 C C . THR B 1 376 ? -15.961 35.188 9.039 1 98.69 376 THR B C 1
ATOM 6779 O O . THR B 1 376 ? -16.312 34.562 10.039 1 98.69 376 THR B O 1
ATOM 6782 N N . LYS B 1 377 ? -16.844 35.781 8.266 1 97.94 377 LYS B N 1
ATOM 6783 C CA . LYS B 1 377 ? -18.297 35.625 8.391 1 97.94 377 LYS B CA 1
ATOM 6784 C C . LYS B 1 377 ? -18.812 34.5 7.52 1 97.94 377 LYS B C 1
ATOM 6786 O O . LYS B 1 377 ? -19.938 34.031 7.691 1 97.94 377 LYS B O 1
ATOM 6791 N N . ASP B 1 378 ? -18 34.031 6.578 1 97.81 378 ASP B N 1
ATOM 6792 C CA . ASP B 1 378 ? -18.328 32.969 5.656 1 97.81 378 ASP B CA 1
ATOM 6793 C C . ASP B 1 378 ? -17.469 31.719 5.922 1 97.81 378 ASP B C 1
ATOM 6795 O O . ASP B 1 378 ? -16.297 31.688 5.539 1 97.81 378 ASP B O 1
ATOM 6799 N N . PRO B 1 379 ? -18.016 30.703 6.512 1 96.81 379 PRO B N 1
ATOM 6800 C CA . PRO B 1 379 ? -17.219 29.531 6.852 1 96.81 379 PRO B CA 1
ATOM 6801 C C . PRO B 1 379 ? -16.75 28.75 5.621 1 96.81 379 PRO B C 1
ATOM 6803 O O . PRO B 1 379 ? -16 27.781 5.742 1 96.81 379 PRO B O 1
ATOM 6806 N N . LYS B 1 380 ? -17.094 29.156 4.387 1 95.56 380 LYS B N 1
ATOM 6807 C CA . LYS B 1 380 ? -16.719 28.469 3.156 1 95.56 380 LYS B CA 1
ATOM 6808 C C . LYS B 1 380 ? -15.852 29.375 2.275 1 95.56 380 LYS B C 1
ATOM 6810 O O . LYS B 1 380 ? -15.648 29.094 1.095 1 95.56 380 LYS B O 1
ATOM 6815 N N . ASP B 1 381 ? -15.492 30.562 2.895 1 97.94 381 ASP B N 1
ATOM 6816 C CA . ASP B 1 381 ? -14.547 31.422 2.186 1 97.94 381 ASP B CA 1
ATOM 6817 C C . ASP B 1 381 ? -13.32 30.625 1.733 1 97.94 381 ASP B C 1
ATOM 6819 O O . ASP B 1 381 ? -12.875 29.703 2.432 1 97.94 381 ASP B O 1
ATOM 6823 N N . PRO B 1 382 ? -12.695 30.953 0.566 1 97.75 382 PRO B N 1
ATOM 6824 C CA . PRO B 1 382 ? -11.508 30.219 0.112 1 97.75 382 PRO B CA 1
ATOM 6825 C C . PRO B 1 382 ? -10.422 30.141 1.181 1 97.75 382 PRO B C 1
ATOM 6827 O O . PRO B 1 382 ? -9.68 29.156 1.24 1 97.75 382 PRO B O 1
ATOM 6830 N N . ILE B 1 383 ? -10.352 31.109 2.074 1 98.31 383 ILE B N 1
ATOM 6831 C CA . ILE B 1 383 ? -9.336 31.156 3.125 1 98.31 383 ILE B CA 1
ATOM 6832 C C . ILE B 1 383 ? -9.57 30.016 4.113 1 98.31 383 ILE B C 1
ATOM 6834 O O . ILE B 1 383 ? -8.656 29.641 4.852 1 98.31 383 ILE B O 1
ATOM 6838 N N . MET B 1 384 ? -10.859 29.422 4.133 1 98.31 384 MET B N 1
ATOM 6839 C CA . MET B 1 384 ? -11.219 28.328 5.016 1 98.31 384 MET B CA 1
ATOM 6840 C C . MET B 1 384 ? -11.047 26.984 4.305 1 98.31 384 MET B C 1
ATOM 6842 O O . MET B 1 384 ? -11.094 25.922 4.938 1 98.31 384 MET B O 1
ATOM 6846 N N . GLN B 1 385 ? -10.805 26.969 2.996 1 98.06 385 GLN B N 1
ATOM 6847 C CA . GLN B 1 385 ? -10.867 25.734 2.205 1 98.06 385 GLN B CA 1
ATOM 6848 C C . GLN B 1 385 ? -9.492 25.359 1.672 1 98.06 385 GLN B C 1
ATOM 6850 O O . GLN B 1 385 ? -9.133 24.172 1.642 1 98.06 385 GLN B O 1
ATOM 6855 N N . GLU B 1 386 ? -8.703 26.312 1.277 1 97.75 386 GLU B N 1
ATOM 6856 C CA . GLU B 1 386 ? -7.48 26.078 0.522 1 97.75 386 GLU B CA 1
ATOM 6857 C C . GLU B 1 386 ? -6.254 26.156 1.426 1 97.75 386 GLU B C 1
ATOM 6859 O O . GLU B 1 386 ? -6.246 26.891 2.414 1 97.75 386 GLU B O 1
ATOM 6864 N N . GLU B 1 387 ? -5.277 25.375 1.145 1 97.69 387 GLU B N 1
ATOM 6865 C CA . GLU B 1 387 ? -4.027 25.391 1.9 1 97.69 387 GLU B CA 1
ATOM 6866 C C . GLU B 1 387 ? -3.271 26.703 1.691 1 97.69 387 GLU B C 1
ATOM 6868 O O . GLU B 1 387 ? -3.066 27.125 0.554 1 97.69 387 GLU B O 1
ATOM 6873 N N . ILE B 1 388 ? -2.863 27.328 2.764 1 97.81 388 ILE B N 1
ATOM 6874 C CA . ILE B 1 388 ? -2.129 28.594 2.721 1 97.81 388 ILE B CA 1
ATOM 6875 C C . ILE B 1 388 ? -0.647 28.328 2.986 1 97.81 388 ILE B C 1
ATOM 6877 O O . ILE B 1 388 ? 0.217 28.844 2.271 1 97.81 388 ILE B O 1
ATOM 6881 N N . PHE B 1 389 ? -0.355 27.5 3.941 1 98.12 389 PHE B N 1
ATOM 6882 C CA . PHE B 1 389 ? 0.997 27.109 4.328 1 98.12 389 PHE B CA 1
ATOM 6883 C C . PHE B 1 389 ? 1.801 28.328 4.77 1 98.12 389 PHE B C 1
ATOM 6885 O O . PHE B 1 389 ? 2.904 28.562 4.27 1 98.12 389 PHE B O 1
ATOM 6892 N N . GLY B 1 390 ? 1.307 29.109 5.691 1 98.5 390 GLY B N 1
ATOM 6893 C CA . GLY B 1 390 ? 1.858 30.328 6.262 1 98.5 390 GLY B CA 1
ATOM 6894 C C . GLY B 1 390 ? 1.211 30.719 7.574 1 98.5 390 GLY B C 1
ATOM 6895 O O . GLY B 1 390 ? 0.324 30.016 8.07 1 98.5 390 GLY B O 1
ATOM 6896 N N . PRO B 1 391 ? 1.705 31.766 8.211 1 98.75 391 PRO B N 1
ATOM 6897 C CA . PRO B 1 391 ? 1.228 32.125 9.547 1 98.75 391 PRO B CA 1
ATOM 6898 C C . PRO B 1 391 ? -0.095 32.906 9.508 1 98.75 391 PRO B C 1
ATOM 6900 O O . PRO B 1 391 ? -0.177 34.031 10 1 98.75 391 PRO B O 1
ATOM 6903 N N . VAL B 1 392 ? -1.126 32.25 8.961 1 98.88 392 VAL B N 1
ATOM 6904 C CA . VAL B 1 392 ? -2.457 32.844 8.836 1 98.88 392 VAL B CA 1
ATOM 6905 C C . VAL B 1 392 ? -3.488 31.906 9.492 1 98.88 392 VAL B C 1
ATOM 6907 O O . VAL B 1 392 ? -3.65 30.766 9.086 1 98.88 392 VAL B O 1
ATOM 6910 N N . LEU B 1 393 ? -4.141 32.375 10.523 1 98.88 393 LEU B N 1
ATOM 6911 C CA . LEU B 1 393 ? -5.234 31.672 11.203 1 98.88 393 LEU B CA 1
ATOM 6912 C C . LEU B 1 393 ? -6.578 32.281 10.828 1 98.88 393 LEU B C 1
ATOM 6914 O O . LEU B 1 393 ? -6.781 33.5 10.977 1 98.88 393 LEU B O 1
ATOM 6918 N N . SER B 1 394 ? -7.449 31.516 10.328 1 98.88 394 SER B N 1
ATOM 6919 C CA . SER B 1 394 ? -8.812 31.953 10.039 1 98.88 394 SER B CA 1
ATOM 6920 C C . SER B 1 394 ? -9.789 31.453 11.094 1 98.88 394 SER B C 1
ATOM 6922 O O . SER B 1 394 ? -9.789 30.281 11.445 1 98.88 394 SER B O 1
ATOM 6924 N N . VAL B 1 395 ? -10.617 32.375 11.578 1 98.88 395 VAL B N 1
ATOM 6925 C CA . VAL B 1 395 ? -11.516 32.031 12.688 1 98.88 395 VAL B CA 1
ATOM 6926 C C . VAL B 1 395 ? -12.961 32.188 12.234 1 98.88 395 VAL B C 1
ATOM 6928 O O . VAL B 1 395 ? -13.336 33.219 11.664 1 98.88 395 VAL B O 1
ATOM 6931 N N . TYR B 1 396 ? -13.742 31.25 12.398 1 98.88 396 TYR B N 1
ATOM 6932 C CA . TYR B 1 396 ? -15.188 31.312 12.234 1 98.88 396 TYR B CA 1
ATOM 6933 C C . TYR B 1 396 ? -15.898 31.188 13.578 1 98.88 396 TYR B C 1
ATOM 6935 O O . TYR B 1 396 ? -15.75 30.172 14.273 1 98.88 396 TYR B O 1
ATOM 6943 N N . VAL B 1 397 ? -16.625 32.219 13.984 1 98.88 397 VAL B N 1
ATOM 6944 C CA . VAL B 1 397 ? -17.422 32.25 15.211 1 98.88 397 VAL B CA 1
ATOM 6945 C C . VAL B 1 397 ? -18.812 31.703 14.938 1 98.88 397 VAL B C 1
ATOM 6947 O O . VAL B 1 397 ? -19.516 32.188 14.055 1 98.88 397 VAL B O 1
ATOM 6950 N N . TYR B 1 398 ? -19.203 30.656 15.664 1 98.75 398 TYR B N 1
ATOM 6951 C CA . TYR B 1 398 ? -20.5 30.031 15.391 1 98.75 398 TYR B CA 1
ATOM 6952 C C . TYR B 1 398 ? -21.422 30.125 16.594 1 98.75 398 TYR B C 1
ATOM 6954 O O . TYR B 1 398 ? -20.953 30.25 17.734 1 98.75 398 TYR B O 1
ATOM 6962 N N . PRO B 1 399 ? -22.812 30.094 16.422 1 98.31 399 PRO B N 1
ATOM 6963 C CA . PRO B 1 399 ? -23.719 30.016 17.562 1 98.31 399 PRO B CA 1
ATOM 6964 C C . PRO B 1 399 ? -23.547 28.734 18.375 1 98.31 399 PRO B C 1
ATOM 6966 O O . PRO B 1 399 ? -23.625 27.641 17.828 1 98.31 399 PRO B O 1
ATOM 6969 N N . GLU B 1 400 ? -23.266 28.891 19.656 1 97.12 400 GLU B N 1
ATOM 6970 C CA . GLU B 1 400 ? -22.922 27.797 20.547 1 97.12 400 GLU B CA 1
ATOM 6971 C C . GLU B 1 400 ? -23.891 26.625 20.391 1 97.12 400 GLU B C 1
ATOM 6973 O O . GLU B 1 400 ? -23.484 25.469 20.391 1 97.12 400 GLU B O 1
ATOM 6978 N N . LYS B 1 401 ? -25.141 26.859 20.188 1 96.94 401 LYS B N 1
ATOM 6979 C CA . LYS B 1 401 ? -26.172 25.828 20.141 1 96.94 401 LYS B CA 1
ATOM 6980 C C . LYS B 1 401 ? -26.094 25.031 18.828 1 96.94 401 LYS B C 1
ATOM 6982 O O . LYS B 1 401 ? -26.703 23.969 18.719 1 96.94 401 LYS B O 1
ATOM 6987 N N . GLN B 1 402 ? -25.25 25.438 17.922 1 97.94 402 GLN B N 1
ATOM 6988 C CA . GLN B 1 402 ? -25.188 24.797 16.609 1 97.94 402 GLN B CA 1
ATOM 6989 C C . GLN B 1 402 ? -23.906 23.984 16.469 1 97.94 402 GLN B C 1
ATOM 6991 O O . GLN B 1 402 ? -23.422 23.766 15.344 1 97.94 402 GLN B O 1
ATOM 6996 N N . TYR B 1 403 ? -23.297 23.562 17.578 1 98.06 403 TYR B N 1
ATOM 6997 C CA . TYR B 1 403 ? -21.984 22.922 17.484 1 98.06 403 TYR B CA 1
ATOM 6998 C C . TYR B 1 403 ? -22.047 21.656 16.641 1 98.06 403 TYR B C 1
ATOM 7000 O O . TYR B 1 403 ? -21.078 21.297 15.969 1 98.06 403 TYR B O 1
ATOM 7008 N N . LYS B 1 404 ? -23.141 20.922 16.656 1 97.44 404 LYS B N 1
ATOM 7009 C CA . LYS B 1 404 ? -23.25 19.688 15.875 1 97.44 404 LYS B CA 1
ATOM 7010 C C . LYS B 1 404 ? -23.188 19.984 14.383 1 97.44 404 LYS B C 1
ATOM 7012 O O . LYS B 1 404 ? -22.547 19.25 13.625 1 97.44 404 LYS B O 1
ATOM 7017 N N . ASP B 1 405 ? -23.875 21.016 13.945 1 98.38 405 ASP B N 1
ATOM 7018 C CA . ASP B 1 405 ? -23.812 21.453 12.547 1 98.38 405 ASP B CA 1
ATOM 7019 C C . ASP B 1 405 ? -22.391 21.859 12.148 1 98.38 405 ASP B C 1
ATOM 7021 O O . ASP B 1 405 ? -21.984 21.625 11.016 1 98.38 405 ASP B O 1
ATOM 7025 N N . ILE B 1 406 ? -21.703 22.453 13.078 1 98.56 406 ILE B N 1
ATOM 7026 C CA . ILE B 1 406 ? -20.344 22.906 12.828 1 98.56 406 ILE B CA 1
ATOM 7027 C C . ILE B 1 406 ? -19.438 21.688 12.625 1 98.56 406 ILE B C 1
ATOM 7029 O O . ILE B 1 406 ? -18.516 21.734 11.789 1 98.56 406 ILE B O 1
ATOM 7033 N N . LEU B 1 407 ? -19.625 20.625 13.406 1 98.69 407 LEU B N 1
ATOM 7034 C CA . LEU B 1 407 ? -18.859 19.406 13.203 1 98.69 407 LEU B CA 1
ATOM 7035 C C . LEU B 1 407 ? -19.016 18.891 11.773 1 98.69 407 LEU B C 1
ATOM 7037 O O . LEU B 1 407 ? -18.047 18.5 11.133 1 98.69 407 LEU B O 1
ATOM 7041 N N . HIS B 1 408 ? -20.234 18.922 11.227 1 98.31 408 HIS B N 1
ATOM 7042 C CA . HIS B 1 408 ? -20.484 18.516 9.844 1 98.31 408 HIS B CA 1
ATOM 7043 C C . HIS B 1 408 ? -19.828 19.484 8.867 1 98.31 408 HIS B C 1
ATOM 7045 O O . HIS B 1 408 ? -19.297 19.062 7.84 1 98.31 408 HIS B O 1
ATOM 7051 N N . LEU B 1 409 ? -19.906 20.766 9.195 1 98.62 409 LEU B N 1
ATOM 7052 C CA . LEU B 1 409 ? -19.281 21.797 8.367 1 98.62 409 LEU B CA 1
ATOM 7053 C C . LEU B 1 409 ? -17.781 21.562 8.281 1 98.62 409 LEU B C 1
ATOM 7055 O O . LEU B 1 409 ? -17.188 21.656 7.195 1 98.62 409 LEU B O 1
ATOM 7059 N N . ILE B 1 410 ? -17.141 21.266 9.391 1 98.69 410 ILE B N 1
ATOM 7060 C CA . ILE B 1 410 ? -15.695 21.047 9.453 1 98.69 410 ILE B CA 1
ATOM 7061 C C . ILE B 1 410 ? -15.312 19.891 8.523 1 98.69 410 ILE B C 1
ATOM 7063 O O . ILE B 1 410 ? -14.359 20 7.746 1 98.69 410 ILE B O 1
ATOM 7067 N N . ASP B 1 411 ? -16.047 18.844 8.523 1 98.06 411 ASP B N 1
ATOM 7068 C CA . ASP B 1 411 ? -15.75 17.656 7.746 1 98.06 411 ASP B CA 1
ATOM 7069 C C . ASP B 1 411 ? -15.867 17.922 6.246 1 98.06 411 ASP B C 1
ATOM 7071 O O . ASP B 1 411 ? -15.164 17.312 5.441 1 98.06 411 ASP B O 1
ATOM 7075 N N . SER B 1 412 ? -16.703 18.859 5.84 1 97.12 412 SER B N 1
ATOM 7076 C CA . SER B 1 412 ? -17.031 19 4.426 1 97.12 412 SER B CA 1
ATOM 7077 C C . SER B 1 412 ? -16.391 20.266 3.842 1 97.12 412 SER B C 1
ATOM 7079 O O . SER B 1 412 ? -16.562 20.562 2.658 1 97.12 412 SER B O 1
ATOM 7081 N N . THR B 1 413 ? -15.633 21.031 4.637 1 97.81 413 THR B N 1
ATOM 7082 C CA . THR B 1 413 ? -15.141 22.328 4.203 1 97.81 413 THR B CA 1
ATOM 7083 C C . THR B 1 413 ? -13.953 22.172 3.262 1 97.81 413 THR B C 1
ATOM 7085 O O . THR B 1 413 ? -13.938 22.75 2.172 1 97.81 413 THR B O 1
ATOM 7088 N N . SER B 1 414 ? -13.016 21.422 3.594 1 97.06 414 SER B N 1
ATOM 7089 C CA . SER B 1 414 ? -11.781 21.297 2.824 1 97.06 414 SER B CA 1
ATOM 7090 C C . SER B 1 414 ? -11.617 19.891 2.273 1 97.06 414 SER B C 1
ATOM 7092 O O . SER B 1 414 ? -12.164 18.922 2.83 1 97.06 414 SER B O 1
ATOM 7094 N N . PRO B 1 415 ? -10.891 19.719 1.15 1 97.44 415 PRO B N 1
ATOM 7095 C CA . PRO B 1 415 ? -10.68 18.375 0.609 1 97.44 415 PRO B CA 1
ATOM 7096 C C . PRO B 1 415 ? -9.633 17.594 1.392 1 97.44 415 PRO B C 1
ATOM 7098 O O . PRO B 1 415 ? -9.352 16.438 1.063 1 97.44 415 PRO B O 1
ATOM 7101 N N . TYR B 1 416 ? -9.078 18.156 2.43 1 98.19 416 TYR B N 1
ATOM 7102 C CA . TYR B 1 416 ? -7.965 17.547 3.152 1 98.19 416 TYR B CA 1
ATOM 7103 C C . TYR B 1 416 ? -8.453 16.797 4.387 1 98.19 416 TYR B C 1
ATOM 7105 O O . TYR B 1 416 ? -9.547 17.078 4.895 1 98.19 416 TYR B O 1
ATOM 7113 N N . GLY B 1 417 ? -7.781 15.797 4.852 1 98.38 417 GLY B N 1
ATOM 7114 C CA . GLY B 1 417 ? -8.008 15.047 6.074 1 98.38 417 GLY B CA 1
ATOM 7115 C C . GLY B 1 417 ? -6.723 14.727 6.816 1 98.38 417 GLY B C 1
ATOM 7116 O O . GLY B 1 417 ? -6.469 13.57 7.152 1 98.38 417 GLY B O 1
ATOM 7117 N N . LEU B 1 418 ? -5.918 15.773 7.199 1 98.56 418 LEU B N 1
ATOM 7118 C CA . LEU B 1 418 ? -4.59 15.547 7.762 1 98.56 418 LEU B CA 1
ATOM 7119 C C . LEU B 1 418 ? -4.633 15.594 9.289 1 98.56 418 LEU B C 1
ATOM 7121 O O . LEU B 1 418 ? -4.582 14.547 9.945 1 98.56 418 LEU B O 1
ATOM 7125 N N . THR B 1 419 ? -4.809 16.859 9.914 1 98.62 419 THR B N 1
ATOM 7126 C CA . THR B 1 419 ? -4.867 16.922 11.367 1 98.62 419 THR B CA 1
ATOM 7127 C C . THR B 1 419 ? -6.07 17.75 11.82 1 98.62 419 THR B C 1
ATOM 7129 O O . THR B 1 419 ? -6.625 18.531 11.039 1 98.62 419 THR B O 1
ATOM 7132 N N . GLY B 1 420 ? -6.504 17.516 12.984 1 98.75 420 GLY B N 1
ATOM 7133 C CA . GLY B 1 420 ? -7.59 18.266 13.609 1 98.75 420 GLY B CA 1
ATOM 7134 C C . GLY B 1 420 ? -7.641 18.078 15.117 1 98.75 420 GLY B C 1
ATOM 7135 O O . GLY B 1 420 ? -7.203 17.047 15.633 1 98.75 420 GLY B O 1
ATOM 7136 N N . ALA B 1 421 ? -8.18 19.062 15.773 1 98.81 421 ALA B N 1
ATOM 7137 C CA . ALA B 1 421 ? -8.242 19.016 17.234 1 98.81 421 ALA B CA 1
ATOM 7138 C C . ALA B 1 421 ? -9.633 19.406 17.734 1 98.81 421 ALA B C 1
ATOM 7140 O O . ALA B 1 421 ? -10.32 20.219 17.109 1 98.81 421 ALA B O 1
ATOM 7141 N N . VAL B 1 422 ? -9.961 18.828 18.812 1 98.81 422 VAL B N 1
ATOM 7142 C CA . VAL B 1 422 ? -11.18 19.156 19.562 1 98.81 422 VAL B CA 1
ATOM 7143 C C . VAL B 1 422 ? -10.805 19.641 20.969 1 98.81 422 VAL B C 1
ATOM 7145 O O . VAL B 1 422 ? -10.086 18.953 21.688 1 98.81 422 VAL B O 1
ATOM 7148 N N . PHE B 1 423 ? -11.234 20.812 21.297 1 98.75 423 PHE B N 1
ATOM 7149 C CA . PHE B 1 423 ? -11.133 21.328 22.656 1 98.75 423 PHE B CA 1
ATOM 7150 C C . PHE B 1 423 ? -12.492 21.312 23.359 1 98.75 423 PHE B C 1
ATOM 7152 O O . PHE B 1 423 ? -13.391 22.078 22.984 1 98.75 423 PHE B O 1
ATOM 7159 N N . ALA B 1 424 ? -12.664 20.453 24.266 1 98.62 424 ALA B N 1
ATOM 7160 C CA . ALA B 1 424 ? -13.898 20.281 25.031 1 98.62 424 ALA B CA 1
ATOM 7161 C C . ALA B 1 424 ? -13.641 19.531 26.328 1 98.62 424 ALA B C 1
ATOM 7163 O O . ALA B 1 424 ? -12.844 18.594 26.375 1 98.62 424 ALA B O 1
ATOM 7164 N N . GLN B 1 425 ? -14.336 19.953 27.406 1 97.69 425 GLN B N 1
ATOM 7165 C CA . GLN B 1 425 ? -14.297 19.203 28.672 1 97.69 425 GLN B CA 1
ATOM 7166 C C . GLN B 1 425 ? -15.484 18.266 28.781 1 97.69 425 GLN B C 1
ATOM 7168 O O . GLN B 1 425 ? -15.438 17.297 29.547 1 97.69 425 GLN B O 1
ATOM 7173 N N . ASP B 1 426 ? -16.562 18.531 28.078 1 98 426 ASP B N 1
ATOM 7174 C CA . ASP B 1 426 ? -17.75 17.688 28.047 1 98 426 ASP B CA 1
ATOM 7175 C C . ASP B 1 426 ? -17.469 16.375 27.312 1 98 426 ASP B C 1
ATOM 7177 O O . ASP B 1 426 ? -17.312 16.359 26.094 1 98 426 ASP B O 1
ATOM 7181 N N . LYS B 1 427 ? -17.516 15.305 28.047 1 97.94 427 LYS B N 1
ATOM 7182 C CA . LYS B 1 427 ? -17.141 14 27.5 1 97.94 427 LYS B CA 1
ATOM 7183 C C . LYS B 1 427 ? -18.094 13.57 26.391 1 97.94 427 LYS B C 1
ATOM 7185 O O . LYS B 1 427 ? -17.688 12.898 25.438 1 97.94 427 LYS B O 1
ATOM 7190 N N . ALA B 1 428 ? -19.344 13.898 26.547 1 98.25 428 ALA B N 1
ATOM 7191 C CA . ALA B 1 428 ? -20.328 13.531 25.531 1 98.25 428 ALA B CA 1
ATOM 7192 C C . ALA B 1 428 ? -20.016 14.227 24.203 1 98.25 428 ALA B C 1
ATOM 7194 O O . ALA B 1 428 ? -20.172 13.625 23.141 1 98.25 428 ALA B O 1
ATOM 7195 N N . VAL B 1 429 ? -19.578 15.508 24.297 1 98.38 429 VAL B N 1
ATOM 7196 C CA . VAL B 1 429 ? -19.234 16.266 23.094 1 98.38 429 VAL B CA 1
ATOM 7197 C C . VAL B 1 429 ? -17.984 15.695 22.469 1 98.38 429 VAL B C 1
ATOM 7199 O O . VAL B 1 429 ? -17.875 15.594 21.234 1 98.38 429 VAL B O 1
ATOM 7202 N N . ILE B 1 430 ? -16.984 15.352 23.266 1 98.56 430 ILE B N 1
ATOM 7203 C CA . ILE B 1 430 ? -15.758 14.75 22.766 1 98.56 430 ILE B CA 1
ATOM 7204 C C . ILE B 1 430 ? -16.094 13.469 22 1 98.56 430 ILE B C 1
ATOM 7206 O O . ILE B 1 430 ? -15.586 13.25 20.891 1 98.56 430 ILE B O 1
ATOM 7210 N N . ASP B 1 431 ? -16.953 12.648 22.547 1 98.19 431 ASP B N 1
ATOM 7211 C CA . ASP B 1 431 ? -17.344 11.398 21.906 1 98.19 431 ASP B CA 1
ATOM 7212 C C . ASP B 1 431 ? -18.047 11.656 20.578 1 98.19 431 ASP B C 1
ATOM 7214 O O . ASP B 1 431 ? -17.766 10.992 19.578 1 98.19 431 ASP B O 1
ATOM 7218 N N . GLU B 1 432 ? -18.938 12.625 20.578 1 98.06 432 GLU B N 1
ATOM 7219 C CA . GLU B 1 432 ? -19.672 12.969 19.359 1 98.06 432 GLU B CA 1
ATOM 7220 C C . GLU B 1 432 ? -18.734 13.5 18.281 1 98.06 432 GLU B C 1
ATOM 7222 O O . GLU B 1 432 ? -18.844 13.102 17.109 1 98.06 432 GLU B O 1
ATOM 7227 N N . ALA B 1 433 ? -17.859 14.398 18.672 1 98.69 433 ALA B N 1
ATOM 7228 C CA . ALA B 1 433 ? -16.906 14.984 17.719 1 98.69 433 ALA B CA 1
ATOM 7229 C C . ALA B 1 433 ? -15.977 13.93 17.141 1 98.69 433 ALA B C 1
ATOM 7231 O O . ALA B 1 433 ? -15.664 13.953 15.953 1 98.69 433 ALA B O 1
ATOM 7232 N N . THR B 1 434 ? -15.523 13.047 18 1 98.19 434 THR B N 1
ATOM 7233 C CA . THR B 1 434 ? -14.625 11.977 17.578 1 98.19 434 THR B CA 1
ATOM 7234 C C . THR B 1 434 ? -15.281 11.102 16.516 1 98.19 434 THR B C 1
ATOM 7236 O O . THR B 1 434 ? -14.641 10.727 15.523 1 98.19 434 THR B O 1
ATOM 7239 N N . LYS B 1 435 ? -16.562 10.805 16.688 1 97.38 435 LYS B N 1
ATOM 7240 C CA . LYS B 1 435 ? -17.297 9.984 15.727 1 97.38 435 LYS B CA 1
ATOM 7241 C C . LYS B 1 435 ? -17.547 10.742 14.422 1 97.38 435 LYS B C 1
ATOM 7243 O O . LYS B 1 435 ? -17.328 10.203 13.336 1 97.38 435 LYS B O 1
ATOM 7248 N N . LEU B 1 436 ? -17.922 12 14.5 1 97.75 436 LEU B N 1
ATOM 7249 C CA . LEU B 1 436 ? -18.344 12.766 13.328 1 97.75 436 LEU B CA 1
ATOM 7250 C C . LEU B 1 436 ? -17.141 13.195 12.5 1 97.75 436 LEU B C 1
ATOM 7252 O O . LEU B 1 436 ? -17.219 13.281 11.273 1 97.75 436 LEU B O 1
ATOM 7256 N N . LEU B 1 437 ? -15.969 13.422 13.164 1 98.44 437 LEU B N 1
ATOM 7257 C CA . LEU B 1 437 ? -14.781 13.93 12.484 1 98.44 437 LEU B CA 1
ATOM 7258 C C . LEU B 1 437 ? -13.773 12.812 12.242 1 98.44 437 LEU B C 1
ATOM 7260 O O . LEU B 1 437 ? -12.602 13.078 11.984 1 98.44 437 LEU B O 1
ATOM 7264 N N . ARG B 1 438 ? -14.258 11.625 12.305 1 97.56 438 ARG B N 1
ATOM 7265 C CA . ARG B 1 438 ? -13.438 10.414 12.227 1 97.56 438 ARG B CA 1
ATOM 7266 C C . ARG B 1 438 ? -12.578 10.414 10.961 1 97.56 438 ARG B C 1
ATOM 7268 O O . ARG B 1 438 ? -11.422 9.984 10.992 1 97.56 438 ARG B O 1
ATOM 7275 N N . ASN B 1 439 ? -13.047 10.898 9.82 1 97.56 439 ASN B N 1
ATOM 7276 C CA . ASN B 1 439 ? -12.328 10.852 8.547 1 97.56 439 ASN B CA 1
ATOM 7277 C C . ASN B 1 439 ? -11.719 12.203 8.195 1 97.56 439 ASN B C 1
ATOM 7279 O O . ASN B 1 439 ? -11.008 12.328 7.203 1 97.56 439 ASN B O 1
ATOM 7283 N N . ALA B 1 440 ? -11.945 13.234 9.047 1 98.19 440 ALA B N 1
ATOM 7284 C CA . ALA B 1 440 ? -11.516 14.602 8.742 1 98.19 440 ALA B CA 1
ATOM 7285 C C . ALA B 1 440 ? -10.062 14.82 9.148 1 98.19 440 ALA B C 1
ATOM 7287 O O . ALA B 1 440 ? -9.461 15.836 8.805 1 98.19 440 ALA B O 1
ATOM 7288 N N . ALA B 1 441 ? -9.492 13.836 9.828 1 98.44 441 ALA B N 1
ATOM 7289 C CA . ALA B 1 441 ? -8.117 13.969 10.305 1 98.44 441 ALA B CA 1
ATOM 7290 C C . ALA B 1 441 ? -7.457 12.609 10.469 1 98.44 441 ALA B C 1
ATOM 7292 O O . ALA B 1 441 ? -7.996 11.727 11.141 1 98.44 441 ALA B O 1
ATOM 7293 N N . GLY B 1 442 ? -6.305 12.445 9.844 1 98.44 442 GLY B N 1
ATOM 7294 C CA . GLY B 1 442 ? -5.516 11.242 10.086 1 98.44 442 GLY B CA 1
ATOM 7295 C C . GLY B 1 442 ? -4.805 11.266 11.43 1 98.44 442 GLY B C 1
ATOM 7296 O O . GLY B 1 442 ? -4.508 10.211 11.992 1 98.44 442 GLY B O 1
ATOM 7297 N N . ASN B 1 443 ? -4.492 12.414 11.938 1 98.75 443 ASN B N 1
ATOM 7298 C CA . ASN B 1 443 ? -4.051 12.688 13.297 1 98.75 443 ASN B CA 1
ATOM 7299 C C . ASN B 1 443 ? -5.047 13.578 14.039 1 98.75 443 ASN B C 1
ATOM 7301 O O . ASN B 1 443 ? -5.246 14.734 13.672 1 98.75 443 ASN B O 1
ATOM 7305 N N . PHE B 1 444 ? -5.641 13.039 15.039 1 98.75 444 PHE B N 1
ATOM 7306 C CA . PHE B 1 444 ? -6.727 13.664 15.781 1 98.75 444 PHE B CA 1
ATOM 7307 C C . PHE B 1 444 ? -6.301 13.977 17.203 1 98.75 444 PHE B C 1
ATOM 7309 O O . PHE B 1 444 ? -5.762 13.109 17.906 1 98.75 444 PHE B O 1
ATOM 7316 N N . TYR B 1 445 ? -6.551 15.211 17.672 1 98.69 445 TYR B N 1
ATOM 7317 C CA . TYR B 1 445 ? -6.094 15.664 18.984 1 98.69 445 TYR B CA 1
ATOM 7318 C C . TYR B 1 445 ? -7.27 16.094 19.859 1 98.69 445 TYR B C 1
ATOM 7320 O O . TYR B 1 445 ? -8.172 16.797 19.391 1 98.69 445 TYR B O 1
ATOM 7328 N N . ILE B 1 446 ? -7.273 15.664 21.047 1 98.62 446 ILE B N 1
ATOM 7329 C CA . ILE B 1 446 ? -8.289 16.031 22.031 1 98.62 446 ILE B CA 1
ATOM 7330 C C . ILE B 1 446 ? -7.656 16.859 23.156 1 98.62 446 ILE B C 1
ATOM 7332 O O . ILE B 1 446 ? -6.789 16.359 23.875 1 98.62 446 ILE B O 1
ATOM 7336 N N . ASN B 1 447 ? -8.094 18.109 23.297 1 98.19 447 ASN B N 1
ATOM 7337 C CA . ASN B 1 447 ? -7.586 19.062 24.266 1 98.19 447 ASN B CA 1
ATOM 7338 C C . ASN B 1 447 ? -6.082 19.266 24.125 1 98.19 447 ASN B C 1
ATOM 7340 O O . ASN B 1 447 ? -5.363 19.344 25.125 1 98.19 447 ASN B O 1
ATOM 7344 N N . ASP B 1 448 ? -5.645 19.234 22.891 1 96.94 448 ASP B N 1
ATOM 7345 C CA . ASP B 1 448 ? -4.27 19.484 22.469 1 96.94 448 ASP B CA 1
ATOM 7346 C C . ASP B 1 448 ? -4.227 20.125 21.078 1 96.94 448 ASP B C 1
ATOM 7348 O O . ASP B 1 448 ? -5.211 20.094 20.344 1 96.94 448 ASP B O 1
ATOM 7352 N N . LYS B 1 449 ? -3.127 20.766 20.766 1 96.5 449 LYS B N 1
ATOM 7353 C CA . LYS B 1 449 ? -2.947 21.406 19.469 1 96.5 449 LYS B CA 1
ATOM 7354 C C . LYS B 1 449 ? -2.82 20.359 18.359 1 96.5 449 LYS B C 1
ATOM 7356 O O . LYS B 1 449 ? -2.238 19.297 18.562 1 96.5 449 LYS B O 1
ATOM 7361 N N . SER B 1 450 ? -3.236 20.625 17.125 1 95.5 450 SER B N 1
ATOM 7362 C CA . SER B 1 450 ? -3.277 19.688 16.016 1 95.5 450 SER B CA 1
ATOM 7363 C C . SER B 1 450 ? -1.889 19.484 15.414 1 95.5 450 SER B C 1
ATOM 7365 O O . SER B 1 450 ? -1.725 18.719 14.469 1 95.5 450 SER B O 1
ATOM 7367 N N . THR B 1 451 ? -0.911 20.094 15.789 1 90.19 451 THR B N 1
ATOM 7368 C CA . THR B 1 451 ? 0.439 20.016 15.242 1 90.19 451 THR B CA 1
ATOM 7369 C C . THR B 1 451 ? 1.412 19.453 16.266 1 90.19 451 THR B C 1
ATOM 7371 O O . THR B 1 451 ? 1.202 19.594 17.469 1 90.19 451 THR B O 1
ATOM 7374 N N . GLY B 1 452 ? 2.408 18.734 15.812 1 87.12 452 GLY B N 1
ATOM 7375 C CA . GLY B 1 452 ? 3.459 18.266 16.703 1 87.12 452 GLY B CA 1
ATOM 7376 C C . GLY B 1 452 ? 3.438 16.766 16.906 1 87.12 452 GLY B C 1
ATOM 7377 O O . GLY B 1 452 ? 3.602 16.281 18.031 1 87.12 452 GLY B O 1
ATOM 7378 N N . ALA B 1 453 ? 3.352 15.992 15.836 1 92.81 453 ALA B N 1
ATOM 7379 C CA . ALA B 1 453 ? 3.414 14.539 15.93 1 92.81 453 ALA B CA 1
ATOM 7380 C C . ALA B 1 453 ? 4.797 14.078 16.391 1 92.81 453 ALA B C 1
ATOM 7382 O O . ALA B 1 453 ? 5.805 14.711 16.062 1 92.81 453 ALA B O 1
ATOM 7383 N N . VAL B 1 454 ? 4.828 13.039 17.188 1 96.31 454 VAL B N 1
ATOM 7384 C CA . VAL B 1 454 ? 6.059 12.461 17.734 1 96.31 454 VAL B CA 1
ATOM 7385 C C . VAL B 1 454 ? 6.191 11.008 17.266 1 96.31 454 VAL B C 1
ATOM 7387 O O . VAL B 1 454 ? 5.258 10.219 17.406 1 96.31 454 VAL B O 1
ATOM 7390 N N . VAL B 1 455 ? 7.363 10.648 16.75 1 97.56 455 VAL B N 1
ATOM 7391 C CA . VAL B 1 455 ? 7.645 9.305 16.25 1 97.56 455 VAL B CA 1
ATOM 7392 C C . VAL B 1 455 ? 7.34 8.281 17.344 1 97.56 455 VAL B C 1
ATOM 7394 O O . VAL B 1 455 ? 7.664 8.492 18.516 1 97.56 455 VAL B O 1
ATOM 7397 N N . ALA B 1 456 ? 6.66 7.18 17 1 97.12 456 ALA B N 1
ATOM 7398 C CA . ALA B 1 456 ? 6.328 6.043 17.859 1 97.12 456 ALA B CA 1
ATOM 7399 C C . ALA B 1 456 ? 5.176 6.383 18.797 1 97.12 456 ALA B C 1
ATOM 7401 O O . ALA B 1 456 ? 4.598 5.492 19.422 1 97.12 456 ALA B O 1
ATOM 7402 N N . GLN B 1 457 ? 4.785 7.656 18.891 1 97.56 457 GLN B N 1
ATOM 7403 C CA . GLN B 1 457 ? 3.645 8.062 19.719 1 97.56 457 GLN B CA 1
ATOM 7404 C C . GLN B 1 457 ? 2.449 8.43 18.844 1 97.56 457 GLN B C 1
ATOM 7406 O O . GLN B 1 457 ? 1.332 7.969 19.078 1 97.56 457 GLN B O 1
ATOM 7411 N N . GLN B 1 458 ? 2.758 9.266 17.859 1 97.75 458 GLN B N 1
ATOM 7412 C CA . GLN B 1 458 ? 1.742 9.688 16.891 1 97.75 458 GLN B CA 1
ATOM 7413 C C . GLN B 1 458 ? 2.238 9.523 15.461 1 97.75 458 GLN B C 1
ATOM 7415 O O . GLN B 1 458 ? 2.564 10.508 14.797 1 97.75 458 GLN B O 1
ATOM 7420 N N . PRO B 1 459 ? 2.236 8.242 14.93 1 97.69 459 PRO B N 1
ATOM 7421 C CA . PRO B 1 459 ? 2.564 8.141 13.508 1 97.69 459 PRO B CA 1
ATOM 7422 C C . PRO B 1 459 ? 1.736 9.086 12.641 1 97.69 459 PRO B C 1
ATOM 7424 O O . PRO B 1 459 ? 0.569 9.344 12.945 1 97.69 459 PRO B O 1
ATOM 7427 N N . PHE B 1 460 ? 2.35 9.57 11.609 1 98.12 460 PHE B N 1
ATOM 7428 C CA . PHE B 1 460 ? 1.802 10.773 10.992 1 98.12 460 PHE B CA 1
ATOM 7429 C C . PHE B 1 460 ? 1.295 10.477 9.586 1 98.12 460 PHE B C 1
ATOM 7431 O O . PHE B 1 460 ? 1.921 9.719 8.844 1 98.12 460 PHE B O 1
ATOM 7438 N N . GLY B 1 461 ? 0.18 11.031 9.227 1 97.38 461 GLY B N 1
ATOM 7439 C CA . GLY B 1 461 ? -0.369 10.984 7.883 1 97.38 461 GLY B CA 1
ATOM 7440 C C . GLY B 1 461 ? -1.873 11.18 7.844 1 97.38 461 GLY B C 1
ATOM 7441 O O . GLY B 1 461 ? -2.541 11.109 8.883 1 97.38 461 GLY B O 1
ATOM 7442 N N . GLY B 1 462 ? -2.326 11.5 6.746 1 97.5 462 GLY B N 1
ATOM 7443 C CA . GLY B 1 462 ? -3.752 11.672 6.516 1 97.5 462 GLY B CA 1
ATOM 7444 C C . GLY B 1 462 ? -4.199 11.141 5.164 1 97.5 462 GLY B C 1
ATOM 7445 O O . GLY B 1 462 ? -3.373 10.75 4.34 1 97.5 462 GLY B O 1
ATOM 7446 N N . SER B 1 463 ? -5.527 11.109 5.027 1 97.75 463 SER B N 1
ATOM 7447 C CA . SER B 1 463 ? -6.148 10.617 3.805 1 97.75 463 SER B CA 1
ATOM 7448 C C . SER B 1 463 ? -6.738 11.758 2.982 1 97.75 463 SER B C 1
ATOM 7450 O O . SER B 1 463 ? -6.227 12.875 3.008 1 97.75 463 SER B O 1
ATOM 7452 N N . ARG B 1 464 ? -7.695 11.438 2.148 1 98.25 464 ARG B N 1
ATOM 7453 C CA . ARG B 1 464 ? -8.227 12.406 1.191 1 98.25 464 ARG B CA 1
ATOM 7454 C C . ARG B 1 464 ? -7.102 13.047 0.381 1 98.25 464 ARG B C 1
ATOM 7456 O O . ARG B 1 464 ? -6.203 12.352 -0.103 1 98.25 464 ARG B O 1
ATOM 7463 N N . SER B 1 465 ? -7.141 14.422 0.167 1 98 465 SER B N 1
ATOM 7464 C CA . SER B 1 465 ? -6.098 15.094 -0.598 1 98 465 SER B CA 1
ATOM 7465 C C . SER B 1 465 ? -4.812 15.219 0.213 1 98 465 SER B C 1
ATOM 7467 O O . SER B 1 465 ? -3.768 15.602 -0.32 1 98 465 SER B O 1
ATOM 7469 N N . SER B 1 466 ? -4.84 14.812 1.487 1 98.44 466 SER B N 1
ATOM 7470 C CA . SER B 1 466 ? -3.66 14.914 2.342 1 98.44 466 SER B CA 1
ATOM 7471 C C . SER B 1 466 ? -2.666 13.797 2.047 1 98.44 466 SER B C 1
ATOM 7473 O O . SER B 1 466 ? -1.506 13.867 2.459 1 98.44 466 SER B O 1
ATOM 7475 N N . GLY B 1 467 ? -3.092 12.688 1.395 1 98.31 467 GLY B N 1
ATOM 7476 C CA . GLY B 1 467 ? -2.1 11.711 0.967 1 98.31 467 GLY B CA 1
ATOM 7477 C C . GLY B 1 467 ? -2.568 10.273 1.117 1 98.31 467 GLY B C 1
ATOM 7478 O O . GLY B 1 467 ? -3.771 10.016 1.201 1 98.31 467 GLY B O 1
ATOM 7479 N N . THR B 1 468 ? -1.64 9.328 1.097 1 98.38 468 THR B N 1
ATOM 7480 C CA . THR B 1 468 ? -1.941 7.902 1.078 1 98.38 468 THR B CA 1
ATOM 7481 C C . THR B 1 468 ? -1.993 7.344 2.496 1 98.38 468 THR B C 1
ATOM 7483 O O . THR B 1 468 ? -2.324 6.172 2.695 1 98.38 468 THR B O 1
ATOM 7486 N N . ASN B 1 469 ? -1.688 8.109 3.541 1 98.19 469 ASN B N 1
ATOM 7487 C CA . ASN B 1 469 ? -1.809 7.773 4.957 1 98.19 469 ASN B CA 1
ATOM 7488 C C . ASN B 1 469 ? -1.006 6.523 5.309 1 98.19 469 ASN B C 1
ATOM 7490 O O . ASN B 1 469 ? -1.532 5.594 5.922 1 98.19 469 ASN B O 1
ATOM 7494 N N . ASP B 1 470 ? 0.281 6.52 4.957 1 97.5 470 ASP B N 1
ATOM 7495 C CA . ASP B 1 470 ? 1.154 5.379 5.207 1 97.5 470 ASP B CA 1
ATOM 7496 C C . ASP B 1 470 ? 1.729 5.422 6.621 1 97.5 470 ASP B C 1
ATOM 7498 O O . ASP B 1 470 ? 2.414 4.492 7.047 1 97.5 470 ASP B O 1
ATOM 7502 N N . LYS B 1 471 ? 1.625 6.469 7.367 1 97.75 471 LYS B N 1
ATOM 7503 C CA . LYS B 1 471 ? 1.887 6.617 8.797 1 97.75 471 LYS B CA 1
ATOM 7504 C C . LYS B 1 471 ? 3.375 6.469 9.102 1 97.75 471 LYS B C 1
ATOM 7506 O O . LYS B 1 471 ? 3.764 5.66 9.945 1 97.75 471 LYS B O 1
ATOM 7511 N N . PRO B 1 472 ? 4.238 7.34 8.43 1 98 472 PRO B N 1
ATOM 7512 C CA . PRO B 1 472 ? 5.613 7.375 8.938 1 98 472 PRO B CA 1
ATOM 7513 C C . PRO B 1 472 ? 5.684 7.523 10.453 1 98 472 PRO B C 1
ATOM 7515 O O . PRO B 1 472 ? 4.883 8.258 11.039 1 98 472 PRO B O 1
ATOM 7518 N N . GLY B 1 473 ? 6.602 6.902 11.078 1 97.38 473 GLY B N 1
ATOM 7519 C CA . GLY B 1 473 ? 6.746 6.914 12.523 1 97.38 473 GLY B CA 1
ATOM 7520 C C . GLY B 1 473 ? 6.137 5.695 13.195 1 97.38 473 GLY B C 1
ATOM 7521 O O . GLY B 1 473 ? 6.113 5.605 14.422 1 97.38 473 GLY B O 1
ATOM 7522 N N . SER B 1 474 ? 5.613 4.754 12.43 1 96.38 474 SER B N 1
ATOM 7523 C CA . SER B 1 474 ? 5.133 3.465 12.922 1 96.38 474 SER B CA 1
ATOM 7524 C C . SER B 1 474 ? 5.738 2.311 12.125 1 96.38 474 SER B C 1
ATOM 7526 O O . SER B 1 474 ? 6.387 2.525 11.102 1 96.38 474 SER B O 1
ATOM 7528 N N . ALA B 1 475 ? 5.449 1.05 12.555 1 94.69 475 ALA B N 1
ATOM 7529 C CA . ALA B 1 475 ? 5.934 -0.155 11.883 1 94.69 475 ALA B CA 1
ATOM 7530 C C . ALA B 1 475 ? 5.27 -0.329 10.523 1 94.69 475 ALA B C 1
ATOM 7532 O O . ALA B 1 475 ? 5.809 -1.003 9.641 1 94.69 475 ALA B O 1
ATOM 7533 N N . HIS B 1 476 ? 4.113 0.277 10.328 1 95.06 476 HIS B N 1
ATOM 7534 C CA . HIS B 1 476 ? 3.404 0.179 9.062 1 95.06 476 HIS B CA 1
ATOM 7535 C C . HIS B 1 476 ? 4.203 0.822 7.93 1 95.06 476 HIS B C 1
ATOM 7537 O O . HIS B 1 476 ? 4.145 0.369 6.785 1 95.06 476 HIS B O 1
ATOM 7543 N N . TYR B 1 477 ? 4.949 1.81 8.312 1 98 477 TYR B N 1
ATOM 7544 C CA . TYR B 1 477 ? 5.633 2.627 7.312 1 98 477 TYR B CA 1
ATOM 7545 C C . TYR B 1 477 ? 6.734 1.836 6.617 1 98 477 TYR B C 1
ATOM 7547 O O . TYR B 1 477 ? 6.855 1.868 5.391 1 98 477 TYR B O 1
ATOM 7555 N N . ILE B 1 478 ? 7.562 1.094 7.332 1 97.5 478 ILE B N 1
ATOM 7556 C CA . ILE B 1 478 ? 8.688 0.392 6.727 1 97.5 478 ILE B CA 1
ATOM 7557 C C . ILE B 1 478 ? 8.18 -0.757 5.859 1 97.5 478 ILE B C 1
ATOM 7559 O O . ILE B 1 478 ? 8.828 -1.147 4.887 1 97.5 478 ILE B O 1
ATOM 7563 N N . LEU B 1 479 ? 6.949 -1.259 6.148 1 96.81 479 LEU B N 1
ATOM 7564 C CA . LEU B 1 479 ? 6.352 -2.336 5.367 1 96.81 479 LEU B CA 1
ATOM 7565 C C . LEU B 1 479 ? 6.051 -1.874 3.943 1 96.81 479 LEU B C 1
ATOM 7567 O O . LEU B 1 479 ? 6.07 -2.676 3.008 1 96.81 479 LEU B O 1
ATOM 7571 N N . ARG B 1 480 ? 5.828 -0.571 3.791 1 97 480 ARG B N 1
ATOM 7572 C CA . ARG B 1 480 ? 5.535 -0.011 2.475 1 97 480 ARG B CA 1
ATOM 7573 C C . ARG B 1 480 ? 6.711 -0.212 1.522 1 97 480 ARG B C 1
ATOM 7575 O O . ARG B 1 480 ? 6.527 -0.259 0.304 1 97 480 ARG B O 1
ATOM 7582 N N . TRP B 1 481 ? 7.902 -0.411 2.062 1 98.31 481 TRP B N 1
ATOM 7583 C CA . TRP B 1 481 ? 9.109 -0.471 1.246 1 98.31 481 TRP B CA 1
ATOM 7584 C C . TRP B 1 481 ? 9.711 -1.875 1.262 1 98.31 481 TRP B C 1
ATOM 7586 O O . TRP B 1 481 ? 10.922 -2.041 1.116 1 98.31 481 TRP B O 1
ATOM 7596 N N . THR B 1 482 ? 8.828 -2.826 1.495 1 97.5 482 THR B N 1
ATOM 7597 C CA . THR B 1 482 ? 9.227 -4.227 1.573 1 97.5 482 THR B CA 1
ATOM 7598 C C . THR B 1 482 ? 8.398 -5.078 0.609 1 97.5 482 THR B C 1
ATOM 7600 O O . THR B 1 482 ? 7.203 -4.844 0.437 1 97.5 482 THR B O 1
ATOM 7603 N N . SER B 1 483 ? 9.023 -6 -0.07 1 97.94 483 SER B N 1
ATOM 7604 C CA . SER B 1 483 ? 8.383 -7.059 -0.842 1 97.94 483 SER B CA 1
ATOM 7605 C C . SER B 1 483 ? 8.633 -8.43 -0.22 1 97.94 483 SER B C 1
ATOM 7607 O O . SER B 1 483 ? 9.578 -9.125 -0.596 1 97.94 483 SER B O 1
ATOM 7609 N N . PRO B 1 484 ? 7.773 -8.898 0.635 1 97.69 484 PRO B N 1
ATOM 7610 C CA . PRO B 1 484 ? 8.039 -10.148 1.358 1 97.69 484 PRO B CA 1
ATOM 7611 C C . PRO B 1 484 ? 8.078 -11.367 0.44 1 97.69 484 PRO B C 1
ATOM 7613 O O . PRO B 1 484 ? 7.348 -11.422 -0.549 1 97.69 484 PRO B O 1
ATOM 7616 N N . GLN B 1 485 ? 8.914 -12.234 0.776 1 98.19 485 GLN B N 1
ATOM 7617 C CA . GLN B 1 485 ? 8.977 -13.547 0.137 1 98.19 485 GLN B CA 1
ATOM 7618 C C . GLN B 1 485 ? 8.672 -14.664 1.136 1 98.19 485 GLN B C 1
ATOM 7620 O O . GLN B 1 485 ? 9.289 -14.734 2.201 1 98.19 485 GLN B O 1
ATOM 7625 N N . ALA B 1 486 ? 7.68 -15.453 0.834 1 98.38 486 ALA B N 1
ATOM 7626 C CA . ALA B 1 486 ? 7.406 -16.656 1.63 1 98.38 486 ALA B CA 1
ATOM 7627 C C . ALA B 1 486 ? 8.25 -17.828 1.152 1 98.38 486 ALA B C 1
ATOM 7629 O O . ALA B 1 486 ? 8.273 -18.141 -0.04 1 98.38 486 ALA B O 1
ATOM 7630 N N . VAL B 1 487 ? 8.938 -18.5 2.059 1 98.38 487 VAL B N 1
ATOM 7631 C CA . VAL B 1 487 ? 9.773 -19.641 1.73 1 98.38 487 VAL B CA 1
ATOM 7632 C C . VAL B 1 487 ? 9.281 -20.875 2.488 1 98.38 487 VAL B C 1
ATOM 7634 O O . VAL B 1 487 ? 9.117 -20.828 3.711 1 98.38 487 VAL B O 1
ATOM 7637 N N . LYS B 1 488 ? 8.984 -21.859 1.831 1 98.31 488 LYS B N 1
ATOM 7638 C CA . LYS B 1 488 ? 8.656 -23.172 2.406 1 98.31 488 LYS B CA 1
ATOM 7639 C C . LYS B 1 488 ? 9.742 -24.188 2.098 1 98.31 488 LYS B C 1
ATOM 7641 O O . LYS B 1 488 ? 10.047 -24.453 0.932 1 98.31 488 LYS B O 1
ATOM 7646 N N . GLU B 1 489 ? 10.336 -24.766 3.041 1 97.94 489 GLU B N 1
ATOM 7647 C CA . GLU B 1 489 ? 11.305 -25.844 2.883 1 97.94 489 GLU B CA 1
ATOM 7648 C C . GLU B 1 489 ? 10.766 -27.156 3.445 1 97.94 489 GLU B C 1
ATOM 7650 O O . GLU B 1 489 ? 10.383 -27.234 4.617 1 97.94 489 GLU B O 1
ATOM 7655 N N . THR B 1 490 ? 10.68 -28.125 2.592 1 97.31 490 THR B N 1
ATOM 7656 C CA . THR B 1 490 ? 10.203 -29.438 3.01 1 97.31 490 THR B CA 1
ATOM 7657 C C . THR B 1 490 ? 11.383 -30.375 3.279 1 97.31 490 THR B C 1
ATOM 7659 O O . THR B 1 490 ? 12.32 -30.453 2.482 1 97.31 490 THR B O 1
ATOM 7662 N N . HIS B 1 491 ? 11.344 -31.219 4.332 1 95.81 491 HIS B N 1
ATOM 7663 C CA . HIS B 1 491 ? 12.492 -31.969 4.832 1 95.81 491 HIS B CA 1
ATOM 7664 C C . HIS B 1 491 ? 12.328 -33.469 4.602 1 95.81 491 HIS B C 1
ATOM 7666 O O . HIS B 1 491 ? 13.164 -34.25 5.035 1 95.81 491 HIS B O 1
ATOM 7672 N N . GLU B 1 492 ? 11.258 -33.812 4.047 1 93.06 492 GLU B N 1
ATOM 7673 C CA . GLU B 1 492 ? 11 -35.219 3.658 1 93.06 492 GLU B CA 1
ATOM 7674 C C . GLU B 1 492 ? 10.57 -35.312 2.197 1 93.06 492 GLU B C 1
ATOM 7676 O O . GLU B 1 492 ? 9.867 -34.406 1.692 1 93.06 492 GLU B O 1
ATOM 7681 N N . PRO B 1 493 ? 10.977 -36.312 1.558 1 87.31 493 PRO B N 1
ATOM 7682 C CA . PRO B 1 493 ? 10.57 -36.469 0.158 1 87.31 493 PRO B CA 1
ATOM 7683 C C . PRO B 1 493 ? 9.055 -36.594 -0.004 1 87.31 493 PRO B C 1
ATOM 7685 O O . PRO B 1 493 ? 8.375 -37.094 0.89 1 87.31 493 PRO B O 1
ATOM 7688 N N . LEU B 1 494 ? 8.641 -35.969 -1.114 1 82.31 494 LEU B N 1
ATOM 7689 C CA . LEU B 1 494 ? 7.25 -36.219 -1.496 1 82.31 494 LEU B CA 1
ATOM 7690 C C . LEU B 1 494 ? 7.102 -37.562 -2.199 1 82.31 494 LEU B C 1
ATOM 7692 O O . LEU B 1 494 ? 7.668 -37.781 -3.275 1 82.31 494 LEU B O 1
ATOM 7696 N N . GLY B 1 495 ? 6.504 -38.531 -1.597 1 81.5 495 GLY B N 1
ATOM 7697 C CA . GLY B 1 495 ? 6.328 -39.844 -2.172 1 81.5 495 GLY B CA 1
ATOM 7698 C C . GLY B 1 495 ? 5.332 -39.875 -3.316 1 81.5 495 GLY B C 1
ATOM 7699 O O . GLY B 1 495 ? 5.594 -39.312 -4.387 1 81.5 495 GLY B O 1
ATOM 7700 N N . ASP B 1 496 ? 4.105 -40.094 -3.105 1 85.94 496 ASP B N 1
ATOM 7701 C CA . ASP B 1 496 ? 3.07 -40.281 -4.113 1 85.94 496 ASP B CA 1
ATOM 7702 C C . ASP B 1 496 ? 2.312 -39 -4.383 1 85.94 496 ASP B C 1
ATOM 7704 O O . ASP B 1 496 ? 2.057 -38.219 -3.459 1 85.94 496 ASP B O 1
ATOM 7708 N N . TRP B 1 497 ? 2.111 -38.719 -5.648 1 88.31 497 TRP B N 1
ATOM 7709 C CA . TRP B 1 497 ? 1.337 -37.531 -6.008 1 88.31 497 TRP B CA 1
ATOM 7710 C C . TRP B 1 497 ? -0.147 -37.75 -5.73 1 88.31 497 TRP B C 1
ATOM 7712 O O . TRP B 1 497 ? -0.91 -36.781 -5.621 1 88.31 497 TRP B O 1
ATOM 7722 N N . LYS B 1 498 ? -0.597 -39 -5.629 1 87.25 498 LYS B N 1
ATOM 7723 C CA . LYS B 1 498 ? -1.999 -39.312 -5.359 1 87.25 498 LYS B CA 1
ATOM 7724 C C . LYS B 1 498 ? -2.354 -39 -3.904 1 87.25 498 LYS B C 1
ATOM 7726 O O . LYS B 1 498 ? -1.546 -39.25 -3.002 1 87.25 498 LYS B O 1
ATOM 7731 N N . TYR B 1 499 ? -3.482 -38.469 -3.717 1 78.94 499 TYR B N 1
ATOM 7732 C CA . TYR B 1 499 ? -4.023 -38.312 -2.369 1 78.94 499 TYR B CA 1
ATOM 7733 C C . TYR B 1 499 ? -4.598 -39.625 -1.868 1 78.94 499 TYR B C 1
ATOM 7735 O O . TYR B 1 499 ? -5.004 -40.5 -2.664 1 78.94 499 TYR B O 1
ATOM 7743 N N . PRO B 1 500 ? -4.625 -39.75 -0.49 1 68.75 500 PRO B N 1
ATOM 7744 C CA . PRO B 1 500 ? -5.109 -41.031 0.045 1 68.75 500 PRO B CA 1
ATOM 7745 C C . PRO B 1 500 ? -6.512 -41.375 -0.449 1 68.75 500 PRO B C 1
ATOM 7747 O O . PRO B 1 500 ? -6.793 -42.562 -0.723 1 68.75 500 PRO B O 1
ATOM 7750 N N . TYR B 1 501 ? -7.367 -40.469 -0.715 1 69.06 501 TYR B N 1
ATOM 7751 C CA . TYR B 1 501 ? -8.75 -40.75 -1.102 1 69.06 501 TYR B CA 1
ATOM 7752 C C . TYR B 1 501 ? -8.828 -41.25 -2.541 1 69.06 501 TYR B C 1
ATOM 7754 O O . TYR B 1 501 ? -9.836 -41.812 -2.955 1 69.06 501 TYR B O 1
ATOM 7762 N N . MET B 1 502 ? -7.805 -41.031 -3.307 1 68.38 502 MET B N 1
ATOM 7763 C CA . MET B 1 502 ? -7.801 -41.406 -4.715 1 68.38 502 MET B CA 1
ATOM 7764 C C . MET B 1 502 ? -7.441 -42.875 -4.871 1 68.38 502 MET B C 1
ATOM 7766 O O . MET B 1 502 ? -7.496 -43.438 -5.98 1 68.38 502 MET B O 1
ATOM 7770 N N . GLN B 1 503 ? -6.969 -43.531 -3.715 1 63.44 503 GLN B N 1
ATOM 7771 C CA . GLN B 1 503 ? -6.598 -44.938 -3.74 1 63.44 503 GLN B CA 1
ATOM 7772 C C . GLN B 1 503 ? -7.816 -45.812 -3.535 1 63.44 503 GLN B C 1
ATOM 7774 O O . GLN B 1 503 ? -8.719 -45.5 -2.764 1 63.44 503 GLN B O 1
#

Nearest PDB structures (foldseek):
  3v9h-assembly1_B  TM=9.980E-01  e=5.446E-95  Homo sapiens
  4lh2-assembly1_A  TM=9.980E-01  e=6.924E-93  Mus musculus
  8rkq-assembly1_B  TM=9.972E-01  e=1.821E-90  Homo sapiens
  4oe5-assembly2_C  TM=9.704E-01  e=1.605E-85  Homo sapiens
  4oe5-assembly2_D  TM=9.863E-01  e=1.047E-82  Homo sapiens

InterPro domains:
  IPR005931 Delta-1-pyrroline-5-carboxylate dehydrogenase [TIGR01236] (2-503)
  IPR005931 Delta-1-pyrroline-5-carboxylate dehydrogenase [cd07123] (1-493)
  IPR015590 Aldehyde dehydrogenase domain [PF00171] (22-486)
  IPR016160 Aldehyde dehydrogenase, cysteine active site [PS00070] (281-292)
  IPR016161 Aldehyde/histidinol dehydrogenase [SSF53720] (3-488)
  IPR016162 Aldehyde dehydrogenase, N-terminal [G3DSA:3.40.605.10] (2-489)
  IPR016163 Aldehyde dehydrogenase, C-terminal [G3DSA:3.40.309.10] (256-454)
  IPR029510 Aldehyde dehydrogenase, glutamic acid active site [PS00687] (253-260)

Secondary structure (DSSP, 8-state):
-EEE-EEETTEEE--S-EEEEEETTEEEEEEEEEE---HHHHHHHHHHHHHHHHHHHHS-HHHHHHHHHHHHHHHTTTTHHHHHHHHHHHHT--HHHHIIIIIIIHHHHHHHHHHHHHHHHH------TTEEEEEEEEPPSSEEEEE--SS-HHHHHHHHHHHHHTT-EEEEE--GGGHHHHHHHHHHHHHTT--TTTEEE----HHHHHHHHHHSTTEEEEEEES-HHHHHHHHHHHHHTGGG-SS--EEEEE----EEEEE-TTS-HHHHHHHHHHHHHGGGG-STT-EEEEEEETTTHHHHHHHHHHHHTT--BS-TTT-TT-SB---SSHHHHHHHHHHHHHHHH-TTEEEEE---EE-SSS-EE--EEEEES-TTSHHHHS---SSEEEEEEE-GGGHHHHHHHHHHH-SEESEEEEE-S-HHHHHHHHHHTTTT-SEEEESS-S----TTTS----EETTB----TTSHHHHHTT-EEEEEEEE-S----SS-GGG-/-EEE-EEETTEEE--S-EEEEEETTEEEEEEEEEE---HHHHHHHHHHHHHHHHHHHHS-HHHHHHHHHHHHHHHTTTTHHHHHHHHHHHH---HHHHIIIIIIIHHHHHHHHHHHHHHHHH------TTEEEEEEEEPPSSEEEEE--SS-HHHHHHHHHHHHHTT-EEEEE--GGGHHHHHHHHHHHHHTT--TTTEEE----HHHHHHHHHHSTTEEEEEEES-HHHHHHHHHHHHHTGGG-SS--EEEEE----EEEEE-TTS-HHHHHHHHHHHHHGGGG-STT-EEEEEEETTTHHHHHHHHHHHHHH--BS-TTT-TT-SB---SSHHHHHHHHHHHHHHHH-TTEEEEE---EE-SSS-EE--EEEEES-TTSHHHHS---SSEEEEEEE-GGGHHHHHHHHHHHSSEESEEEEE-S-HHHHHHHHHHTTTT-SEEEESS-S----TTTS----EETTB----TTSHHHHHTT-EEEEEEEE-S----SS-GGG-

Sequence (1006 aa):
TEEIPCVVGGEKVWTADVRYQVSPFKHLHQVAKYCYADKDLLNKAIVSALGARKEWDLRPIQDRAEVFFKAADILSGPRRAEILAKTMVGQAKTVIQAEIDAAAELADFFRFNAKYALELEEEQPISAPPSTNSLVYRGLEGFVAAISPFNFTAIGGNLAGAPALMGNVVLWKPSDSAMLSSYAVYQILLEAGLPPSVIQFVPAEGTTFGDTVTGSEHLAGINFTGSVPTFKRLWKQVSENLDRYRTFPRLAGECGGKNFHFVHASADVPSVVSGTVRSAFEYGGQKCSACSRLYVPDSLWPRVKAGLLEEHQKIKVGDPVEDFGTFFSAVIDSKAFMRIKKWLKHAESSPNLTILAGGGCDDAVGYFIQPCIVETKDPKDPIMQEEIFGPVLSVYVYPEKQYKDILHLIDSTSPYGLTGAVFAQDKAVIDEATKLLRNAAGNFYINDKSTGAVVAQQPFGGSRSSGTNDKPGSAHYILRWTSPQAVKETHEPLGDWKYPYMQTEEIPCVVGGEKVWTADVRYQVSPFKHLHQVAKYCYADKDLLNKAIVSALGARKEWDLRPIQDRAEVFFKAADILSGPRRAEILAKTMVGQAKTVIQAEIDAAAELADFFRFNAKYALELEEEQPISAPPSTNSLVYRGLEGFVAAISPFNFTAIGGNLAGAPALMGNVVLWKPSDSAMLSSYAVYQILLEAGLPPSVIQFVPAEGTTFGDTVTGSEHLAGINFTGSVPTFKRLWKQVSENLDRYRTFPRLAGECGGKNFHFVHASADVPSVVSGTVRSAFEYGGQKCSACSRLYVPDSLWPRVKAGLLEEHQKIKVGDPVEDFGTFFSAVIDSKAFMRIKKWLKHAESSPNLTILAGGGCDDAVGYFIQPCIVETKDPKDPIMQEEIFGPVLSVYVYPEKQYKDILHLIDSTSPYGLTGAVFAQDKAVIDEATKLLRNAAGNFYINDKSTGAVVAQQPFGGSRSSGTNDKPGSAHYILRWTSPQAVKETHEPLGDWKYPYMQ

pLDDT: mean 97.56, std 3.33, range [63.44, 99.0]

Solvent-accessible surface area (backbone atoms only — not comparable to full-atom values): 47190 Å² total; per-residue (Å²): 102,44,80,43,57,23,30,45,58,60,38,77,42,80,49,91,52,66,46,71,27,40,14,15,50,37,52,85,43,54,51,24,38,31,25,36,47,49,64,68,55,48,52,51,30,51,53,32,16,57,70,35,26,65,64,52,35,68,46,53,62,67,63,43,26,48,27,32,45,43,28,21,49,38,34,66,46,88,42,28,68,57,47,29,51,35,31,19,49,32,43,22,29,25,68,65,56,15,42,49,31,47,26,52,46,26,24,40,43,32,38,50,52,32,50,38,53,59,53,51,66,67,60,60,41,55,59,52,90,63,31,48,32,38,57,44,77,30,23,49,76,44,34,31,41,14,36,28,42,46,75,36,52,22,56,33,49,41,44,42,43,46,35,39,51,35,21,25,12,26,42,30,30,52,23,72,54,24,45,57,32,48,50,51,48,54,50,41,39,44,73,32,61,44,62,45,24,36,54,21,42,42,33,42,54,67,66,58,46,52,54,46,52,45,66,38,42,43,37,27,27,38,35,38,36,48,57,49,69,59,54,53,49,52,49,39,46,38,45,73,34,50,90,58,33,52,29,63,53,44,80,42,39,43,28,42,26,61,9,33,37,40,40,43,85,57,32,60,56,60,29,53,33,22,27,47,52,46,18,16,34,45,59,28,7,50,42,62,37,19,30,28,32,35,39,34,21,54,88,46,36,68,59,39,49,51,46,42,54,56,55,53,72,66,60,34,71,41,53,36,84,85,35,69,62,29,58,20,22,17,40,64,39,71,66,56,41,51,55,42,50,52,52,48,50,48,39,72,66,37,91,52,34,43,74,77,41,69,54,52,74,48,66,87,53,17,30,35,58,41,58,22,40,32,41,36,78,48,78,75,38,64,76,58,35,49,68,71,68,34,29,48,34,33,33,34,73,40,64,58,91,44,53,69,60,47,49,55,46,62,48,68,50,31,68,36,4,23,16,21,17,39,29,48,65,45,64,69,57,49,54,50,48,53,63,66,38,52,76,35,15,11,29,33,19,34,44,43,44,37,37,82,74,41,67,48,36,30,33,42,40,7,34,28,52,6,19,58,38,58,24,52,42,42,67,65,31,55,54,71,34,42,40,57,25,24,36,38,37,39,79,54,80,46,66,72,63,69,53,81,82,56,106,102,45,82,43,58,23,31,45,58,60,38,77,42,78,51,90,54,64,47,73,28,40,17,13,49,39,53,86,42,55,52,24,38,33,25,36,47,50,64,70,53,46,51,50,30,51,52,33,17,57,71,35,26,65,65,51,36,67,46,54,62,67,62,42,26,47,26,32,43,42,25,22,49,39,33,67,46,88,42,28,67,56,48,29,51,34,31,19,50,32,43,22,28,25,68,66,57,16,40,49,31,45,24,51,47,26,24,41,43,31,40,48,53,31,50,37,53,59,53,50,65,68,60,60,40,55,59,53,91,63,32,47,32,39,58,45,77,30,24,49,77,43,34,31,40,16,37,28,43,47,76,36,52,20,55,34,50,42,46,42,44,47,35,39,51,34,22,25,12,25,44,31,30,52,24,72,55,25,44,57,32,48,51,52,50,53,50,41,39,44,72,32,61,44,60,47,24,36,54,19,42,43,33,42,51,67,66,56,47,51,55,50,51,45,66,38,40,44,37,26,24,38,35,37,37,46,56,50,69,58,53,51,50,52,50,39,45,39,44,74,35,51,88,57,33,52,28,64,55,44,78,43,39,44,28,43,27,62,8,32,38,41,41,46,87,57,32,60,55,60,28,52,32,22,26,48,51,45,19,16,34,47,60,27,6,50,41,63,35,18,29,29,32,37,40,35,22,54,86,46,36,68,60,40,50,52,46,42,55,57,52,54,72,67,61,35,72,40,54,35,85,84,34,70,62,28,58,20,22,18,39,62,38,70,67,56,41,52,55,42,49,51,53,47,49,46,38,71,67,36,92,52,34,43,72,76,42,69,54,52,73,47,66,87,54,18,29,36,57,41,57,23,40,31,42,37,79,46,79,76,38,64,77,58,35,51,68,70,67,33,27,49,32,34,33,32,72,39,64,60,92,43,53,70,60,47,49,54,47,62,48,67,49,31,69,35,5,24,16,20,18,37,30,50,64,45,64,70,56,49,53,50,49,52,64,69,38,53,76,35,16,11,29,34,18,35,45,43,42,35,37,82,74,40,68,48,35,31,32,42,40,8,32,28,51,6,19,58,36,58,25,53,42,44,66,64,31,54,52,72,34,41,41,57,26,22,36,39,37,40,79,53,80,47,66,72,64,68,54,78,81,57,105